Protein AF-A0A1D3PCU2-F1 (afdb_monomer_lite)

Radius of gyration: 40.23 Å; chains: 1; bounding box: 100×77×129 Å

Structure (mmCIF, N/CA/C/O backbone):
data_AF-A0A1D3PCU2-F1
#
_entry.id   AF-A0A1D3PCU2-F1
#
loop_
_atom_site.group_PDB
_atom_site.id
_atom_site.type_symbol
_atom_site.label_atom_id
_atom_site.label_alt_id
_atom_site.label_comp_id
_atom_site.label_asym_id
_atom_site.label_entity_id
_atom_site.label_seq_id
_atom_site.pdbx_PDB_ins_code
_atom_site.Cartn_x
_atom_site.Cartn_y
_atom_site.Cartn_z
_atom_site.occupancy
_atom_site.B_iso_or_equiv
_atom_site.auth_seq_id
_atom_site.auth_comp_id
_atom_site.auth_asym_id
_atom_site.auth_atom_id
_atom_site.pdbx_PDB_model_num
ATOM 1 N N . MET A 1 1 ? -38.132 15.758 75.214 1.00 26.23 1 MET A N 1
ATOM 2 C CA . MET A 1 1 ? -38.891 16.739 74.409 1.00 26.23 1 MET A CA 1
ATOM 3 C C . MET A 1 1 ? -38.743 16.338 72.958 1.00 26.23 1 MET A C 1
ATOM 5 O O . MET A 1 1 ? -37.660 16.452 72.408 1.00 26.23 1 MET A O 1
ATOM 9 N N . ILE A 1 2 ? -39.809 15.757 72.417 1.00 25.70 2 ILE A N 1
ATOM 10 C CA . ILE A 1 2 ? -39.922 15.293 71.036 1.00 25.70 2 ILE A CA 1
ATOM 11 C C . ILE A 1 2 ? -40.181 16.537 70.187 1.00 25.70 2 ILE A C 1
ATOM 13 O O . ILE A 1 2 ? -41.217 17.182 70.349 1.00 25.70 2 ILE A O 1
ATOM 17 N N . VAL A 1 3 ? -39.230 16.912 69.336 1.00 25.30 3 VAL A N 1
ATOM 18 C CA . VAL A 1 3 ? -39.473 17.916 68.298 1.00 25.30 3 VAL A CA 1
ATOM 19 C C . VAL A 1 3 ? -39.998 17.157 67.086 1.00 25.30 3 VAL A C 1
ATOM 21 O O . VAL A 1 3 ? -39.232 16.571 66.333 1.00 25.30 3 VAL A O 1
ATOM 24 N N . ASN A 1 4 ? -41.323 17.138 66.939 1.00 29.50 4 ASN A N 1
ATOM 25 C CA . ASN A 1 4 ? -41.996 16.699 65.720 1.00 29.50 4 ASN A CA 1
ATOM 26 C C . ASN A 1 4 ? -41.588 17.625 64.564 1.00 29.50 4 ASN A C 1
ATOM 28 O O . ASN A 1 4 ? -42.080 18.752 64.472 1.00 29.50 4 ASN A O 1
ATOM 32 N N . ALA A 1 5 ? -40.728 17.153 63.663 1.00 30.75 5 ALA A N 1
ATOM 33 C CA . ALA A 1 5 ? -40.508 17.796 62.374 1.00 30.75 5 ALA A CA 1
ATOM 34 C C . ALA A 1 5 ? -41.667 17.433 61.426 1.00 30.75 5 ALA A C 1
ATOM 36 O O . ALA A 1 5 ? -41.634 16.458 60.676 1.00 30.75 5 ALA A O 1
ATOM 37 N N . ASN A 1 6 ? -42.745 18.216 61.482 1.00 31.92 6 ASN A N 1
ATOM 38 C CA . ASN A 1 6 ? -43.826 18.140 60.502 1.00 31.92 6 ASN A CA 1
ATOM 39 C C . ASN A 1 6 ? -43.341 18.690 59.149 1.00 31.92 6 ASN A C 1
ATOM 41 O O . ASN A 1 6 ? -43.218 19.896 58.966 1.00 31.92 6 ASN A O 1
ATOM 45 N N . PHE A 1 7 ? -43.091 17.796 58.192 1.00 37.25 7 PHE A N 1
ATOM 46 C CA . PHE A 1 7 ? -42.806 18.126 56.794 1.00 37.25 7 PHE A CA 1
ATOM 47 C C . PHE A 1 7 ? -44.059 18.689 56.097 1.00 37.25 7 PHE A C 1
ATOM 49 O O . PHE A 1 7 ? -44.989 17.937 55.802 1.00 37.25 7 PHE A O 1
ATOM 56 N N . THR A 1 8 ? -44.085 19.988 55.796 1.00 35.09 8 THR A N 1
ATOM 57 C CA . THR A 1 8 ? -45.044 20.606 54.863 1.00 35.09 8 THR A CA 1
ATOM 58 C C . THR A 1 8 ? -44.363 20.897 53.520 1.00 35.09 8 THR A C 1
ATOM 60 O O . THR A 1 8 ? -43.165 21.162 53.442 1.00 35.09 8 THR A O 1
ATOM 63 N N . ALA A 1 9 ? -45.130 20.804 52.429 1.00 37.56 9 ALA A N 1
ATOM 64 C CA . ALA A 1 9 ? -44.643 20.678 51.050 1.00 37.56 9 ALA A CA 1
ATOM 65 C C . ALA A 1 9 ? -43.871 21.886 50.462 1.00 37.56 9 ALA A C 1
ATOM 67 O O . ALA A 1 9 ? -43.423 21.795 49.323 1.00 37.56 9 ALA A O 1
ATOM 68 N N . ASN A 1 10 ? -43.680 22.981 51.209 1.00 38.47 10 ASN A N 1
ATOM 69 C CA . ASN A 1 10 ? -43.079 24.223 50.699 1.00 38.47 10 ASN A CA 1
ATOM 70 C C . ASN A 1 10 ? -41.721 24.612 51.327 1.00 38.47 10 ASN A C 1
ATOM 72 O O . ASN A 1 10 ? -41.149 25.610 50.900 1.00 38.47 10 ASN A O 1
ATOM 76 N N . GLU A 1 11 ? -41.167 23.850 52.281 1.00 48.00 11 GLU A N 1
ATOM 77 C CA . GLU A 1 11 ? -39.914 24.232 52.983 1.00 48.00 11 GLU A CA 1
ATOM 78 C C . GLU A 1 11 ? -38.799 23.173 52.959 1.00 48.00 11 GLU A C 1
ATOM 80 O O . GLU A 1 11 ? -37.725 23.365 53.530 1.00 48.00 11 GLU A O 1
ATOM 85 N N . VAL A 1 12 ? -39.002 22.047 52.274 1.00 60.06 12 VAL A N 1
ATOM 86 C CA . VAL A 1 12 ? -37.991 20.984 52.212 1.00 60.06 12 VAL A CA 1
ATOM 87 C C . VAL A 1 12 ? -37.030 21.276 51.062 1.00 60.06 12 VAL A C 1
ATOM 89 O O . VAL A 1 12 ? -37.434 21.355 49.906 1.00 60.06 12 VAL A O 1
ATOM 92 N N . SER A 1 13 ? -35.745 21.439 51.369 1.00 72.81 13 SER A N 1
ATOM 93 C CA . SER A 1 13 ? -34.674 21.525 50.369 1.00 72.81 13 SER A CA 1
ATOM 94 C C . SER A 1 13 ? -33.719 20.340 50.513 1.00 72.81 13 SER A C 1
ATOM 96 O O . SER A 1 13 ? -33.646 19.721 51.576 1.00 72.81 13 SER A O 1
ATOM 98 N N . ILE A 1 14 ? -32.938 20.044 49.469 1.00 77.81 14 ILE A N 1
ATOM 99 C CA . ILE A 1 14 ? -31.877 19.021 49.538 1.00 77.81 14 ILE A CA 1
ATOM 100 C C . ILE A 1 14 ? -30.933 19.290 50.724 1.00 77.81 14 ILE A C 1
ATOM 102 O O . ILE A 1 14 ? -30.508 18.361 51.399 1.00 77.81 14 ILE A O 1
ATOM 106 N N . GLU A 1 15 ? -30.665 20.557 51.040 1.00 78.12 15 GLU A N 1
ATOM 107 C CA . GLU A 1 15 ? -29.823 20.948 52.173 1.00 78.12 15 GLU A CA 1
ATOM 108 C C . GLU A 1 15 ? -30.425 20.542 53.533 1.00 78.12 15 GLU A C 1
ATOM 110 O O . GLU A 1 15 ? -29.697 20.097 54.422 1.00 78.12 15 GLU A O 1
ATOM 115 N N . HIS A 1 16 ? -31.750 20.641 53.694 1.00 77.44 16 HIS A N 1
ATOM 116 C CA . HIS A 1 16 ? -32.446 20.163 54.895 1.00 77.44 16 HIS A CA 1
ATOM 117 C C . HIS A 1 16 ? -32.358 18.638 55.020 1.00 77.44 16 HIS A C 1
ATOM 119 O O . HIS A 1 16 ? -32.061 18.134 56.101 1.00 77.44 16 HIS A O 1
ATOM 125 N N . ILE A 1 17 ? -32.528 17.913 53.910 1.00 80.44 17 ILE A N 1
ATOM 126 C CA . ILE A 1 17 ? -32.382 16.450 53.870 1.00 80.44 17 ILE A CA 1
ATOM 127 C C . ILE A 1 17 ? -30.949 16.037 54.231 1.00 80.44 17 ILE A C 1
ATOM 129 O O . ILE A 1 17 ? -30.759 15.144 55.052 1.00 80.44 17 ILE A O 1
ATOM 133 N N . CYS A 1 18 ? -29.933 16.724 53.700 1.00 79.56 18 CYS A N 1
ATOM 134 C CA . CYS A 1 18 ? -28.536 16.482 54.067 1.00 79.56 18 CYS A CA 1
ATOM 135 C C . CYS A 1 18 ? -28.273 16.711 55.563 1.00 79.56 18 CYS A C 1
ATOM 137 O O . CYS A 1 18 ? -27.553 15.934 56.183 1.00 79.56 18 CYS A O 1
ATOM 139 N N . LYS A 1 19 ? -28.853 17.763 56.162 1.00 77.81 19 LYS A N 1
ATOM 140 C CA . LYS A 1 19 ? -28.713 18.046 57.602 1.00 77.81 19 LYS A CA 1
ATOM 141 C C . LYS A 1 19 ? -29.375 16.977 58.474 1.00 77.81 19 LYS A C 1
ATOM 143 O O . LYS A 1 19 ? -28.824 16.669 59.524 1.00 77.81 19 LYS A O 1
ATOM 148 N N . LEU A 1 20 ? -30.513 16.429 58.047 1.00 74.94 20 LEU A N 1
ATOM 149 C CA . LEU A 1 20 ? -31.191 15.321 58.730 1.00 74.94 20 LEU A CA 1
ATOM 150 C C . LEU A 1 20 ? -30.338 14.046 58.676 1.00 74.94 20 LEU A C 1
ATOM 152 O O . LEU A 1 20 ? -29.934 13.534 59.714 1.00 74.94 20 LEU A O 1
ATOM 156 N N . ILE A 1 21 ? -29.942 13.620 57.470 1.00 76.38 21 ILE A N 1
ATOM 157 C CA . ILE A 1 21 ? -29.107 12.422 57.260 1.00 76.38 21 ILE A CA 1
ATOM 158 C C . ILE A 1 21 ? -27.742 12.539 57.965 1.00 76.38 21 ILE A C 1
ATOM 160 O O . ILE A 1 21 ? -27.170 11.541 58.397 1.00 76.38 21 ILE A O 1
ATOM 164 N N . GLY A 1 22 ? -27.189 13.751 58.064 1.00 70.69 22 GLY A N 1
ATOM 165 C CA . GLY A 1 22 ? -25.886 13.994 58.684 1.00 70.69 22 GLY A CA 1
ATOM 166 C C . GLY A 1 22 ? -25.887 14.025 60.217 1.00 70.69 22 GLY A C 1
ATOM 167 O O . GLY A 1 22 ? -24.816 13.876 60.801 1.00 70.69 22 GLY A O 1
ATOM 168 N N . LYS A 1 23 ? -27.039 14.245 60.868 1.00 66.12 23 LYS A N 1
ATOM 169 C CA . LYS A 1 23 ? -27.149 14.394 62.333 1.00 66.12 23 LYS A CA 1
ATOM 170 C C . LYS A 1 23 ? -27.610 13.133 63.060 1.00 66.12 23 LYS A C 1
ATOM 172 O O . LYS A 1 23 ? -27.354 13.021 64.254 1.00 66.12 23 LYS A O 1
ATOM 177 N N . GLU A 1 24 ? -28.304 12.232 62.377 1.00 59.12 24 GLU A N 1
ATOM 178 C CA . GLU A 1 24 ? -28.927 11.061 62.994 1.00 59.12 24 GLU A CA 1
ATOM 179 C C . GLU A 1 24 ? -28.138 9.781 62.699 1.00 59.12 24 GLU A C 1
ATOM 181 O O . GLU A 1 24 ? -27.677 9.557 61.574 1.00 59.12 24 GLU A O 1
ATOM 186 N N . ASP A 1 25 ? -27.993 8.922 63.714 1.00 57.22 25 ASP A N 1
ATOM 187 C CA . ASP A 1 25 ? -27.594 7.535 63.490 1.00 57.22 25 ASP A CA 1
ATOM 188 C C . ASP A 1 25 ? -28.677 6.829 62.675 1.00 57.22 25 ASP A C 1
ATOM 190 O O . ASP A 1 25 ? -29.875 6.999 62.889 1.00 57.22 25 ASP A O 1
ATOM 194 N N . VAL A 1 26 ? -28.226 6.031 61.718 1.00 52.97 26 VAL A N 1
ATOM 195 C CA . VAL A 1 26 ? -29.008 5.424 60.635 1.00 52.97 26 VAL A CA 1
ATOM 196 C C . VAL A 1 26 ? -30.218 4.602 61.117 1.00 52.97 26 VAL A C 1
ATOM 198 O O . VAL A 1 26 ? -31.188 4.444 60.377 1.00 52.97 26 VAL A O 1
ATOM 201 N N . GLU A 1 27 ? -30.170 4.097 62.348 1.00 54.75 27 GLU A N 1
ATOM 202 C CA . GLU A 1 27 ? -31.235 3.319 62.996 1.00 54.75 27 GLU A CA 1
ATOM 203 C C . GLU A 1 27 ? -32.377 4.187 63.562 1.00 54.75 27 GLU A C 1
ATOM 205 O O . GLU A 1 27 ? -33.423 3.654 63.923 1.00 54.75 27 GLU A O 1
ATOM 210 N N . ASN A 1 28 ? -32.215 5.516 63.594 1.00 58.75 28 ASN A N 1
ATOM 211 C CA . ASN A 1 28 ? -33.166 6.454 64.200 1.00 58.75 28 ASN A CA 1
ATOM 212 C C . ASN A 1 28 ? -34.077 7.190 63.198 1.00 58.75 28 ASN A C 1
ATOM 214 O O . ASN A 1 28 ? -35.013 7.854 63.638 1.00 58.75 28 ASN A O 1
ATOM 218 N N . ILE A 1 29 ? -33.860 7.062 61.880 1.00 69.62 29 ILE A N 1
ATOM 219 C CA . ILE A 1 29 ? -34.752 7.674 60.875 1.00 69.62 29 ILE A CA 1
ATOM 220 C C . ILE A 1 29 ? -36.014 6.816 60.741 1.00 69.62 29 ILE A C 1
ATOM 222 O O . ILE A 1 29 ? -35.945 5.673 60.274 1.00 69.62 29 ILE A O 1
ATOM 226 N N . SER A 1 30 ? -37.177 7.364 61.098 1.00 74.12 30 SER A N 1
ATOM 227 C CA . SER A 1 30 ? -38.442 6.621 61.062 1.00 74.12 30 SER A CA 1
ATOM 228 C C . SER A 1 30 ? -38.859 6.231 59.634 1.00 74.12 30 SER A C 1
ATOM 230 O O . SER A 1 30 ? -38.574 6.929 58.659 1.00 74.12 30 SER A O 1
ATOM 232 N N . ALA A 1 31 ? -39.598 5.125 59.484 1.00 75.12 31 ALA A N 1
ATOM 233 C CA . ALA A 1 31 ? -40.067 4.652 58.174 1.00 75.12 31 ALA A CA 1
ATOM 234 C C . ALA A 1 31 ? -40.938 5.686 57.422 1.00 75.12 31 ALA A C 1
ATOM 236 O O . ALA A 1 31 ? -40.923 5.739 56.189 1.00 75.12 31 ALA A O 1
ATOM 237 N N . ASP A 1 32 ? -41.680 6.529 58.146 1.00 76.81 32 ASP A N 1
ATOM 238 C CA . ASP A 1 32 ? -42.478 7.606 57.551 1.00 76.81 32 ASP A CA 1
ATOM 239 C C . ASP A 1 32 ? -41.607 8.762 57.039 1.00 76.81 32 ASP A C 1
ATOM 241 O O . ASP A 1 32 ? -41.897 9.338 55.987 1.00 76.81 32 ASP A O 1
ATOM 245 N N . GLU A 1 33 ? -40.511 9.084 57.727 1.00 77.19 33 GLU A N 1
ATOM 246 C CA . GLU A 1 33 ? -39.532 10.076 57.266 1.00 77.19 33 GLU A CA 1
ATOM 247 C C . GLU A 1 33 ? -38.753 9.576 56.051 1.00 77.19 33 GLU A C 1
ATOM 249 O O . GLU A 1 33 ? -38.594 10.321 55.083 1.00 77.19 33 GLU A O 1
ATOM 254 N N . GLN A 1 34 ? -38.368 8.297 56.035 1.00 82.06 34 GLN A N 1
ATOM 255 C CA . GLN A 1 34 ? -37.745 7.659 54.872 1.00 82.06 34 GLN A CA 1
ATOM 256 C C . GLN A 1 34 ? -38.627 7.785 53.618 1.00 82.06 34 GLN A C 1
ATOM 258 O O . GLN A 1 34 ? -38.160 8.231 52.567 1.00 82.06 34 GLN A O 1
ATOM 263 N N . LYS A 1 35 ? -39.930 7.482 53.729 1.00 81.81 35 LYS A N 1
ATOM 264 C CA . LYS A 1 35 ? -40.894 7.640 52.623 1.00 81.81 35 LYS A CA 1
ATOM 265 C C . LYS A 1 35 ? -41.036 9.092 52.168 1.00 81.81 35 LYS A C 1
ATOM 267 O O . LYS A 1 35 ? -41.094 9.349 50.964 1.00 81.81 35 LYS A O 1
ATOM 272 N N . LYS A 1 36 ? -41.074 10.048 53.104 1.00 81.69 36 LYS A N 1
ATOM 273 C CA . LYS A 1 36 ? -41.140 11.484 52.782 1.00 81.69 36 LYS A CA 1
ATOM 274 C C . LYS A 1 36 ? -39.902 11.937 52.010 1.00 81.69 36 LYS A C 1
ATOM 276 O O . LYS A 1 36 ? -40.055 12.575 50.969 1.00 81.69 36 LYS A O 1
ATOM 281 N N . ILE A 1 37 ? -38.706 11.540 52.451 1.00 83.50 37 ILE A N 1
ATOM 282 C CA . ILE A 1 37 ? -37.436 11.835 51.769 1.00 83.50 37 ILE A CA 1
ATOM 283 C C . ILE A 1 37 ? -37.441 11.260 50.346 1.00 83.50 37 ILE A C 1
ATOM 285 O O . ILE A 1 37 ? -37.168 11.987 49.391 1.00 83.50 37 ILE A O 1
ATOM 289 N N . ILE A 1 38 ? -37.824 9.990 50.183 1.00 85.06 38 ILE A N 1
ATOM 290 C CA . ILE A 1 38 ? -37.921 9.336 48.868 1.00 85.06 38 ILE A CA 1
ATOM 291 C C . ILE A 1 38 ? -38.894 10.085 47.946 1.00 85.06 38 ILE A C 1
ATOM 293 O O . ILE A 1 38 ? -38.551 10.396 46.804 1.00 85.06 38 ILE A O 1
ATOM 297 N N . SER A 1 39 ? -40.090 10.425 48.442 1.00 84.62 39 SER A N 1
ATOM 298 C CA . SER A 1 39 ? -41.104 11.140 47.656 1.00 84.62 39 SER A CA 1
ATOM 299 C C . SER A 1 39 ? -40.622 12.519 47.200 1.00 84.62 39 SER A C 1
ATOM 301 O O . SER A 1 39 ? -40.860 12.915 46.057 1.00 84.62 39 SER A O 1
ATOM 303 N N . PHE A 1 40 ? -39.882 13.219 48.065 1.00 86.44 40 PHE A N 1
ATOM 304 C CA . PHE A 1 40 ? -39.292 14.507 47.745 1.00 86.44 40 PHE A CA 1
ATOM 305 C C . PHE A 1 40 ? -38.242 14.376 46.639 1.00 86.44 40 PHE A C 1
ATOM 307 O O . PHE A 1 40 ? -38.299 15.119 45.664 1.00 86.44 40 PHE A O 1
ATOM 314 N N . ILE A 1 41 ? -37.316 13.418 46.755 1.00 85.06 41 ILE A N 1
ATOM 315 C CA . ILE A 1 41 ? -36.234 13.216 45.778 1.00 85.06 41 ILE A CA 1
ATOM 316 C C . ILE A 1 41 ? -36.796 12.840 44.402 1.00 85.06 41 ILE A C 1
ATOM 318 O O . ILE A 1 41 ? -36.362 13.382 43.385 1.00 85.06 41 ILE A O 1
ATOM 322 N N . LEU A 1 42 ? -37.802 11.963 44.359 1.00 85.69 42 LEU A N 1
ATOM 323 C CA . LEU A 1 42 ? -38.489 11.612 43.114 1.00 85.69 42 LEU A CA 1
ATOM 324 C C . LEU A 1 42 ? -39.163 12.831 42.474 1.00 85.69 42 LEU A C 1
ATOM 326 O O . LEU A 1 42 ? -39.042 13.040 41.265 1.00 85.69 42 LEU A O 1
ATOM 330 N N . ASN A 1 43 ? -39.845 13.660 43.271 1.00 84.19 43 ASN A N 1
ATOM 331 C CA . ASN A 1 43 ? -40.462 14.880 42.759 1.00 84.19 43 ASN A CA 1
ATOM 332 C C . ASN A 1 43 ? -39.406 15.880 42.265 1.00 84.19 43 ASN A C 1
ATOM 334 O O . ASN A 1 43 ? -39.564 16.431 41.180 1.00 84.19 43 ASN A O 1
ATOM 338 N N . PHE A 1 44 ? -38.299 16.036 42.998 1.00 84.06 44 PHE A N 1
ATOM 339 C CA . PHE A 1 44 ? -37.173 16.885 42.613 1.00 84.06 44 PHE A CA 1
ATOM 340 C C . PHE A 1 44 ? -36.612 16.497 41.238 1.00 84.06 44 PHE A C 1
ATOM 342 O O . PHE A 1 44 ? -36.477 17.358 40.370 1.00 84.06 44 PHE A O 1
ATOM 349 N N . TYR A 1 45 ? -36.355 15.209 40.988 1.00 84.31 45 TYR A N 1
ATOM 350 C CA . TYR A 1 45 ? -35.870 14.755 39.678 1.00 84.31 45 TYR A CA 1
ATOM 351 C C . TYR A 1 45 ? -36.909 14.875 38.561 1.00 84.31 45 TYR A C 1
ATOM 353 O O . TYR A 1 45 ? -36.554 15.093 37.401 1.00 84.31 45 TYR A O 1
ATOM 361 N N . LYS A 1 46 ? -38.200 14.789 38.895 1.00 81.81 46 LYS A N 1
ATOM 362 C CA . LYS A 1 46 ? -39.286 15.005 37.936 1.00 81.81 46 LYS A CA 1
ATOM 363 C C . LYS A 1 46 ? -39.391 16.472 37.506 1.00 81.81 46 LYS A C 1
ATOM 365 O O . LYS A 1 46 ? -39.665 16.737 36.334 1.00 81.81 46 LYS A O 1
ATOM 370 N N . THR A 1 47 ? -39.185 17.412 38.430 1.00 78.94 47 THR A N 1
ATOM 371 C CA . THR A 1 47 ? -39.325 18.855 38.182 1.00 78.94 47 THR A CA 1
ATOM 372 C C . THR A 1 47 ? -38.047 19.500 37.647 1.00 78.94 47 THR A C 1
ATOM 374 O O . THR A 1 47 ? -38.120 20.330 36.740 1.00 78.94 47 THR A O 1
ATOM 377 N N . CYS A 1 48 ? -36.875 19.114 38.155 1.00 72.19 48 CYS A N 1
ATOM 378 C CA . CYS A 1 48 ? -35.599 19.760 37.847 1.00 72.19 48 CYS A CA 1
ATOM 379 C C . CYS A 1 48 ? -34.787 18.939 36.834 1.00 72.19 48 CYS A C 1
ATOM 381 O O . CYS A 1 48 ? -34.080 17.998 37.190 1.00 72.19 48 CYS A O 1
ATOM 383 N N . LYS A 1 49 ? -34.867 19.311 35.547 1.00 70.06 49 LYS A N 1
ATOM 384 C CA . LYS A 1 49 ? -34.130 18.626 34.464 1.00 70.06 49 LYS A CA 1
ATOM 385 C C . LYS A 1 49 ? -32.741 19.196 34.176 1.00 70.06 49 LYS A C 1
ATOM 387 O O . LYS A 1 49 ? -31.909 18.453 33.658 1.00 70.06 49 LYS A O 1
ATOM 392 N N . SER A 1 50 ? -32.505 20.471 34.491 1.00 73.94 50 SER A N 1
ATOM 393 C CA . SER A 1 50 ? -31.232 21.189 34.329 1.00 73.94 50 SER A CA 1
ATOM 394 C C . SER A 1 50 ? -30.886 21.914 35.626 1.00 73.94 50 SER A C 1
ATOM 396 O O . SER A 1 50 ? -31.696 22.714 36.088 1.00 73.94 50 SER A O 1
ATOM 398 N N . PHE A 1 51 ? -29.708 21.655 36.190 1.00 76.44 51 PHE A N 1
ATOM 399 C CA . PHE A 1 51 ? -29.334 22.166 37.508 1.00 76.44 51 PHE A CA 1
ATOM 400 C C . PHE A 1 51 ? -28.560 23.482 37.409 1.00 76.44 51 PHE A C 1
ATOM 402 O O . PHE A 1 51 ? -27.578 23.604 36.668 1.00 76.44 51 PHE A O 1
ATOM 409 N N . THR A 1 52 ? -28.988 24.455 38.206 1.00 76.44 52 THR A N 1
ATOM 410 C CA . THR A 1 52 ? -28.230 25.661 38.562 1.00 76.44 52 THR A CA 1
ATOM 411 C C . THR A 1 52 ? -26.992 25.313 39.398 1.00 76.44 52 THR A C 1
ATOM 413 O O . THR A 1 52 ? -26.862 24.193 39.894 1.00 76.44 52 THR A O 1
ATOM 416 N N . ILE A 1 53 ? -26.082 26.278 39.598 1.00 77.81 53 ILE A N 1
ATOM 417 C CA . ILE A 1 53 ? -24.863 26.094 40.412 1.00 77.81 53 ILE A CA 1
ATOM 418 C C . ILE A 1 53 ? -25.201 25.595 41.828 1.00 77.81 53 ILE A C 1
ATOM 420 O O . ILE A 1 53 ? -24.614 24.626 42.304 1.00 77.81 53 ILE A O 1
ATOM 424 N N . LYS A 1 54 ? -26.200 26.203 42.474 1.00 80.19 54 LYS A N 1
ATOM 425 C CA . LYS A 1 54 ? -26.624 25.830 43.829 1.00 80.19 54 LYS A CA 1
ATOM 426 C C . LYS A 1 54 ? -27.275 24.446 43.877 1.00 80.19 54 LYS A C 1
ATOM 428 O O . LYS A 1 54 ? -27.064 23.690 44.821 1.00 80.19 54 LYS A O 1
ATOM 433 N N . GLU A 1 55 ? -28.059 24.088 42.862 1.00 81.50 55 GLU A N 1
ATOM 434 C CA . GLU A 1 55 ? -28.677 22.761 42.782 1.00 81.50 55 GLU A CA 1
ATOM 435 C C . GLU A 1 55 ? -27.634 21.662 42.577 1.00 81.50 55 GLU A C 1
ATOM 437 O O . GLU A 1 55 ? -27.713 20.644 43.259 1.00 81.50 55 GLU A O 1
ATOM 442 N N . ILE A 1 56 ? -26.630 21.866 41.712 1.00 85.12 56 ILE A N 1
ATOM 443 C CA . ILE A 1 56 ? -25.564 20.871 41.528 1.00 85.12 56 ILE A CA 1
ATOM 444 C C . ILE A 1 56 ? -24.666 20.757 42.763 1.00 85.12 56 ILE A C 1
ATOM 446 O O . ILE A 1 56 ? -24.250 19.656 43.115 1.00 85.12 56 ILE A O 1
ATOM 450 N N . GLU A 1 57 ? -24.401 21.862 43.461 1.00 85.44 57 GLU A N 1
ATOM 451 C CA . GLU A 1 57 ? -23.663 21.846 44.724 1.00 85.44 57 GLU A CA 1
ATOM 452 C C . GLU A 1 57 ? -24.406 21.033 45.792 1.00 85.44 57 GLU A C 1
ATOM 454 O O . GLU A 1 57 ? -23.819 20.154 46.430 1.00 85.44 57 GLU A O 1
ATOM 459 N N . ASN A 1 58 ? -25.711 21.270 45.937 1.00 85.06 58 ASN A N 1
ATOM 460 C CA . ASN A 1 58 ? -26.565 20.521 46.852 1.00 85.06 58 ASN A CA 1
ATOM 461 C C . ASN A 1 58 ? -26.629 19.036 46.483 1.00 85.06 58 ASN A C 1
ATOM 463 O O . ASN A 1 58 ? -26.487 18.185 47.358 1.00 85.06 58 ASN A O 1
ATOM 467 N N . LEU A 1 59 ? -26.791 18.723 45.195 1.00 86.00 59 LEU A N 1
ATOM 468 C CA . LEU A 1 59 ? -26.826 17.357 44.675 1.00 86.00 59 LEU A CA 1
ATOM 469 C C . LEU A 1 59 ? -25.504 16.617 44.927 1.00 86.00 59 LEU A C 1
ATOM 471 O O . LEU A 1 59 ? -25.509 15.472 45.371 1.00 86.00 59 LEU A O 1
ATOM 475 N N . LYS A 1 60 ? -24.366 17.283 44.693 1.00 88.12 60 LYS A N 1
ATOM 476 C CA . LYS A 1 60 ? -23.023 16.776 45.009 1.00 88.12 60 LYS A CA 1
ATOM 477 C C . LYS A 1 60 ? -22.900 16.452 46.496 1.00 88.12 60 LYS A C 1
ATOM 479 O O . LYS A 1 60 ? -22.471 15.356 46.847 1.00 88.12 60 LYS A O 1
ATOM 484 N N . ASN A 1 61 ? -23.269 17.392 47.367 1.00 88.44 61 ASN A N 1
ATOM 485 C CA . ASN A 1 61 ? -23.172 17.211 48.816 1.00 88.44 61 ASN A CA 1
ATOM 486 C C . ASN A 1 61 ? -24.085 16.077 49.303 1.00 88.44 61 ASN A C 1
ATOM 488 O O . ASN A 1 61 ? -23.660 15.255 50.114 1.00 88.44 61 ASN A O 1
ATOM 492 N N . PHE A 1 62 ? -25.299 15.999 48.756 1.00 89.31 62 PHE A N 1
ATOM 493 C CA . PHE A 1 62 ? -26.246 14.920 49.015 1.00 89.31 62 PHE A CA 1
ATOM 494 C C . PHE A 1 62 ? -25.685 13.562 48.603 1.00 89.31 62 PHE A C 1
ATOM 496 O O . PHE A 1 62 ? -25.610 12.657 49.431 1.00 89.31 62 PHE A O 1
ATOM 503 N N . LEU A 1 63 ? -25.225 13.427 47.356 1.00 91.12 63 LEU A N 1
ATOM 504 C CA . LEU A 1 63 ? -24.696 12.164 46.850 1.00 91.12 63 LEU A CA 1
ATOM 505 C C . LEU A 1 63 ? -23.478 11.706 47.664 1.00 91.12 63 LEU A C 1
ATOM 507 O O . LEU A 1 63 ? -23.407 10.543 48.052 1.00 91.12 63 LEU A O 1
ATOM 511 N N . LYS A 1 64 ? -22.554 12.620 47.984 1.00 91.06 64 LYS A N 1
ATOM 512 C CA . LYS A 1 64 ? -21.386 12.322 48.824 1.00 91.06 64 LYS A CA 1
ATOM 513 C C . LYS A 1 64 ? -21.789 11.810 50.210 1.00 91.06 64 LYS A C 1
ATOM 515 O O . LYS A 1 64 ? -21.216 10.835 50.691 1.00 91.06 64 LYS A O 1
ATOM 520 N N . LEU A 1 65 ? -22.779 12.441 50.841 1.00 89.00 65 LEU A N 1
ATOM 521 C CA . LEU A 1 65 ? -23.278 12.037 52.155 1.00 89.00 65 LEU A CA 1
ATOM 522 C C . LEU A 1 65 ? -23.940 10.653 52.113 1.00 89.00 65 LEU A C 1
ATOM 524 O O . LEU A 1 65 ? -23.614 9.801 52.937 1.00 89.00 65 LEU A O 1
ATOM 528 N N . VAL A 1 66 ? -24.822 10.418 51.137 1.00 88.94 66 VAL A N 1
ATOM 529 C CA . VAL A 1 66 ? -25.500 9.125 50.953 1.00 88.94 66 VAL A CA 1
ATOM 530 C C . VAL A 1 66 ? -24.482 8.012 50.704 1.00 88.94 66 VAL A C 1
ATOM 532 O O . VAL A 1 66 ? -24.584 6.949 51.309 1.00 88.94 66 VAL A O 1
ATOM 535 N N . ILE A 1 67 ? -23.463 8.262 49.875 1.00 89.50 67 ILE A N 1
ATOM 536 C CA . ILE A 1 67 ? -22.386 7.298 49.615 1.00 89.50 67 ILE A CA 1
ATOM 537 C C . ILE A 1 67 ? -21.603 6.991 50.895 1.00 89.50 67 ILE A C 1
ATOM 539 O O . ILE A 1 67 ? -21.372 5.821 51.185 1.00 89.50 67 ILE A O 1
ATOM 543 N N . ASN A 1 68 ? -21.221 8.000 51.683 1.00 88.38 68 ASN A N 1
ATOM 544 C CA . ASN A 1 68 ? -20.507 7.775 52.943 1.00 88.38 68 ASN A CA 1
ATOM 545 C C . ASN A 1 68 ? -21.340 6.945 53.927 1.00 88.38 68 ASN A C 1
ATOM 547 O O . ASN A 1 68 ? -20.843 5.965 54.475 1.00 88.38 68 ASN A O 1
ATOM 551 N N . LYS A 1 69 ? -22.631 7.260 54.072 1.00 85.44 69 LYS A N 1
ATOM 552 C CA . LYS A 1 69 ? -23.540 6.494 54.935 1.00 85.44 69 LYS A CA 1
ATOM 553 C C . LYS A 1 69 ? -23.750 5.060 54.453 1.00 85.44 69 LYS A C 1
ATOM 555 O O . LYS A 1 69 ? -23.731 4.132 55.257 1.00 85.44 69 LYS A O 1
ATOM 560 N N . PHE A 1 70 ? -23.854 4.855 53.142 1.00 86.06 70 PHE A N 1
ATOM 561 C CA . PHE A 1 70 ? -23.886 3.522 52.540 1.00 86.06 70 PHE A CA 1
ATOM 562 C C . PHE A 1 70 ? -22.585 2.725 52.779 1.00 86.06 70 PHE A C 1
ATOM 564 O O . PHE A 1 70 ? -22.613 1.499 52.902 1.00 86.06 70 PHE A O 1
ATOM 571 N N . LYS A 1 71 ? -21.429 3.398 52.860 1.00 85.50 71 LYS A N 1
ATOM 572 C CA . LYS A 1 71 ? -20.141 2.760 53.186 1.00 85.50 71 LYS A CA 1
ATOM 573 C C . LYS A 1 71 ? -20.034 2.371 54.662 1.00 85.50 71 LYS A C 1
ATOM 575 O O . LYS A 1 71 ? -19.446 1.327 54.951 1.00 85.50 71 LYS A O 1
ATOM 580 N N . GLU A 1 72 ? -20.584 3.200 55.552 1.00 80.81 72 GLU A N 1
ATOM 581 C CA . GLU A 1 72 ? -20.578 3.032 57.013 1.00 80.81 72 GLU A CA 1
ATOM 582 C C . GLU A 1 72 ? -21.461 1.859 57.488 1.00 80.81 72 GLU A C 1
ATOM 584 O O . GLU A 1 72 ? -21.110 1.208 58.469 1.00 80.81 72 GLU A O 1
ATOM 589 N N . GLY A 1 73 ? -22.559 1.526 56.791 1.00 69.06 73 GLY A N 1
ATOM 590 C CA . GLY A 1 73 ? -23.469 0.450 57.214 1.00 69.06 73 GLY A CA 1
ATOM 591 C C . GLY A 1 73 ? -24.265 -0.218 56.086 1.00 69.06 73 GLY A C 1
ATOM 592 O O . GLY A 1 73 ? -24.527 0.372 55.042 1.00 69.06 73 GLY A O 1
ATOM 593 N N . LYS A 1 74 ? -24.687 -1.475 56.294 1.00 57.44 74 LYS A N 1
ATOM 594 C CA . LYS A 1 74 ? -25.586 -2.218 55.383 1.00 57.44 74 LYS A CA 1
ATOM 595 C C . LYS A 1 74 ? -27.060 -1.845 55.638 1.00 57.44 74 LYS A C 1
ATOM 597 O O . LYS A 1 74 ? -27.822 -2.691 56.090 1.00 57.44 74 LYS A O 1
ATOM 602 N N . ASN A 1 75 ? -27.461 -0.594 55.395 1.00 68.50 75 ASN A N 1
ATOM 603 C CA . ASN A 1 75 ? -28.879 -0.205 55.456 1.00 68.50 75 ASN A CA 1
ATOM 604 C C . ASN A 1 75 ? -29.478 -0.105 54.040 1.00 68.50 75 ASN A C 1
ATOM 606 O O . ASN A 1 75 ? -28.963 0.639 53.202 1.00 68.50 75 ASN A O 1
ATOM 610 N N . SER A 1 76 ? -30.582 -0.824 53.806 1.00 78.38 76 SER A N 1
ATOM 611 C CA . SER A 1 76 ? -31.353 -0.824 52.556 1.00 78.38 76 SER A CA 1
ATOM 612 C C . SER A 1 76 ? -31.869 0.563 52.163 1.00 78.38 76 SER A C 1
ATOM 614 O O . SER A 1 76 ? -31.982 0.858 50.982 1.00 78.38 76 SER A O 1
ATOM 616 N N . PHE A 1 77 ? -32.102 1.462 53.124 1.00 83.94 77 PHE A N 1
ATOM 617 C CA . PHE A 1 77 ? -32.571 2.819 52.838 1.00 83.94 77 PHE A CA 1
ATOM 618 C C . PHE A 1 77 ? -31.580 3.632 51.986 1.00 83.94 77 PHE A C 1
ATOM 620 O O . PHE A 1 77 ? -31.978 4.293 51.030 1.00 83.94 77 PHE A O 1
ATOM 627 N N . PHE A 1 78 ? -30.275 3.583 52.287 1.00 85.94 78 PHE A N 1
ATOM 628 C CA . PHE A 1 78 ? -29.281 4.309 51.481 1.00 85.94 78 PHE A CA 1
ATOM 629 C C . PHE A 1 78 ? -29.028 3.642 50.130 1.00 85.94 78 PHE A C 1
ATOM 631 O O . PHE A 1 78 ? -28.716 4.331 49.163 1.00 85.94 78 PHE A O 1
ATOM 638 N N . GLU A 1 79 ? -29.191 2.323 50.053 1.00 86.31 79 GLU A N 1
ATOM 639 C CA . GLU A 1 79 ? -29.200 1.587 48.788 1.00 86.31 79 GLU A CA 1
ATOM 640 C C . GLU A 1 79 ? -30.360 2.053 47.894 1.00 86.31 79 GLU A C 1
ATOM 642 O O . GLU A 1 79 ? -30.119 2.454 46.755 1.00 86.31 79 GLU A O 1
ATOM 647 N N . ASP A 1 80 ? -31.577 2.149 48.440 1.00 87.19 80 ASP A N 1
ATOM 648 C CA . ASP A 1 80 ? -32.753 2.678 47.739 1.00 87.19 80 ASP A CA 1
ATOM 649 C C . ASP A 1 80 ? -32.543 4.127 47.277 1.00 87.19 80 ASP A C 1
ATOM 651 O O . ASP A 1 80 ? -32.854 4.471 46.135 1.00 87.19 80 ASP A O 1
ATOM 655 N N . LEU A 1 81 ? -31.959 4.986 48.121 1.00 88.88 81 LEU A N 1
ATOM 656 C CA . LEU A 1 81 ? -31.644 6.369 47.748 1.00 88.88 81 LEU A CA 1
ATOM 657 C C . LEU A 1 81 ? -30.642 6.456 46.589 1.00 88.88 81 LEU A C 1
ATOM 659 O O . LEU A 1 81 ? -30.805 7.301 45.703 1.00 88.88 81 LEU A O 1
ATOM 663 N N . LEU A 1 82 ? -29.619 5.595 46.567 1.00 90.56 82 LEU A N 1
ATOM 664 C CA . LEU A 1 82 ? -28.672 5.521 45.452 1.00 90.56 82 LEU A CA 1
ATOM 665 C C . LEU A 1 82 ? -29.366 5.057 44.168 1.00 90.56 82 LEU A C 1
ATOM 667 O O . LEU A 1 82 ? -29.137 5.649 43.112 1.00 90.56 82 LEU A O 1
ATOM 671 N N . LEU A 1 83 ? -30.236 4.046 44.245 1.00 90.12 83 LEU A N 1
ATOM 672 C CA . LEU A 1 83 ? -30.998 3.563 43.089 1.00 90.12 83 LEU A CA 1
ATOM 673 C C . LEU A 1 83 ? -31.910 4.647 42.531 1.00 90.12 83 LEU A C 1
ATOM 675 O O . LEU A 1 83 ? -31.816 4.971 41.349 1.00 90.12 83 LEU A O 1
ATOM 679 N N . ILE A 1 84 ? -32.707 5.283 43.392 1.00 89.31 84 ILE A N 1
ATOM 680 C CA . ILE A 1 84 ? -33.584 6.392 43.010 1.00 89.31 84 ILE A CA 1
ATOM 681 C C . ILE A 1 84 ? -32.775 7.494 42.326 1.00 89.31 84 ILE A C 1
ATOM 683 O O . ILE A 1 84 ? -33.197 8.000 41.285 1.00 89.31 84 ILE A O 1
ATOM 687 N N . ASN A 1 85 ? -31.608 7.844 42.874 1.00 90.19 85 ASN A N 1
ATOM 688 C CA . ASN A 1 85 ? -30.720 8.825 42.268 1.00 90.19 85 ASN A CA 1
ATOM 689 C C . ASN A 1 85 ? -30.299 8.416 40.850 1.00 90.19 85 ASN A C 1
ATOM 691 O O . ASN A 1 85 ? -30.519 9.180 39.918 1.00 90.19 85 ASN A O 1
ATOM 695 N N . PHE A 1 86 ? -29.716 7.233 40.654 1.00 91.00 86 PHE A N 1
ATOM 696 C CA . PHE A 1 86 ? -29.177 6.851 39.342 1.00 91.00 86 PHE A CA 1
ATOM 697 C C . PHE A 1 86 ? -30.253 6.497 38.305 1.00 91.00 86 PHE A C 1
ATOM 699 O O . PHE A 1 86 ? -30.011 6.642 37.108 1.00 91.00 86 PHE A O 1
ATOM 706 N N . GLU A 1 87 ? -31.444 6.079 38.732 1.00 89.88 87 GLU A N 1
ATOM 707 C CA . GLU A 1 87 ? -32.562 5.785 37.829 1.00 89.88 87 GLU A CA 1
ATOM 708 C C . GLU A 1 87 ? -33.323 7.039 37.380 1.00 89.88 87 GLU A C 1
ATOM 710 O O . GLU A 1 87 ? -33.867 7.052 36.275 1.00 89.88 87 GLU A O 1
ATOM 715 N N . ASN A 1 88 ? -33.354 8.096 38.203 1.00 87.38 88 ASN A N 1
ATOM 716 C CA . ASN A 1 88 ? -34.198 9.272 37.954 1.00 87.38 88 ASN A CA 1
ATOM 717 C C . ASN A 1 88 ? -33.419 10.562 37.688 1.00 87.38 88 ASN A C 1
ATOM 719 O O . ASN A 1 88 ? -33.977 11.484 37.090 1.00 87.38 88 ASN A O 1
ATOM 723 N N . ALA A 1 89 ? -32.150 10.659 38.099 1.00 83.81 89 ALA A N 1
ATOM 724 C CA . ALA A 1 89 ? -31.349 11.837 37.807 1.00 83.81 89 ALA A CA 1
ATOM 725 C C . ALA A 1 89 ? -31.269 12.054 36.292 1.00 83.81 89 ALA A C 1
ATOM 727 O O . ALA A 1 89 ? -30.954 11.148 35.515 1.00 83.81 89 ALA A O 1
ATOM 728 N N . SER A 1 90 ? -31.542 13.291 35.869 1.00 80.75 90 SER A N 1
ATOM 729 C CA . SER A 1 90 ? -31.387 13.690 34.474 1.00 80.75 90 SER A CA 1
ATOM 730 C C . SER A 1 90 ? -29.963 13.369 34.019 1.00 80.75 90 SER A C 1
ATOM 732 O O . SER A 1 90 ? -29.005 13.594 34.751 1.00 80.75 90 SER A O 1
ATOM 734 N N . SER A 1 91 ? -29.821 12.831 32.810 1.00 74.25 91 SER A N 1
ATOM 735 C CA . SER A 1 91 ? -28.529 12.589 32.152 1.00 74.25 91 SER A CA 1
ATOM 736 C C . SER A 1 91 ? -28.107 13.761 31.256 1.00 74.25 91 SER A C 1
ATOM 738 O O . SER A 1 91 ? -27.067 13.706 30.602 1.00 74.25 91 SER A O 1
ATOM 740 N N . SER A 1 92 ? -28.918 14.824 31.209 1.00 70.88 92 SER A N 1
ATOM 741 C CA . SER A 1 92 ? -28.716 16.049 30.427 1.00 70.88 92 SER A CA 1
ATOM 742 C C . SER A 1 92 ? -28.880 17.291 31.310 1.00 70.88 92 SER A C 1
ATOM 744 O O . SER A 1 92 ? -29.539 18.258 30.933 1.00 70.88 92 SER A O 1
ATOM 746 N N . PHE A 1 93 ? -28.352 17.231 32.530 1.00 69.94 93 PHE A N 1
ATOM 747 C CA . PHE A 1 93 ? -28.616 18.228 33.567 1.00 69.94 93 PHE A CA 1
ATOM 748 C C . PHE A 1 93 ? -27.697 19.448 33.547 1.00 69.94 93 PHE A C 1
ATOM 750 O O . PHE A 1 93 ? -27.931 20.403 34.286 1.00 69.94 93 PHE A O 1
ATOM 757 N N . ILE A 1 94 ? -26.655 19.418 32.719 1.00 67.62 94 ILE A N 1
ATOM 758 C CA . ILE A 1 94 ? -25.680 20.500 32.606 1.00 67.62 94 ILE A CA 1
ATOM 759 C C . ILE A 1 94 ? -26.346 21.701 31.931 1.00 67.62 94 ILE A C 1
ATOM 761 O O . ILE A 1 94 ? -26.743 21.640 30.766 1.00 67.62 94 ILE A O 1
ATOM 765 N N . ASN A 1 95 ? -26.467 22.802 32.671 1.00 65.56 95 ASN A N 1
ATOM 766 C CA . ASN A 1 95 ? -27.020 24.046 32.160 1.00 65.56 95 ASN A CA 1
ATOM 767 C C . ASN A 1 95 ? -25.921 24.857 31.460 1.00 65.56 95 ASN A C 1
ATOM 769 O O . ASN A 1 95 ? -25.162 25.589 32.086 1.00 65.56 95 ASN A O 1
ATOM 773 N N . ALA A 1 96 ? -25.853 24.739 30.139 1.00 56.38 96 ALA A N 1
ATOM 774 C CA . ALA A 1 96 ? -24.852 25.412 29.316 1.00 56.38 96 ALA A CA 1
ATOM 775 C C . ALA A 1 96 ? -25.092 26.927 29.109 1.00 56.38 96 ALA A C 1
ATOM 777 O O . ALA A 1 96 ? -24.309 27.574 28.423 1.00 56.38 96 ALA A O 1
ATOM 778 N N . LYS A 1 97 ? -26.151 27.511 29.699 1.00 56.56 97 LYS A N 1
ATOM 779 C CA . LYS A 1 97 ? -26.399 28.969 29.696 1.00 56.56 97 LYS A CA 1
ATOM 780 C C . LYS A 1 97 ? -25.705 29.726 30.841 1.00 56.56 97 LYS A C 1
ATOM 782 O O . LYS A 1 97 ? -25.895 30.933 30.964 1.00 56.56 97 LYS A O 1
ATOM 787 N N . VAL A 1 98 ? -24.940 29.048 31.699 1.00 55.66 98 VAL A N 1
ATOM 788 C CA . VAL A 1 98 ? -24.208 29.681 32.810 1.00 55.66 98 VAL A CA 1
ATOM 789 C C . VAL A 1 98 ? -22.923 30.309 32.253 1.00 55.66 98 VAL A C 1
ATOM 791 O O . VAL A 1 98 ? -21.875 29.671 32.223 1.00 55.66 98 VAL A O 1
ATOM 794 N N . ASN A 1 99 ? -23.036 31.536 31.738 1.00 48.72 99 ASN A N 1
ATOM 795 C CA . ASN A 1 99 ? -21.973 32.213 30.988 1.00 48.72 99 ASN A CA 1
ATOM 796 C C . ASN A 1 99 ? -20.872 32.871 31.844 1.00 48.72 99 ASN A C 1
ATOM 798 O O . ASN A 1 99 ? -19.829 33.165 31.274 1.00 48.72 99 ASN A O 1
ATOM 802 N N . ASP A 1 100 ? -21.024 33.034 33.168 1.00 46.53 100 ASP A N 1
ATOM 803 C CA . ASP A 1 100 ? -20.134 33.960 33.906 1.00 46.53 100 ASP A CA 1
ATOM 804 C C . ASP A 1 100 ? -19.312 33.364 35.080 1.00 46.53 100 ASP A C 1
ATOM 806 O O . ASP A 1 100 ? -18.297 33.950 35.434 1.00 46.53 100 ASP A O 1
ATOM 810 N N . ASP A 1 101 ? -19.617 32.162 35.603 1.00 54.22 101 ASP A N 1
ATOM 811 C CA . ASP A 1 101 ? -18.847 31.490 36.689 1.00 54.22 101 ASP A CA 1
ATOM 812 C C . ASP A 1 101 ? -18.475 30.032 36.335 1.00 54.22 101 ASP A C 1
ATOM 814 O O . ASP A 1 101 ? -18.793 29.054 37.026 1.00 54.22 101 ASP A O 1
ATOM 818 N N . THR A 1 102 ? -17.821 29.858 35.187 1.00 61.28 102 THR A N 1
ATOM 819 C CA . THR A 1 102 ? -17.571 28.534 34.588 1.00 61.28 102 THR A CA 1
ATOM 820 C C . THR A 1 102 ? -16.695 27.606 35.440 1.00 61.28 102 THR A C 1
ATOM 822 O O . THR A 1 102 ? -16.890 26.391 35.386 1.00 61.28 102 THR A O 1
ATOM 825 N N . SER A 1 103 ? -15.776 28.117 36.267 1.00 69.31 103 SER A N 1
ATOM 826 C CA . SER A 1 103 ? -14.867 27.284 37.077 1.00 69.31 103 SER A CA 1
ATOM 827 C C . SER A 1 103 ? -15.580 26.576 38.234 1.00 69.31 103 SER A C 1
ATOM 829 O O . SER A 1 103 ? -15.501 25.353 38.340 1.00 69.31 103 SER A O 1
ATOM 831 N N . SER A 1 104 ? -16.343 27.313 39.048 1.00 76.62 104 SER A N 1
ATOM 832 C CA . SER A 1 104 ? -17.067 26.776 40.212 1.00 76.62 104 SER A CA 1
ATOM 833 C C . SER A 1 104 ? -18.133 25.754 39.806 1.00 76.62 104 SER A C 1
ATOM 835 O O . SER A 1 104 ? -18.275 24.694 40.424 1.00 76.62 104 SER A O 1
ATOM 837 N N . TYR A 1 105 ? -18.857 26.017 38.712 1.00 82.00 105 TYR A N 1
ATOM 838 C CA . TYR A 1 105 ? -19.830 25.060 38.187 1.00 82.00 105 TYR A CA 1
ATOM 839 C C . TYR A 1 105 ? -19.161 23.773 37.685 1.00 82.00 105 TYR A C 1
ATOM 841 O O . TYR A 1 105 ? -19.603 22.676 38.032 1.00 82.00 105 TYR A O 1
ATOM 849 N N . THR A 1 106 ? -18.069 23.899 36.921 1.00 80.75 106 THR A N 1
ATOM 850 C CA . THR A 1 106 ? -17.292 22.747 36.430 1.00 80.75 106 THR A CA 1
ATOM 851 C C . THR A 1 106 ? -16.743 21.920 37.583 1.00 80.75 106 THR A C 1
ATOM 853 O O . THR A 1 106 ? -16.871 20.698 37.565 1.00 80.75 106 THR A O 1
ATOM 856 N N . ASP A 1 107 ? -16.225 22.567 38.626 1.00 85.62 107 ASP A N 1
ATOM 857 C CA . ASP A 1 107 ? -15.733 21.887 39.820 1.00 85.62 107 ASP A CA 1
ATOM 858 C C . ASP A 1 107 ? -16.837 21.139 40.565 1.00 85.62 107 ASP A C 1
ATOM 860 O O . ASP A 1 107 ? -16.634 19.991 40.962 1.00 85.62 107 ASP A O 1
ATOM 864 N N . ASN A 1 108 ? -18.024 21.729 40.717 1.00 87.75 108 ASN A N 1
ATOM 865 C CA . ASN A 1 108 ? -19.146 21.055 41.367 1.00 87.75 108 ASN A CA 1
ATOM 866 C C . ASN A 1 108 ? -19.629 19.828 40.581 1.00 87.75 108 ASN A C 1
ATOM 868 O O . ASN A 1 108 ? -19.842 18.770 41.178 1.00 87.75 108 ASN A O 1
ATOM 872 N N . VAL A 1 109 ? -19.740 19.933 39.252 1.00 88.81 109 VAL A N 1
ATOM 873 C CA . VAL A 1 109 ? -20.088 18.795 38.382 1.00 88.81 109 VAL A CA 1
ATOM 874 C C . VAL A 1 109 ? -18.991 17.727 38.421 1.00 88.81 109 VAL A C 1
ATOM 876 O O . VAL A 1 109 ? -19.285 16.540 38.554 1.00 88.81 109 VAL A O 1
ATOM 879 N N . ARG A 1 110 ? -17.716 18.125 38.373 1.00 89.56 110 ARG A N 1
ATOM 880 C CA . ARG A 1 110 ? -16.577 17.204 38.485 1.00 89.56 110 ARG A CA 1
ATOM 881 C C . ARG A 1 110 ? -16.616 16.438 39.805 1.00 89.56 110 ARG A C 1
ATOM 883 O O . ARG A 1 110 ? -16.503 15.218 39.809 1.00 89.56 110 ARG A O 1
ATOM 890 N N . GLN A 1 111 ? -16.830 17.130 40.922 1.00 90.81 111 GLN A N 1
ATOM 891 C CA . GLN A 1 111 ? -16.906 16.516 42.249 1.00 90.81 111 GLN A CA 1
ATOM 892 C C . GLN A 1 111 ? -18.124 15.593 42.417 1.00 90.81 111 GLN A C 1
ATOM 894 O O . GLN A 1 111 ? -18.051 14.605 43.153 1.00 90.81 111 GLN A O 1
ATOM 899 N N . TYR A 1 112 ? -19.229 15.866 41.715 1.00 92.06 112 TYR A N 1
ATOM 900 C CA . TYR A 1 112 ? -20.361 14.942 41.638 1.00 92.06 112 TYR A CA 1
ATOM 901 C C . TYR A 1 112 ? -19.933 13.598 41.026 1.00 92.06 112 TYR A C 1
ATOM 903 O O . TYR A 1 112 ? -20.122 12.554 41.651 1.00 92.06 112 TYR A O 1
ATOM 911 N N . PHE A 1 113 ? -19.262 13.611 39.868 1.00 93.62 113 PHE A N 1
ATOM 912 C CA . PHE A 1 113 ? -18.739 12.383 39.252 1.00 93.62 113 PHE A CA 1
ATOM 913 C C . PHE A 1 113 ? -17.623 11.728 40.073 1.00 93.62 113 PHE A C 1
ATOM 915 O O . PHE A 1 113 ? -17.607 10.505 40.189 1.00 93.62 113 PHE A O 1
ATOM 922 N N . LEU A 1 114 ? -16.758 12.505 40.733 1.00 94.44 114 LEU A N 1
ATOM 923 C CA . LEU A 1 114 ? -15.754 11.956 41.652 1.00 94.44 114 LEU A CA 1
ATOM 924 C C . LEU A 1 114 ? -16.384 11.236 42.855 1.00 94.44 114 LEU A C 1
ATOM 926 O O . LEU A 1 114 ? -15.813 10.265 43.344 1.00 94.44 114 LEU A O 1
ATOM 930 N N . SER A 1 115 ? -17.572 11.652 43.301 1.00 93.75 115 SER A N 1
ATOM 931 C CA . SER A 1 115 ? -18.319 10.922 44.335 1.00 93.75 115 SER A CA 1
ATOM 932 C C . SER A 1 115 ? -18.788 9.557 43.810 1.00 93.75 115 SER A C 1
ATOM 934 O O . SER A 1 115 ? -18.648 8.549 44.498 1.00 93.75 115 SER A O 1
ATOM 936 N N . ILE A 1 116 ? -19.259 9.485 42.557 1.00 94.56 116 ILE A N 1
ATOM 937 C CA . ILE A 1 116 ? -19.602 8.212 41.890 1.00 94.56 116 ILE A CA 1
ATOM 938 C C . ILE A 1 116 ? -18.357 7.326 41.736 1.00 94.56 116 ILE A C 1
ATOM 940 O O . ILE A 1 116 ? -18.411 6.120 41.989 1.00 94.56 116 ILE A O 1
ATOM 944 N N . PHE A 1 117 ? -17.221 7.918 41.367 1.00 94.50 117 PHE A N 1
ATOM 945 C CA . PHE A 1 117 ? -15.946 7.213 41.303 1.00 94.50 117 PHE A CA 1
ATOM 946 C C . PHE A 1 117 ? -15.568 6.614 42.666 1.00 94.50 117 PHE A C 1
ATOM 948 O O . PHE A 1 117 ? -15.247 5.428 42.743 1.00 94.50 117 PHE A O 1
ATOM 955 N N . ASP A 1 118 ? -15.694 7.378 43.749 1.00 93.25 118 ASP A N 1
ATOM 956 C CA . ASP A 1 118 ? -15.423 6.916 45.114 1.00 93.25 118 ASP A CA 1
ATOM 957 C C . ASP A 1 118 ? -16.362 5.772 45.564 1.00 93.25 118 ASP A C 1
ATOM 959 O O . ASP A 1 118 ? -15.944 4.839 46.260 1.00 93.25 118 ASP A O 1
ATOM 963 N N . LEU A 1 119 ? -17.623 5.772 45.113 1.00 92.19 119 LEU A N 1
ATOM 964 C CA . LEU A 1 119 ? -18.520 4.621 45.272 1.00 92.19 119 LEU A CA 1
ATOM 965 C C . LEU A 1 119 ? -18.004 3.395 44.502 1.00 92.19 119 LEU A C 1
ATOM 967 O O . LEU A 1 119 ? -17.995 2.292 45.048 1.00 92.19 119 LEU A O 1
ATOM 971 N N . SER A 1 120 ? -17.539 3.566 43.261 1.00 92.06 120 SER A N 1
ATOM 972 C CA . SER A 1 120 ? -17.019 2.450 42.454 1.00 92.06 120 SER A CA 1
ATOM 973 C C . SER A 1 120 ? -15.782 1.793 43.065 1.00 92.06 120 SER A C 1
ATOM 975 O O . SER A 1 120 ? -15.684 0.566 43.071 1.00 92.06 120 SER A O 1
ATOM 977 N N . VAL A 1 121 ? -14.870 2.590 43.635 1.00 90.62 121 VAL A N 1
ATOM 978 C CA . VAL A 1 121 ? -13.661 2.096 44.310 1.00 90.62 121 VAL A CA 1
ATOM 979 C C . VAL A 1 121 ? -14.043 1.243 45.517 1.00 90.62 121 VAL A C 1
ATOM 981 O O . VAL A 1 121 ? -13.520 0.142 45.687 1.00 90.62 121 VAL A O 1
ATOM 984 N N . TYR A 1 122 ? -15.005 1.708 46.315 1.00 89.69 122 TYR A N 1
ATOM 985 C CA . TYR A 1 122 ? -15.516 0.949 47.453 1.00 89.69 122 TYR A CA 1
ATOM 986 C C . TYR A 1 122 ? -16.180 -0.368 47.033 1.00 89.69 122 TYR A C 1
ATOM 988 O O . TYR A 1 122 ? -15.888 -1.422 47.599 1.00 89.69 122 TYR A O 1
ATOM 996 N N . LEU A 1 123 ? -17.044 -0.331 46.014 1.00 87.62 123 LEU A N 1
ATOM 997 C CA . LEU A 1 123 ? -17.743 -1.522 45.527 1.00 87.62 123 LEU A CA 1
ATOM 998 C C . LEU A 1 123 ? -16.790 -2.552 44.905 1.00 87.62 123 LEU A C 1
ATOM 1000 O O . LEU A 1 123 ? -17.024 -3.751 45.049 1.00 87.62 123 LEU A O 1
ATOM 1004 N N . LYS A 1 124 ? -15.691 -2.111 44.282 1.00 84.38 124 LYS A N 1
ATOM 1005 C CA . LYS A 1 124 ? -14.640 -2.997 43.758 1.00 84.38 124 LYS A CA 1
ATOM 1006 C C . LYS A 1 124 ? -13.946 -3.813 44.856 1.00 84.38 124 LYS A C 1
ATOM 1008 O O . LYS A 1 124 ? -13.497 -4.921 44.586 1.00 84.38 124 LYS A O 1
ATOM 1013 N N . GLY A 1 125 ? -13.867 -3.298 46.083 1.00 78.25 125 GLY A N 1
ATOM 1014 C CA . GLY A 1 125 ? -13.239 -3.983 47.219 1.00 78.25 125 GLY A CA 1
ATOM 1015 C C . GLY A 1 125 ? -14.124 -5.007 47.941 1.00 78.25 125 GLY A C 1
ATOM 1016 O O . GLY A 1 125 ? -13.633 -5.690 48.834 1.00 78.25 125 GLY A O 1
ATOM 1017 N N . ARG A 1 126 ? -15.417 -5.126 47.598 1.00 80.25 126 ARG A N 1
ATOM 1018 C CA . ARG A 1 126 ? -16.356 -6.044 48.271 1.00 80.25 126 ARG A CA 1
ATOM 1019 C C . ARG A 1 126 ? -16.431 -7.418 47.594 1.00 80.25 126 ARG A C 1
ATOM 1021 O O . ARG A 1 126 ? -16.473 -7.507 46.366 1.00 80.25 126 ARG A O 1
ATOM 1028 N N . GLU A 1 127 ? -16.558 -8.463 48.417 1.00 65.06 127 GLU A N 1
ATOM 1029 C CA . GLU A 1 127 ? -16.825 -9.846 47.983 1.00 65.06 127 GLU A CA 1
ATOM 1030 C C . GLU A 1 127 ? -18.250 -10.015 47.425 1.00 65.06 127 GLU A C 1
ATOM 1032 O O . GLU A 1 127 ? -18.432 -10.562 46.344 1.00 65.06 127 GLU A O 1
ATOM 1037 N N . SER A 1 128 ? -19.264 -9.480 48.119 1.00 74.00 128 SER A N 1
ATOM 1038 C CA . SER A 1 128 ? -20.662 -9.463 47.659 1.00 74.00 128 SER A CA 1
ATOM 1039 C C . SER A 1 128 ? -21.027 -8.077 47.133 1.00 74.00 128 SER A C 1
ATOM 1041 O O . SER A 1 128 ? -21.274 -7.150 47.915 1.00 74.00 128 SER A O 1
ATOM 1043 N N . ARG A 1 129 ? -21.054 -7.922 45.805 1.00 76.06 129 ARG A N 1
ATOM 1044 C CA . ARG A 1 129 ? -21.315 -6.637 45.140 1.00 76.06 129 ARG A CA 1
ATOM 1045 C C . ARG A 1 129 ? -22.812 -6.462 44.823 1.00 76.06 129 ARG A C 1
ATOM 1047 O O . ARG A 1 129 ? -23.413 -7.361 44.239 1.00 76.06 129 ARG A O 1
ATOM 1054 N N . PRO A 1 130 ? -23.428 -5.309 45.142 1.00 82.81 130 PRO A N 1
ATOM 1055 C CA . PRO A 1 130 ? -24.826 -5.028 44.819 1.00 82.81 130 PRO A CA 1
ATOM 1056 C C . PRO A 1 130 ? -24.993 -4.766 43.312 1.00 82.81 130 PRO A C 1
ATOM 1058 O O . PRO A 1 130 ? -24.879 -3.637 42.830 1.00 82.81 130 PRO A O 1
ATOM 1061 N N . HIS A 1 131 ? -25.249 -5.827 42.538 1.00 84.12 131 HIS A N 1
ATOM 1062 C CA . HIS A 1 131 ? -25.326 -5.765 41.069 1.00 84.12 131 HIS A CA 1
ATOM 1063 C C . HIS A 1 131 ? -26.370 -4.776 40.535 1.00 84.12 131 HIS A C 1
ATOM 1065 O O . HIS A 1 131 ? -26.188 -4.207 39.459 1.00 84.12 131 HIS A O 1
ATOM 1071 N N . HIS A 1 132 ? -27.458 -4.560 41.271 1.00 86.50 132 HIS A N 1
ATOM 1072 C CA . HIS A 1 132 ? -28.527 -3.650 40.876 1.00 86.50 132 HIS A CA 1
ATOM 1073 C C . HIS A 1 132 ? -28.078 -2.176 40.957 1.00 86.50 132 HIS A C 1
ATOM 1075 O O . HIS A 1 132 ? -28.316 -1.435 40.004 1.00 86.50 132 HIS A O 1
ATOM 1081 N N . ILE A 1 133 ? -27.305 -1.783 41.985 1.00 88.31 133 ILE A N 1
ATOM 1082 C CA . ILE A 1 133 ? -26.656 -0.459 42.044 1.00 88.31 133 ILE A CA 1
ATOM 1083 C C . ILE A 1 133 ? -25.665 -0.302 40.888 1.00 88.31 133 ILE A C 1
ATOM 1085 O O . ILE A 1 133 ? -25.699 0.704 40.184 1.00 88.31 133 ILE A O 1
ATOM 1089 N N . ILE A 1 134 ? -24.808 -1.306 40.651 1.00 89.94 134 ILE A N 1
ATOM 1090 C CA . ILE A 1 134 ? -23.830 -1.268 39.548 1.00 89.94 134 ILE A CA 1
ATOM 1091 C C . ILE A 1 134 ? -24.546 -1.031 38.214 1.00 89.94 134 ILE A C 1
ATOM 1093 O O . ILE A 1 134 ? -24.155 -0.153 37.445 1.00 89.94 134 ILE A O 1
ATOM 1097 N N . ARG A 1 135 ? -25.632 -1.767 37.952 1.00 89.94 135 ARG A N 1
ATOM 1098 C CA . ARG A 1 135 ? -26.432 -1.618 36.733 1.00 89.94 135 ARG A CA 1
ATOM 1099 C C . ARG A 1 135 ? -27.053 -0.224 36.619 1.00 89.94 135 ARG A C 1
ATOM 1101 O O . ARG A 1 135 ? -27.022 0.348 35.529 1.00 89.94 135 ARG A O 1
ATOM 1108 N N . ALA A 1 136 ? -27.595 0.321 37.708 1.00 90.75 136 ALA A N 1
ATOM 1109 C CA . ALA A 1 136 ? -28.172 1.663 37.725 1.00 90.75 136 ALA A CA 1
ATOM 1110 C C . ALA A 1 136 ? -27.112 2.733 37.410 1.00 90.75 136 ALA A C 1
ATOM 1112 O O . ALA A 1 136 ? -27.307 3.540 36.501 1.00 90.75 136 ALA A O 1
ATOM 1113 N N . VAL A 1 137 ? -25.945 2.673 38.064 1.00 93.00 137 VAL A N 1
ATOM 1114 C CA . VAL A 1 137 ? -24.828 3.606 37.827 1.00 93.00 137 VAL A CA 1
ATOM 1115 C C . VAL A 1 137 ? -24.325 3.518 36.388 1.00 93.00 137 VAL A C 1
ATOM 1117 O O . VAL A 1 137 ? -24.183 4.536 35.714 1.00 93.00 137 VAL A O 1
ATOM 1120 N N . VAL A 1 138 ? -24.077 2.311 35.881 1.00 93.50 138 VAL A N 1
ATOM 1121 C CA . VAL A 1 138 ? -23.570 2.102 34.518 1.00 93.50 138 VAL A CA 1
ATOM 1122 C C . VAL A 1 138 ? -24.569 2.608 33.468 1.00 93.50 138 VAL A C 1
ATOM 1124 O O . VAL A 1 138 ? -24.169 3.262 32.503 1.00 93.50 138 VAL A O 1
ATOM 1127 N N . ASN A 1 139 ? -25.872 2.381 33.664 1.00 92.94 139 ASN A N 1
ATOM 1128 C CA . ASN A 1 139 ? -26.911 2.919 32.782 1.00 92.94 139 ASN A CA 1
ATOM 1129 C C . ASN A 1 139 ? -26.981 4.448 32.824 1.00 92.94 139 ASN A C 1
ATOM 1131 O O . ASN A 1 139 ? -27.108 5.075 31.768 1.00 92.94 139 ASN A O 1
ATOM 1135 N N . TYR A 1 140 ? -26.870 5.038 34.016 1.00 93.81 140 TYR A N 1
ATOM 1136 C CA . TYR A 1 140 ? -26.814 6.484 34.196 1.00 93.81 140 TYR A CA 1
ATOM 1137 C C . TYR A 1 140 ? -25.619 7.092 33.449 1.00 93.81 140 TYR A C 1
ATOM 1139 O O . TYR A 1 140 ? -25.790 7.999 32.631 1.00 93.81 140 TYR A O 1
ATOM 1147 N N . LEU A 1 141 ? -24.421 6.526 33.638 1.00 94.56 141 LEU A N 1
ATOM 1148 C CA . LEU A 1 141 ? -23.206 6.956 32.942 1.00 94.56 141 LEU A CA 1
ATOM 1149 C C . LEU A 1 141 ? -23.319 6.784 31.424 1.00 94.56 141 LEU A C 1
ATOM 1151 O O . LEU A 1 141 ? -22.903 7.674 30.687 1.00 94.56 141 LEU A O 1
ATOM 1155 N N . ARG A 1 142 ? -23.930 5.696 30.933 1.00 94.69 142 ARG A N 1
ATOM 1156 C CA . ARG A 1 142 ? -24.193 5.515 29.495 1.00 94.69 142 ARG A CA 1
ATOM 1157 C C . ARG A 1 142 ? -25.036 6.657 28.934 1.00 94.69 142 ARG A C 1
ATOM 1159 O O . ARG A 1 142 ? -24.692 7.216 27.895 1.00 94.69 142 ARG A O 1
ATOM 1166 N N . LEU A 1 143 ? -26.154 6.979 29.586 1.00 92.94 143 LEU A N 1
ATOM 1167 C CA . LEU A 1 143 ? -27.051 8.043 29.128 1.00 92.94 143 LEU A CA 1
ATOM 1168 C C . LEU A 1 143 ? -26.355 9.407 29.169 1.00 92.94 143 LEU A C 1
ATOM 1170 O O . LEU A 1 143 ? -26.478 10.187 28.224 1.00 92.94 143 LEU A O 1
ATOM 1174 N N . PHE A 1 144 ? -25.575 9.664 30.221 1.00 93.00 144 PHE A N 1
ATOM 1175 C CA . PHE A 1 144 ? -24.749 10.861 30.318 1.00 93.00 144 PHE A CA 1
ATOM 1176 C C . PHE A 1 144 ? -23.750 10.956 29.158 1.00 93.00 144 PHE A C 1
ATOM 1178 O O . PHE A 1 144 ? -23.715 11.972 28.469 1.00 93.00 144 PHE A O 1
ATOM 1185 N N . LEU A 1 145 ? -22.987 9.890 28.890 1.00 94.19 145 LEU A N 1
ATOM 1186 C CA . LEU A 1 145 ? -22.001 9.850 27.809 1.00 94.19 145 LEU A CA 1
ATOM 1187 C C . LEU A 1 145 ? -22.646 10.052 26.434 1.00 94.19 145 LEU A C 1
ATOM 1189 O O . LEU A 1 145 ? -22.122 10.818 25.632 1.00 94.19 145 LEU A O 1
ATOM 1193 N N . LEU A 1 146 ? -23.797 9.431 26.160 1.00 93.19 146 LEU A N 1
ATOM 1194 C CA . LEU A 1 146 ? -24.534 9.636 24.906 1.00 93.19 146 LEU A CA 1
ATOM 1195 C C . LEU A 1 146 ? -24.887 11.114 24.684 1.00 93.19 146 LEU A C 1
ATOM 1197 O O . LEU A 1 146 ? -24.666 11.649 23.595 1.00 93.19 146 LEU A O 1
ATOM 1201 N N . ASN A 1 147 ? -25.395 11.784 25.720 1.00 89.56 147 ASN A N 1
ATOM 1202 C CA . ASN A 1 147 ? -25.735 13.202 25.651 1.00 89.56 147 ASN A CA 1
ATOM 1203 C C . ASN A 1 147 ? -24.484 14.079 25.533 1.00 89.56 147 ASN A C 1
ATOM 1205 O O . ASN A 1 147 ? -24.428 14.944 24.660 1.00 89.56 147 ASN A O 1
ATOM 1209 N N . ALA A 1 148 ? -23.467 13.833 26.360 1.00 89.50 148 ALA A N 1
ATOM 1210 C CA . ALA A 1 148 ? -22.218 14.586 26.360 1.00 89.50 148 ALA A CA 1
ATOM 1211 C C . ALA A 1 148 ? -21.505 14.500 25.003 1.00 89.50 148 ALA A C 1
ATOM 1213 O O . ALA A 1 148 ? -21.125 15.522 24.436 1.00 89.50 148 ALA A O 1
ATOM 1214 N N . LEU A 1 149 ? -21.396 13.301 24.424 1.00 91.31 149 LEU A N 1
ATOM 1215 C CA . LEU A 1 149 ? -20.777 13.099 23.113 1.00 91.31 149 LEU A CA 1
ATOM 1216 C C . LEU A 1 149 ? -21.584 13.757 21.989 1.00 91.31 149 LEU A C 1
ATOM 1218 O O . LEU A 1 149 ? -20.991 14.308 21.063 1.00 91.31 149 LEU A O 1
ATOM 1222 N N . LYS A 1 150 ? -22.922 13.772 22.074 1.00 89.19 150 LYS A N 1
ATOM 1223 C CA . LYS A 1 150 ? -23.761 14.536 21.136 1.00 89.19 150 LYS A CA 1
ATOM 1224 C C . LYS A 1 150 ? -23.450 16.035 21.208 1.00 89.19 150 LYS A C 1
ATOM 1226 O O . LYS A 1 150 ? -23.304 16.656 20.158 1.00 89.19 150 LYS A O 1
ATOM 1231 N N . MET A 1 151 ? -23.287 16.584 22.414 1.00 86.88 151 MET A N 1
ATOM 1232 C CA . MET A 1 151 ? -22.937 17.997 22.616 1.00 86.88 151 MET A CA 1
ATOM 1233 C C . MET A 1 151 ? -21.523 18.326 22.122 1.00 86.88 151 MET A C 1
ATOM 1235 O O . MET A 1 151 ? -21.326 19.346 21.459 1.00 86.88 151 MET A O 1
ATOM 1239 N N . ILE A 1 152 ? -20.556 17.430 22.355 1.00 87.06 152 ILE A N 1
ATOM 1240 C CA . ILE A 1 152 ? -19.191 17.543 21.819 1.00 87.06 152 ILE A CA 1
ATOM 1241 C C . ILE A 1 152 ? -19.216 17.553 20.284 1.00 87.06 152 ILE A C 1
ATOM 1243 O O . ILE A 1 152 ? -18.584 18.415 19.678 1.00 87.06 152 ILE A O 1
ATOM 1247 N N . ARG A 1 153 ? -19.988 16.660 19.639 1.00 87.19 153 ARG A N 1
ATOM 1248 C CA . ARG A 1 153 ? -20.136 16.634 18.167 1.00 87.19 153 ARG A CA 1
ATOM 1249 C C . ARG A 1 153 ? -20.726 17.923 17.608 1.00 87.19 153 ARG A C 1
ATOM 1251 O O . ARG A 1 153 ? -20.301 18.360 16.547 1.00 87.19 153 ARG A O 1
ATOM 1258 N N . SER A 1 154 ? -21.674 18.539 18.312 1.00 86.00 154 SER A N 1
ATOM 1259 C CA . SER A 1 154 ? -22.233 19.843 17.934 1.00 86.00 154 SER A CA 1
ATOM 1260 C C . SER A 1 154 ? -21.354 21.035 18.339 1.00 86.00 154 SER A C 1
ATOM 1262 O O . SER A 1 154 ? -21.803 22.172 18.234 1.00 86.00 154 SER A O 1
ATOM 1264 N N . ASN A 1 155 ? -20.132 20.795 18.833 1.00 82.12 155 ASN A N 1
ATOM 1265 C CA . ASN A 1 155 ? -19.204 21.800 19.360 1.00 82.12 155 ASN A CA 1
ATOM 1266 C C . ASN A 1 155 ? -19.809 22.705 20.457 1.00 82.12 155 ASN A C 1
ATOM 1268 O O . ASN A 1 155 ? -19.401 23.848 20.651 1.00 82.12 155 ASN A O 1
ATOM 1272 N N . TYR A 1 156 ? -20.797 22.193 21.191 1.00 81.00 156 TYR A N 1
ATOM 1273 C CA . TYR A 1 156 ? -21.519 22.937 22.215 1.00 81.00 156 TYR A CA 1
ATOM 1274 C C . TYR A 1 156 ? -20.935 22.615 23.591 1.00 81.00 156 TYR A C 1
ATOM 1276 O O . TYR A 1 156 ? -21.057 21.489 24.076 1.00 81.00 156 TYR A O 1
ATOM 1284 N N . CYS A 1 157 ? -20.245 23.585 24.202 1.00 78.12 157 CYS A N 1
ATOM 1285 C CA . CYS A 1 157 ? -19.493 23.402 25.453 1.00 78.12 157 CYS A CA 1
ATOM 1286 C C . CYS A 1 157 ? -18.535 22.190 25.420 1.00 78.12 157 CYS A C 1
ATOM 1288 O O . CYS A 1 157 ? -18.299 21.551 26.443 1.00 78.12 157 CYS A O 1
ATOM 1290 N N . ALA A 1 158 ? -17.966 21.860 24.254 1.00 82.81 158 ALA A N 1
ATOM 1291 C CA . ALA A 1 158 ? -17.186 20.635 24.062 1.00 82.81 158 ALA A CA 1
ATOM 1292 C C . ALA A 1 158 ? -16.027 20.497 25.066 1.00 82.81 158 ALA A C 1
ATOM 1294 O O . ALA A 1 158 ? -15.856 19.439 25.663 1.00 82.81 158 ALA A O 1
ATOM 1295 N N . LYS A 1 159 ? -15.290 21.588 25.330 1.00 84.62 159 LYS A N 1
ATOM 1296 C CA . LYS A 1 159 ? -14.185 21.608 26.305 1.00 84.62 159 LYS A CA 1
ATOM 1297 C C . LYS A 1 159 ? -14.644 21.222 27.714 1.00 84.62 159 LYS A C 1
ATOM 1299 O O . LYS A 1 159 ? -13.966 20.439 28.369 1.00 84.62 159 LYS A O 1
ATOM 1304 N N . PHE A 1 160 ? -15.797 21.733 28.144 1.00 85.50 160 PHE A N 1
ATOM 1305 C CA . PHE A 1 160 ? -16.393 21.400 29.436 1.00 85.50 160 PHE A CA 1
ATOM 1306 C C . PHE A 1 160 ? -16.716 19.904 29.514 1.00 85.50 160 PHE A C 1
ATOM 1308 O O . PHE A 1 160 ? -16.272 19.228 30.435 1.00 85.50 160 PHE A O 1
ATOM 1315 N N . TYR A 1 161 ? -17.432 19.358 28.525 1.00 88.25 161 TYR A N 1
ATOM 1316 C CA . TYR A 1 161 ? -17.805 17.940 28.527 1.00 88.25 161 TYR A CA 1
ATOM 1317 C C . TYR A 1 161 ? -16.587 17.015 28.467 1.00 88.25 161 TYR A C 1
ATOM 1319 O O . TYR A 1 161 ? -16.547 16.029 29.200 1.00 88.25 161 TYR A O 1
ATOM 1327 N N . CYS A 1 162 ? -15.579 17.348 27.654 1.00 88.69 162 CYS A N 1
ATOM 1328 C CA . CYS A 1 162 ? -14.319 16.609 27.636 1.00 88.69 162 CYS A CA 1
ATOM 1329 C C . CYS A 1 162 ? -13.650 16.634 29.017 1.00 88.69 162 CYS A C 1
ATOM 1331 O O . CYS A 1 162 ? -13.277 15.582 29.527 1.00 88.69 162 CYS A O 1
ATOM 1333 N N . GLN A 1 163 ? -13.574 17.805 29.659 1.00 89.12 163 GLN A N 1
ATOM 1334 C CA . GLN A 1 163 ? -12.981 17.946 30.987 1.00 89.12 163 GLN A CA 1
ATOM 1335 C C . GLN A 1 163 ? -13.726 17.126 32.049 1.00 89.12 163 GLN A C 1
ATOM 1337 O O . GLN A 1 163 ? -13.086 16.442 32.840 1.00 89.12 163 GLN A O 1
ATOM 1342 N N . ILE A 1 164 ? -15.063 17.131 32.050 1.00 90.00 164 ILE A N 1
ATOM 1343 C CA . ILE A 1 164 ? -15.860 16.338 32.998 1.00 90.00 164 ILE A CA 1
ATOM 1344 C C . ILE A 1 164 ? -15.662 14.831 32.787 1.00 90.00 164 ILE A C 1
ATOM 1346 O O . ILE A 1 164 ? -15.528 14.099 33.765 1.00 90.00 164 ILE A O 1
ATOM 1350 N N . ILE A 1 165 ? -15.620 14.357 31.538 1.00 91.31 165 ILE A N 1
ATOM 1351 C CA . ILE A 1 165 ? -15.410 12.930 31.242 1.00 91.31 165 ILE A CA 1
ATOM 1352 C C . ILE A 1 165 ? -14.024 12.470 31.717 1.00 91.31 165 ILE A C 1
ATOM 1354 O O . ILE A 1 165 ? -13.923 11.420 32.358 1.00 91.31 165 ILE A O 1
ATOM 1358 N N . SER A 1 166 ? -12.983 13.261 31.441 1.00 89.12 166 SER A N 1
ATOM 1359 C CA . SER A 1 166 ? -11.599 12.938 31.796 1.00 89.12 166 SER A CA 1
ATOM 1360 C C . SER A 1 166 ? -11.319 13.125 33.292 1.00 89.12 166 SER A C 1
ATOM 1362 O O . SER A 1 166 ? -10.913 12.183 33.967 1.00 89.12 166 SER A O 1
ATOM 1364 N N . GLU A 1 167 ? -11.562 14.317 33.846 1.00 90.19 167 GLU A N 1
ATOM 1365 C CA . GLU A 1 167 ? -11.225 14.653 35.240 1.00 90.19 167 GLU A CA 1
ATOM 1366 C C . GLU A 1 167 ? -12.241 14.127 36.263 1.00 90.19 167 GLU A C 1
ATOM 1368 O O . GLU A 1 167 ? -11.919 13.999 37.442 1.00 90.19 167 GLU A O 1
ATOM 1373 N N . GLY A 1 168 ? -13.465 13.806 35.836 1.00 89.19 168 GLY A N 1
ATOM 1374 C CA . GLY A 1 168 ? -14.468 13.151 36.678 1.00 89.19 168 GLY A CA 1
ATOM 1375 C C . GLY A 1 168 ? -14.216 11.654 36.893 1.00 89.19 168 GLY A C 1
ATOM 1376 O O . GLY A 1 168 ? -15.007 11.009 37.575 1.00 89.19 168 GLY A O 1
ATOM 1377 N N . ASN A 1 169 ? -13.146 11.087 36.314 1.00 92.94 169 ASN A N 1
ATOM 1378 C CA . ASN A 1 169 ? -12.793 9.662 36.378 1.00 92.94 169 ASN A CA 1
ATOM 1379 C C . ASN A 1 169 ? -13.924 8.718 35.924 1.00 92.94 169 ASN A C 1
ATOM 1381 O O . ASN A 1 169 ? -14.078 7.611 36.448 1.00 92.94 169 ASN A O 1
ATOM 1385 N N . ILE A 1 170 ? -14.715 9.125 34.922 1.00 94.38 170 ILE A N 1
ATOM 1386 C CA . ILE A 1 170 ? -15.839 8.316 34.420 1.00 94.38 170 ILE A CA 1
ATOM 1387 C C . ILE A 1 170 ? -15.338 6.992 33.834 1.00 94.38 170 ILE A C 1
ATOM 1389 O O . ILE A 1 170 ? -15.913 5.940 34.105 1.00 94.38 170 ILE A O 1
ATOM 1393 N N . LEU A 1 171 ? -14.241 7.022 33.073 1.00 93.81 171 LEU A N 1
ATOM 1394 C CA . LEU A 1 171 ? -13.654 5.813 32.491 1.00 93.81 171 LEU A CA 1
ATOM 1395 C C . LEU A 1 171 ? -13.177 4.846 33.582 1.00 93.81 171 LEU A C 1
ATOM 1397 O O . LEU A 1 171 ? -13.490 3.660 33.518 1.00 93.81 171 LEU A O 1
ATOM 1401 N N . GLU A 1 172 ? -12.500 5.350 34.618 1.00 92.81 172 GLU A N 1
ATOM 1402 C CA . GLU A 1 172 ? -12.020 4.519 35.731 1.00 92.81 172 GLU A CA 1
ATOM 1403 C C . GLU A 1 172 ? -13.181 3.938 36.549 1.00 92.81 172 GLU A C 1
ATOM 1405 O O . GLU A 1 172 ? -13.131 2.789 36.984 1.00 92.81 172 GLU A O 1
ATOM 1410 N N . THR A 1 173 ? -14.268 4.700 36.689 1.00 93.00 173 THR A N 1
ATOM 1411 C CA . THR A 1 173 ? -15.524 4.232 37.290 1.00 93.00 173 THR A CA 1
ATOM 1412 C C . THR A 1 173 ? -16.098 3.047 36.509 1.00 93.00 173 THR A C 1
ATOM 1414 O O . THR A 1 173 ? -16.434 2.022 37.100 1.00 93.00 173 THR A O 1
ATOM 1417 N N . LEU A 1 174 ? -16.171 3.151 35.176 1.00 93.94 174 LEU A N 1
ATOM 1418 C CA . LEU A 1 174 ? -16.631 2.061 34.309 1.00 93.94 174 LEU A CA 1
ATOM 1419 C C . LEU A 1 174 ? -15.699 0.841 34.383 1.00 93.94 174 LEU A C 1
ATOM 1421 O O . LEU A 1 174 ? -16.182 -0.283 34.489 1.00 93.94 174 LEU A O 1
ATOM 1425 N N . ASN A 1 175 ? -14.380 1.051 34.393 1.00 91.19 175 ASN A N 1
ATOM 1426 C CA . ASN A 1 175 ? -13.384 -0.014 34.539 1.00 91.19 175 ASN A CA 1
ATOM 1427 C C . ASN A 1 175 ? -13.506 -0.752 35.881 1.00 91.19 175 ASN A C 1
ATOM 1429 O O . ASN A 1 175 ? -13.433 -1.975 35.926 1.00 91.19 175 ASN A O 1
ATOM 1433 N N . ASN A 1 176 ? -13.762 -0.037 36.980 1.00 90.62 176 ASN A N 1
ATOM 1434 C CA . ASN A 1 176 ? -13.989 -0.654 38.290 1.00 90.62 176 ASN A CA 1
ATOM 1435 C C . ASN A 1 176 ? -15.222 -1.569 38.316 1.00 90.62 176 ASN A C 1
ATOM 1437 O O . ASN A 1 176 ? -15.251 -2.537 39.082 1.00 90.62 176 ASN A O 1
ATOM 1441 N N . PHE A 1 177 ? -16.223 -1.273 37.484 1.00 89.94 177 PHE A N 1
ATOM 1442 C CA . PHE A 1 177 ? -17.439 -2.071 37.372 1.00 89.94 177 PHE A CA 1
ATOM 1443 C C . PHE A 1 177 ? -17.364 -3.212 36.358 1.00 89.94 177 PHE A C 1
ATOM 1445 O O . PHE A 1 177 ? -18.220 -4.094 36.434 1.00 89.94 177 PHE A O 1
ATOM 1452 N N . TYR A 1 178 ? -16.358 -3.241 35.486 1.00 86.88 178 TYR A N 1
ATOM 1453 C CA . TYR A 1 178 ? -16.170 -4.304 34.502 1.00 86.88 178 TYR A CA 1
ATOM 1454 C C . TYR A 1 178 ? -15.820 -5.653 35.164 1.00 86.88 178 TYR A C 1
ATOM 1456 O O . TYR A 1 178 ? -15.199 -5.683 36.230 1.00 86.88 178 TYR A O 1
ATOM 1464 N N . SER A 1 179 ? -16.228 -6.761 34.535 1.00 80.69 179 SER A N 1
ATOM 1465 C CA . SER A 1 179 ? -16.066 -8.153 35.003 1.00 80.69 179 SER A CA 1
ATOM 1466 C C . SER A 1 179 ? -16.906 -8.520 36.235 1.00 80.69 179 SER A C 1
ATOM 1468 O O . SER A 1 179 ? -16.591 -9.474 36.944 1.00 80.69 179 SER A O 1
ATOM 1470 N N . ASN A 1 180 ? -17.981 -7.771 36.506 1.00 73.25 180 ASN A N 1
ATOM 1471 C CA . ASN A 1 180 ? -18.849 -8.007 37.669 1.00 73.25 180 ASN A CA 1
ATOM 1472 C C . ASN A 1 180 ? -20.241 -8.515 37.316 1.00 73.25 180 ASN A C 1
ATOM 1474 O O . ASN A 1 180 ? -20.907 -9.096 38.170 1.00 73.25 180 ASN A O 1
ATOM 1478 N N . ASN A 1 181 ? -20.741 -8.200 36.122 1.00 81.38 181 ASN A N 1
ATOM 1479 C CA . ASN A 1 181 ? -22.110 -8.503 35.731 1.00 81.38 181 ASN A CA 1
ATOM 1480 C C . ASN A 1 181 ? -22.241 -8.423 34.209 1.00 81.38 181 ASN A C 1
ATOM 1482 O O . ASN A 1 181 ? -22.104 -7.339 33.653 1.00 81.38 181 ASN A O 1
ATOM 1486 N N . GLU A 1 182 ? -22.615 -9.524 33.556 1.00 80.50 182 GLU A N 1
ATOM 1487 C CA . GLU A 1 182 ? -22.674 -9.608 32.087 1.00 80.50 182 GLU A CA 1
ATOM 1488 C C . GLU A 1 182 ? -23.530 -8.506 31.431 1.00 80.50 182 GLU A C 1
ATOM 1490 O O . GLU A 1 182 ? -23.187 -7.987 30.366 1.00 80.50 182 GLU A O 1
ATOM 1495 N N . ILE A 1 183 ? -24.639 -8.105 32.068 1.00 83.88 183 ILE A N 1
ATOM 1496 C CA . ILE A 1 183 ? -25.526 -7.050 31.553 1.00 83.88 183 ILE A CA 1
ATOM 1497 C C . ILE A 1 183 ? -24.846 -5.682 31.665 1.00 83.88 183 ILE A C 1
ATOM 1499 O O . ILE A 1 183 ? -24.913 -4.881 30.732 1.00 83.88 183 ILE A O 1
ATOM 1503 N N . ALA A 1 184 ? -24.202 -5.402 32.801 1.00 85.25 184 ALA A N 1
ATOM 1504 C CA . ALA A 1 184 ? -23.452 -4.165 32.990 1.00 85.25 184 ALA A CA 1
ATOM 1505 C C . ALA A 1 184 ? -22.222 -4.117 32.072 1.00 85.25 184 ALA A C 1
ATOM 1507 O O . ALA A 1 184 ? -21.967 -3.082 31.463 1.00 85.25 184 ALA A O 1
ATOM 1508 N N . ASP A 1 185 ? -21.522 -5.238 31.896 1.00 87.44 185 ASP A N 1
ATOM 1509 C CA . ASP A 1 185 ? -20.331 -5.355 31.054 1.00 87.44 185 ASP A CA 1
ATOM 1510 C C . ASP A 1 185 ? -20.650 -5.038 29.588 1.00 87.44 185 ASP A C 1
ATOM 1512 O O . ASP A 1 185 ? -19.924 -4.279 28.947 1.00 87.44 185 ASP A O 1
ATOM 1516 N N . MET A 1 186 ? -21.792 -5.506 29.071 1.00 87.44 186 MET A N 1
ATOM 1517 C CA . MET A 1 186 ? -22.279 -5.130 27.735 1.00 87.44 186 MET A CA 1
ATOM 1518 C C . MET A 1 186 ? -22.465 -3.617 27.577 1.00 87.44 186 MET A C 1
ATOM 1520 O O . MET A 1 186 ? -22.110 -3.042 26.544 1.00 87.44 186 MET A O 1
ATOM 1524 N N . VAL A 1 187 ? -23.004 -2.953 28.602 1.00 90.00 187 VAL A N 1
ATOM 1525 C CA . VAL A 1 187 ? -23.173 -1.496 28.592 1.00 90.00 187 VAL A CA 1
ATOM 1526 C C . VAL A 1 187 ? -21.825 -0.784 28.706 1.00 90.00 187 VAL A C 1
ATOM 1528 O O . VAL A 1 187 ? -21.601 0.193 27.995 1.00 90.00 187 VAL A O 1
ATOM 1531 N N . ILE A 1 188 ? -20.913 -1.283 29.541 1.00 92.31 188 ILE A N 1
ATOM 1532 C CA . ILE A 1 188 ? -19.558 -0.743 29.695 1.00 92.31 188 ILE A CA 1
ATOM 1533 C C . ILE A 1 188 ? -18.796 -0.823 28.366 1.00 92.31 188 ILE A C 1
ATOM 1535 O O . ILE A 1 188 ? -18.240 0.184 27.928 1.00 92.31 188 ILE A O 1
ATOM 1539 N N . ILE A 1 189 ? -18.829 -1.971 27.680 1.00 90.94 189 ILE A N 1
ATOM 1540 C CA . ILE A 1 189 ? -18.224 -2.145 26.350 1.00 90.94 189 ILE A CA 1
ATOM 1541 C C . ILE A 1 189 ? -18.809 -1.122 25.370 1.00 90.94 189 ILE A C 1
ATOM 1543 O O . ILE A 1 189 ? -18.063 -0.447 24.663 1.00 90.94 189 ILE A O 1
ATOM 1547 N N . TYR A 1 190 ? -20.131 -0.938 25.360 1.00 92.38 190 TYR A N 1
ATOM 1548 C CA . TYR A 1 190 ? -20.765 0.073 24.514 1.00 92.38 190 TYR A CA 1
ATOM 1549 C C . TYR A 1 190 ? -20.301 1.503 24.847 1.00 92.38 190 TYR A C 1
ATOM 1551 O O . TYR A 1 190 ? -20.019 2.282 23.936 1.00 92.38 190 TYR A O 1
ATOM 1559 N N . CYS A 1 191 ? -20.146 1.851 26.128 1.00 93.88 191 CYS A N 1
ATOM 1560 C CA . CYS A 1 191 ? -19.588 3.141 26.541 1.00 93.88 191 CYS A CA 1
ATOM 1561 C C . CYS A 1 191 ? -18.157 3.343 26.019 1.00 93.88 191 CYS A C 1
ATOM 1563 O O . CYS A 1 191 ? -17.851 4.407 25.482 1.00 93.88 191 CYS A O 1
ATOM 1565 N N . PHE A 1 192 ? -17.291 2.329 26.110 1.00 93.75 192 PHE A N 1
ATOM 1566 C CA . PHE A 1 192 ? -15.934 2.407 25.559 1.00 93.75 192 PHE A CA 1
ATOM 1567 C C . PHE A 1 192 ? -15.921 2.494 24.027 1.00 93.75 192 PHE A C 1
ATOM 1569 O O . PHE A 1 192 ? -15.095 3.216 23.465 1.00 93.75 192 PHE A O 1
ATOM 1576 N N . LEU A 1 193 ? -16.854 1.838 23.334 1.00 93.50 193 LEU A N 1
ATOM 1577 C CA . LEU A 1 193 ? -17.016 1.993 21.886 1.00 93.50 193 LEU A CA 1
ATOM 1578 C C . LEU A 1 193 ? -17.383 3.432 21.508 1.00 93.50 193 LEU A C 1
ATOM 1580 O O . LEU A 1 193 ? -16.799 3.994 20.583 1.00 93.50 193 LEU A O 1
ATOM 1584 N N . LEU A 1 194 ? -18.316 4.046 22.241 1.00 92.69 194 LEU A N 1
ATOM 1585 C CA . LEU A 1 194 ? -18.685 5.445 22.035 1.00 92.69 194 LEU A CA 1
ATOM 1586 C C . LEU A 1 194 ? -17.495 6.383 22.267 1.00 92.69 194 LEU A C 1
ATOM 1588 O O . LEU A 1 194 ? -17.231 7.246 21.432 1.00 92.69 194 LEU A O 1
ATOM 1592 N N . LEU A 1 195 ? -16.768 6.190 23.371 1.00 93.12 195 LEU A N 1
ATOM 1593 C CA . LEU A 1 195 ? -15.613 7.010 23.740 1.00 93.12 195 LEU A CA 1
ATOM 1594 C C . LEU A 1 195 ? -14.478 6.895 22.718 1.00 93.12 195 LEU A C 1
ATOM 1596 O O . LEU A 1 195 ? -13.981 7.912 22.252 1.00 93.12 195 LEU A O 1
ATOM 1600 N N . THR A 1 196 ? -14.121 5.680 22.293 1.00 90.62 196 THR A N 1
ATOM 1601 C CA . THR A 1 196 ? -13.071 5.464 21.276 1.00 90.62 196 THR A CA 1
ATOM 1602 C C . THR A 1 196 ? -13.467 5.934 19.874 1.00 90.62 196 THR A C 1
ATOM 1604 O O . THR A 1 196 ? -12.612 6.133 19.010 1.00 90.62 196 THR A O 1
ATOM 1607 N N . GLY A 1 197 ? -14.751 6.218 19.635 1.00 87.94 197 GLY A N 1
ATOM 1608 C CA . GLY A 1 197 ? -15.190 6.957 18.452 1.00 87.94 197 GLY A CA 1
ATOM 1609 C C . GLY A 1 197 ? -14.590 8.369 18.356 1.00 87.94 197 GLY A C 1
ATOM 1610 O O . GLY A 1 197 ? -14.456 8.892 17.249 1.00 87.94 197 GLY A O 1
ATOM 1611 N N . HIS A 1 198 ? -14.158 8.950 19.478 1.00 88.69 198 HIS A N 1
ATOM 1612 C CA . HIS A 1 198 ? -13.691 10.329 19.628 1.00 88.69 198 HIS A CA 1
ATOM 1613 C C . HIS A 1 198 ? -12.215 10.384 20.048 1.00 88.69 198 HIS A C 1
ATOM 1615 O O . HIS A 1 198 ? -11.851 9.915 21.124 1.00 88.69 198 HIS A O 1
ATOM 1621 N N . LYS A 1 199 ? -11.359 10.988 19.211 1.00 87.44 199 LYS A N 1
ATOM 1622 C CA . LYS A 1 199 ? -9.894 11.021 19.410 1.00 87.44 199 LYS A CA 1
ATOM 1623 C C . LYS A 1 199 ? -9.465 11.710 20.711 1.00 87.44 199 LYS A C 1
ATOM 1625 O O . LYS A 1 199 ? -8.372 11.467 21.212 1.00 87.44 199 LYS A O 1
ATOM 1630 N N . GLU A 1 200 ? -10.306 12.596 21.240 1.00 88.06 200 GLU A N 1
ATOM 1631 C CA . GLU A 1 200 ? -10.056 13.373 22.451 1.00 88.06 200 GLU A CA 1
ATOM 1632 C C . GLU A 1 200 ? -9.852 12.473 23.681 1.00 88.06 200 GLU A C 1
ATOM 1634 O O . GLU A 1 200 ? -9.107 12.849 24.583 1.00 88.06 200 GLU A O 1
ATOM 1639 N N . PHE A 1 201 ? -10.452 11.275 23.690 1.00 91.12 201 PHE A N 1
ATOM 1640 C CA . PHE A 1 201 ? -10.437 10.359 24.836 1.00 91.12 201 PHE A CA 1
ATOM 1641 C C . PHE A 1 201 ? -9.416 9.224 24.727 1.00 91.12 201 PHE A C 1
ATOM 1643 O O . PHE A 1 201 ? -9.263 8.463 25.682 1.00 91.12 201 PHE A O 1
ATOM 1650 N N . ASP A 1 202 ? -8.685 9.102 23.614 1.00 87.38 202 ASP A N 1
ATOM 1651 C CA . ASP A 1 202 ? -7.740 7.997 23.391 1.00 87.38 202 ASP A CA 1
ATOM 1652 C C . ASP A 1 202 ? -6.729 7.869 24.548 1.00 87.38 202 ASP A C 1
ATOM 1654 O O . ASP A 1 202 ? -6.492 6.777 25.069 1.00 87.38 202 ASP A O 1
ATOM 1658 N N . LYS A 1 203 ? -6.177 8.999 25.019 1.00 86.56 203 LYS A N 1
ATOM 1659 C CA . LYS A 1 203 ? -5.222 9.032 26.143 1.00 86.56 203 LYS A CA 1
ATOM 1660 C C . LYS A 1 203 ? -5.835 8.541 27.452 1.00 86.56 203 LYS A C 1
ATOM 1662 O O . LYS A 1 203 ? -5.147 7.875 28.225 1.00 86.56 203 LYS A O 1
ATOM 1667 N N . ASP A 1 204 ? -7.093 8.875 27.708 1.00 87.19 204 ASP A N 1
ATOM 1668 C CA . ASP A 1 204 ? -7.770 8.511 28.950 1.00 87.19 204 ASP A CA 1
ATOM 1669 C C . ASP A 1 204 ? -8.143 7.028 28.946 1.00 87.19 204 ASP A C 1
ATOM 1671 O O . ASP A 1 204 ? -7.913 6.339 29.938 1.00 87.19 204 ASP A O 1
ATOM 1675 N N . VAL A 1 205 ? -8.600 6.499 27.803 1.00 87.75 205 VAL A N 1
ATOM 1676 C CA . VAL A 1 205 ? -8.854 5.059 27.626 1.00 87.75 205 VAL A CA 1
ATOM 1677 C C . VAL A 1 205 ? -7.574 4.249 27.832 1.00 87.75 205 VAL A C 1
ATOM 1679 O O . VAL A 1 205 ? -7.590 3.240 28.537 1.00 87.75 205 VAL A O 1
ATOM 1682 N N . ILE A 1 206 ? -6.447 4.716 27.287 1.00 83.50 206 ILE A N 1
ATOM 1683 C CA . ILE A 1 206 ? -5.138 4.078 27.479 1.00 83.50 206 ILE A CA 1
ATOM 1684 C C . ILE A 1 206 ? -4.721 4.091 28.960 1.00 83.50 206 ILE A C 1
ATOM 1686 O O . ILE A 1 206 ? -4.265 3.074 29.487 1.00 83.50 206 ILE A O 1
ATOM 1690 N N . LYS A 1 207 ? -4.897 5.220 29.658 1.00 83.88 207 LYS A N 1
ATOM 1691 C CA . LYS A 1 207 ? -4.563 5.346 31.089 1.00 83.88 207 LYS A CA 1
ATOM 1692 C C . LYS A 1 207 ? -5.442 4.478 31.992 1.00 83.88 207 LYS A C 1
ATOM 1694 O O . LYS A 1 207 ? -4.950 4.007 33.013 1.00 83.88 207 LYS A O 1
ATOM 1699 N N . CYS A 1 208 ? -6.690 4.234 31.597 1.00 83.56 208 CYS A N 1
ATOM 1700 C CA . CYS A 1 208 ? -7.705 3.518 32.372 1.00 83.56 208 CYS A CA 1
ATOM 1701 C C . CYS A 1 208 ? -7.437 2.001 32.540 1.00 83.56 208 CYS A C 1
ATOM 1703 O O . CYS A 1 208 ? -8.174 1.299 33.222 1.00 83.56 208 CYS A O 1
ATOM 1705 N N . ARG A 1 209 ? -6.370 1.451 31.937 1.00 80.75 209 ARG A N 1
ATOM 1706 C CA . ARG A 1 209 ? -5.921 0.040 32.061 1.00 80.75 209 ARG A CA 1
ATOM 1707 C C . ARG A 1 209 ? -6.915 -1.049 31.617 1.00 80.75 209 ARG A C 1
ATOM 1709 O O . ARG A 1 209 ? -6.495 -2.200 31.524 1.00 80.75 209 ARG A O 1
ATOM 1716 N N . ILE A 1 210 ? -8.152 -0.704 31.250 1.00 83.94 210 ILE A N 1
ATOM 1717 C CA . ILE A 1 210 ? -9.179 -1.616 30.709 1.00 83.94 210 ILE A CA 1
ATOM 1718 C C . ILE A 1 210 ? -8.689 -2.406 29.484 1.00 83.94 210 ILE A C 1
ATOM 1720 O O . ILE A 1 210 ? -9.119 -3.528 29.235 1.00 83.94 210 ILE A O 1
ATOM 1724 N N . LEU A 1 211 ? -7.732 -1.850 28.732 1.00 82.69 211 LEU A N 1
ATOM 1725 C CA . LEU A 1 211 ? -7.175 -2.495 27.545 1.00 82.69 211 LEU A CA 1
ATOM 1726 C C . LEU A 1 211 ? -6.558 -3.862 27.850 1.00 82.69 211 LEU A C 1
ATOM 1728 O O . LEU A 1 211 ? -6.691 -4.757 27.025 1.00 82.69 211 LEU A O 1
ATOM 1732 N N . LYS A 1 212 ? -5.968 -4.056 29.038 1.00 79.44 212 LYS A N 1
ATOM 1733 C CA . LYS A 1 212 ? -5.421 -5.361 29.445 1.00 79.44 212 LYS A CA 1
ATOM 1734 C C . LYS A 1 212 ? -6.506 -6.433 29.495 1.00 79.44 212 LYS A C 1
ATOM 1736 O O . LYS A 1 212 ? -6.310 -7.526 28.966 1.00 79.44 212 LYS A O 1
ATOM 1741 N N . GLU A 1 213 ? -7.660 -6.085 30.059 1.00 80.62 213 GLU A N 1
ATOM 1742 C CA . GLU A 1 213 ? -8.831 -6.960 30.126 1.00 80.62 213 GLU A CA 1
ATOM 1743 C C . GLU A 1 213 ? -9.386 -7.247 28.727 1.00 80.62 213 GLU A C 1
ATOM 1745 O O . GLU A 1 213 ? -9.692 -8.388 28.398 1.00 80.62 213 GLU A O 1
ATOM 1750 N N . PHE A 1 214 ? -9.436 -6.237 27.854 1.00 84.75 214 PHE A N 1
ATOM 1751 C CA . PHE A 1 214 ? -9.899 -6.399 26.472 1.00 84.75 214 PHE A CA 1
ATOM 1752 C C . PHE A 1 214 ? -8.963 -7.260 25.613 1.00 84.75 214 PHE A C 1
ATOM 1754 O O . PHE A 1 214 ? -9.438 -8.008 24.756 1.00 84.75 214 PHE A O 1
ATOM 1761 N N . THR A 1 215 ? -7.651 -7.204 25.859 1.00 80.19 215 THR A N 1
ATOM 1762 C CA . THR A 1 215 ? -6.646 -8.017 25.153 1.00 80.19 215 THR A CA 1
ATOM 1763 C C . THR A 1 215 ? -6.469 -9.424 25.726 1.00 80.19 215 THR A C 1
ATOM 1765 O O . THR A 1 215 ? -6.014 -10.311 25.011 1.00 80.19 215 THR A O 1
ATOM 1768 N N . SER A 1 216 ? -6.838 -9.672 26.985 1.00 78.88 216 SER A N 1
ATOM 1769 C CA . SER A 1 216 ? -6.661 -10.980 27.640 1.00 78.88 216 SER A CA 1
ATOM 1770 C C . SER A 1 216 ? -7.313 -12.153 26.868 1.00 78.88 216 SER A C 1
ATOM 1772 O O . SER A 1 216 ? -6.649 -13.176 26.646 1.00 78.88 216 SER A O 1
ATOM 1774 N N . PRO A 1 217 ? -8.542 -12.014 26.325 1.00 77.88 217 PRO A N 1
ATOM 1775 C CA . PRO A 1 217 ? -9.145 -13.033 25.468 1.00 77.88 217 PRO A CA 1
ATOM 1776 C C . PRO A 1 217 ? -8.454 -13.216 24.115 1.00 77.88 217 PRO A C 1
ATOM 1778 O O . PRO A 1 217 ? -8.711 -14.217 23.461 1.00 77.88 217 PRO A O 1
ATOM 1781 N N . LEU A 1 218 ? -7.592 -12.296 23.663 1.00 75.62 218 LEU A N 1
ATOM 1782 C CA . LEU A 1 218 ? -6.749 -12.509 22.477 1.00 75.62 218 LEU A CA 1
ATOM 1783 C C . LEU A 1 218 ? -5.519 -13.352 22.816 1.00 75.62 218 LEU A C 1
ATOM 1785 O O . LEU A 1 218 ? -5.125 -14.189 22.010 1.00 75.62 218 LEU A O 1
ATOM 1789 N N . ILE A 1 219 ? -4.962 -13.169 24.011 1.00 71.44 219 ILE A N 1
ATOM 1790 C CA . ILE A 1 219 ? -3.732 -13.825 24.475 1.00 71.44 219 ILE A CA 1
ATOM 1791 C C . ILE A 1 219 ? -3.988 -15.260 24.962 1.00 71.44 219 ILE A C 1
ATOM 1793 O O . ILE A 1 219 ? -3.119 -16.112 24.834 1.00 71.44 219 ILE A O 1
ATOM 1797 N N . SER A 1 220 ? -5.170 -15.555 25.499 1.00 67.06 220 SER A N 1
ATOM 1798 C CA . SER A 1 220 ? -5.540 -16.913 25.923 1.00 67.06 220 SER A CA 1
ATOM 1799 C C . SER A 1 220 ? -6.172 -17.724 24.781 1.00 67.06 220 SER A C 1
ATOM 1801 O O . SER A 1 220 ? -6.800 -17.159 23.884 1.00 67.06 220 SER A O 1
ATOM 1803 N N . SER A 1 221 ? -6.066 -19.057 24.827 1.00 55.41 221 SER A N 1
ATOM 1804 C CA . SER A 1 221 ? -6.733 -19.991 23.895 1.00 55.41 221 SER A CA 1
ATOM 1805 C C . SER A 1 221 ? -8.252 -20.112 24.114 1.00 55.41 221 SER A C 1
ATOM 1807 O O . SER A 1 221 ? -8.917 -20.934 23.484 1.00 55.41 221 SER A O 1
ATOM 1809 N N . ASN A 1 222 ? -8.819 -19.296 25.007 1.00 55.88 222 ASN A N 1
ATOM 1810 C CA . ASN A 1 222 ? -10.227 -19.348 25.376 1.00 55.88 222 ASN A CA 1
ATOM 1811 C C . ASN A 1 222 ? -11.158 -18.945 24.222 1.00 55.88 222 ASN A C 1
ATOM 1813 O O . ASN A 1 222 ? -10.818 -18.147 23.345 1.00 55.88 222 ASN A O 1
ATOM 1817 N N . VAL A 1 223 ? -12.371 -19.505 24.260 1.00 57.00 223 VAL A N 1
ATOM 1818 C CA . VAL A 1 223 ? -13.435 -19.258 23.282 1.00 57.00 223 VAL A CA 1
ATOM 1819 C C . VAL A 1 223 ? -13.851 -17.790 23.327 1.00 57.00 223 VAL A C 1
ATOM 1821 O O . VAL A 1 223 ? -14.231 -17.268 24.374 1.00 57.00 223 VAL A O 1
ATOM 1824 N N . ILE A 1 224 ? -13.808 -17.136 22.167 1.00 61.34 224 ILE A N 1
ATOM 1825 C CA . ILE A 1 224 ? -14.318 -15.780 21.989 1.00 61.34 224 ILE A CA 1
ATOM 1826 C C . ILE A 1 224 ? -15.831 -15.775 22.261 1.00 61.34 224 ILE A C 1
ATOM 1828 O O . ILE A 1 224 ? -16.588 -16.521 21.638 1.00 61.34 224 ILE A O 1
ATOM 1832 N N . THR A 1 225 ? -16.276 -14.938 23.197 1.00 59.59 225 THR A N 1
ATOM 1833 C CA . THR A 1 225 ? -17.683 -14.831 23.599 1.00 59.59 225 THR A CA 1
ATOM 1834 C C . THR A 1 225 ? -18.524 -14.030 22.598 1.00 59.59 225 THR A C 1
ATOM 1836 O O . THR A 1 225 ? -18.025 -13.300 21.736 1.00 59.59 225 THR A O 1
ATOM 1839 N N . LYS A 1 226 ? -19.851 -14.146 22.718 1.00 59.41 226 LYS A N 1
ATOM 1840 C CA . LYS A 1 226 ? -20.815 -13.354 21.941 1.00 59.41 226 LYS A CA 1
ATOM 1841 C C . LYS A 1 226 ? -20.568 -11.853 22.183 1.00 59.41 226 LYS A C 1
ATOM 1843 O O . LYS A 1 226 ? -20.423 -11.436 23.325 1.00 59.41 226 LYS A O 1
ATOM 1848 N N . ASN A 1 227 ? -20.555 -11.048 21.115 1.00 69.44 227 ASN A N 1
ATOM 1849 C CA . ASN A 1 227 ? -20.292 -9.592 21.102 1.00 69.44 227 ASN A CA 1
ATOM 1850 C C . ASN A 1 227 ? -18.834 -9.131 21.239 1.00 69.44 227 ASN A C 1
ATOM 1852 O O . ASN A 1 227 ? -18.574 -7.926 21.270 1.00 69.44 227 ASN A O 1
ATOM 1856 N N . TYR A 1 228 ? -17.869 -10.050 21.208 1.00 82.75 228 TYR A N 1
ATOM 1857 C CA . TYR A 1 228 ? -16.450 -9.690 21.232 1.00 82.75 228 TYR A CA 1
ATOM 1858 C C . TYR A 1 228 ? -16.009 -8.795 20.060 1.00 82.75 228 TYR A C 1
ATOM 1860 O O . TYR A 1 228 ? -15.053 -8.031 20.181 1.00 82.75 228 TYR A O 1
ATOM 1868 N N . TYR A 1 229 ? -16.747 -8.804 18.944 1.00 86.25 229 TYR A N 1
ATOM 1869 C CA . TYR A 1 229 ? -16.517 -7.894 17.820 1.00 86.25 229 TYR A CA 1
ATOM 1870 C C . TYR A 1 229 ? -16.531 -6.404 18.217 1.00 86.25 229 TYR A C 1
ATOM 1872 O O . TYR A 1 229 ? -15.821 -5.618 17.588 1.00 86.25 229 TYR A O 1
ATOM 1880 N N . LEU A 1 230 ? -17.280 -6.012 19.262 1.00 89.19 230 LEU A N 1
ATOM 1881 C CA . LEU A 1 230 ? -17.292 -4.639 19.785 1.00 89.19 230 LEU A CA 1
ATOM 1882 C C . LEU A 1 230 ? -15.969 -4.299 20.476 1.00 89.19 230 LEU A C 1
ATOM 1884 O O . LEU A 1 230 ? -15.430 -3.215 20.267 1.00 89.19 230 LEU A O 1
ATOM 1888 N N . ILE A 1 231 ? -15.422 -5.242 21.250 1.00 88.94 231 ILE A N 1
ATOM 1889 C CA . ILE A 1 231 ? -14.105 -5.103 21.882 1.00 88.94 231 ILE A CA 1
ATOM 1890 C C . ILE A 1 231 ? -13.031 -4.974 20.803 1.00 88.94 231 ILE A C 1
ATOM 1892 O O . ILE A 1 231 ? -12.223 -4.051 20.851 1.00 88.94 231 ILE A O 1
ATOM 1896 N N . LEU A 1 232 ? -13.068 -5.826 19.776 1.00 89.75 232 LEU A N 1
ATOM 1897 C CA . LEU A 1 232 ? -12.150 -5.714 18.641 1.00 89.75 232 LEU A CA 1
ATOM 1898 C C . LEU A 1 232 ? -12.257 -4.348 17.950 1.00 89.75 232 LEU A C 1
ATOM 1900 O O . LEU A 1 232 ? -11.233 -3.757 17.621 1.00 89.75 232 LEU A O 1
ATOM 1904 N N . GLN A 1 233 ? -13.468 -3.805 17.785 1.00 91.50 233 GLN A N 1
ATOM 1905 C CA . GLN A 1 233 ? -13.662 -2.479 17.193 1.00 91.50 233 GLN A CA 1
ATOM 1906 C C . GLN A 1 233 ? -13.072 -1.352 18.058 1.00 91.50 233 GLN A C 1
ATOM 1908 O O . GLN A 1 233 ? -12.473 -0.425 17.517 1.00 91.50 233 GLN A O 1
ATOM 1913 N N . ILE A 1 234 ? -13.200 -1.437 19.387 1.00 89.81 234 ILE A N 1
ATOM 1914 C CA . ILE A 1 234 ? -12.563 -0.506 20.337 1.00 89.81 234 ILE A CA 1
ATOM 1915 C C . ILE A 1 234 ? -11.043 -0.525 20.153 1.00 89.81 234 ILE A C 1
ATOM 1917 O O . ILE A 1 234 ? -10.422 0.532 20.038 1.00 89.81 234 ILE A O 1
ATOM 1921 N N . LEU A 1 235 ? -10.452 -1.723 20.085 1.00 88.50 235 LEU A N 1
ATOM 1922 C CA . LEU A 1 235 ? -9.015 -1.888 19.865 1.00 88.50 235 LEU A CA 1
ATOM 1923 C C . LEU A 1 235 ? -8.600 -1.292 18.514 1.00 88.50 235 LEU A C 1
ATOM 1925 O O . LEU A 1 235 ? -7.687 -0.474 18.474 1.00 88.50 235 LEU A O 1
ATOM 1929 N N . ILE A 1 236 ? -9.312 -1.616 17.431 1.00 88.88 236 ILE A N 1
ATOM 1930 C CA . ILE A 1 236 ? -9.051 -1.075 16.088 1.00 88.88 236 ILE A CA 1
ATOM 1931 C C . ILE A 1 236 ? -9.063 0.460 16.090 1.00 88.88 236 ILE A C 1
ATOM 1933 O O . ILE A 1 236 ? -8.118 1.061 15.588 1.00 88.88 236 ILE A O 1
ATOM 1937 N N . ASN A 1 237 ? -10.082 1.096 16.682 1.00 89.25 237 ASN A N 1
ATOM 1938 C CA . ASN A 1 237 ? -10.210 2.560 16.711 1.00 89.25 237 ASN A CA 1
ATOM 1939 C C . ASN A 1 237 ? -9.005 3.244 17.376 1.00 89.25 237 ASN A C 1
ATOM 1941 O O . ASN A 1 237 ? -8.533 4.281 16.905 1.00 89.25 237 ASN A O 1
ATOM 1945 N N . LEU A 1 238 ? -8.511 2.670 18.477 1.00 86.00 238 LEU A N 1
ATOM 1946 C CA . LEU A 1 238 ? -7.346 3.192 19.189 1.00 86.00 238 LEU A CA 1
ATOM 1947 C C . LEU A 1 238 ? -6.066 2.985 18.384 1.00 86.00 238 LEU A C 1
ATOM 1949 O O . LEU A 1 238 ? -5.237 3.890 18.292 1.00 86.00 238 LEU A O 1
ATOM 1953 N N . ILE A 1 239 ? -5.911 1.801 17.799 1.00 81.44 239 ILE A N 1
ATOM 1954 C CA . ILE A 1 239 ? -4.722 1.407 17.050 1.00 81.44 239 ILE A CA 1
ATOM 1955 C C . ILE A 1 239 ? -4.568 2.232 15.780 1.00 81.44 239 ILE A C 1
ATOM 1957 O O . ILE A 1 239 ? -3.491 2.775 15.535 1.00 81.44 239 ILE A O 1
ATOM 1961 N N . SER A 1 240 ? -5.634 2.360 14.991 1.00 83.81 240 SER A N 1
ATOM 1962 C CA . SER A 1 240 ? -5.587 3.036 13.695 1.00 83.81 240 SER A CA 1
ATOM 1963 C C . SER A 1 240 ? -5.166 4.504 13.824 1.00 83.81 240 SER A C 1
ATOM 1965 O O . SER A 1 240 ? -4.604 5.071 12.893 1.00 83.81 240 SER A O 1
ATOM 1967 N N . ARG A 1 241 ? -5.412 5.128 14.985 1.00 81.25 241 ARG A N 1
ATOM 1968 C CA . ARG A 1 241 ? -5.040 6.521 15.284 1.00 81.25 241 ARG A CA 1
ATOM 1969 C C . ARG A 1 241 ? -3.714 6.654 16.037 1.00 81.25 241 ARG A C 1
ATOM 1971 O O . ARG A 1 241 ? -3.021 7.652 15.864 1.00 81.25 241 ARG A O 1
ATOM 1978 N N . ASN A 1 242 ? -3.347 5.664 16.855 1.00 73.00 242 ASN A N 1
ATOM 1979 C CA . ASN A 1 242 ? -2.192 5.724 17.761 1.00 73.00 242 ASN A CA 1
ATOM 1980 C C . ASN A 1 242 ? -1.087 4.704 17.429 1.00 73.00 242 ASN A C 1
ATOM 1982 O O . ASN A 1 242 ? -0.251 4.425 18.289 1.00 73.00 242 ASN A O 1
ATOM 1986 N N . GLY A 1 243 ? -1.055 4.156 16.208 1.00 62.78 243 GLY A N 1
ATOM 1987 C CA . GLY A 1 243 ? -0.241 2.993 15.814 1.00 62.78 243 GLY A CA 1
ATOM 1988 C C . GLY A 1 243 ? 1.242 3.020 16.223 1.00 62.78 243 GLY A C 1
ATOM 1989 O O . GLY A 1 243 ? 1.805 1.979 16.555 1.00 62.78 243 GLY A O 1
ATOM 1990 N N . LYS A 1 244 ? 1.869 4.201 16.331 1.00 59.56 244 LYS A N 1
ATOM 1991 C CA . LYS A 1 244 ? 3.264 4.345 16.804 1.00 59.56 244 LYS A CA 1
ATOM 1992 C C . LYS A 1 244 ? 3.469 3.970 18.286 1.00 59.56 244 LYS A C 1
ATOM 1994 O O . LYS A 1 244 ? 4.569 3.589 18.669 1.00 59.56 244 LYS A O 1
ATOM 1999 N N . ASN A 1 245 ? 2.423 4.018 19.115 1.00 56.53 245 ASN A N 1
ATOM 2000 C CA . ASN A 1 245 ? 2.497 3.876 20.576 1.00 56.53 245 ASN A CA 1
ATOM 2001 C C . ASN A 1 245 ? 1.927 2.555 21.125 1.00 56.53 245 ASN A C 1
ATOM 2003 O O . ASN A 1 245 ? 1.736 2.444 22.327 1.00 56.53 245 ASN A O 1
ATOM 2007 N N . MET A 1 246 ? 1.723 1.526 20.297 1.00 59.88 246 MET A N 1
ATOM 2008 C CA . MET A 1 246 ? 1.085 0.233 20.643 1.00 59.88 246 MET A CA 1
ATOM 2009 C C . MET A 1 246 ? 1.609 -0.525 21.881 1.00 59.88 246 MET A C 1
ATOM 2011 O O . MET A 1 246 ? 0.940 -1.444 22.346 1.00 59.88 246 MET A O 1
ATOM 2015 N N . LYS A 1 247 ? 2.750 -0.132 22.470 1.00 61.12 247 LYS A N 1
ATOM 2016 C CA . LYS A 1 247 ? 3.247 -0.677 23.750 1.00 61.12 247 LYS A CA 1
ATOM 2017 C C . LYS A 1 247 ? 2.190 -0.638 24.865 1.00 61.12 247 LYS A C 1
ATOM 2019 O O . LYS A 1 247 ? 2.253 -1.439 25.784 1.00 61.12 247 LYS A O 1
ATOM 2024 N N . PHE A 1 248 ? 1.208 0.268 24.793 1.00 59.88 248 PHE A N 1
ATOM 2025 C CA . PHE A 1 248 ? 0.126 0.331 25.782 1.00 59.88 248 PHE A CA 1
ATOM 2026 C C . PHE A 1 248 ? -0.859 -0.848 25.727 1.00 59.88 248 PHE A C 1
ATOM 2028 O O . PHE A 1 248 ? -1.510 -1.128 26.731 1.00 59.88 248 PHE A O 1
ATOM 2035 N N . LEU A 1 249 ? -0.990 -1.527 24.582 1.00 60.22 249 LEU A N 1
ATOM 2036 C CA . LEU A 1 249 ? -1.826 -2.727 24.455 1.00 60.22 249 LEU A CA 1
ATOM 2037 C C . LEU A 1 249 ? -1.127 -3.966 25.004 1.00 60.22 249 LEU A C 1
ATOM 2039 O O . LEU A 1 249 ? -1.787 -4.934 25.368 1.00 60.22 249 LEU A O 1
ATOM 2043 N N . ILE A 1 250 ? 0.205 -3.946 25.037 1.00 55.44 250 ILE A N 1
ATOM 2044 C CA . ILE A 1 250 ? 1.006 -5.153 25.125 1.00 55.44 250 ILE A CA 1
ATOM 2045 C C . ILE A 1 250 ? 1.982 -5.027 26.297 1.00 55.44 250 ILE A C 1
ATOM 2047 O O . ILE A 1 250 ? 3.056 -4.446 26.193 1.00 55.44 250 ILE A O 1
ATOM 2051 N N . ASN A 1 251 ? 1.586 -5.595 27.437 1.00 50.97 251 ASN A N 1
ATOM 2052 C CA . ASN A 1 251 ? 2.513 -5.933 28.522 1.00 50.97 251 ASN A CA 1
ATOM 2053 C C . ASN A 1 251 ? 3.169 -7.322 28.314 1.00 50.97 251 ASN A C 1
ATOM 2055 O O . ASN A 1 251 ? 4.055 -7.670 29.090 1.00 50.97 251 ASN A O 1
ATOM 2059 N N . ASN A 1 252 ? 2.722 -8.090 27.307 1.00 54.56 252 ASN A N 1
ATOM 2060 C CA . ASN A 1 252 ? 3.117 -9.476 27.003 1.00 54.56 252 ASN A CA 1
ATOM 2061 C C . ASN A 1 252 ? 3.946 -9.560 25.702 1.00 54.56 252 ASN A C 1
ATOM 2063 O O . ASN A 1 252 ? 4.264 -8.540 25.112 1.00 54.56 252 ASN A O 1
ATOM 2067 N N . ASP A 1 253 ? 4.322 -10.755 25.251 1.00 63.41 253 ASP A N 1
ATOM 2068 C CA . ASP A 1 253 ? 5.050 -10.944 23.989 1.00 63.41 253 ASP A CA 1
ATOM 2069 C C . ASP A 1 253 ? 4.147 -10.643 22.766 1.00 63.41 253 ASP A C 1
ATOM 2071 O O . ASP A 1 253 ? 3.088 -11.254 22.589 1.00 63.41 253 ASP A O 1
ATOM 2075 N N . GLU A 1 254 ? 4.537 -9.670 21.932 1.00 69.69 254 GLU A N 1
ATOM 2076 C CA . GLU A 1 254 ? 3.775 -9.226 20.750 1.00 69.69 254 GLU A CA 1
ATOM 2077 C C . GLU A 1 254 ? 3.605 -10.358 19.719 1.00 69.69 254 GLU A C 1
ATOM 2079 O O . GLU A 1 254 ? 2.571 -10.442 19.051 1.00 69.69 254 GLU A O 1
ATOM 2084 N N . VAL A 1 255 ? 4.582 -11.267 19.636 1.00 72.12 255 VAL A N 1
ATOM 2085 C CA . VAL A 1 255 ? 4.572 -12.429 18.734 1.00 72.12 255 VAL A CA 1
ATOM 2086 C C . VAL A 1 255 ? 3.465 -13.412 19.114 1.00 72.12 255 VAL A C 1
ATOM 2088 O O . VAL A 1 255 ? 2.718 -13.880 18.253 1.00 72.12 255 VAL A O 1
ATOM 2091 N N . VAL A 1 256 ? 3.301 -13.675 20.414 1.00 75.06 256 VAL A N 1
ATOM 2092 C CA . VAL A 1 256 ? 2.247 -14.559 20.938 1.00 75.06 256 VAL A CA 1
ATOM 2093 C C . VAL A 1 256 ? 0.865 -14.013 20.589 1.00 75.06 256 VAL A C 1
ATOM 2095 O O . VAL A 1 256 ? -0.007 -14.757 20.141 1.00 75.06 256 VAL A O 1
ATOM 2098 N N . LEU A 1 257 ? 0.667 -12.700 20.745 1.00 78.00 257 LEU A N 1
ATOM 2099 C CA . LEU A 1 257 ? -0.597 -12.051 20.406 1.00 78.00 257 LEU A CA 1
ATOM 2100 C C . LEU A 1 257 ? -0.947 -12.238 18.922 1.00 78.00 257 LEU A C 1
ATOM 2102 O O . LEU A 1 257 ? -2.080 -12.602 18.607 1.00 78.00 257 LEU A O 1
ATOM 2106 N N . LEU A 1 258 ? 0.011 -12.008 18.019 1.00 79.69 258 LEU A N 1
ATOM 2107 C CA . LEU A 1 258 ? -0.203 -12.143 16.576 1.00 79.69 258 LEU A CA 1
ATOM 2108 C C . LEU A 1 258 ? -0.547 -13.576 16.187 1.00 79.69 258 LEU A C 1
ATOM 2110 O O . LEU A 1 258 ? -1.527 -13.793 15.475 1.00 79.69 258 LEU A O 1
ATOM 2114 N N . ASN A 1 259 ? 0.192 -14.550 16.712 1.00 79.25 259 ASN A N 1
ATOM 2115 C CA . ASN A 1 259 ? -0.067 -15.961 16.444 1.00 79.25 259 ASN A CA 1
ATOM 2116 C C . ASN A 1 259 ? -1.451 -16.397 16.897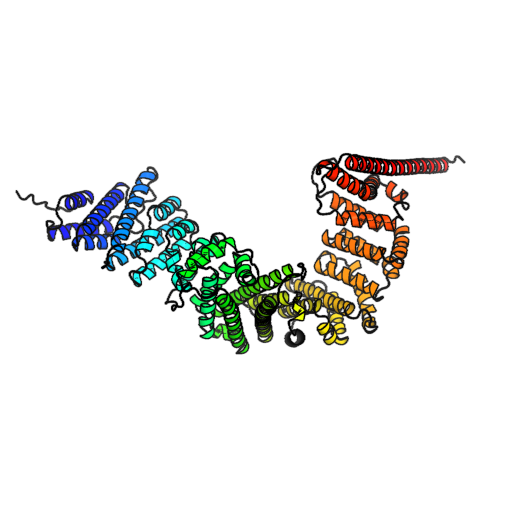 1.00 79.25 259 ASN A C 1
ATOM 2118 O O . ASN A 1 259 ? -2.170 -17.037 16.132 1.00 79.25 259 ASN A O 1
ATOM 2122 N N . ASN A 1 260 ? -1.863 -15.985 18.093 1.00 82.81 260 ASN A N 1
ATOM 2123 C CA . ASN A 1 260 ? -3.182 -16.324 18.608 1.00 82.81 260 ASN A CA 1
ATOM 2124 C C . ASN A 1 260 ? -4.304 -15.656 17.802 1.00 82.81 260 ASN A C 1
ATOM 2126 O O . ASN A 1 260 ? -5.371 -16.248 17.627 1.00 82.81 260 ASN A O 1
ATOM 2130 N N . ILE A 1 261 ? -4.089 -14.435 17.295 1.00 87.25 261 ILE A N 1
ATOM 2131 C CA . ILE A 1 261 ? -5.039 -13.780 16.385 1.00 87.25 261 ILE A CA 1
ATOM 2132 C C . ILE A 1 261 ? -5.164 -14.586 15.086 1.00 87.25 261 ILE A C 1
ATOM 2134 O O . ILE A 1 261 ? -6.287 -14.888 14.678 1.00 87.25 261 ILE A O 1
ATOM 2138 N N . VAL A 1 262 ? -4.047 -14.984 14.468 1.00 88.94 262 VAL A N 1
ATOM 2139 C CA . VAL A 1 262 ? -4.049 -15.794 13.236 1.00 88.94 262 VAL A CA 1
ATOM 2140 C C . VAL A 1 262 ? -4.716 -17.152 13.470 1.00 88.94 262 VAL A C 1
ATOM 2142 O O . VAL A 1 262 ? -5.568 -17.560 12.682 1.00 88.94 262 VAL A O 1
ATOM 2145 N N . GLU A 1 263 ? -4.422 -17.827 14.580 1.00 88.44 263 GLU A N 1
ATOM 2146 C CA . GLU A 1 263 ? -5.063 -19.094 14.946 1.00 88.44 263 GLU A CA 1
ATOM 2147 C C . GLU A 1 263 ? -6.586 -18.941 15.113 1.00 88.44 263 GLU A C 1
ATOM 2149 O O . GLU A 1 263 ? -7.370 -19.777 14.654 1.00 88.44 263 GLU A O 1
ATOM 2154 N N . LYS A 1 264 ? -7.045 -17.843 15.722 1.00 88.19 264 LYS A N 1
ATOM 2155 C CA . LYS A 1 264 ? -8.480 -17.547 15.868 1.00 88.19 264 LYS A CA 1
ATOM 2156 C C . LYS A 1 264 ? -9.150 -17.275 14.530 1.00 88.19 264 LYS A C 1
ATOM 2158 O O . LYS A 1 264 ? -10.247 -17.786 14.301 1.00 88.19 264 LYS A O 1
ATOM 2163 N N . ILE A 1 265 ? -8.491 -16.536 13.636 1.00 91.25 265 ILE A N 1
ATOM 2164 C CA . ILE A 1 265 ? -8.970 -16.337 12.262 1.00 91.25 265 ILE A CA 1
ATOM 2165 C C . ILE A 1 265 ? -9.103 -17.696 11.569 1.00 91.25 265 ILE A C 1
ATOM 2167 O O . ILE A 1 265 ? -10.174 -18.006 11.048 1.00 91.25 265 ILE A O 1
ATOM 2171 N N . TYR A 1 266 ? -8.077 -18.548 11.645 1.00 91.44 266 TYR A N 1
ATOM 2172 C CA . TYR A 1 266 ? -8.116 -19.900 11.087 1.00 91.44 266 TYR A CA 1
ATOM 2173 C C . TYR A 1 266 ? -9.295 -20.721 11.627 1.00 91.44 266 TYR A C 1
ATOM 2175 O O . TYR A 1 266 ? -10.053 -21.300 10.849 1.00 91.44 266 TYR A O 1
ATOM 2183 N N . ASN A 1 267 ? -9.521 -20.720 12.941 1.00 89.19 267 ASN A N 1
ATOM 2184 C CA . ASN A 1 267 ? -10.625 -21.454 13.560 1.00 89.19 267 ASN A CA 1
ATOM 2185 C C . ASN A 1 267 ? -12.015 -20.988 13.084 1.00 89.19 267 ASN A C 1
ATOM 2187 O O . ASN A 1 267 ? -12.927 -21.813 12.975 1.00 89.19 267 ASN A O 1
ATOM 2191 N N . HIS A 1 268 ? -12.189 -19.697 12.783 1.00 89.44 268 HIS A N 1
ATOM 2192 C CA . HIS A 1 268 ? -13.414 -19.164 12.173 1.00 89.44 268 HIS A CA 1
ATOM 2193 C C . HIS A 1 268 ? -13.558 -19.598 10.707 1.00 89.44 268 HIS A C 1
ATOM 2195 O O . HIS A 1 268 ? -14.604 -20.128 10.318 1.00 89.44 268 HIS A O 1
ATOM 2201 N N . VAL A 1 269 ? -12.492 -19.442 9.917 1.00 88.50 269 VAL A N 1
ATOM 2202 C CA . VAL A 1 269 ? -12.461 -19.784 8.485 1.00 88.50 269 VAL A CA 1
ATOM 2203 C C . VAL A 1 269 ? -12.707 -21.279 8.271 1.00 88.50 269 VAL A C 1
ATOM 2205 O O . VAL A 1 269 ? -13.534 -21.647 7.440 1.00 88.50 269 VAL A O 1
ATOM 2208 N N . LYS A 1 270 ? -12.088 -22.145 9.083 1.00 89.00 270 LYS A N 1
ATOM 2209 C CA . LYS A 1 270 ? -12.285 -23.604 9.060 1.00 89.00 270 LYS A CA 1
ATOM 2210 C C . LYS A 1 270 ? -13.748 -24.006 9.270 1.00 89.00 270 LYS A C 1
ATOM 2212 O O . LYS A 1 270 ? -14.207 -24.990 8.698 1.00 89.00 270 LYS A O 1
ATOM 2217 N N . LYS A 1 271 ? -14.489 -23.256 10.092 1.00 87.19 271 LYS A N 1
ATOM 2218 C CA . LYS A 1 271 ? -15.928 -23.467 10.336 1.00 87.19 271 LYS A CA 1
ATOM 2219 C C . LYS A 1 271 ? -16.817 -22.790 9.283 1.00 87.19 271 LYS A C 1
ATOM 2221 O O . LYS A 1 271 ? -18.033 -22.947 9.329 1.00 87.19 271 LYS A O 1
ATOM 2226 N N . GLY A 1 272 ? -16.237 -22.022 8.358 1.00 83.69 272 GLY A N 1
ATOM 2227 C CA . GLY A 1 272 ? -16.956 -21.253 7.345 1.00 83.69 272 GLY A CA 1
ATOM 2228 C C . GLY A 1 272 ? -17.776 -20.087 7.908 1.00 83.69 272 GLY A C 1
ATOM 2229 O O . GLY A 1 272 ? -18.794 -19.744 7.296 1.00 83.69 272 GLY A O 1
ATOM 2230 N N . ILE A 1 273 ? -17.366 -19.529 9.059 1.00 86.69 273 ILE A N 1
ATOM 2231 C CA . ILE A 1 273 ? -18.038 -18.438 9.786 1.00 86.69 273 ILE A CA 1
ATOM 2232 C C . ILE A 1 273 ? -17.308 -17.114 9.513 1.00 86.69 273 ILE A C 1
ATOM 2234 O O . ILE A 1 273 ? -16.221 -16.889 10.041 1.00 86.69 273 ILE A O 1
ATOM 2238 N N . PHE A 1 274 ? -17.936 -16.220 8.743 1.00 88.50 274 PHE A N 1
ATOM 2239 C CA . PHE A 1 274 ? -17.403 -14.900 8.367 1.00 88.50 274 PHE A CA 1
ATOM 2240 C C . PHE A 1 274 ? -18.215 -13.768 9.010 1.00 88.50 274 PHE A C 1
ATOM 2242 O O . PHE A 1 274 ? -18.806 -12.935 8.332 1.00 88.50 274 PHE A O 1
ATOM 2249 N N . ASP A 1 275 ? -18.318 -13.782 10.336 1.00 89.12 275 ASP A N 1
ATOM 2250 C CA . ASP A 1 275 ? -19.048 -12.778 11.110 1.00 89.12 275 ASP A CA 1
ATOM 2251 C C . ASP A 1 275 ? -18.197 -11.520 11.388 1.00 89.12 275 ASP A C 1
ATOM 2253 O O . ASP A 1 275 ? -17.005 -11.458 11.073 1.00 89.12 275 ASP A O 1
ATOM 2257 N N . PHE A 1 276 ? -18.792 -10.508 12.034 1.00 89.19 276 PHE A N 1
ATOM 2258 C CA . PHE A 1 276 ? -18.075 -9.291 12.443 1.00 89.19 276 PHE A CA 1
ATOM 2259 C C . PHE A 1 276 ? -16.848 -9.580 13.314 1.00 89.19 276 PHE A C 1
ATOM 2261 O O . PHE A 1 276 ? -15.877 -8.829 13.269 1.00 89.19 276 PHE A O 1
ATOM 2268 N N . THR A 1 277 ? -16.872 -10.662 14.097 1.00 89.62 277 THR A N 1
ATOM 2269 C CA . THR A 1 277 ? -15.727 -11.094 14.904 1.00 89.62 277 THR A CA 1
ATOM 2270 C C . THR A 1 277 ? -14.556 -11.485 14.008 1.00 89.62 277 THR A C 1
ATOM 2272 O O . THR A 1 277 ? -13.465 -10.948 14.178 1.00 89.62 277 THR A O 1
ATOM 2275 N N . CYS A 1 278 ? -14.784 -12.359 13.022 1.00 90.38 278 CYS A N 1
ATOM 2276 C CA . CYS A 1 278 ? -13.760 -12.789 12.069 1.00 90.38 278 CYS A CA 1
ATOM 2277 C C . CYS A 1 278 ? -13.182 -11.607 11.272 1.00 90.38 278 CYS A C 1
ATOM 2279 O O . CYS A 1 278 ? -11.963 -11.431 11.212 1.00 90.38 278 CYS A O 1
ATOM 2281 N N . VAL A 1 279 ? -14.050 -10.743 10.733 1.00 92.25 279 VAL A N 1
ATOM 2282 C CA . VAL A 1 279 ? -13.633 -9.553 9.972 1.00 92.25 279 VAL A CA 1
ATOM 2283 C C . VAL A 1 279 ? -12.823 -8.590 10.847 1.00 92.25 279 VAL A C 1
ATOM 2285 O O . VAL A 1 279 ? -11.779 -8.100 10.418 1.00 92.25 279 VAL A O 1
ATOM 2288 N N . ASN A 1 280 ? -13.254 -8.332 12.086 1.00 92.25 280 ASN A N 1
ATOM 2289 C CA . ASN A 1 280 ? -12.537 -7.426 12.982 1.00 92.25 280 ASN A CA 1
ATOM 2290 C C . ASN A 1 280 ? -11.221 -8.025 13.503 1.00 92.25 280 ASN A C 1
ATOM 2292 O O . ASN A 1 280 ? -10.271 -7.273 13.697 1.00 92.25 280 ASN A O 1
ATOM 2296 N N . LEU A 1 281 ? -11.112 -9.347 13.678 1.00 92.06 281 LEU A N 1
ATOM 2297 C CA . LEU A 1 281 ? -9.826 -9.992 13.981 1.00 92.06 281 LEU A CA 1
ATOM 2298 C C . LEU A 1 281 ? -8.822 -9.752 12.852 1.00 92.06 281 LEU A C 1
ATOM 2300 O O . LEU A 1 281 ? -7.680 -9.376 13.109 1.00 92.06 281 LEU A O 1
ATOM 2304 N N . LEU A 1 282 ? -9.263 -9.913 11.604 1.00 92.88 282 LEU A N 1
ATOM 2305 C CA . LEU A 1 282 ? -8.412 -9.700 10.440 1.00 92.88 282 LEU A CA 1
ATOM 2306 C C . LEU A 1 282 ? -8.049 -8.217 10.246 1.00 92.88 282 LEU A C 1
ATOM 2308 O O . LEU A 1 282 ? -6.896 -7.910 9.955 1.00 92.88 282 LEU A O 1
ATOM 2312 N N . LYS A 1 283 ? -8.985 -7.283 10.481 1.00 91.50 283 LYS A N 1
ATOM 2313 C CA . LYS A 1 283 ? -8.698 -5.833 10.509 1.00 91.50 283 LYS A CA 1
ATOM 2314 C C . LYS A 1 283 ? -7.675 -5.476 11.581 1.00 91.50 283 LYS A C 1
ATOM 2316 O O . LYS A 1 283 ? -6.737 -4.734 11.313 1.00 91.50 283 LYS A O 1
ATOM 2321 N N . LEU A 1 284 ? -7.857 -6.000 12.793 1.00 88.81 284 LEU A N 1
ATOM 2322 C CA . LEU A 1 284 ? -6.931 -5.792 13.902 1.00 88.81 284 LEU A CA 1
ATOM 2323 C C . LEU A 1 284 ? -5.527 -6.280 13.529 1.00 88.81 284 LEU A C 1
ATOM 2325 O O . LEU A 1 284 ? -4.557 -5.550 13.715 1.00 88.81 284 LEU A O 1
ATOM 2329 N N . PHE A 1 285 ? -5.435 -7.479 12.952 1.00 87.00 285 PHE A N 1
ATOM 2330 C CA . PHE A 1 285 ? -4.183 -8.040 12.453 1.00 87.00 285 PHE A CA 1
ATOM 2331 C C . PHE A 1 285 ? -3.537 -7.161 11.372 1.00 87.00 285 PHE A C 1
ATOM 2333 O O . PHE A 1 285 ? -2.348 -6.863 11.460 1.00 87.00 285 PHE A O 1
ATOM 2340 N N . ALA A 1 286 ? -4.323 -6.671 10.409 1.00 87.38 286 ALA A N 1
ATOM 2341 C CA . ALA A 1 286 ? -3.842 -5.772 9.362 1.00 87.38 286 ALA A CA 1
ATOM 2342 C C . ALA A 1 286 ? -3.216 -4.492 9.941 1.00 87.38 286 ALA A C 1
ATOM 2344 O O . ALA A 1 286 ? -2.090 -4.149 9.589 1.00 87.38 286 ALA A O 1
ATOM 2345 N N . TYR A 1 287 ? -3.894 -3.830 10.885 1.00 81.44 287 TYR A N 1
ATOM 2346 C CA . TYR A 1 287 ? -3.366 -2.625 11.530 1.00 81.44 287 TYR A CA 1
ATOM 2347 C C . TYR A 1 287 ? -2.130 -2.891 12.402 1.00 81.44 287 TYR A C 1
ATOM 2349 O O . TYR A 1 287 ? -1.249 -2.034 12.499 1.00 81.44 287 TYR A O 1
ATOM 2357 N N . LEU A 1 288 ? -2.054 -4.062 13.045 1.00 78.75 288 LEU A N 1
ATOM 2358 C CA . LEU A 1 288 ? -0.875 -4.472 13.815 1.00 78.75 288 LEU A CA 1
ATOM 2359 C C . LEU A 1 288 ? 0.355 -4.636 12.910 1.00 78.75 288 LEU A C 1
ATOM 2361 O O . LEU A 1 288 ? 1.445 -4.215 13.294 1.00 78.75 288 LEU A O 1
ATOM 2365 N N . ILE A 1 289 ? 0.168 -5.189 11.709 1.00 74.56 289 ILE A N 1
ATOM 2366 C CA . ILE A 1 289 ? 1.227 -5.352 10.706 1.00 74.56 289 ILE A CA 1
ATOM 2367 C C . ILE A 1 289 ? 1.619 -4.012 10.070 1.00 74.56 289 ILE A C 1
ATOM 2369 O O . ILE A 1 289 ? 2.803 -3.708 9.948 1.00 74.56 289 ILE A O 1
ATOM 2373 N N . GLU A 1 290 ? 0.643 -3.192 9.669 1.00 71.38 290 GLU A N 1
ATOM 2374 C CA . GLU A 1 290 ? 0.886 -1.933 8.951 1.00 71.38 290 GLU A CA 1
ATOM 2375 C C . GLU A 1 290 ? 1.694 -0.928 9.786 1.00 71.38 290 GLU A C 1
ATOM 2377 O O . GLU A 1 290 ? 2.551 -0.217 9.262 1.00 71.38 290 GLU A O 1
ATOM 2382 N N . GLY A 1 291 ? 1.465 -0.895 11.102 1.00 57.75 291 GLY A N 1
ATOM 2383 C CA . GLY A 1 291 ? 2.155 0.021 12.005 1.00 57.75 291 GLY A CA 1
ATOM 2384 C C . GLY A 1 291 ? 3.644 -0.277 12.218 1.00 57.75 291 GLY A C 1
ATOM 2385 O O . GLY A 1 291 ? 4.333 0.583 12.773 1.00 57.75 291 GLY A O 1
ATOM 2386 N N . ARG A 1 292 ? 4.147 -1.470 11.847 1.00 58.38 292 ARG A N 1
ATOM 2387 C CA . ARG A 1 292 ? 5.517 -1.918 12.160 1.00 58.38 292 ARG A CA 1
ATOM 2388 C C . ARG A 1 292 ? 6.049 -2.971 11.171 1.00 58.38 292 ARG A C 1
ATOM 2390 O O . ARG A 1 292 ? 5.849 -4.165 11.384 1.00 58.38 292 ARG A O 1
ATOM 2397 N N . SER A 1 293 ? 6.854 -2.549 10.190 1.00 50.12 293 SER A N 1
ATOM 2398 C CA . SER A 1 293 ? 7.685 -3.463 9.375 1.00 50.12 293 SER A CA 1
ATOM 2399 C C . SER A 1 293 ? 8.535 -4.389 10.254 1.00 50.12 293 SER A C 1
ATOM 2401 O O . SER A 1 293 ? 8.554 -5.599 10.053 1.00 50.12 293 SER A O 1
ATOM 2403 N N . ASN A 1 294 ? 9.088 -3.835 11.341 1.00 52.44 294 ASN A N 1
ATOM 2404 C CA . ASN A 1 294 ? 10.001 -4.538 12.237 1.00 52.44 294 ASN A CA 1
ATOM 2405 C C . ASN A 1 294 ? 9.374 -5.718 12.999 1.00 52.44 294 ASN A C 1
ATOM 2407 O O . ASN A 1 294 ? 10.120 -6.528 13.534 1.00 52.44 294 ASN A O 1
ATOM 2411 N N . ILE A 1 295 ? 8.039 -5.819 13.113 1.00 55.59 295 ILE A N 1
ATOM 2412 C CA . ILE A 1 295 ? 7.396 -6.957 13.796 1.00 55.59 295 ILE A CA 1
ATOM 2413 C C . ILE A 1 295 ? 7.391 -8.187 12.902 1.00 55.59 295 ILE A C 1
ATOM 2415 O O . ILE A 1 295 ? 7.784 -9.257 13.361 1.00 55.59 295 ILE A O 1
ATOM 2419 N N . ILE A 1 296 ? 6.953 -8.053 11.647 1.00 53.94 296 ILE A N 1
ATOM 2420 C CA . ILE A 1 296 ? 7.094 -9.157 10.700 1.00 53.94 296 ILE A CA 1
ATOM 2421 C C . ILE A 1 296 ? 8.583 -9.430 10.506 1.00 53.94 296 ILE A C 1
ATOM 2423 O O . ILE A 1 296 ? 8.965 -10.589 10.559 1.00 53.94 296 ILE A O 1
ATOM 2427 N N . ASP A 1 297 ? 9.440 -8.403 10.447 1.00 55.75 297 ASP A N 1
ATOM 2428 C CA . ASP A 1 297 ? 10.884 -8.632 10.462 1.00 55.75 297 ASP A CA 1
ATOM 2429 C C . ASP A 1 297 ? 11.304 -9.411 11.705 1.00 55.75 297 ASP A C 1
ATOM 2431 O O . ASP A 1 297 ? 12.071 -10.340 11.567 1.00 55.75 297 ASP A O 1
ATOM 2435 N N . SER A 1 298 ? 10.799 -9.130 12.908 1.00 56.28 298 SER A N 1
ATOM 2436 C CA . SER A 1 298 ? 11.134 -9.893 14.121 1.00 56.28 298 SER A CA 1
ATOM 2437 C C . SER A 1 298 ? 10.606 -11.330 14.094 1.00 56.28 298 SER A C 1
ATOM 2439 O O . SER A 1 298 ? 11.352 -12.239 14.443 1.00 56.28 298 SER A O 1
ATOM 2441 N N . LEU A 1 299 ? 9.387 -11.565 13.590 1.00 57.53 299 LEU A N 1
ATOM 2442 C CA . LEU A 1 299 ? 8.867 -12.907 13.313 1.00 57.53 299 LEU A CA 1
ATOM 2443 C C . LEU A 1 299 ? 9.784 -13.636 12.318 1.00 57.53 299 LEU A C 1
ATOM 2445 O O . LEU A 1 299 ? 10.105 -14.794 12.532 1.00 57.53 299 LEU A O 1
ATOM 2449 N N . LEU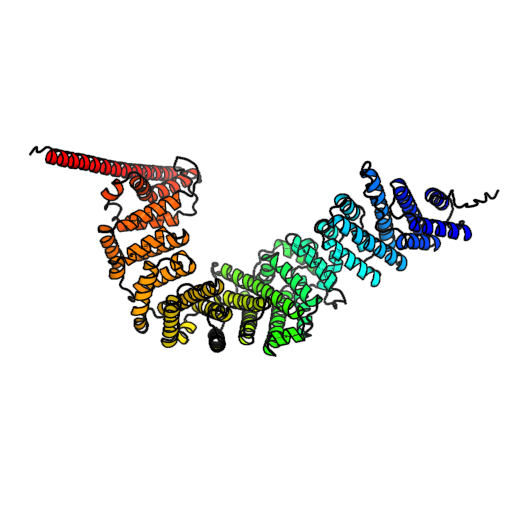 A 1 300 ? 10.267 -12.955 11.277 1.00 52.69 300 LEU A N 1
ATOM 2450 C CA . LEU A 1 300 ? 11.091 -13.521 10.203 1.00 52.69 300 LEU A CA 1
ATOM 2451 C C . LEU A 1 300 ? 12.612 -13.547 10.496 1.00 52.69 300 LEU A C 1
ATOM 2453 O O . LEU A 1 300 ? 13.343 -14.303 9.864 1.00 52.69 300 LEU A O 1
ATOM 2457 N N . THR A 1 301 ? 13.117 -12.751 11.445 1.00 47.12 301 THR A N 1
ATOM 2458 C CA . THR A 1 301 ? 14.550 -12.597 11.799 1.00 47.12 301 THR A CA 1
ATOM 2459 C C . THR A 1 301 ? 14.909 -13.189 13.161 1.00 47.12 301 THR A C 1
ATOM 2461 O O . THR A 1 301 ? 16.100 -13.341 13.442 1.00 47.12 301 THR A O 1
ATOM 2464 N N . ALA A 1 302 ? 13.928 -13.611 13.973 1.00 45.41 302 ALA A N 1
ATOM 2465 C CA . ALA A 1 302 ? 14.150 -14.352 15.224 1.00 45.41 302 ALA A CA 1
ATOM 2466 C C . ALA A 1 302 ? 14.950 -15.658 15.035 1.00 45.41 302 ALA A C 1
ATOM 2468 O O . ALA A 1 302 ? 15.385 -16.263 16.010 1.00 45.41 302 ALA A O 1
ATOM 2469 N N . SER A 1 303 ? 15.186 -16.092 13.794 1.00 41.91 303 SER A N 1
ATOM 2470 C CA . SER A 1 303 ? 16.031 -17.239 13.469 1.00 41.91 303 SER A CA 1
ATOM 2471 C C . SER A 1 303 ? 17.466 -16.895 13.037 1.00 41.91 303 SER A C 1
ATOM 2473 O O . SER A 1 303 ? 18.139 -17.798 12.549 1.00 41.91 303 SER A O 1
ATOM 2475 N N . GLY A 1 304 ? 17.941 -15.641 13.137 1.00 38.78 304 GLY A N 1
ATOM 2476 C CA . GLY A 1 304 ? 19.237 -15.268 12.538 1.00 38.78 304 GLY A CA 1
ATOM 2477 C C . GLY A 1 304 ? 20.089 -14.169 13.183 1.00 38.78 304 GLY A C 1
ATOM 2478 O O . GLY A 1 304 ? 21.069 -13.785 12.557 1.00 38.78 304 GLY A O 1
ATOM 2479 N N . ASN A 1 305 ? 19.779 -13.641 14.373 1.00 34.16 305 ASN A N 1
ATOM 2480 C CA . ASN A 1 305 ? 20.599 -12.584 14.991 1.00 34.16 305 ASN A CA 1
ATOM 2481 C C . ASN A 1 305 ? 20.964 -12.895 16.455 1.00 34.16 305 ASN A C 1
ATOM 2483 O O . ASN A 1 305 ? 20.164 -12.658 17.354 1.00 34.16 305 ASN A O 1
ATOM 2487 N N . GLU A 1 306 ? 22.216 -13.289 16.714 1.00 38.09 306 GLU A N 1
ATOM 2488 C CA . GLU A 1 306 ? 22.807 -13.352 18.069 1.00 38.09 306 GLU A CA 1
ATOM 2489 C C . GLU A 1 306 ? 23.063 -11.965 18.710 1.00 38.09 306 GLU A C 1
ATOM 2491 O O . GLU A 1 306 ? 23.473 -11.857 19.870 1.00 38.09 306 GLU A O 1
ATOM 2496 N N . HIS A 1 307 ? 22.784 -10.856 18.017 1.00 31.22 307 HIS A N 1
ATOM 2497 C CA . HIS A 1 307 ? 23.008 -9.511 18.567 1.00 31.22 307 HIS A CA 1
ATOM 2498 C C . HIS A 1 307 ? 21.943 -9.023 19.574 1.00 31.22 307 HIS A C 1
ATOM 2500 O O . HIS A 1 307 ? 22.042 -7.902 20.074 1.00 31.22 307 HIS A O 1
ATOM 2506 N N . LEU A 1 308 ? 20.964 -9.854 19.951 1.00 33.09 308 LEU A N 1
ATOM 2507 C CA . LEU A 1 308 ? 19.987 -9.559 21.018 1.00 33.09 308 LEU A CA 1
ATOM 2508 C C . LEU A 1 308 ? 20.453 -9.953 22.439 1.00 33.09 308 LEU A C 1
ATOM 2510 O O . LEU A 1 308 ? 19.700 -9.847 23.414 1.00 33.09 308 LEU A O 1
ATOM 2514 N N . THR A 1 309 ? 21.739 -10.274 22.595 1.00 34.97 309 THR A N 1
ATOM 2515 C CA . THR A 1 309 ? 22.366 -10.822 23.812 1.00 34.97 309 THR A CA 1
ATOM 2516 C C . THR A 1 309 ? 22.329 -9.945 25.073 1.00 34.97 309 THR A C 1
ATOM 2518 O O . THR A 1 309 ? 22.690 -10.427 26.141 1.00 34.97 309 THR A O 1
ATOM 2521 N N . ARG A 1 310 ? 21.831 -8.698 25.049 1.00 33.78 310 ARG A N 1
ATOM 2522 C CA . ARG A 1 310 ? 21.630 -7.906 26.291 1.00 33.78 310 ARG A CA 1
ATOM 2523 C C . ARG A 1 310 ? 20.197 -7.854 26.815 1.00 33.78 310 ARG A C 1
ATOM 2525 O O . ARG A 1 310 ? 20.014 -7.586 28.003 1.00 33.78 310 ARG A O 1
ATOM 2532 N N . TYR A 1 311 ? 19.193 -8.108 25.976 1.00 36.44 311 TYR A N 1
ATOM 2533 C CA . TYR A 1 311 ? 17.795 -8.162 26.422 1.00 36.44 311 TYR A CA 1
ATOM 2534 C C . TYR A 1 311 ? 17.381 -9.587 26.804 1.00 36.44 311 TYR A C 1
ATOM 2536 O O . TYR A 1 311 ? 16.650 -9.766 27.779 1.00 36.44 311 TYR A O 1
ATOM 2544 N N . GLU A 1 312 ? 17.913 -10.592 26.107 1.00 40.94 312 GLU A N 1
ATOM 2545 C CA . GLU A 1 312 ? 17.584 -12.001 26.339 1.00 40.94 312 GLU A CA 1
ATOM 2546 C C . GLU A 1 312 ? 18.235 -12.561 27.606 1.00 40.94 312 GLU A C 1
ATOM 2548 O O . GLU A 1 312 ? 17.554 -13.248 28.356 1.00 40.94 312 GLU A O 1
ATOM 2553 N N . GLN A 1 313 ? 19.459 -12.154 27.965 1.00 37.44 313 GLN A N 1
ATOM 2554 C CA . GLN A 1 313 ? 20.088 -12.579 29.229 1.00 37.44 313 GLN A CA 1
ATOM 2555 C C . GLN A 1 313 ? 19.318 -12.091 30.473 1.00 37.44 313 GLN A C 1
ATOM 2557 O O . GLN A 1 313 ? 19.208 -12.809 31.464 1.00 37.44 313 GLN A O 1
ATOM 2562 N N . LYS A 1 314 ? 18.689 -10.904 30.411 1.00 37.97 314 LYS A N 1
ATOM 2563 C CA . LYS A 1 314 ? 17.785 -10.416 31.474 1.00 37.97 314 LYS A CA 1
ATOM 2564 C C . LYS A 1 314 ? 16.411 -11.094 31.465 1.00 37.97 314 LYS A C 1
ATOM 2566 O O . LYS A 1 314 ? 15.703 -11.032 32.472 1.00 37.97 314 LYS A O 1
ATOM 2571 N N . GLN A 1 315 ? 16.011 -11.707 30.350 1.00 39.88 315 GLN A N 1
ATOM 2572 C CA . GLN A 1 315 ? 14.794 -12.511 30.276 1.00 39.88 315 GLN A CA 1
ATOM 2573 C C . GLN A 1 315 ? 15.037 -13.976 30.641 1.00 39.88 315 GLN A C 1
ATOM 2575 O O . GLN A 1 315 ? 14.161 -14.560 31.259 1.00 39.88 315 GLN A O 1
ATOM 2580 N N . GLU A 1 316 ? 16.197 -14.567 30.361 1.00 37.75 316 GLU A N 1
ATOM 2581 C CA . GLU A 1 316 ? 16.525 -15.948 30.744 1.00 37.75 316 GLU A CA 1
ATOM 2582 C C . GLU A 1 316 ? 16.551 -16.147 32.265 1.00 37.75 316 GLU A C 1
ATOM 2584 O O . GLU A 1 316 ? 16.059 -17.160 32.768 1.00 37.75 316 GLU A O 1
ATOM 2589 N N . GLU A 1 317 ? 17.007 -15.145 33.022 1.00 39.88 317 GLU A N 1
ATOM 2590 C CA . GLU A 1 317 ? 16.886 -15.146 34.486 1.00 39.88 317 GLU A CA 1
ATOM 2591 C C . GLU A 1 317 ? 15.422 -15.077 34.965 1.00 39.88 317 GLU A C 1
ATOM 2593 O O . GLU A 1 317 ? 15.103 -15.595 36.035 1.00 39.88 317 GLU A O 1
ATOM 2598 N N . ARG A 1 318 ? 14.502 -14.517 34.161 1.00 38.28 318 ARG A N 1
ATOM 2599 C CA . ARG A 1 318 ? 13.049 -14.495 34.435 1.00 38.28 318 ARG A CA 1
ATOM 2600 C C . ARG A 1 318 ? 12.319 -15.747 33.918 1.00 38.28 318 ARG A C 1
ATOM 2602 O O . ARG A 1 318 ? 11.376 -16.205 34.559 1.00 38.28 318 ARG A O 1
ATOM 2609 N N . LYS A 1 319 ? 12.788 -16.350 32.820 1.00 40.16 319 LYS A N 1
ATOM 2610 C CA . LYS A 1 319 ? 12.234 -17.556 32.172 1.00 40.16 319 LYS A CA 1
ATOM 2611 C C . LYS A 1 319 ? 12.416 -18.825 33.003 1.00 40.16 319 LYS A C 1
ATOM 2613 O O . LYS A 1 319 ? 11.620 -19.749 32.886 1.00 40.16 319 LYS A O 1
ATOM 2618 N N . LYS A 1 320 ? 13.378 -18.861 33.933 1.00 41.44 320 LYS A N 1
ATOM 2619 C CA . LYS A 1 320 ? 13.494 -19.965 34.907 1.00 41.44 320 LYS A CA 1
ATOM 2620 C C . LYS A 1 320 ? 12.306 -20.073 35.880 1.00 41.44 320 LYS A C 1
ATOM 2622 O O . LYS A 1 320 ? 12.232 -21.059 36.607 1.00 41.44 320 LYS A O 1
ATOM 2627 N N . GLN A 1 321 ? 11.372 -19.114 35.893 1.00 36.31 321 GLN A N 1
ATOM 2628 C CA . GLN A 1 321 ? 10.202 -19.130 36.783 1.00 36.31 321 GLN A CA 1
ATOM 2629 C C . GLN A 1 321 ? 8.841 -19.283 36.077 1.00 36.31 321 GLN A C 1
ATOM 2631 O O . GLN A 1 321 ? 7.839 -19.458 36.768 1.00 36.31 321 GLN A O 1
ATOM 2636 N N . GLN A 1 322 ? 8.758 -19.280 34.740 1.00 35.72 322 GLN A N 1
ATOM 2637 C CA . GLN A 1 322 ? 7.489 -19.469 34.017 1.00 35.72 322 GLN A CA 1
ATOM 2638 C C . GLN A 1 322 ? 7.686 -20.385 32.802 1.00 35.72 322 GLN A C 1
ATOM 2640 O O . GLN A 1 322 ? 8.581 -20.171 31.994 1.00 35.72 322 GLN A O 1
ATOM 2645 N N . LYS A 1 323 ? 6.859 -21.435 32.690 1.00 37.50 323 LYS A N 1
ATOM 2646 C CA . LYS A 1 323 ? 6.805 -22.345 31.532 1.00 37.50 323 LYS A CA 1
ATOM 2647 C C . LYS A 1 323 ? 6.321 -21.575 30.292 1.00 37.50 323 LYS A C 1
ATOM 2649 O O . LYS A 1 323 ? 5.130 -21.590 29.998 1.00 37.50 323 LYS A O 1
ATOM 2654 N N . GLU A 1 324 ? 7.217 -20.895 29.588 1.00 41.00 324 GLU A N 1
ATOM 2655 C CA . GLU A 1 324 ? 6.942 -20.292 28.278 1.00 41.00 324 GLU A CA 1
ATOM 2656 C C . GLU A 1 324 ? 7.315 -21.272 27.152 1.00 41.00 324 GLU A C 1
ATOM 2658 O O . GLU A 1 324 ? 8.338 -21.956 27.225 1.00 41.00 324 GLU A O 1
ATOM 2663 N N . GLN A 1 325 ? 6.461 -21.368 26.125 1.00 44.19 325 GLN A N 1
ATOM 2664 C CA . GLN A 1 325 ? 6.750 -22.120 24.898 1.00 44.19 325 GLN A CA 1
ATOM 2665 C C . GLN A 1 325 ? 7.960 -21.504 24.172 1.00 44.19 325 GLN A C 1
ATOM 2667 O O . GLN A 1 325 ? 8.097 -20.278 24.165 1.00 44.19 325 GLN A O 1
ATOM 2672 N N . PRO A 1 326 ? 8.832 -22.313 23.545 1.00 50.75 326 PRO A N 1
ATOM 2673 C CA . PRO A 1 326 ? 9.973 -21.787 22.812 1.00 50.75 326 PRO A CA 1
ATOM 2674 C C . PRO A 1 326 ? 9.511 -20.905 21.643 1.00 50.75 326 PRO A C 1
ATOM 2676 O O . PRO A 1 326 ? 8.624 -21.278 20.878 1.00 50.75 326 PRO A O 1
ATOM 2679 N N . THR A 1 327 ? 10.155 -19.750 21.462 1.00 52.06 327 THR A N 1
ATOM 2680 C CA . THR A 1 327 ? 9.866 -18.747 20.417 1.00 52.06 327 THR A CA 1
ATOM 2681 C C . THR A 1 327 ? 9.855 -19.331 18.992 1.00 52.06 327 THR A C 1
ATOM 2683 O O . THR A 1 327 ? 9.182 -18.809 18.105 1.00 52.06 327 THR A O 1
ATOM 2686 N N . GLN A 1 328 ? 10.555 -20.452 18.773 1.00 52.91 328 GLN A N 1
ATOM 2687 C CA . GLN A 1 328 ? 10.533 -21.212 17.519 1.00 52.91 328 GLN A CA 1
ATOM 2688 C C . GLN A 1 328 ? 9.178 -21.877 17.223 1.00 52.91 328 GLN A C 1
ATOM 2690 O O . GLN A 1 328 ? 8.746 -21.839 16.075 1.00 52.91 328 GLN A O 1
ATOM 2695 N N . ASP A 1 329 ? 8.469 -22.429 18.211 1.00 60.91 329 ASP A N 1
ATOM 2696 C CA . ASP A 1 329 ? 7.168 -23.091 17.984 1.00 60.91 329 ASP A CA 1
ATOM 2697 C C . ASP A 1 329 ? 6.095 -22.081 17.552 1.00 60.91 329 ASP A C 1
ATOM 2699 O O . ASP A 1 329 ? 5.225 -22.365 16.725 1.00 60.91 329 ASP A O 1
ATOM 2703 N N . LEU A 1 330 ? 6.206 -20.858 18.069 1.00 62.91 330 LEU A N 1
ATOM 2704 C CA . LEU A 1 330 ? 5.365 -19.723 17.711 1.00 62.91 330 LEU A CA 1
ATOM 2705 C C . LEU A 1 330 ? 5.571 -19.317 16.243 1.00 62.91 330 LEU A C 1
ATOM 2707 O O . LEU A 1 330 ? 4.597 -19.112 15.520 1.00 62.91 330 LEU A O 1
ATOM 2711 N N . TYR A 1 331 ? 6.815 -19.262 15.771 1.00 64.56 331 TYR A N 1
ATOM 2712 C CA . TYR A 1 331 ? 7.115 -19.001 14.360 1.00 64.56 331 TYR A CA 1
ATOM 2713 C C . TYR A 1 331 ? 6.493 -20.050 13.427 1.00 64.56 331 TYR A C 1
ATOM 2715 O O . TYR A 1 331 ? 5.872 -19.713 12.419 1.00 64.56 331 TYR A O 1
ATOM 2723 N N . ILE A 1 332 ? 6.617 -21.331 13.785 1.00 65.25 332 ILE A N 1
ATOM 2724 C CA . ILE A 1 332 ? 6.064 -22.444 13.001 1.00 65.25 332 ILE A CA 1
ATOM 2725 C C . ILE A 1 332 ? 4.543 -22.323 12.911 1.00 65.25 332 ILE A C 1
ATOM 2727 O O . ILE A 1 332 ? 3.970 -22.378 11.821 1.00 65.25 332 ILE A O 1
ATOM 2731 N N . SER A 1 333 ? 3.899 -22.086 14.054 1.00 73.81 333 SER A N 1
ATOM 2732 C CA . SER A 1 333 ? 2.450 -21.926 14.149 1.00 73.81 333 SER A CA 1
ATOM 2733 C C . SER A 1 333 ? 1.931 -20.766 13.288 1.00 73.81 333 SER A C 1
ATOM 2735 O O . SER A 1 333 ? 0.894 -20.906 12.638 1.00 73.81 333 SER A O 1
ATOM 2737 N N . PHE A 1 334 ? 2.669 -19.650 13.202 1.00 80.88 334 PHE A N 1
ATOM 2738 C CA . PHE A 1 334 ? 2.308 -18.509 12.353 1.00 80.88 334 PHE A CA 1
ATOM 2739 C C . PHE A 1 334 ? 2.139 -18.904 10.882 1.00 80.88 334 PHE A C 1
ATOM 2741 O O . PHE A 1 334 ? 1.075 -18.699 10.286 1.00 80.88 334 PHE A O 1
ATOM 2748 N N . PHE A 1 335 ? 3.193 -19.477 10.295 1.00 78.00 335 PHE A N 1
ATOM 2749 C CA . PHE A 1 335 ? 3.220 -19.855 8.885 1.00 78.00 335 PHE A CA 1
ATOM 2750 C C . PHE A 1 335 ? 2.221 -20.962 8.588 1.00 78.00 335 PHE A C 1
ATOM 2752 O O . PHE A 1 335 ? 1.507 -20.894 7.590 1.00 78.00 335 PHE A O 1
ATOM 2759 N N . GLU A 1 336 ? 2.127 -21.963 9.460 1.00 82.88 336 GLU A N 1
ATOM 2760 C CA . GLU A 1 336 ? 1.162 -23.041 9.292 1.00 82.88 336 GLU A CA 1
ATOM 2761 C C . GLU A 1 336 ? -0.282 -22.545 9.333 1.00 82.88 336 GLU A C 1
ATOM 2763 O O . GLU A 1 336 ? -1.074 -22.920 8.472 1.00 82.88 336 GLU A O 1
ATOM 2768 N N . ASN A 1 337 ? -0.649 -21.712 10.309 1.00 86.56 337 ASN A N 1
ATOM 2769 C CA . ASN A 1 337 ? -2.016 -21.206 10.415 1.00 86.56 337 ASN A CA 1
ATOM 2770 C C . ASN A 1 337 ? -2.350 -20.256 9.263 1.00 86.56 337 ASN A C 1
ATOM 2772 O O . ASN A 1 337 ? -3.453 -20.327 8.723 1.00 86.56 337 ASN A O 1
ATOM 2776 N N . THR A 1 338 ? -1.395 -19.425 8.835 1.00 88.25 338 THR A N 1
ATOM 2777 C CA . THR A 1 338 ? -1.565 -18.558 7.660 1.00 88.25 338 THR A CA 1
ATOM 2778 C C . THR A 1 338 ? -1.785 -19.391 6.395 1.00 88.25 338 THR A C 1
ATOM 2780 O O . THR A 1 338 ? -2.741 -19.140 5.664 1.00 88.25 338 THR A O 1
ATOM 2783 N N . ASN A 1 339 ? -0.977 -20.433 6.174 1.00 86.75 339 ASN A N 1
ATOM 2784 C CA . ASN A 1 339 ? -1.161 -21.361 5.056 1.00 86.75 339 ASN A CA 1
ATOM 2785 C C . ASN A 1 339 ? -2.516 -22.069 5.112 1.00 86.75 339 ASN A C 1
ATOM 2787 O O . ASN A 1 339 ? -3.246 -22.075 4.128 1.00 86.75 339 ASN A O 1
ATOM 2791 N N . LYS A 1 340 ? -2.920 -22.573 6.282 1.00 89.88 340 LYS A N 1
ATOM 2792 C CA . LYS A 1 340 ? -4.229 -23.221 6.451 1.00 89.88 340 LYS A CA 1
ATOM 2793 C C . LYS A 1 340 ? -5.395 -22.263 6.158 1.00 89.88 340 LYS A C 1
ATOM 2795 O O . LYS A 1 340 ? -6.403 -22.694 5.603 1.00 89.88 340 LYS A O 1
ATOM 2800 N N . ILE A 1 341 ? -5.280 -20.971 6.499 1.00 92.12 341 ILE A N 1
ATOM 2801 C CA . ILE A 1 341 ? -6.271 -19.948 6.110 1.00 92.12 341 ILE A CA 1
ATOM 2802 C C . ILE A 1 341 ? -6.336 -19.827 4.587 1.00 92.12 341 ILE A C 1
ATOM 2804 O O . ILE A 1 341 ? -7.432 -19.872 4.027 1.00 92.12 341 ILE A O 1
ATOM 2808 N N . VAL A 1 342 ? -5.180 -19.692 3.931 1.00 91.38 342 VAL A N 1
ATOM 2809 C CA . VAL A 1 342 ? -5.070 -19.587 2.469 1.00 91.38 342 VAL A CA 1
ATOM 2810 C C . VAL A 1 342 ? -5.710 -20.803 1.792 1.00 91.38 342 VAL A C 1
ATOM 2812 O O . VAL A 1 342 ? -6.587 -20.622 0.949 1.00 91.38 342 VAL A O 1
ATOM 2815 N N . ASP A 1 343 ? -5.379 -22.016 2.233 1.00 87.75 343 ASP A N 1
ATOM 2816 C CA . ASP A 1 343 ? -5.908 -23.270 1.685 1.00 87.75 343 ASP A CA 1
ATOM 2817 C C . ASP A 1 343 ? -7.431 -23.382 1.845 1.00 87.75 343 ASP A C 1
ATOM 2819 O O . ASP A 1 343 ? -8.147 -23.755 0.910 1.00 87.75 343 ASP A O 1
ATOM 2823 N N . CYS A 1 344 ? -7.965 -23.043 3.026 1.00 89.00 344 CYS A N 1
ATOM 2824 C CA . CYS A 1 344 ? -9.409 -23.065 3.263 1.00 89.00 344 CYS A CA 1
ATOM 2825 C C . CYS A 1 344 ? -10.150 -22.073 2.357 1.00 89.00 344 CYS A C 1
ATOM 2827 O O . CYS A 1 344 ? -11.194 -22.410 1.797 1.00 89.00 344 CYS A O 1
ATOM 2829 N N . VAL A 1 345 ? -9.620 -20.857 2.201 1.00 89.12 345 VAL A N 1
ATOM 2830 C CA . VAL A 1 345 ? -10.219 -19.834 1.333 1.00 89.12 345 VAL A CA 1
ATOM 2831 C C . VAL A 1 345 ? -10.122 -20.243 -0.136 1.00 89.12 345 VAL A C 1
ATOM 2833 O O . VAL A 1 345 ? -11.091 -20.090 -0.879 1.00 89.12 345 VAL A O 1
ATOM 2836 N N . GLU A 1 346 ? -9.004 -20.836 -0.549 1.00 86.94 346 GLU A N 1
ATOM 2837 C CA . GLU A 1 346 ? -8.822 -21.365 -1.899 1.00 86.94 346 GLU A CA 1
ATOM 2838 C C . GLU A 1 346 ? -9.857 -22.452 -2.223 1.00 86.94 346 GLU A C 1
ATOM 2840 O O . GLU A 1 346 ? -10.461 -22.432 -3.297 1.00 86.94 346 GLU A O 1
ATOM 2845 N N . CYS A 1 347 ? -10.116 -23.370 -1.286 1.00 85.44 347 CYS A N 1
ATOM 2846 C CA . CYS A 1 347 ? -11.147 -24.396 -1.447 1.00 85.44 347 CYS A CA 1
ATOM 2847 C C . CYS A 1 347 ? -12.544 -23.785 -1.639 1.00 85.44 347 CYS A C 1
ATOM 2849 O O . CYS A 1 347 ? -13.310 -24.267 -2.473 1.00 85.44 347 CYS A O 1
ATOM 2851 N N . LEU A 1 348 ? -12.870 -22.707 -0.914 1.00 84.69 348 LEU A N 1
ATOM 2852 C CA . LEU A 1 348 ? -14.149 -22.004 -1.065 1.00 84.69 348 LEU A CA 1
ATOM 2853 C C . LEU A 1 348 ? -14.279 -21.333 -2.438 1.00 84.69 348 LEU A C 1
ATOM 2855 O O . LEU A 1 348 ? -15.343 -21.391 -3.045 1.00 84.69 348 LEU A O 1
ATOM 2859 N N . ILE A 1 349 ? -13.201 -20.733 -2.942 1.00 81.75 349 ILE A N 1
ATOM 2860 C CA . ILE A 1 349 ? -13.176 -20.076 -4.259 1.00 81.75 349 ILE A CA 1
ATOM 2861 C C . ILE A 1 349 ? -13.309 -21.090 -5.401 1.00 81.75 349 ILE A C 1
ATOM 2863 O O . ILE A 1 349 ? -13.898 -20.776 -6.432 1.00 81.75 349 ILE A O 1
ATOM 2867 N N . LYS A 1 350 ? -12.781 -22.308 -5.232 1.00 81.00 350 LYS A N 1
ATOM 2868 C CA . LYS A 1 350 ? -12.899 -23.379 -6.235 1.00 81.00 350 LYS A CA 1
ATOM 2869 C C . LYS A 1 350 ? -14.290 -24.007 -6.304 1.00 81.00 350 LYS A C 1
ATOM 2871 O O . LYS A 1 350 ? -14.630 -24.593 -7.326 1.00 81.00 350 LYS A O 1
ATOM 2876 N N . ALA A 1 351 ? -15.066 -23.928 -5.225 1.00 75.81 351 ALA A N 1
ATOM 2877 C CA . ALA A 1 351 ? -16.341 -24.629 -5.120 1.00 75.81 351 ALA A CA 1
ATOM 2878 C C . ALA A 1 351 ? -17.440 -24.038 -6.023 1.00 75.81 351 ALA A C 1
ATOM 2880 O O . ALA A 1 351 ? -18.247 -24.797 -6.555 1.00 75.81 351 ALA A O 1
ATOM 2881 N N . ASP A 1 352 ? -17.478 -22.712 -6.206 1.00 74.56 352 ASP A N 1
ATOM 2882 C CA . ASP A 1 352 ? -18.442 -22.019 -7.075 1.00 74.56 352 ASP A CA 1
ATOM 2883 C C . ASP A 1 352 ? -17.931 -20.612 -7.465 1.00 74.56 352 ASP A C 1
ATOM 2885 O O . ASP A 1 352 ? -16.955 -20.108 -6.908 1.00 74.56 352 ASP A O 1
ATOM 2889 N N . LYS A 1 353 ? -18.604 -19.939 -8.407 1.00 77.50 353 LYS A N 1
ATOM 2890 C CA . LYS A 1 353 ? -18.346 -18.538 -8.780 1.00 77.50 353 LYS A CA 1
ATOM 2891 C C . LYS A 1 353 ? -18.404 -17.637 -7.551 1.00 77.50 353 LYS A C 1
ATOM 2893 O O . LYS A 1 353 ? -19.361 -17.700 -6.777 1.00 77.50 353 LYS A O 1
ATOM 2898 N N . ILE A 1 354 ? -17.470 -16.689 -7.428 1.00 79.31 354 ILE A N 1
ATOM 2899 C CA . ILE A 1 354 ? -17.361 -15.862 -6.217 1.00 79.31 354 ILE A CA 1
ATOM 2900 C C . ILE A 1 354 ? -18.634 -15.069 -5.923 1.00 79.31 354 ILE A C 1
ATOM 2902 O O . ILE A 1 354 ? -18.989 -14.865 -4.768 1.00 79.31 354 ILE A O 1
ATOM 2906 N N . CYS A 1 355 ? -19.365 -14.638 -6.955 1.00 75.81 355 CYS A N 1
ATOM 2907 C CA . CYS A 1 355 ? -20.626 -13.932 -6.750 1.00 75.81 355 CYS A CA 1
ATOM 2908 C C . CYS A 1 355 ? -21.703 -14.809 -6.103 1.00 75.81 355 CYS A C 1
ATOM 2910 O O . CYS A 1 355 ? -22.529 -14.264 -5.377 1.00 75.81 355 CYS A O 1
ATOM 2912 N N . ASN A 1 356 ? -21.700 -16.120 -6.348 1.00 81.06 356 ASN A N 1
ATOM 2913 C CA . ASN A 1 356 ? -22.606 -17.058 -5.689 1.00 81.06 356 ASN A CA 1
ATOM 2914 C C . ASN A 1 356 ? -22.148 -17.305 -4.252 1.00 81.06 356 ASN A C 1
ATOM 2916 O O . ASN A 1 356 ? -22.931 -17.119 -3.331 1.00 81.06 356 ASN A O 1
ATOM 2920 N N . VAL A 1 357 ? -20.851 -17.548 -4.042 1.00 79.62 357 VAL A N 1
ATOM 2921 C CA . VAL A 1 357 ? -20.294 -17.730 -2.692 1.00 79.62 357 VAL A CA 1
ATOM 2922 C C . VAL A 1 357 ? -20.545 -16.501 -1.808 1.00 79.62 357 VAL A C 1
ATOM 2924 O O . VAL A 1 357 ? -20.935 -16.643 -0.654 1.00 79.62 357 VAL A O 1
ATOM 2927 N N . ILE A 1 358 ? -20.385 -15.282 -2.342 1.00 81.44 358 ILE A N 1
ATOM 2928 C CA . ILE A 1 358 ? -20.702 -14.037 -1.622 1.00 81.44 358 ILE A CA 1
ATOM 2929 C C . ILE A 1 358 ? -22.208 -13.920 -1.352 1.00 81.44 358 ILE A C 1
ATOM 2931 O O . ILE A 1 358 ? -22.584 -13.455 -0.282 1.00 81.44 358 ILE A O 1
ATOM 2935 N N . LYS A 1 359 ? -23.083 -14.338 -2.277 1.00 81.44 359 LYS A N 1
ATOM 2936 C CA . LYS A 1 359 ? -24.534 -14.359 -2.018 1.00 81.44 359 LYS A CA 1
ATOM 2937 C C . LYS A 1 359 ? -24.886 -15.323 -0.883 1.00 81.44 359 LYS A C 1
ATOM 2939 O O . LYS A 1 359 ? -25.690 -14.965 -0.030 1.00 81.44 359 LYS A O 1
ATOM 2944 N N . ASP A 1 360 ? -24.250 -16.489 -0.844 1.00 82.00 360 ASP A N 1
ATOM 2945 C CA . ASP A 1 360 ? -24.525 -17.530 0.149 1.00 82.00 360 ASP A CA 1
ATOM 2946 C C . ASP A 1 360 ? -23.931 -17.204 1.527 1.00 82.00 360 ASP A C 1
ATOM 2948 O O . ASP A 1 360 ? -24.520 -17.520 2.562 1.00 82.00 360 ASP A O 1
ATOM 2952 N N . LYS A 1 361 ? -22.750 -16.574 1.560 1.00 81.25 361 LYS A N 1
ATOM 2953 C CA . LYS A 1 361 ? -22.018 -16.232 2.792 1.00 81.25 361 LYS A CA 1
ATOM 2954 C C . LYS A 1 361 ? -22.271 -14.807 3.298 1.00 81.25 361 LYS A C 1
ATOM 2956 O O . LYS A 1 361 ? -21.946 -14.518 4.448 1.00 81.25 361 LYS A O 1
ATOM 2961 N N . GLY A 1 362 ? -22.860 -13.941 2.477 1.00 83.75 362 GLY A N 1
ATOM 2962 C CA . GLY A 1 362 ? -23.134 -12.535 2.777 1.00 83.75 362 GLY A CA 1
ATOM 2963 C C . GLY A 1 362 ? -21.958 -11.588 2.504 1.00 83.75 362 GLY A C 1
ATOM 2964 O O . GLY A 1 362 ? -20.821 -12.006 2.275 1.00 83.75 362 GLY A O 1
ATOM 2965 N N . ASP A 1 363 ? -22.227 -10.280 2.569 1.00 85.19 363 ASP A N 1
ATOM 2966 C CA . ASP A 1 363 ? -21.249 -9.224 2.250 1.00 85.19 363 ASP A CA 1
ATOM 2967 C C . ASP A 1 363 ? -20.034 -9.201 3.196 1.00 85.19 363 ASP A C 1
ATOM 2969 O O . ASP A 1 363 ? -18.942 -8.806 2.797 1.00 85.19 363 ASP A O 1
ATOM 2973 N N . LEU A 1 364 ? -20.164 -9.721 4.421 1.00 89.00 364 LEU A N 1
ATOM 2974 C CA . LEU A 1 364 ? -19.033 -9.841 5.351 1.00 89.00 364 LEU A CA 1
ATOM 2975 C C . LEU A 1 364 ? -17.932 -10.780 4.836 1.00 89.00 364 LEU A C 1
ATOM 2977 O O . LEU A 1 364 ? -16.761 -10.589 5.160 1.00 89.00 364 LEU A O 1
ATOM 2981 N N . PHE A 1 365 ? -18.276 -11.773 4.009 1.00 90.75 365 PHE A N 1
ATOM 2982 C CA . PHE A 1 365 ? -17.275 -12.611 3.352 1.00 90.75 365 PHE A CA 1
ATOM 2983 C C . PHE A 1 365 ? -16.495 -11.831 2.288 1.00 90.75 365 PHE A C 1
ATOM 2985 O O . PHE A 1 365 ? -15.284 -12.003 2.156 1.00 90.75 365 PHE A O 1
ATOM 2992 N N . TYR A 1 366 ? -17.168 -10.937 1.562 1.00 89.75 366 TYR A N 1
ATOM 2993 C CA . TYR A 1 366 ? -16.510 -10.040 0.618 1.00 89.75 366 TYR A CA 1
ATOM 2994 C C . TYR A 1 366 ? -15.522 -9.105 1.336 1.00 89.75 366 TYR A C 1
ATOM 2996 O O . TYR A 1 366 ? -14.358 -9.028 0.936 1.00 89.75 366 TYR A O 1
ATOM 3004 N N . ASP A 1 367 ? -15.947 -8.483 2.440 1.00 90.00 367 ASP A N 1
ATOM 3005 C CA . ASP A 1 367 ? -15.078 -7.648 3.278 1.00 90.00 367 ASP A CA 1
ATOM 3006 C C . ASP A 1 367 ? -13.873 -8.437 3.802 1.00 90.00 367 ASP A C 1
ATOM 3008 O O . ASP A 1 367 ? -12.738 -7.960 3.752 1.00 90.00 367 ASP A O 1
ATOM 3012 N N . PHE A 1 368 ? -14.107 -9.668 4.267 1.00 94.00 368 PHE A N 1
ATOM 3013 C CA . PHE A 1 368 ? -13.052 -10.568 4.720 1.00 94.00 368 PHE A CA 1
ATOM 3014 C C . PHE A 1 368 ? -12.004 -10.817 3.626 1.00 94.00 368 PHE A C 1
ATOM 3016 O O . PHE A 1 368 ? -10.813 -10.668 3.891 1.00 94.00 368 PHE A O 1
ATOM 3023 N N . LEU A 1 369 ? -12.420 -11.143 2.396 1.00 93.25 369 LEU A N 1
ATOM 3024 C CA . LEU A 1 369 ? -11.497 -11.403 1.284 1.00 93.25 369 LEU A CA 1
ATOM 3025 C C . LEU A 1 369 ? -10.666 -10.176 0.909 1.00 93.25 369 LEU A C 1
ATOM 3027 O O . LEU A 1 369 ? -9.457 -10.298 0.714 1.00 93.25 369 LEU A O 1
ATOM 3031 N N . CYS A 1 370 ? -11.288 -8.996 0.838 1.00 92.12 370 CYS A N 1
ATOM 3032 C CA . CYS A 1 370 ? -10.581 -7.750 0.544 1.00 92.12 370 CYS A CA 1
ATOM 3033 C C . CYS A 1 370 ? -9.457 -7.501 1.555 1.00 92.12 370 CYS A C 1
ATOM 3035 O O . CYS A 1 370 ? -8.321 -7.220 1.178 1.00 92.12 370 CYS A O 1
ATOM 3037 N N . ILE A 1 371 ? -9.758 -7.652 2.846 1.00 93.31 371 ILE A N 1
ATOM 3038 C CA . ILE A 1 371 ? -8.778 -7.430 3.911 1.00 93.31 371 ILE A CA 1
ATOM 3039 C C . ILE A 1 371 ? -7.723 -8.541 3.901 1.00 93.31 371 ILE A C 1
ATOM 3041 O O . ILE A 1 371 ? -6.543 -8.251 4.088 1.00 93.31 371 ILE A O 1
ATOM 3045 N N . LEU A 1 372 ? -8.112 -9.789 3.621 1.00 95.00 372 LEU A N 1
ATOM 3046 C CA . LEU A 1 372 ? -7.190 -10.922 3.556 1.00 95.00 372 LEU A CA 1
ATOM 3047 C C . LEU A 1 372 ? -6.143 -10.707 2.468 1.00 95.00 372 LEU A C 1
ATOM 3049 O O . LEU A 1 372 ? -4.957 -10.810 2.755 1.00 95.00 372 LEU A O 1
ATOM 3053 N N . PHE A 1 373 ? -6.549 -10.355 1.246 1.00 93.94 373 PHE A N 1
ATOM 3054 C CA . PHE A 1 373 ? -5.591 -10.112 0.168 1.00 93.94 373 PHE A CA 1
ATOM 3055 C C . PHE A 1 373 ? -4.655 -8.931 0.470 1.00 93.94 373 PHE A C 1
ATOM 3057 O O . PHE A 1 373 ? -3.464 -9.020 0.175 1.00 93.94 373 PHE A O 1
ATOM 3064 N N . CYS A 1 374 ? -5.138 -7.870 1.129 1.00 90.94 374 CYS A N 1
ATOM 3065 C CA . CYS A 1 374 ? -4.278 -6.781 1.609 1.00 90.94 374 CYS A CA 1
ATOM 3066 C C . CYS A 1 374 ? -3.245 -7.263 2.642 1.00 90.94 374 CYS A C 1
ATOM 3068 O O . CYS A 1 374 ? -2.068 -6.913 2.550 1.00 90.94 374 CYS A O 1
ATOM 3070 N N . VAL A 1 375 ? -3.667 -8.086 3.606 1.00 90.38 375 VAL A N 1
ATOM 3071 C CA . VAL A 1 375 ? -2.783 -8.681 4.620 1.00 90.38 375 VAL A CA 1
ATOM 3072 C C . VAL A 1 375 ? -1.737 -9.587 3.971 1.00 90.38 375 VAL A C 1
ATOM 3074 O O . VAL A 1 375 ? -0.551 -9.453 4.266 1.00 90.38 375 VAL A O 1
ATOM 3077 N N . LEU A 1 376 ? -2.150 -10.468 3.055 1.00 91.00 376 LEU A N 1
ATOM 3078 C CA . LEU A 1 376 ? -1.247 -11.372 2.339 1.00 91.00 376 LEU A CA 1
ATOM 3079 C C . LEU A 1 376 ? -0.227 -10.599 1.500 1.00 91.00 376 LEU A C 1
ATOM 3081 O O . LEU A 1 376 ? 0.947 -10.958 1.507 1.00 91.00 376 LEU A O 1
ATOM 3085 N N . LYS A 1 377 ? -0.644 -9.504 0.848 1.00 87.88 377 LYS A N 1
ATOM 3086 C CA . LYS A 1 377 ? 0.265 -8.616 0.106 1.00 87.88 377 LYS A CA 1
ATOM 3087 C C . LYS A 1 377 ? 1.333 -8.054 1.027 1.00 87.88 377 LYS A C 1
ATOM 3089 O O . LYS A 1 377 ? 2.503 -8.042 0.671 1.00 87.88 377 LYS A O 1
ATOM 3094 N N . ARG A 1 378 ? 0.951 -7.659 2.241 1.00 83.38 378 ARG A N 1
ATOM 3095 C CA . ARG A 1 378 ? 1.897 -7.088 3.197 1.00 83.38 378 ARG A CA 1
ATOM 3096 C C . ARG A 1 378 ? 2.856 -8.101 3.794 1.00 83.38 378 ARG A C 1
ATOM 3098 O O . ARG A 1 378 ? 4.037 -7.799 3.912 1.00 83.38 378 ARG A O 1
ATOM 3105 N N . ILE A 1 379 ? 2.378 -9.301 4.106 1.00 83.38 379 ILE A N 1
ATOM 3106 C CA . ILE A 1 379 ? 3.250 -10.411 4.505 1.00 83.38 379 ILE A CA 1
ATOM 3107 C C . ILE A 1 379 ? 4.254 -10.707 3.384 1.00 83.38 379 ILE A C 1
ATOM 3109 O O . ILE A 1 379 ? 5.450 -10.815 3.647 1.00 83.38 379 ILE A O 1
ATOM 3113 N N . LEU A 1 380 ? 3.783 -10.768 2.136 1.00 81.00 380 LEU A N 1
ATOM 3114 C CA . LEU A 1 380 ? 4.625 -11.008 0.972 1.00 81.00 380 LEU A CA 1
ATOM 3115 C C . LEU A 1 380 ? 5.681 -9.905 0.785 1.00 81.00 380 LEU A C 1
ATOM 3117 O O . LEU A 1 380 ? 6.858 -10.228 0.668 1.00 81.00 380 LEU A O 1
ATOM 3121 N N . ASP A 1 381 ? 5.294 -8.627 0.817 1.00 77.88 381 ASP A N 1
ATOM 3122 C CA . ASP A 1 381 ? 6.217 -7.487 0.685 1.00 77.88 381 ASP A CA 1
ATOM 3123 C C . ASP A 1 381 ? 7.371 -7.562 1.704 1.00 77.88 381 ASP A C 1
ATOM 3125 O O . ASP A 1 381 ? 8.525 -7.258 1.385 1.00 77.88 381 ASP A O 1
ATOM 3129 N N . VAL A 1 382 ? 7.081 -7.990 2.938 1.00 74.50 382 VAL A N 1
ATOM 3130 C CA . VAL A 1 382 ? 8.103 -8.127 3.983 1.00 74.50 382 VAL A CA 1
ATOM 3131 C C . VAL A 1 382 ? 9.005 -9.339 3.735 1.00 74.50 382 VAL A C 1
ATOM 3133 O O . VAL A 1 382 ? 10.226 -9.197 3.782 1.00 74.50 382 VAL A O 1
ATOM 3136 N N . ILE A 1 383 ? 8.442 -10.506 3.394 1.00 74.12 383 ILE A N 1
ATOM 3137 C CA . ILE A 1 383 ? 9.237 -11.702 3.052 1.00 74.12 383 ILE A CA 1
ATOM 3138 C C . ILE A 1 383 ? 10.190 -11.396 1.885 1.00 74.12 383 ILE A C 1
ATOM 3140 O O . ILE A 1 383 ? 11.377 -11.730 1.938 1.00 74.12 383 ILE A O 1
ATOM 3144 N N . LEU A 1 384 ? 9.689 -10.712 0.850 1.00 70.12 384 LEU A N 1
ATOM 3145 C CA . LEU A 1 384 ? 10.465 -10.339 -0.331 1.00 70.12 384 LEU A CA 1
ATOM 3146 C C . LEU A 1 384 ? 11.565 -9.313 -0.004 1.00 70.12 384 LEU A C 1
ATOM 3148 O O . LEU A 1 384 ? 12.688 -9.454 -0.487 1.00 70.12 384 LEU A O 1
ATOM 3152 N N . SER A 1 385 ? 11.288 -8.304 0.832 1.00 66.56 385 SER A N 1
ATOM 3153 C CA . SER A 1 385 ? 12.266 -7.251 1.155 1.00 66.56 385 SER A CA 1
ATOM 3154 C C . SER A 1 385 ? 13.426 -7.743 2.034 1.00 66.56 385 SER A C 1
ATOM 3156 O O . SER A 1 385 ? 14.586 -7.393 1.787 1.00 66.56 385 SER A O 1
ATOM 3158 N N . LEU A 1 386 ? 13.159 -8.623 3.004 1.00 61.91 386 LEU A N 1
ATOM 3159 C CA . LEU A 1 386 ? 14.183 -9.179 3.895 1.00 61.91 386 LEU A CA 1
ATOM 3160 C C . LEU A 1 386 ? 15.237 -9.999 3.160 1.00 61.91 386 LEU A C 1
ATOM 3162 O O . LEU A 1 386 ? 16.420 -9.940 3.503 1.00 61.91 386 LEU A O 1
ATOM 3166 N N . ARG A 1 387 ? 14.838 -10.765 2.147 1.00 58.28 387 ARG A N 1
ATOM 3167 C CA . ARG A 1 387 ? 15.776 -11.597 1.395 1.00 58.28 387 ARG A CA 1
ATOM 3168 C C . ARG A 1 387 ? 16.623 -10.773 0.403 1.00 58.28 387 ARG A C 1
ATOM 3170 O O . ARG A 1 387 ? 17.791 -11.109 0.229 1.00 58.28 387 ARG A O 1
ATOM 3177 N N . VAL A 1 388 ? 16.128 -9.650 -0.142 1.00 51.97 388 VAL A N 1
ATOM 3178 C CA . VAL A 1 388 ? 16.937 -8.709 -0.962 1.00 51.97 388 VAL A CA 1
ATOM 3179 C C . VAL A 1 388 ? 18.098 -8.114 -0.152 1.00 51.97 388 VAL A C 1
ATOM 3181 O O . VAL A 1 388 ? 19.213 -8.002 -0.657 1.00 51.97 388 VAL A O 1
ATOM 3184 N N . SER A 1 389 ? 17.879 -7.818 1.136 1.00 46.50 389 SER A N 1
ATOM 3185 C CA . SER A 1 389 ? 18.921 -7.288 2.034 1.00 46.50 389 SER A CA 1
ATOM 3186 C C . SER A 1 389 ? 20.074 -8.271 2.318 1.00 46.50 389 SER A C 1
ATOM 3188 O O . SER A 1 389 ? 21.161 -7.857 2.726 1.00 46.50 389 SER A O 1
ATOM 3190 N N . LYS A 1 390 ? 19.863 -9.576 2.086 1.00 46.91 390 LYS A N 1
ATOM 3191 C CA . LYS A 1 390 ? 20.841 -10.644 2.357 1.00 46.91 390 LYS A CA 1
ATOM 3192 C C . LYS A 1 390 ? 21.804 -10.909 1.191 1.00 46.91 390 LYS A C 1
ATOM 3194 O O . LYS A 1 390 ? 22.861 -11.481 1.426 1.00 46.91 390 LYS A O 1
ATOM 3199 N N . ILE A 1 391 ? 21.495 -10.452 -0.026 1.00 41.88 391 ILE A N 1
ATOM 3200 C CA . ILE A 1 391 ? 22.285 -10.716 -1.250 1.00 41.88 391 ILE A CA 1
ATOM 3201 C C . ILE A 1 391 ? 23.641 -9.962 -1.254 1.00 41.88 391 ILE A C 1
ATOM 3203 O O . ILE A 1 391 ? 24.516 -10.254 -2.061 1.00 41.88 391 ILE A O 1
ATOM 3207 N N . GLY A 1 392 ? 23.865 -9.036 -0.311 1.00 32.66 392 GLY A N 1
ATOM 3208 C CA . GLY A 1 392 ? 25.118 -8.280 -0.162 1.00 32.66 392 GLY A CA 1
ATOM 3209 C C . GLY A 1 392 ? 26.093 -8.767 0.922 1.00 32.66 392 GLY A C 1
ATOM 3210 O O . GLY A 1 392 ? 27.079 -8.076 1.168 1.00 32.66 392 GLY A O 1
ATOM 3211 N N . LYS A 1 393 ? 25.841 -9.893 1.612 1.00 31.53 393 LYS A N 1
ATOM 3212 C CA . LYS A 1 393 ? 26.729 -10.394 2.683 1.00 31.53 393 LYS A CA 1
ATOM 3213 C C . LYS A 1 393 ? 27.445 -11.676 2.248 1.00 31.53 393 LYS A C 1
ATOM 3215 O O . LYS A 1 393 ? 26.796 -12.651 1.888 1.00 31.53 393 LYS A O 1
ATOM 3220 N N . SER A 1 394 ? 28.779 -11.652 2.275 1.00 31.89 394 SER A N 1
ATOM 3221 C CA . SER A 1 394 ? 29.655 -12.776 1.925 1.00 31.89 394 SER A CA 1
ATOM 3222 C C . SER A 1 394 ? 29.395 -14.012 2.793 1.00 31.89 394 SER A C 1
ATOM 3224 O O . SER A 1 394 ? 29.210 -13.896 4.000 1.00 31.89 394 SER A O 1
ATOM 3226 N N . GLU A 1 395 ? 29.439 -15.194 2.171 1.00 36.50 395 GLU A N 1
ATOM 3227 C CA . GLU A 1 395 ? 29.163 -16.522 2.752 1.00 36.50 395 GLU A CA 1
ATOM 3228 C C . GLU A 1 395 ? 30.183 -17.035 3.791 1.00 36.50 395 GLU A C 1
ATOM 3230 O O . GLU A 1 395 ? 30.150 -18.207 4.169 1.00 36.50 395 GLU A O 1
ATOM 3235 N N . SER A 1 396 ? 31.097 -16.202 4.279 1.00 37.41 396 SER A N 1
ATOM 3236 C CA . SER A 1 396 ? 32.029 -16.609 5.330 1.00 37.41 396 SER A CA 1
ATOM 3237 C C . SER A 1 396 ? 31.400 -16.379 6.705 1.00 37.41 396 SER A C 1
ATOM 3239 O O . SER A 1 396 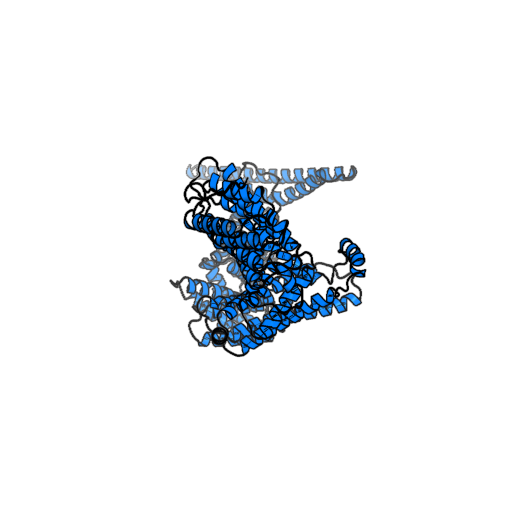? 31.333 -15.234 7.146 1.00 37.41 396 SER A O 1
ATOM 3241 N N . ASP A 1 397 ? 30.946 -17.477 7.322 1.00 34.84 397 ASP A N 1
ATOM 3242 C CA . ASP A 1 397 ? 30.844 -17.729 8.779 1.00 34.84 397 ASP A CA 1
ATOM 3243 C C . ASP A 1 397 ? 29.457 -18.167 9.271 1.00 34.84 397 ASP A C 1
ATOM 3245 O O . ASP A 1 397 ? 28.875 -17.501 10.116 1.00 34.84 397 ASP A O 1
ATOM 3249 N N . ILE A 1 398 ? 28.922 -19.299 8.791 1.00 36.00 398 ILE A N 1
ATOM 3250 C CA . ILE A 1 398 ? 27.727 -19.936 9.383 1.00 36.00 398 ILE A CA 1
ATOM 3251 C C . ILE A 1 398 ? 27.868 -21.478 9.292 1.00 36.00 398 ILE A C 1
ATOM 3253 O O . ILE A 1 398 ? 27.951 -22.047 8.198 1.00 36.00 398 ILE A O 1
ATOM 3257 N N . TYR A 1 399 ? 27.967 -22.156 10.446 1.00 37.97 399 TYR A N 1
ATOM 3258 C CA . TYR A 1 399 ? 28.274 -23.592 10.613 1.00 37.97 399 TYR A CA 1
ATOM 3259 C C . TYR A 1 399 ? 27.060 -24.503 10.307 1.00 37.97 399 TYR A C 1
ATOM 3261 O O . TYR A 1 399 ? 25.903 -24.110 10.378 1.00 37.97 399 TYR A O 1
ATOM 3269 N N . SER A 1 400 ? 27.325 -25.783 10.012 1.00 40.31 400 SER A N 1
ATOM 3270 C CA . SER A 1 400 ? 26.388 -26.819 9.507 1.00 40.31 400 SER A CA 1
ATOM 3271 C C . SER A 1 400 ? 24.980 -26.956 10.135 1.00 40.31 400 SER A C 1
ATOM 3273 O O . SER A 1 400 ? 24.059 -27.320 9.410 1.00 40.31 400 SER A O 1
ATOM 3275 N N . ILE A 1 401 ? 24.761 -26.634 11.417 1.00 36.41 401 ILE A N 1
ATOM 3276 C CA . ILE 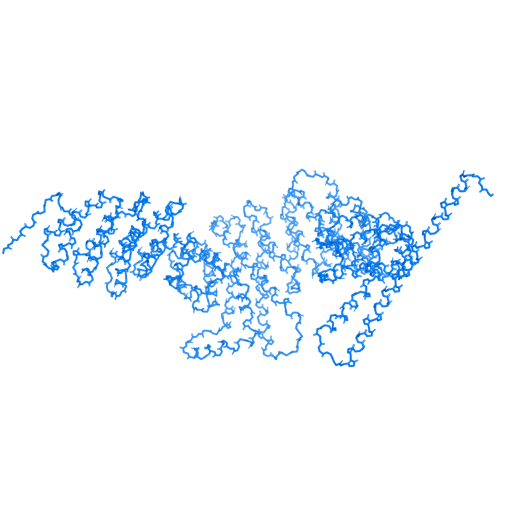A 1 401 ? 23.427 -26.699 12.066 1.00 36.41 401 ILE A CA 1
ATOM 3277 C C . ILE A 1 401 ? 22.531 -25.518 11.642 1.00 36.41 401 ILE A C 1
ATOM 3279 O O . ILE A 1 401 ? 21.302 -25.614 11.623 1.00 36.41 401 ILE A O 1
ATOM 3283 N N . GLU A 1 402 ? 23.139 -24.395 11.266 1.00 37.78 402 GLU A N 1
ATOM 3284 C CA . GLU A 1 402 ? 22.436 -23.207 10.784 1.00 37.78 402 GLU A CA 1
ATOM 3285 C C . GLU A 1 402 ? 21.944 -23.386 9.342 1.00 37.78 402 GLU A C 1
ATOM 3287 O O . GLU A 1 402 ? 20.947 -22.769 8.981 1.00 37.78 402 GLU A O 1
ATOM 3292 N N . ARG A 1 403 ? 22.555 -24.275 8.536 1.00 40.00 403 ARG A N 1
ATOM 3293 C CA . ARG A 1 403 ? 22.054 -24.605 7.186 1.00 40.00 403 ARG A CA 1
ATOM 3294 C C . ARG A 1 403 ? 20.717 -25.339 7.226 1.00 40.00 403 ARG A C 1
ATOM 3296 O O . ARG A 1 403 ? 19.791 -24.883 6.573 1.00 40.00 403 ARG A O 1
ATOM 3303 N N . GLU A 1 404 ? 20.568 -26.387 8.037 1.00 36.19 404 GLU A N 1
ATOM 3304 C CA . GLU A 1 404 ? 19.305 -27.147 8.111 1.00 36.19 404 GLU A CA 1
ATOM 3305 C C . GLU A 1 404 ? 18.141 -26.299 8.655 1.00 36.19 404 GLU A C 1
ATOM 3307 O O . GLU A 1 404 ? 17.031 -26.332 8.125 1.00 36.19 404 GLU A O 1
ATOM 3312 N N . LYS A 1 405 ? 18.377 -25.483 9.696 1.00 42.03 405 LYS A N 1
ATOM 3313 C CA . LYS A 1 405 ? 17.343 -24.580 10.242 1.00 42.03 405 LYS A CA 1
ATOM 3314 C C . LYS A 1 405 ? 16.971 -23.460 9.267 1.00 42.03 405 LYS A C 1
ATOM 3316 O O . LYS A 1 405 ? 15.809 -23.055 9.226 1.00 42.03 405 LYS A O 1
ATOM 3321 N N . LYS A 1 406 ? 17.941 -22.968 8.492 1.00 49.69 406 LYS A N 1
ATOM 3322 C CA . LYS A 1 406 ? 17.730 -21.974 7.436 1.00 49.69 406 LYS A CA 1
ATOM 3323 C C . LYS A 1 406 ? 16.956 -22.578 6.259 1.00 49.69 406 LYS A C 1
ATOM 3325 O O . LYS A 1 406 ? 15.968 -21.981 5.853 1.00 49.69 406 LYS A O 1
ATOM 3330 N N . GLU A 1 407 ? 17.286 -23.797 5.835 1.00 50.88 407 GLU A N 1
ATOM 3331 C CA . GLU A 1 407 ? 16.565 -24.541 4.790 1.00 50.88 407 GLU A CA 1
ATOM 3332 C C . GLU A 1 407 ? 15.102 -24.828 5.169 1.00 50.88 407 GLU A C 1
ATOM 3334 O O . GLU A 1 407 ? 14.204 -24.606 4.362 1.00 50.88 407 GLU A O 1
ATOM 3339 N N . ILE A 1 408 ? 14.817 -25.265 6.403 1.00 51.97 408 ILE A N 1
ATOM 3340 C CA . ILE A 1 408 ? 13.436 -25.554 6.845 1.00 51.97 408 ILE A CA 1
ATOM 3341 C C . ILE A 1 408 ? 12.573 -24.281 6.882 1.00 51.97 408 ILE A C 1
ATOM 3343 O O . ILE A 1 408 ? 11.383 -24.318 6.556 1.00 51.97 408 ILE A O 1
ATOM 3347 N N . ASN A 1 409 ? 13.146 -23.144 7.283 1.00 57.03 409 ASN A N 1
ATOM 3348 C CA . ASN A 1 409 ? 12.429 -21.868 7.297 1.00 57.03 409 ASN A CA 1
ATOM 3349 C C . ASN A 1 409 ? 12.255 -21.301 5.880 1.00 57.03 409 ASN A C 1
ATOM 3351 O O . ASN A 1 409 ? 11.173 -20.813 5.553 1.00 57.03 409 ASN A O 1
ATOM 3355 N N . GLU A 1 410 ? 13.259 -21.452 5.014 1.00 62.53 410 GLU A N 1
ATOM 3356 C CA . GLU A 1 410 ? 13.169 -21.084 3.599 1.00 62.53 410 GLU A CA 1
ATOM 3357 C C . GLU A 1 410 ? 12.078 -21.889 2.873 1.00 62.53 410 GLU A C 1
ATOM 3359 O O . GLU A 1 410 ? 11.260 -21.291 2.172 1.00 62.53 410 GLU A O 1
ATOM 3364 N N . GLN A 1 411 ? 11.964 -23.197 3.143 1.00 68.06 411 GLN A N 1
ATOM 3365 C CA . GLN A 1 411 ? 10.899 -24.059 2.611 1.00 68.06 411 GLN A CA 1
ATOM 3366 C C . GLN A 1 411 ? 9.492 -23.623 3.050 1.00 68.06 411 GLN A C 1
ATOM 3368 O O . GLN A 1 411 ? 8.534 -23.724 2.281 1.00 68.06 411 GLN A O 1
ATOM 3373 N N . ARG A 1 412 ? 9.332 -23.137 4.287 1.00 70.81 412 ARG A N 1
ATOM 3374 C CA . ARG A 1 412 ? 8.032 -22.673 4.811 1.00 70.81 412 ARG A CA 1
ATOM 3375 C C . ARG A 1 412 ? 7.609 -21.336 4.218 1.00 70.81 412 ARG A C 1
ATOM 3377 O O . ARG A 1 412 ? 6.437 -21.169 3.876 1.00 70.81 412 ARG A O 1
ATOM 3384 N N . GLU A 1 413 ? 8.552 -20.406 4.081 1.00 72.62 413 GLU A N 1
ATOM 3385 C CA . GLU A 1 413 ? 8.336 -19.140 3.376 1.00 72.62 413 GLU A CA 1
ATOM 3386 C C . GLU A 1 413 ? 7.936 -19.400 1.920 1.00 72.62 413 GLU A C 1
ATOM 3388 O O . GLU A 1 413 ? 6.939 -18.857 1.446 1.00 72.62 413 GLU A O 1
ATOM 3393 N N . GLU A 1 414 ? 8.646 -20.294 1.232 1.00 73.81 414 GLU A N 1
ATOM 3394 C CA . GLU A 1 414 ? 8.343 -20.698 -0.144 1.00 73.81 414 GLU A CA 1
ATOM 3395 C C . GLU A 1 414 ? 6.969 -21.350 -0.281 1.00 73.81 414 GLU A C 1
ATOM 3397 O O . GLU A 1 414 ? 6.223 -21.035 -1.213 1.00 73.81 414 GLU A O 1
ATOM 3402 N N . LEU A 1 415 ? 6.595 -22.217 0.663 1.00 78.62 415 LEU A N 1
ATOM 3403 C CA . LEU A 1 415 ? 5.269 -22.827 0.690 1.00 78.62 415 LEU A CA 1
ATOM 3404 C C . LEU A 1 415 ? 4.173 -21.767 0.854 1.00 78.62 415 LEU A C 1
ATOM 3406 O O . LEU A 1 415 ? 3.156 -21.847 0.162 1.00 78.62 415 LEU A O 1
ATOM 3410 N N . LEU A 1 416 ? 4.387 -20.744 1.688 1.00 83.25 416 LEU A N 1
ATOM 3411 C CA . LEU A 1 416 ? 3.444 -19.633 1.832 1.00 83.25 416 LEU A CA 1
ATOM 3412 C C . LEU A 1 416 ? 3.349 -18.775 0.571 1.00 83.25 416 LEU A C 1
ATOM 3414 O O . LEU A 1 416 ? 2.239 -18.520 0.103 1.00 83.25 416 LEU A O 1
ATOM 3418 N N . ILE A 1 417 ? 4.480 -18.388 -0.027 1.00 79.81 417 ILE A N 1
ATOM 3419 C CA . ILE A 1 417 ? 4.498 -17.644 -1.297 1.00 79.81 417 ILE A CA 1
ATOM 3420 C C . ILE A 1 417 ? 3.725 -18.423 -2.369 1.00 79.81 417 ILE A C 1
ATOM 3422 O O . ILE A 1 417 ? 2.859 -17.868 -3.051 1.00 79.81 417 ILE A O 1
ATOM 3426 N N . ARG A 1 418 ? 3.985 -19.730 -2.487 1.00 79.12 418 ARG A N 1
ATOM 3427 C CA . ARG A 1 418 ? 3.310 -20.608 -3.447 1.00 79.12 418 ARG A CA 1
ATOM 3428 C C . ARG A 1 418 ? 1.810 -20.716 -3.179 1.00 79.12 418 ARG A C 1
ATOM 3430 O O . ARG A 1 418 ? 1.034 -20.704 -4.134 1.00 79.12 418 ARG A O 1
ATOM 3437 N N . SER A 1 419 ? 1.398 -20.814 -1.919 1.00 84.69 419 SER A N 1
ATOM 3438 C CA . SER A 1 419 ? -0.016 -20.917 -1.537 1.00 84.69 419 SER A CA 1
ATOM 3439 C C . SER A 1 419 ? -0.762 -19.612 -1.829 1.00 84.69 419 SER A C 1
ATOM 3441 O O . SER A 1 419 ? -1.816 -19.638 -2.461 1.00 84.69 419 SER A O 1
ATOM 3443 N N . ILE A 1 420 ? -0.178 -18.457 -1.484 1.00 87.62 420 ILE A N 1
ATOM 3444 C CA . ILE A 1 420 ? -0.729 -17.128 -1.810 1.00 87.62 420 ILE A CA 1
ATOM 3445 C C . ILE A 1 420 ? -0.879 -16.955 -3.325 1.00 87.62 420 ILE A C 1
ATOM 3447 O O . ILE A 1 420 ? -1.913 -16.478 -3.803 1.00 87.62 420 ILE A O 1
ATOM 3451 N N . LEU A 1 421 ? 0.136 -17.355 -4.094 1.00 81.81 421 LEU A N 1
ATOM 3452 C CA . LEU A 1 421 ? 0.084 -17.289 -5.549 1.00 81.81 421 LEU A CA 1
ATOM 3453 C C . LEU A 1 421 ? -1.004 -18.211 -6.119 1.00 81.81 421 LEU A C 1
ATOM 3455 O O . LEU A 1 421 ? -1.801 -17.770 -6.944 1.00 81.81 421 LEU A O 1
ATOM 3459 N N . ASN A 1 422 ? -1.078 -19.468 -5.669 1.00 80.94 422 ASN A N 1
ATOM 3460 C CA . ASN A 1 422 ? -2.100 -20.422 -6.108 1.00 80.94 422 ASN A CA 1
ATOM 3461 C C . ASN A 1 422 ? -3.513 -19.919 -5.811 1.00 80.94 422 ASN A C 1
ATOM 3463 O O . ASN A 1 422 ? -4.364 -19.964 -6.699 1.00 80.94 422 ASN A O 1
ATOM 3467 N N . LEU A 1 423 ? -3.749 -19.404 -4.603 1.00 87.81 423 LEU A N 1
ATOM 3468 C CA . LEU A 1 423 ? -5.007 -18.774 -4.217 1.00 87.81 423 LEU A CA 1
ATOM 3469 C C . LEU A 1 423 ? -5.367 -17.636 -5.181 1.00 87.81 423 LEU A C 1
ATOM 3471 O O . LEU A 1 423 ? -6.475 -17.611 -5.717 1.00 87.81 423 LEU A O 1
ATOM 3475 N N . SER A 1 424 ? -4.421 -16.726 -5.429 1.00 87.88 424 SER A N 1
ATOM 3476 C CA . SER A 1 424 ? -4.641 -15.540 -6.267 1.00 87.88 424 SER A CA 1
ATOM 3477 C C . SER A 1 424 ? -4.935 -15.929 -7.719 1.00 87.88 424 SER A C 1
ATOM 3479 O O . SER A 1 424 ? -5.884 -15.436 -8.321 1.00 87.88 424 SER A O 1
ATOM 3481 N N . LEU A 1 425 ? -4.180 -16.873 -8.280 1.00 79.62 425 LEU A N 1
ATOM 3482 C CA . LEU A 1 425 ? -4.403 -17.379 -9.635 1.00 79.62 425 LEU A CA 1
ATOM 3483 C C . LEU A 1 425 ? -5.720 -18.135 -9.757 1.00 79.62 425 LEU A C 1
ATOM 3485 O O . LEU A 1 425 ? -6.465 -17.910 -10.704 1.00 79.62 425 LEU A O 1
ATOM 3489 N N . ASN A 1 426 ? -6.034 -19.017 -8.807 1.00 79.81 426 ASN A N 1
ATOM 3490 C CA . ASN A 1 426 ? -7.283 -19.769 -8.840 1.00 79.81 426 ASN A CA 1
ATOM 3491 C C . ASN A 1 426 ? -8.488 -18.840 -8.707 1.00 79.81 426 ASN A C 1
ATOM 3493 O O . ASN A 1 426 ? -9.480 -19.051 -9.404 1.00 79.81 426 ASN A O 1
ATOM 3497 N N . PHE A 1 427 ? -8.374 -17.768 -7.918 1.00 85.56 427 PHE A N 1
ATOM 3498 C CA . PHE A 1 427 ? -9.365 -16.700 -7.896 1.00 85.56 427 PHE A CA 1
ATOM 3499 C C . PHE A 1 427 ? -9.565 -16.071 -9.276 1.00 85.56 427 PHE A C 1
ATOM 3501 O O . PHE A 1 427 ? -10.701 -16.009 -9.744 1.00 85.56 427 PHE A O 1
ATOM 3508 N N . LEU A 1 428 ? -8.489 -15.655 -9.949 1.00 80.75 428 LEU A N 1
ATOM 3509 C CA . LEU A 1 428 ? -8.568 -15.042 -11.280 1.00 80.75 428 LEU A CA 1
ATOM 3510 C C . LEU A 1 428 ? -9.135 -16.003 -12.340 1.00 80.75 428 LEU A C 1
ATOM 3512 O O . LEU A 1 428 ? -9.938 -15.591 -13.173 1.00 80.75 428 LEU A O 1
ATOM 3516 N N . VAL A 1 429 ? -8.773 -17.286 -12.269 1.00 74.44 429 VAL A N 1
ATOM 3517 C CA . VAL A 1 429 ? -9.253 -18.349 -13.169 1.00 74.44 429 VAL A CA 1
ATOM 3518 C C . VAL A 1 429 ? -10.753 -18.587 -12.997 1.00 74.44 429 VAL A C 1
ATOM 3520 O O . VAL A 1 429 ? -11.510 -18.607 -13.964 1.00 74.44 429 VAL A O 1
ATOM 3523 N N . HIS A 1 430 ? -11.214 -18.747 -11.756 1.00 76.00 430 HIS A N 1
ATOM 3524 C CA . HIS A 1 430 ? -12.614 -19.091 -11.482 1.00 76.00 430 HIS A CA 1
ATOM 3525 C C . HIS A 1 430 ? -13.544 -17.879 -11.641 1.00 76.00 430 HIS A C 1
ATOM 3527 O O . HIS A 1 430 ? -14.758 -18.036 -11.784 1.00 76.00 430 HIS A O 1
ATOM 3533 N N . ASN A 1 431 ? -12.975 -16.670 -11.672 1.00 75.75 431 ASN A N 1
ATOM 3534 C CA . ASN A 1 431 ? -13.697 -15.409 -11.790 1.00 75.75 431 ASN A CA 1
ATOM 3535 C C . ASN A 1 431 ? -13.264 -14.608 -13.028 1.00 75.75 431 ASN A C 1
ATOM 3537 O O . ASN A 1 431 ? -13.189 -13.388 -12.992 1.00 75.75 431 ASN A O 1
ATOM 3541 N N . SER A 1 432 ? -13.056 -15.281 -14.165 1.00 70.50 432 SER A N 1
ATOM 3542 C CA . SER A 1 432 ? -12.676 -14.677 -15.457 1.00 70.50 432 SER A CA 1
ATOM 3543 C C . SER A 1 432 ? -13.776 -13.824 -16.131 1.00 70.50 432 SER A C 1
ATOM 3545 O O . SER A 1 432 ? -13.864 -13.735 -17.354 1.00 70.50 432 SER A O 1
ATOM 3547 N N . TYR A 1 433 ? -14.652 -13.191 -15.349 1.00 73.44 433 TYR A N 1
ATOM 3548 C CA . TYR A 1 433 ? -15.718 -12.296 -15.799 1.00 73.44 433 TYR A CA 1
ATOM 3549 C C . TYR A 1 433 ? -15.652 -10.969 -15.044 1.00 73.44 433 TYR A C 1
ATOM 3551 O O . TYR A 1 433 ? -15.276 -10.928 -13.879 1.00 73.44 433 TYR A O 1
ATOM 3559 N N . VAL A 1 434 ? -16.049 -9.867 -15.679 1.00 75.44 434 VAL A N 1
ATOM 3560 C CA . VAL A 1 434 ? -16.020 -8.543 -15.043 1.00 75.44 434 VAL A CA 1
ATOM 3561 C C . VAL A 1 434 ? -16.917 -8.524 -13.800 1.00 75.44 434 VAL A C 1
ATOM 3563 O O . VAL A 1 434 ? -18.140 -8.623 -13.893 1.00 75.44 434 VAL A O 1
ATOM 3566 N N . LEU A 1 435 ? -16.298 -8.379 -12.623 1.00 81.06 435 LEU A N 1
ATOM 3567 C CA . LEU A 1 435 ? -17.026 -8.186 -11.370 1.00 81.06 435 LEU A CA 1
ATOM 3568 C C . LEU A 1 435 ? -17.644 -6.776 -11.308 1.00 81.06 435 LEU A C 1
ATOM 3570 O O . LEU A 1 435 ? -16.969 -5.806 -11.670 1.00 81.06 435 LEU A O 1
ATOM 3574 N N . PRO A 1 436 ? -18.898 -6.644 -10.835 1.00 76.69 436 PRO A N 1
ATOM 3575 C CA . PRO A 1 436 ? -19.601 -5.366 -10.788 1.00 76.69 436 PRO A CA 1
ATOM 3576 C C . PRO A 1 436 ? -19.161 -4.492 -9.604 1.00 76.69 436 PRO A C 1
ATOM 3578 O O . PRO A 1 436 ? -18.891 -4.994 -8.511 1.00 76.69 436 PRO A O 1
ATOM 3581 N N . GLY A 1 437 ? -19.181 -3.170 -9.807 1.00 81.56 437 GLY A N 1
ATOM 3582 C CA . GLY A 1 437 ? -19.008 -2.167 -8.751 1.00 81.56 437 GLY A CA 1
ATOM 3583 C C . GLY A 1 437 ? -17.711 -2.333 -7.957 1.00 81.56 437 GLY A C 1
ATOM 3584 O O . GLY A 1 437 ? -16.640 -2.548 -8.525 1.00 81.56 437 GLY A O 1
ATOM 3585 N N . GLU A 1 438 ? -17.818 -2.259 -6.631 1.00 80.75 438 GLU A N 1
ATOM 3586 C CA . GLU A 1 438 ? -16.679 -2.370 -5.713 1.00 80.75 438 GLU A CA 1
ATOM 3587 C C . GLU A 1 438 ? -15.995 -3.741 -5.783 1.00 80.75 438 GLU A C 1
ATOM 3589 O O . GLU A 1 438 ? -14.787 -3.826 -5.576 1.00 80.75 438 GLU A O 1
ATOM 3594 N N . LYS A 1 439 ? -16.716 -4.801 -6.191 1.00 83.94 439 LYS A N 1
ATOM 3595 C CA . LYS A 1 439 ? -16.188 -6.177 -6.225 1.00 83.94 439 LYS A CA 1
ATOM 3596 C C . LYS A 1 439 ? -15.017 -6.360 -7.190 1.00 83.94 439 LYS A C 1
ATOM 3598 O O . LYS A 1 439 ? -14.238 -7.298 -7.026 1.00 83.94 439 LYS A O 1
ATOM 3603 N N . LYS A 1 440 ? -14.837 -5.435 -8.143 1.00 85.88 440 LYS A N 1
ATOM 3604 C CA . LYS A 1 440 ? -13.633 -5.328 -8.984 1.00 85.88 440 LYS A CA 1
ATOM 3605 C C . LYS A 1 440 ? -12.341 -5.253 -8.157 1.00 85.88 440 LYS A C 1
ATOM 3607 O O . LYS A 1 440 ? -11.303 -5.707 -8.637 1.00 85.88 440 LYS A O 1
ATOM 3612 N N . MET A 1 441 ? -12.395 -4.735 -6.928 1.00 86.25 441 MET A N 1
ATOM 3613 C CA . MET A 1 441 ? -11.238 -4.626 -6.036 1.00 86.25 441 MET A CA 1
ATOM 3614 C C . MET A 1 441 ? -10.555 -5.977 -5.788 1.00 86.25 441 MET A C 1
ATOM 3616 O O . MET A 1 441 ? -9.330 -6.038 -5.761 1.00 86.25 441 MET A O 1
ATOM 3620 N N . LEU A 1 442 ? -11.314 -7.075 -5.702 1.00 88.62 442 LEU A N 1
ATOM 3621 C CA . LEU A 1 442 ? -10.736 -8.408 -5.506 1.00 88.62 442 LEU A CA 1
ATOM 3622 C C . LEU A 1 442 ? -9.851 -8.843 -6.680 1.00 88.62 442 LEU A C 1
ATOM 3624 O O . LEU A 1 442 ? -8.785 -9.412 -6.457 1.00 88.62 442 LEU A O 1
ATOM 3628 N N . HIS A 1 443 ? -10.248 -8.535 -7.921 1.00 87.31 443 HIS A N 1
ATOM 3629 C CA . HIS A 1 443 ? -9.397 -8.796 -9.084 1.00 87.31 443 HIS A CA 1
ATOM 3630 C C . HIS A 1 443 ? -8.111 -7.988 -9.028 1.00 87.31 443 HIS A C 1
ATOM 3632 O O . HIS A 1 443 ? -7.044 -8.544 -9.259 1.00 87.31 443 HIS A O 1
ATOM 3638 N N . LEU A 1 444 ? -8.205 -6.698 -8.702 1.00 87.75 444 LEU A N 1
ATOM 3639 C CA . LEU A 1 444 ? -7.035 -5.825 -8.626 1.00 87.75 444 LEU A CA 1
ATOM 3640 C C . LEU A 1 444 ? -6.052 -6.304 -7.551 1.00 87.75 444 LEU A C 1
ATOM 3642 O O . LEU A 1 444 ? -4.867 -6.419 -7.832 1.00 87.75 444 LEU A O 1
ATOM 3646 N N . LEU A 1 445 ? -6.546 -6.679 -6.368 1.00 89.94 445 LEU A N 1
ATOM 3647 C CA . LEU A 1 445 ? -5.715 -7.202 -5.283 1.00 89.94 445 LEU A CA 1
ATOM 3648 C C . LEU A 1 445 ? -5.032 -8.531 -5.641 1.00 89.94 445 LEU A C 1
ATOM 3650 O O . LEU A 1 445 ? -3.850 -8.708 -5.351 1.00 89.94 445 LEU A O 1
ATOM 3654 N N . CYS A 1 446 ? -5.742 -9.454 -6.299 1.00 88.50 446 CYS A N 1
ATOM 3655 C CA . CYS A 1 446 ? -5.145 -10.713 -6.756 1.00 88.50 446 CYS A CA 1
ATOM 3656 C C . CYS A 1 446 ? -4.092 -10.481 -7.847 1.00 88.50 446 CYS A C 1
ATOM 3658 O O . CYS A 1 446 ? -3.039 -11.112 -7.827 1.00 88.50 446 CYS A O 1
ATOM 3660 N N . MET A 1 447 ? -4.361 -9.571 -8.787 1.00 85.81 447 MET A N 1
ATOM 3661 C CA . MET A 1 447 ? -3.417 -9.211 -9.849 1.00 85.81 447 MET A CA 1
ATOM 3662 C C . MET A 1 447 ? -2.151 -8.577 -9.259 1.00 85.81 447 MET A C 1
ATOM 3664 O O . MET A 1 447 ? -1.051 -8.998 -9.603 1.00 85.81 447 MET A O 1
ATOM 3668 N N . ASP A 1 448 ? -2.295 -7.649 -8.309 1.00 85.06 448 ASP A N 1
ATOM 3669 C CA . ASP A 1 448 ? -1.181 -7.034 -7.579 1.00 85.06 448 ASP A CA 1
ATOM 3670 C C . ASP A 1 448 ? -0.307 -8.070 -6.862 1.00 85.06 448 ASP A C 1
ATOM 3672 O O . ASP A 1 448 ? 0.918 -7.974 -6.901 1.00 85.06 448 ASP A O 1
ATOM 3676 N N . LEU A 1 449 ? -0.924 -9.063 -6.210 1.00 86.50 449 LEU A N 1
ATOM 3677 C CA . LEU A 1 449 ? -0.210 -10.162 -5.556 1.00 86.50 449 LEU A CA 1
ATOM 3678 C C . LEU A 1 449 ? 0.603 -10.977 -6.561 1.00 86.50 449 LEU A C 1
ATOM 3680 O O . LEU A 1 449 ? 1.788 -11.222 -6.340 1.00 86.50 449 LEU A O 1
ATOM 3684 N N . VAL A 1 450 ? -0.011 -11.368 -7.682 1.00 82.38 450 VAL A N 1
ATOM 3685 C CA . VAL A 1 450 ? 0.682 -12.122 -8.734 1.00 82.38 450 VAL A CA 1
ATOM 3686 C C . VAL A 1 450 ? 1.834 -11.303 -9.313 1.00 82.38 450 VAL A C 1
ATOM 3688 O O . VAL A 1 450 ? 2.932 -11.839 -9.457 1.00 82.38 450 VAL A O 1
ATOM 3691 N N . ILE A 1 451 ? 1.622 -10.015 -9.600 1.00 78.75 451 ILE A N 1
ATOM 3692 C CA . ILE A 1 451 ? 2.660 -9.113 -10.116 1.00 78.75 451 ILE A CA 1
ATOM 3693 C C . ILE A 1 451 ? 3.806 -8.987 -9.111 1.00 78.75 451 ILE A C 1
ATOM 3695 O O . ILE A 1 451 ? 4.950 -9.191 -9.501 1.00 78.75 451 ILE A O 1
ATOM 3699 N N . GLY A 1 452 ? 3.516 -8.732 -7.830 1.00 76.38 452 GLY A N 1
ATOM 3700 C CA . GLY A 1 452 ? 4.534 -8.557 -6.789 1.00 76.38 452 GLY A CA 1
ATOM 3701 C C . GLY A 1 452 ? 5.436 -9.780 -6.616 1.00 76.38 452 GLY A C 1
ATOM 3702 O O . GLY A 1 452 ? 6.658 -9.643 -6.544 1.00 76.38 452 GLY A O 1
ATOM 3703 N N . VAL A 1 453 ? 4.855 -10.987 -6.639 1.00 74.81 453 VAL A N 1
ATOM 3704 C CA . VAL A 1 453 ? 5.632 -12.238 -6.659 1.00 74.81 453 VAL A CA 1
ATOM 3705 C C . VAL A 1 453 ? 6.458 -12.342 -7.947 1.00 74.81 453 VAL A C 1
ATOM 3707 O O . VAL A 1 453 ? 7.647 -12.654 -7.901 1.00 74.81 453 VAL A O 1
ATOM 3710 N N . SER A 1 454 ? 5.844 -12.063 -9.097 1.00 70.19 454 SER A N 1
ATOM 3711 C CA . SER A 1 454 ? 6.450 -12.262 -10.421 1.00 70.19 454 SER A CA 1
ATOM 3712 C C . SER A 1 454 ? 7.576 -11.276 -10.743 1.00 70.19 454 SER A C 1
ATOM 3714 O O . SER A 1 454 ? 8.490 -11.620 -11.484 1.00 70.19 454 SER A O 1
ATOM 3716 N N . SER A 1 455 ? 7.542 -10.067 -10.178 1.00 63.53 455 SER A N 1
ATOM 3717 C CA . SER A 1 455 ? 8.571 -9.032 -10.350 1.00 63.53 455 SER A CA 1
ATOM 3718 C C . SER A 1 455 ? 9.808 -9.227 -9.465 1.00 63.53 455 SER A C 1
ATOM 3720 O O . SER A 1 455 ? 10.685 -8.368 -9.433 1.00 63.53 455 SER A O 1
ATOM 3722 N N . SER A 1 456 ? 9.866 -10.310 -8.689 1.00 61.81 456 SER A N 1
ATOM 3723 C CA . SER A 1 456 ? 10.946 -10.572 -7.739 1.00 61.81 456 SER A CA 1
ATOM 3724 C C . SER A 1 456 ? 11.935 -11.621 -8.271 1.00 61.81 456 SER A C 1
ATOM 3726 O O . SER A 1 456 ? 11.565 -12.493 -9.056 1.00 61.81 456 SER A O 1
ATOM 3728 N N . TYR A 1 457 ? 13.197 -11.580 -7.814 1.00 51.44 457 TYR A N 1
ATOM 3729 C CA . TYR A 1 457 ? 14.236 -12.572 -8.166 1.00 51.44 457 TYR A CA 1
ATOM 3730 C C . TYR A 1 457 ? 13.813 -14.022 -7.842 1.00 51.44 457 TYR A C 1
ATOM 3732 O O . TYR A 1 457 ? 14.320 -14.971 -8.427 1.00 51.44 457 TYR A O 1
ATOM 3740 N N . TYR A 1 458 ? 12.807 -14.203 -6.979 1.00 52.78 458 TYR A N 1
ATOM 3741 C CA . TYR A 1 458 ? 12.215 -15.498 -6.621 1.00 52.78 458 TYR A CA 1
ATOM 3742 C C . TYR A 1 458 ? 11.410 -16.152 -7.756 1.00 52.78 458 TYR A C 1
ATOM 3744 O O . TYR A 1 458 ? 10.814 -17.210 -7.555 1.00 52.78 458 TYR A O 1
ATOM 3752 N N . SER A 1 459 ? 11.445 -15.567 -8.958 1.00 50.38 459 SER A N 1
ATOM 3753 C CA . SER A 1 459 ? 10.903 -16.142 -10.187 1.00 50.38 459 SER A CA 1
ATOM 3754 C C . SER A 1 459 ? 11.508 -17.497 -10.604 1.00 50.38 459 SER A C 1
ATOM 3756 O O . SER A 1 459 ? 11.011 -18.137 -11.524 1.00 50.38 459 SER A O 1
ATOM 3758 N N . GLU A 1 460 ? 12.569 -17.964 -9.940 1.00 49.38 460 GLU A N 1
ATOM 3759 C CA . GLU A 1 460 ? 13.145 -19.302 -10.151 1.00 49.38 460 GLU A CA 1
ATOM 3760 C C . GLU A 1 460 ? 12.514 -20.381 -9.244 1.00 49.38 460 GLU A C 1
ATOM 3762 O O . GLU A 1 460 ? 12.480 -21.553 -9.611 1.00 49.38 460 GLU A O 1
ATOM 3767 N N . LEU A 1 461 ? 11.968 -20.005 -8.078 1.00 50.84 461 LEU A N 1
ATOM 3768 C CA . LEU A 1 461 ? 11.446 -20.935 -7.054 1.00 50.84 461 LEU A CA 1
ATOM 3769 C C . LEU A 1 461 ? 10.041 -21.460 -7.352 1.00 50.84 461 LEU A C 1
ATOM 3771 O O . LEU A 1 461 ? 9.614 -22.514 -6.877 1.00 50.84 461 LEU A O 1
ATOM 3775 N N . LEU A 1 462 ? 9.286 -20.703 -8.131 1.00 53.22 462 LEU A N 1
ATOM 3776 C CA . LEU A 1 462 ? 7.937 -21.058 -8.520 1.00 53.22 462 LEU A CA 1
ATOM 3777 C C . LEU A 1 462 ? 8.027 -21.768 -9.865 1.00 53.22 462 LEU A C 1
ATOM 3779 O O . LEU A 1 462 ? 8.668 -21.299 -10.798 1.00 53.22 462 LEU A O 1
ATOM 3783 N N . ASN A 1 463 ? 7.352 -22.904 -9.994 1.00 56.72 463 ASN A N 1
ATOM 3784 C CA . ASN A 1 463 ? 7.248 -23.650 -11.246 1.00 56.72 463 ASN A CA 1
ATOM 3785 C C . ASN A 1 463 ? 6.330 -22.881 -12.236 1.00 56.72 463 ASN A C 1
ATOM 3787 O O . ASN A 1 463 ? 5.221 -23.316 -12.564 1.00 56.72 463 ASN A O 1
ATOM 3791 N N . HIS A 1 464 ? 6.758 -21.673 -12.633 1.00 55.50 464 HIS A N 1
ATOM 3792 C CA . HIS A 1 464 ? 5.999 -20.620 -13.320 1.00 55.50 464 HIS A CA 1
ATOM 3793 C C . HIS A 1 464 ? 5.445 -21.047 -14.670 1.00 55.50 464 HIS A C 1
ATOM 3795 O O . HIS A 1 464 ? 4.481 -20.446 -15.140 1.00 55.50 464 HIS A O 1
ATOM 3801 N N . LYS A 1 465 ? 5.991 -22.115 -15.259 1.00 58.00 465 LYS A N 1
ATOM 3802 C CA . LYS A 1 465 ? 5.450 -22.747 -16.462 1.00 58.00 465 LYS A CA 1
ATOM 3803 C C . LYS A 1 465 ? 3.958 -23.041 -16.307 1.00 58.00 465 LYS A C 1
ATOM 3805 O O . LYS A 1 465 ? 3.163 -22.623 -17.136 1.00 58.00 465 LYS A O 1
ATOM 3810 N N . ASN A 1 466 ? 3.548 -23.648 -15.193 1.00 60.00 466 ASN A N 1
ATOM 3811 C CA . ASN A 1 466 ? 2.136 -23.965 -14.953 1.00 60.00 466 ASN A CA 1
ATOM 3812 C C . ASN A 1 466 ? 1.278 -22.721 -14.681 1.00 60.00 466 ASN A C 1
ATOM 3814 O O . ASN A 1 466 ? 0.080 -22.730 -14.952 1.00 60.00 466 ASN A O 1
ATOM 3818 N N . VAL A 1 467 ? 1.877 -21.663 -14.131 1.00 61.22 467 VAL A N 1
ATOM 3819 C CA . VAL A 1 467 ? 1.187 -20.408 -13.813 1.00 61.22 467 VAL A CA 1
ATOM 3820 C C . VAL A 1 467 ? 0.913 -19.610 -15.083 1.00 61.22 467 VAL A C 1
ATOM 3822 O O . VAL A 1 467 ? -0.235 -19.240 -15.315 1.00 61.22 467 VAL A O 1
ATOM 3825 N N . LEU A 1 468 ? 1.926 -19.403 -15.932 1.00 63.69 468 LEU A N 1
ATOM 3826 C CA . LEU A 1 468 ? 1.765 -18.649 -17.174 1.00 63.69 468 LEU A CA 1
ATOM 3827 C C . LEU A 1 468 ? 0.801 -19.365 -18.124 1.00 63.69 468 LEU A C 1
ATOM 3829 O O . LEU A 1 468 ? -0.065 -18.717 -18.696 1.00 63.69 468 LEU A O 1
ATOM 3833 N N . VAL A 1 469 ? 0.872 -20.700 -18.214 1.00 66.69 469 VAL A N 1
ATOM 3834 C CA . VAL A 1 469 ? -0.096 -21.512 -18.979 1.00 66.69 469 VAL A CA 1
ATOM 3835 C C . VAL A 1 469 ? -1.522 -21.243 -18.537 1.00 66.69 469 VAL A C 1
ATOM 3837 O O . VAL A 1 469 ? -2.396 -21.032 -19.371 1.00 66.69 469 VAL A O 1
ATOM 3840 N N . ARG A 1 470 ? -1.771 -21.253 -17.223 1.00 65.81 470 ARG A N 1
ATOM 3841 C CA . ARG A 1 470 ? -3.109 -21.004 -16.678 1.00 65.81 470 ARG A CA 1
ATOM 3842 C C . ARG A 1 470 ? -3.573 -19.585 -16.980 1.00 65.81 470 ARG A C 1
ATOM 3844 O O . ARG A 1 470 ? -4.722 -19.404 -17.358 1.00 65.81 470 ARG A O 1
ATOM 3851 N N . VAL A 1 471 ? -2.686 -18.601 -16.845 1.00 69.50 471 VAL A N 1
ATOM 3852 C CA . VAL A 1 471 ? -2.986 -17.195 -17.146 1.00 69.50 471 VAL A CA 1
ATOM 3853 C C . VAL A 1 471 ? -3.313 -17.001 -18.631 1.00 69.50 471 VAL A C 1
ATOM 3855 O O . VAL A 1 471 ? -4.331 -16.391 -18.944 1.00 69.50 471 VAL A O 1
ATOM 3858 N N . ILE A 1 472 ? -2.506 -17.561 -19.539 1.00 70.75 472 ILE A N 1
ATOM 3859 C CA . ILE A 1 472 ? -2.727 -17.494 -20.993 1.00 70.75 472 ILE A CA 1
ATOM 3860 C C . ILE A 1 472 ? -4.039 -18.197 -21.371 1.00 70.75 472 ILE A C 1
ATOM 3862 O O . ILE A 1 472 ? -4.868 -17.611 -22.061 1.00 70.75 472 ILE A O 1
ATOM 3866 N N . ALA A 1 473 ? -4.281 -19.408 -20.858 1.00 69.69 473 ALA A N 1
ATOM 3867 C CA . ALA A 1 473 ? -5.501 -20.159 -21.154 1.00 69.69 473 ALA A CA 1
ATOM 3868 C C . ALA A 1 473 ? -6.780 -19.430 -20.699 1.00 69.69 473 ALA A C 1
ATOM 3870 O O . ALA A 1 473 ? -7.817 -19.521 -21.352 1.00 69.69 473 ALA A O 1
ATOM 3871 N N . GLU A 1 474 ? -6.735 -18.705 -19.578 1.00 66.62 474 GLU A N 1
ATOM 3872 C CA . GLU A 1 474 ? -7.875 -17.905 -19.117 1.00 66.62 474 GLU A CA 1
ATOM 3873 C C . GLU A 1 474 ? -8.032 -16.595 -19.883 1.00 66.62 474 GLU A C 1
ATOM 3875 O O . GLU A 1 474 ? -9.158 -16.187 -20.163 1.00 66.62 474 GLU A O 1
ATOM 3880 N N . MET A 1 475 ? -6.928 -15.958 -20.270 1.00 70.38 475 MET A N 1
ATOM 3881 C CA . MET A 1 475 ? -6.954 -14.793 -21.152 1.00 70.38 475 MET A CA 1
ATOM 3882 C C . MET A 1 475 ? -7.678 -15.116 -22.468 1.00 70.38 475 MET A C 1
ATOM 3884 O O . MET A 1 475 ? -8.532 -14.336 -22.897 1.00 70.38 475 MET A O 1
ATOM 3888 N N . ASP A 1 476 ? -7.416 -16.283 -23.061 1.00 69.00 476 ASP A N 1
ATOM 3889 C CA . ASP A 1 476 ? -8.103 -16.731 -24.278 1.00 69.00 476 ASP A CA 1
ATOM 3890 C C . ASP A 1 476 ? -9.624 -16.872 -24.060 1.00 69.00 476 ASP A C 1
ATOM 3892 O O . ASP A 1 476 ? -10.417 -16.397 -24.873 1.00 69.00 476 ASP A O 1
ATOM 3896 N N . LYS A 1 477 ? -10.063 -17.385 -22.902 1.00 67.56 477 LYS A N 1
ATOM 3897 C CA . LYS A 1 477 ? -11.497 -17.462 -22.537 1.00 67.56 477 LYS A CA 1
ATOM 3898 C C . LYS A 1 477 ? -12.152 -16.101 -22.286 1.00 67.56 477 LYS A C 1
ATOM 3900 O O . LYS A 1 477 ? -13.382 -15.989 -22.330 1.00 67.56 477 LYS A O 1
ATOM 3905 N N . VAL A 1 478 ? -11.377 -15.086 -21.910 1.00 64.38 478 VAL A N 1
ATOM 3906 C CA . VAL A 1 478 ? -11.863 -13.708 -21.723 1.00 64.38 478 VAL A CA 1
ATOM 3907 C C . VAL A 1 478 ? -12.038 -13.025 -23.079 1.00 64.38 478 VAL A C 1
ATOM 3909 O O . VAL A 1 478 ? -13.025 -12.319 -23.282 1.00 64.38 478 VAL A O 1
ATOM 3912 N N . LYS A 1 479 ? -11.129 -13.295 -24.022 1.00 62.97 479 LYS A N 1
ATOM 3913 C CA . LYS A 1 479 ? -11.159 -12.792 -25.402 1.00 62.97 479 LYS A CA 1
ATOM 3914 C C . LYS A 1 479 ? -12.411 -13.236 -26.168 1.00 62.97 479 LYS A C 1
ATOM 3916 O O . LYS A 1 479 ? -12.998 -12.442 -26.896 1.00 62.97 479 LYS A O 1
ATOM 3921 N N . GLU A 1 480 ? -12.872 -14.467 -25.950 1.00 56.00 480 GLU A N 1
ATOM 3922 C CA . GLU A 1 480 ? -14.074 -15.021 -26.596 1.00 56.00 480 GLU A CA 1
ATOM 3923 C C . GLU A 1 480 ? -15.398 -14.343 -26.177 1.00 56.00 480 GLU A C 1
ATOM 3925 O O . GLU A 1 480 ? -16.423 -14.553 -26.824 1.00 56.00 480 GLU A O 1
ATOM 3930 N N . ARG A 1 481 ? -15.413 -13.519 -25.114 1.00 56.28 481 ARG A N 1
ATOM 3931 C CA . ARG A 1 481 ? -16.645 -12.958 -24.516 1.00 56.28 481 ARG A CA 1
ATOM 3932 C C . ARG A 1 481 ? -16.966 -11.496 -24.881 1.00 56.28 481 ARG A C 1
ATOM 3934 O O . ARG A 1 481 ? -18.016 -11.013 -24.462 1.00 56.28 481 ARG A O 1
ATOM 3941 N N . GLY A 1 482 ? -16.137 -10.826 -25.689 1.00 53.84 482 GLY A N 1
ATOM 3942 C CA . GLY A 1 482 ? -16.421 -9.501 -26.278 1.00 53.84 482 GLY A CA 1
ATOM 3943 C C . GLY A 1 482 ? -15.730 -8.287 -25.621 1.00 53.84 482 GLY A C 1
ATOM 3944 O O . GLY A 1 482 ? -15.431 -8.304 -24.428 1.00 53.84 482 GLY A O 1
ATOM 3945 N N . ASP A 1 483 ? -15.479 -7.261 -26.456 1.00 55.84 483 ASP A N 1
ATOM 3946 C CA . ASP A 1 483 ? -14.747 -5.984 -26.268 1.00 55.84 483 ASP A CA 1
ATOM 3947 C C . ASP A 1 483 ? -13.457 -6.033 -25.432 1.00 55.84 483 ASP A C 1
ATOM 3949 O O . ASP A 1 483 ? -13.405 -5.632 -24.266 1.00 55.84 483 ASP A O 1
ATOM 3953 N N . GLU A 1 484 ? -12.366 -6.441 -26.094 1.00 58.34 484 GLU A N 1
ATOM 3954 C CA . GLU A 1 484 ? -10.997 -6.486 -25.553 1.00 58.34 484 GLU A CA 1
ATOM 3955 C C . GLU A 1 484 ? -10.561 -5.163 -24.875 1.00 58.34 484 GLU A C 1
ATOM 3957 O O . GLU A 1 484 ? -9.809 -5.196 -23.902 1.00 58.34 484 GLU A O 1
ATOM 3962 N N . TYR A 1 485 ? -11.050 -4.008 -25.349 1.00 53.94 485 TYR A N 1
ATOM 3963 C CA . TYR A 1 485 ? -10.613 -2.675 -24.902 1.00 53.94 485 TYR A CA 1
ATOM 3964 C C . TYR A 1 485 ? -11.364 -2.135 -23.673 1.00 53.94 485 TYR A C 1
ATOM 3966 O O . TYR A 1 485 ? -10.773 -1.432 -22.856 1.00 53.94 485 TYR A O 1
ATOM 3974 N N . ASN A 1 486 ? -12.639 -2.502 -23.498 1.00 55.84 486 ASN A N 1
ATOM 3975 C CA . ASN A 1 486 ? -13.447 -2.107 -22.332 1.00 55.84 486 ASN A CA 1
ATOM 3976 C C . ASN A 1 486 ? -13.327 -3.100 -21.167 1.00 55.84 486 ASN A C 1
ATOM 3978 O O . ASN A 1 486 ? -13.778 -2.844 -20.044 1.00 55.84 486 ASN A O 1
ATOM 3982 N N . ASN A 1 487 ? -12.692 -4.243 -21.413 1.00 70.12 487 ASN A N 1
ATOM 3983 C CA . ASN A 1 487 ? -12.509 -5.277 -20.420 1.00 70.12 487 ASN A CA 1
ATOM 3984 C C . ASN A 1 487 ? -11.197 -5.086 -19.643 1.00 70.12 487 ASN A C 1
ATOM 3986 O O . ASN A 1 487 ? -10.134 -5.555 -20.046 1.00 70.12 487 ASN A O 1
ATOM 3990 N N . TYR A 1 488 ? -11.273 -4.453 -18.467 1.00 76.31 488 TYR A N 1
ATOM 3991 C CA . TYR A 1 488 ? -10.092 -4.256 -17.612 1.00 76.31 488 TYR A CA 1
ATOM 3992 C C . TYR A 1 488 ? -9.370 -5.563 -17.248 1.00 76.31 488 TYR A C 1
ATOM 3994 O O . TYR A 1 488 ? -8.178 -5.520 -16.956 1.00 76.31 488 TYR A O 1
ATOM 4002 N N . LEU A 1 489 ? -10.066 -6.710 -17.231 1.00 77.50 489 LEU A N 1
ATOM 4003 C CA . LEU A 1 489 ? -9.429 -7.996 -16.945 1.00 77.50 489 LEU A CA 1
ATOM 4004 C C . LEU A 1 489 ? -8.440 -8.367 -18.040 1.00 77.50 489 LEU A C 1
ATOM 4006 O O . LEU A 1 489 ? -7.346 -8.820 -17.729 1.00 77.50 489 LEU A O 1
ATOM 4010 N N . TYR A 1 490 ? -8.796 -8.126 -19.301 1.00 79.38 490 TYR A N 1
ATOM 4011 C CA . TYR A 1 490 ? -7.933 -8.417 -20.440 1.00 79.38 490 TYR A CA 1
ATOM 4012 C C . TYR A 1 490 ? -6.626 -7.616 -20.367 1.00 79.38 490 TYR A C 1
ATOM 4014 O O . TYR A 1 490 ? -5.541 -8.190 -20.454 1.00 79.38 490 TYR A O 1
ATOM 4022 N N . VAL A 1 491 ? -6.720 -6.312 -20.080 1.00 82.00 491 VAL A N 1
ATOM 4023 C CA . VAL A 1 491 ? -5.551 -5.442 -19.855 1.00 82.00 491 VAL A CA 1
ATOM 4024 C C . VAL A 1 491 ? -4.681 -5.962 -18.706 1.00 82.00 491 VAL A C 1
ATOM 4026 O O . VAL A 1 491 ? -3.464 -6.065 -18.845 1.00 82.00 491 VAL A O 1
ATOM 4029 N N . LYS A 1 492 ? -5.302 -6.337 -17.580 1.00 83.44 492 LYS A N 1
ATOM 4030 C CA . LYS A 1 492 ? -4.594 -6.835 -16.392 1.00 83.44 492 LYS A CA 1
ATOM 4031 C C . LYS A 1 492 ? -3.946 -8.208 -16.594 1.00 83.44 492 LYS A C 1
ATOM 4033 O O . LYS A 1 492 ? -2.870 -8.450 -16.056 1.00 83.44 492 LYS A O 1
ATOM 4038 N N . PHE A 1 493 ? -4.529 -9.086 -17.406 1.00 81.50 493 PHE A N 1
ATOM 4039 C CA . PHE A 1 493 ? -3.880 -10.348 -17.766 1.00 81.50 493 PHE A CA 1
ATOM 4040 C C . PHE A 1 493 ? -2.610 -10.122 -18.596 1.00 81.50 493 PHE A C 1
ATOM 4042 O O . PHE A 1 493 ? -1.590 -10.747 -18.313 1.00 81.50 493 PHE A O 1
ATOM 4049 N N . PHE A 1 494 ? -2.624 -9.185 -19.551 1.00 82.88 494 PHE A N 1
ATOM 4050 C CA . PHE A 1 494 ? -1.412 -8.819 -20.293 1.00 82.88 494 PHE A CA 1
ATOM 4051 C C . PHE A 1 494 ? -0.352 -8.144 -19.419 1.00 82.88 494 PHE A C 1
ATOM 4053 O O . PHE A 1 494 ? 0.837 -8.387 -19.621 1.00 82.88 494 PHE A O 1
ATOM 4060 N N . GLU A 1 495 ? -0.765 -7.364 -18.419 1.00 85.38 495 GLU A N 1
ATOM 4061 C CA . GLU A 1 495 ? 0.145 -6.831 -17.403 1.00 85.38 495 GLU A CA 1
ATOM 4062 C C . GLU A 1 495 ? 0.860 -7.956 -16.637 1.00 85.38 495 GLU A C 1
ATOM 4064 O O . GLU A 1 495 ? 2.087 -7.939 -16.535 1.00 85.38 495 GLU A O 1
ATOM 4069 N N . ILE A 1 496 ? 0.123 -8.970 -16.157 1.00 80.12 496 ILE A N 1
ATOM 4070 C CA . ILE A 1 496 ? 0.721 -10.147 -15.504 1.00 80.12 496 ILE A CA 1
ATOM 4071 C C . ILE A 1 496 ? 1.704 -10.847 -16.438 1.00 80.12 496 ILE A C 1
ATOM 4073 O O . ILE A 1 496 ? 2.829 -11.125 -16.025 1.00 80.12 496 ILE A O 1
ATOM 4077 N N . ILE A 1 497 ? 1.295 -11.137 -17.680 1.00 80.81 497 ILE A N 1
ATOM 4078 C CA . ILE A 1 497 ? 2.151 -11.826 -18.656 1.00 80.81 497 ILE A CA 1
ATOM 4079 C C . ILE A 1 497 ? 3.444 -11.037 -18.848 1.00 80.81 497 ILE A C 1
ATOM 4081 O O . ILE A 1 497 ? 4.522 -11.623 -18.785 1.00 80.81 497 ILE A O 1
ATOM 4085 N N . PHE A 1 498 ? 3.353 -9.717 -19.021 1.00 83.50 498 PHE A N 1
ATOM 4086 C CA . PHE A 1 498 ? 4.517 -8.852 -19.152 1.00 83.50 498 PHE A CA 1
ATOM 4087 C C . PHE A 1 498 ? 5.455 -8.971 -17.940 1.00 83.50 498 PHE A C 1
ATOM 4089 O O . PHE A 1 498 ? 6.615 -9.333 -18.125 1.00 83.50 498 PHE A O 1
ATOM 4096 N N . TYR A 1 499 ? 4.970 -8.753 -16.711 1.00 78.38 499 TYR A N 1
ATOM 4097 C CA . TYR A 1 499 ? 5.816 -8.800 -15.508 1.00 78.38 499 TYR A CA 1
ATOM 4098 C C . TYR A 1 499 ? 6.395 -10.189 -15.220 1.00 78.38 499 TYR A C 1
ATOM 4100 O O . TYR A 1 499 ? 7.562 -10.295 -14.851 1.00 78.38 499 TYR A O 1
ATOM 4108 N N . MET A 1 500 ? 5.625 -11.256 -15.449 1.00 74.06 500 MET A N 1
ATOM 4109 C CA . MET A 1 500 ? 6.124 -12.632 -15.360 1.00 74.06 500 MET A CA 1
ATOM 4110 C C . MET A 1 500 ? 7.240 -12.922 -16.366 1.00 74.06 500 MET A C 1
ATOM 4112 O O . MET A 1 500 ? 8.142 -13.708 -16.084 1.00 74.06 500 MET A O 1
ATOM 4116 N N . SER A 1 501 ? 7.183 -12.295 -17.539 1.00 76.19 501 SER A N 1
ATOM 4117 C CA . SER A 1 501 ? 8.121 -12.556 -18.630 1.00 76.19 501 SER A CA 1
ATOM 4118 C C . SER A 1 501 ? 9.473 -11.865 -18.441 1.00 76.19 501 SER A C 1
ATOM 4120 O O . SER A 1 501 ? 10.477 -12.333 -18.971 1.00 76.19 501 SER A O 1
ATOM 4122 N N . VAL A 1 502 ? 9.539 -10.772 -17.671 1.00 73.19 502 VAL A N 1
ATOM 4123 C CA . VAL A 1 502 ? 10.783 -10.001 -17.469 1.00 73.19 502 VAL A CA 1
ATOM 4124 C C . VAL A 1 502 ? 11.893 -10.847 -16.830 1.00 73.19 502 VAL A C 1
ATOM 4126 O O . VAL A 1 502 ? 13.065 -10.662 -17.169 1.00 73.19 502 VAL A O 1
ATOM 4129 N N . HIS A 1 503 ? 11.529 -11.776 -15.942 1.00 66.25 503 HIS A N 1
ATOM 4130 C CA . HIS A 1 503 ? 12.473 -12.566 -15.145 1.00 66.25 503 HIS A CA 1
ATOM 4131 C C . HIS A 1 503 ? 12.462 -14.069 -15.462 1.00 66.25 503 HIS A C 1
ATOM 4133 O O . HIS A 1 503 ? 13.250 -14.807 -14.883 1.00 66.25 503 HIS A O 1
ATOM 4139 N N . ASN A 1 504 ? 11.625 -14.538 -16.398 1.00 67.50 504 ASN A N 1
ATOM 4140 C CA . ASN A 1 504 ? 11.466 -15.970 -16.664 1.00 67.50 504 ASN A CA 1
ATOM 4141 C C . ASN A 1 504 ? 11.753 -16.355 -18.123 1.00 67.50 504 ASN A C 1
ATOM 4143 O O . ASN A 1 504 ? 10.852 -16.581 -18.934 1.00 67.50 504 ASN A O 1
ATOM 4147 N N . GLU A 1 505 ? 13.041 -16.444 -18.453 1.00 71.12 505 GLU A N 1
ATOM 4148 C CA . GLU A 1 505 ? 13.522 -16.739 -19.806 1.00 71.12 505 GLU A CA 1
ATOM 4149 C C . GLU A 1 505 ? 13.044 -18.097 -20.343 1.00 71.12 505 GLU A C 1
ATOM 4151 O O . GLU A 1 505 ? 12.618 -18.184 -21.497 1.00 71.12 505 GLU A O 1
ATOM 4156 N N . GLN A 1 506 ? 13.088 -19.153 -19.523 1.00 67.81 506 GLN A N 1
ATOM 4157 C CA . GLN A 1 506 ? 12.740 -20.510 -19.956 1.00 67.81 506 GLN A CA 1
ATOM 4158 C C . GLN A 1 506 ? 11.274 -20.605 -20.385 1.00 67.81 506 GLN A C 1
ATOM 4160 O O . GLN A 1 506 ? 10.967 -21.171 -21.432 1.00 67.81 506 GLN A O 1
ATOM 4165 N N . VAL A 1 507 ? 10.372 -20.013 -19.604 1.00 65.50 507 VAL A N 1
ATOM 4166 C CA . VAL A 1 507 ? 8.946 -19.989 -19.929 1.00 65.50 507 VAL A CA 1
ATOM 4167 C C . VAL A 1 507 ? 8.704 -19.132 -21.174 1.00 65.50 507 VAL A C 1
ATOM 4169 O O . VAL A 1 507 ? 8.002 -19.562 -22.085 1.00 65.50 507 VAL A O 1
ATOM 4172 N N . CYS A 1 508 ? 9.333 -17.961 -21.282 1.00 74.31 508 CYS A N 1
ATOM 4173 C CA . CYS A 1 508 ? 9.185 -17.122 -22.471 1.00 74.31 508 CYS A CA 1
ATOM 4174 C C . CYS A 1 508 ? 9.609 -17.846 -23.757 1.00 74.31 508 CYS A C 1
ATOM 4176 O O . CYS A 1 508 ? 8.906 -17.751 -24.758 1.00 74.31 508 CYS A O 1
ATOM 4178 N N . LYS A 1 509 ? 10.710 -18.609 -23.731 1.00 74.31 509 LYS A N 1
ATOM 4179 C CA . LYS A 1 509 ? 11.174 -19.402 -24.884 1.00 74.31 509 LYS A CA 1
ATOM 4180 C C . LYS A 1 509 ? 10.163 -20.461 -25.337 1.00 74.31 509 LYS A C 1
ATOM 4182 O O . LYS A 1 509 ? 10.106 -20.766 -26.523 1.00 74.31 509 LYS A O 1
ATOM 4187 N N . GLU A 1 510 ? 9.361 -21.004 -24.424 1.00 71.00 510 GLU A N 1
ATOM 4188 C CA . GLU A 1 510 ? 8.333 -21.998 -24.753 1.00 71.00 510 GLU A CA 1
ATOM 4189 C C . GLU A 1 510 ? 7.037 -21.373 -25.300 1.00 71.00 510 GLU A C 1
ATOM 4191 O O . GLU A 1 510 ? 6.443 -21.928 -26.224 1.00 71.00 510 GLU A O 1
ATOM 4196 N N . TYR A 1 511 ? 6.587 -20.236 -24.750 1.00 72.81 511 TYR A N 1
ATOM 4197 C CA . TYR A 1 511 ? 5.272 -19.652 -25.082 1.00 72.81 511 TYR A CA 1
ATOM 4198 C C . TYR A 1 511 ? 5.320 -18.523 -26.105 1.00 72.81 511 TYR A C 1
ATOM 4200 O O . TYR A 1 511 ? 4.373 -18.357 -26.873 1.00 72.81 511 TYR A O 1
ATOM 4208 N N . PHE A 1 512 ? 6.403 -17.749 -26.159 1.00 81.94 512 PHE A N 1
ATOM 4209 C CA . PHE A 1 512 ? 6.561 -16.688 -27.152 1.00 81.94 512 PHE A CA 1
ATOM 4210 C C . PHE A 1 512 ? 7.068 -17.278 -28.461 1.00 81.94 512 PHE A C 1
ATOM 4212 O O . PHE A 1 512 ? 8.148 -16.955 -28.943 1.00 81.94 512 PHE A O 1
ATOM 4219 N N . ASN A 1 513 ? 6.280 -18.178 -29.041 1.00 82.25 513 ASN A N 1
ATOM 4220 C CA . ASN A 1 513 ? 6.551 -18.681 -30.373 1.00 82.25 513 ASN A CA 1
ATOM 4221 C C . ASN A 1 513 ? 6.282 -17.588 -31.424 1.00 82.25 513 ASN A C 1
ATOM 4223 O O . ASN A 1 513 ? 5.644 -16.562 -31.165 1.00 82.25 513 ASN A O 1
ATOM 4227 N N . LYS A 1 514 ? 6.764 -17.821 -32.646 1.00 84.06 514 LYS A N 1
ATOM 4228 C CA . LYS A 1 514 ? 6.606 -16.881 -33.760 1.00 84.06 514 LYS A CA 1
ATOM 4229 C C . LYS A 1 514 ? 5.144 -16.490 -34.013 1.00 84.06 514 LYS A C 1
ATOM 4231 O O . LYS A 1 514 ? 4.872 -15.332 -34.312 1.00 84.06 514 LYS A O 1
ATOM 4236 N N . GLU A 1 515 ? 4.211 -17.432 -33.901 1.00 84.12 515 GLU A N 1
ATOM 4237 C CA . GLU A 1 515 ? 2.791 -17.185 -34.163 1.00 84.12 515 GLU A CA 1
ATOM 4238 C C . GLU A 1 515 ? 2.177 -16.226 -33.137 1.00 84.12 515 GLU A C 1
ATOM 4240 O O . GLU A 1 515 ? 1.527 -15.254 -33.517 1.00 84.12 515 GLU A O 1
ATOM 4245 N N . PHE A 1 516 ? 2.450 -16.436 -31.849 1.00 84.69 516 PHE A N 1
ATOM 4246 C CA . PHE A 1 516 ? 2.023 -15.542 -30.778 1.00 84.69 516 PHE A CA 1
ATOM 4247 C C . PHE A 1 516 ? 2.590 -14.130 -30.967 1.00 84.69 516 PHE A C 1
ATOM 4249 O O . PHE A 1 516 ? 1.854 -13.148 -30.882 1.00 84.69 516 PHE A O 1
ATOM 4256 N N . ILE A 1 517 ? 3.878 -14.014 -31.302 1.00 88.69 517 ILE A N 1
ATOM 4257 C CA . ILE A 1 517 ? 4.514 -12.712 -31.535 1.00 88.69 517 ILE A CA 1
ATOM 4258 C C . ILE A 1 517 ? 3.896 -11.983 -32.733 1.00 88.69 517 ILE A C 1
ATOM 4260 O O . ILE A 1 517 ? 3.616 -10.791 -32.625 1.00 88.69 517 ILE A O 1
ATOM 4264 N N . LEU A 1 518 ? 3.584 -12.685 -33.828 1.00 87.88 518 LEU A N 1
ATOM 4265 C CA . LEU A 1 518 ? 2.863 -12.102 -34.966 1.00 87.88 518 LEU A CA 1
ATOM 4266 C C . LEU A 1 518 ? 1.450 -11.628 -34.582 1.00 87.88 518 LEU A C 1
ATOM 4268 O O . LEU A 1 518 ? 0.955 -10.637 -35.121 1.00 87.88 518 LEU A O 1
ATOM 4272 N N . GLN A 1 519 ? 0.774 -12.304 -33.649 1.00 85.50 519 GLN A N 1
ATOM 4273 C CA . GLN A 1 519 ? -0.517 -11.836 -33.136 1.00 85.50 519 GLN A CA 1
ATOM 4274 C C . GLN A 1 519 ? -0.366 -10.550 -32.313 1.00 85.50 519 GLN A C 1
ATOM 4276 O O . GLN A 1 519 ? -1.126 -9.605 -32.528 1.00 85.50 519 GLN A O 1
ATOM 4281 N N . VAL A 1 520 ? 0.622 -10.489 -31.414 1.00 86.94 520 VAL A N 1
ATOM 4282 C CA . VAL A 1 520 ? 0.925 -9.293 -30.606 1.00 86.94 520 VAL A CA 1
ATOM 4283 C C . VAL A 1 520 ? 1.309 -8.110 -31.504 1.00 86.94 520 VAL A C 1
ATOM 4285 O O . VAL A 1 520 ? 0.795 -7.007 -31.329 1.00 86.94 520 VAL A O 1
ATOM 4288 N N . GLU A 1 521 ? 2.135 -8.350 -32.521 1.00 89.81 521 GLU A N 1
ATOM 4289 C CA . GLU A 1 521 ? 2.494 -7.377 -33.558 1.00 89.81 521 GLU A CA 1
ATOM 4290 C C . GLU A 1 521 ? 1.248 -6.807 -34.258 1.00 89.81 521 GLU A C 1
ATOM 4292 O O . GLU A 1 521 ? 1.044 -5.591 -34.302 1.00 89.81 521 GLU A O 1
ATOM 4297 N N . ASN A 1 522 ? 0.363 -7.682 -34.746 1.00 87.44 522 ASN A N 1
ATOM 4298 C CA . ASN A 1 522 ? -0.882 -7.275 -35.398 1.00 87.44 522 ASN A CA 1
ATOM 4299 C C . ASN A 1 522 ? -1.783 -6.439 -34.481 1.00 87.44 522 ASN A C 1
ATOM 4301 O O . ASN A 1 522 ? -2.439 -5.504 -34.948 1.00 87.44 522 ASN A O 1
ATOM 4305 N N . LYS A 1 523 ? -1.808 -6.738 -33.178 1.00 86.00 523 LYS A N 1
ATOM 4306 C CA . LYS A 1 523 ? -2.568 -5.958 -32.193 1.00 86.00 523 LYS A CA 1
ATOM 4307 C C . LYS A 1 523 ? -2.004 -4.551 -32.009 1.00 86.00 523 LYS A C 1
ATOM 4309 O O . LYS A 1 523 ? -2.789 -3.609 -31.925 1.00 86.00 523 LYS A O 1
ATOM 4314 N N . ILE A 1 524 ? -0.682 -4.377 -32.038 1.00 86.50 524 ILE A N 1
ATOM 4315 C CA . ILE A 1 524 ? -0.064 -3.041 -32.020 1.00 86.50 524 ILE A CA 1
ATOM 4316 C C . ILE A 1 524 ? -0.476 -2.250 -33.264 1.00 86.50 524 ILE A C 1
ATOM 4318 O O . ILE A 1 524 ? -0.946 -1.123 -33.126 1.00 86.50 524 ILE A O 1
ATOM 4322 N N . TYR A 1 525 ? -0.414 -2.849 -34.460 1.00 86.38 525 TYR A N 1
ATOM 4323 C CA . TYR A 1 525 ? -0.874 -2.190 -35.690 1.00 86.38 525 TYR A CA 1
ATOM 4324 C C . TYR A 1 525 ? -2.350 -1.773 -35.643 1.00 86.38 525 TYR A C 1
ATOM 4326 O O . TYR A 1 525 ? -2.718 -0.751 -36.221 1.00 86.38 525 TYR A O 1
ATOM 4334 N N . GLN A 1 526 ? -3.208 -2.565 -34.994 1.00 84.44 526 GLN A N 1
ATOM 4335 C CA . GLN A 1 526 ? -4.621 -2.230 -34.811 1.00 84.44 526 GLN A CA 1
ATOM 4336 C C . GLN A 1 526 ? -4.794 -1.035 -33.871 1.00 84.44 526 GLN A C 1
ATOM 4338 O O . GLN A 1 526 ? -5.445 -0.066 -34.257 1.00 84.44 526 GLN A O 1
ATOM 4343 N N . LEU A 1 527 ? -4.164 -1.064 -32.690 1.00 82.62 527 LEU A N 1
ATOM 4344 C CA . LEU A 1 527 ? -4.188 0.048 -31.728 1.00 82.62 527 LEU A CA 1
ATOM 4345 C C . LEU A 1 527 ? -3.700 1.351 -32.367 1.00 82.62 527 LEU A C 1
ATOM 4347 O O . LEU A 1 527 ? -4.294 2.407 -32.200 1.00 82.62 527 LEU A O 1
ATOM 4351 N N . ASP A 1 528 ? -2.656 1.248 -33.178 1.00 79.75 528 ASP A N 1
ATOM 4352 C CA . ASP A 1 528 ? -2.044 2.364 -33.879 1.00 79.75 528 ASP A CA 1
ATOM 4353 C C . ASP A 1 528 ? -2.919 2.985 -34.984 1.00 79.75 528 ASP A C 1
ATOM 4355 O O . ASP A 1 528 ? -2.677 4.132 -35.374 1.00 79.75 528 ASP A O 1
ATOM 4359 N N . LYS A 1 529 ? -3.912 2.245 -35.498 1.00 80.06 529 LYS A N 1
ATOM 4360 C CA . LYS A 1 529 ? -4.902 2.727 -36.479 1.00 80.06 529 LYS A CA 1
ATOM 4361 C C . LYS A 1 529 ? -6.124 3.366 -35.820 1.00 80.06 529 LYS A C 1
ATOM 4363 O O . LYS A 1 529 ? -6.760 4.215 -36.445 1.00 80.06 529 LYS A O 1
ATOM 4368 N N . ILE A 1 530 ? -6.457 2.970 -34.593 1.00 71.56 530 ILE A N 1
ATOM 4369 C CA . ILE A 1 530 ? -7.599 3.499 -33.841 1.00 71.56 530 ILE A CA 1
ATOM 4370 C C . ILE A 1 530 ? -7.212 4.887 -33.313 1.00 71.56 530 ILE A C 1
ATOM 4372 O O . ILE A 1 530 ? -6.602 5.036 -32.258 1.00 71.56 530 ILE A O 1
ATOM 4376 N N . ARG A 1 531 ? -7.514 5.937 -34.085 1.00 58.47 531 ARG A N 1
ATOM 4377 C CA . ARG A 1 531 ? -7.290 7.325 -33.659 1.00 58.47 531 ARG A CA 1
ATOM 4378 C C . ARG A 1 531 ? -8.480 7.828 -32.840 1.00 58.47 531 ARG A C 1
ATOM 4380 O O . ARG A 1 531 ? -9.595 7.846 -33.342 1.00 58.47 531 ARG A O 1
ATOM 4387 N N . ASN A 1 532 ? -8.185 8.315 -31.632 1.00 62.25 532 ASN A N 1
ATOM 4388 C CA . ASN A 1 532 ? -9.062 9.091 -30.747 1.00 62.25 532 ASN A CA 1
ATOM 4389 C C . ASN A 1 532 ? -10.400 8.421 -30.377 1.00 62.25 532 ASN A C 1
ATOM 4391 O O . ASN A 1 532 ? -11.446 8.822 -30.876 1.00 62.25 532 ASN A O 1
ATOM 4395 N N . SER A 1 533 ? -10.384 7.488 -29.415 1.00 59.88 533 SER A N 1
ATOM 4396 C CA . SER A 1 533 ? -11.598 7.224 -28.623 1.00 59.88 533 SER A CA 1
ATOM 4397 C C . SER A 1 533 ? -11.926 8.456 -27.767 1.00 59.88 533 SER A C 1
ATOM 4399 O O . SER A 1 533 ? -11.027 9.033 -27.139 1.00 59.88 533 SER A O 1
ATOM 4401 N N . GLU A 1 534 ? -13.192 8.884 -27.765 1.00 58.38 534 GLU A N 1
ATOM 4402 C CA . GLU A 1 534 ? -13.707 9.932 -26.871 1.00 58.38 534 GLU A CA 1
ATOM 4403 C C . GLU A 1 534 ? -13.810 9.443 -25.415 1.00 58.38 534 GLU A C 1
ATOM 4405 O O . GLU A 1 534 ? -13.753 10.262 -24.496 1.00 58.38 534 GLU A O 1
ATOM 4410 N N . ASP A 1 535 ? -13.882 8.125 -25.188 1.00 71.12 535 ASP A N 1
ATOM 4411 C CA . ASP A 1 535 ? -13.915 7.545 -23.846 1.00 71.12 535 ASP A CA 1
ATOM 4412 C C . ASP A 1 535 ? -12.503 7.499 -23.240 1.00 71.12 535 ASP A C 1
ATOM 4414 O O . ASP A 1 535 ? -11.584 6.831 -23.728 1.00 71.12 535 ASP A O 1
ATOM 4418 N N . LEU A 1 536 ? -12.331 8.218 -22.128 1.00 69.19 536 LEU A N 1
ATOM 4419 C CA . LEU A 1 536 ? -11.088 8.247 -21.360 1.00 69.19 536 LEU A CA 1
ATOM 4420 C C . LEU A 1 536 ? -10.663 6.849 -20.887 1.00 69.19 536 LEU A C 1
ATOM 4422 O O . LEU A 1 536 ? -9.475 6.539 -20.926 1.00 69.19 536 LEU A O 1
ATOM 4426 N N . LYS A 1 537 ? -11.608 5.992 -20.480 1.00 69.12 537 LYS A N 1
ATOM 4427 C CA . LYS A 1 537 ? -11.305 4.648 -19.961 1.00 69.12 537 LYS A CA 1
ATOM 4428 C C . LYS A 1 537 ? -10.826 3.709 -21.058 1.00 69.12 537 LYS A C 1
ATOM 4430 O O . LYS A 1 537 ? -9.898 2.934 -20.839 1.00 69.12 537 LYS A O 1
ATOM 4435 N N . GLU A 1 538 ? -11.440 3.794 -22.233 1.00 72.88 538 GLU A N 1
ATOM 4436 C CA . GLU A 1 538 ? -11.026 3.019 -23.400 1.00 72.88 538 GLU A CA 1
ATOM 4437 C C . GLU A 1 538 ? -9.620 3.442 -23.847 1.00 72.88 538 GLU A C 1
ATOM 4439 O O . GLU A 1 538 ? -8.751 2.601 -24.081 1.00 72.88 538 GLU A O 1
ATOM 4444 N N . ARG A 1 539 ? -9.354 4.754 -23.861 1.00 75.88 539 ARG A N 1
ATOM 4445 C CA . ARG A 1 539 ? -8.032 5.305 -24.177 1.00 75.88 539 ARG A CA 1
ATOM 4446 C C . ARG A 1 539 ? -6.957 4.846 -23.189 1.00 75.88 539 ARG A C 1
ATOM 4448 O O . ARG A 1 539 ? -5.870 4.458 -23.612 1.00 75.88 539 ARG A O 1
ATOM 4455 N N . GLU A 1 540 ? -7.243 4.868 -21.888 1.00 76.50 540 GLU A N 1
ATOM 4456 C CA . GLU A 1 540 ? -6.333 4.352 -20.857 1.00 76.50 540 GLU A CA 1
ATOM 4457 C C . GLU A 1 540 ? -6.039 2.857 -21.058 1.00 76.50 540 GLU A C 1
ATOM 4459 O O . GLU A 1 540 ? -4.874 2.459 -21.052 1.00 76.50 540 GLU A O 1
ATOM 4464 N N . GLY A 1 541 ? -7.068 2.041 -21.316 1.00 78.25 541 GLY A N 1
ATOM 4465 C CA . GLY A 1 541 ? -6.915 0.610 -21.591 1.00 78.25 541 GLY A CA 1
ATOM 4466 C C . GLY A 1 541 ? -6.061 0.323 -22.831 1.00 78.25 541 GLY A C 1
ATOM 4467 O O . GLY A 1 541 ? -5.144 -0.499 -22.774 1.00 78.25 541 GLY A O 1
ATOM 4468 N N . MET A 1 542 ? -6.305 1.040 -23.933 1.00 80.12 542 MET A N 1
ATOM 4469 C CA . MET A 1 542 ? -5.519 0.942 -25.170 1.00 80.12 542 MET A CA 1
ATOM 4470 C C . MET A 1 542 ? -4.051 1.327 -24.955 1.00 80.12 542 MET A C 1
ATOM 4472 O O . MET A 1 542 ? -3.153 0.618 -25.415 1.00 80.12 542 MET A O 1
ATOM 4476 N N . ASN A 1 543 ? -3.800 2.409 -24.214 1.00 83.12 543 ASN A N 1
ATOM 4477 C CA . ASN A 1 543 ? -2.450 2.858 -23.884 1.00 83.12 543 ASN A CA 1
ATOM 4478 C C . ASN A 1 543 ? -1.699 1.806 -23.055 1.00 83.12 543 ASN A C 1
ATOM 4480 O O . ASN A 1 543 ? -0.556 1.478 -23.373 1.00 83.12 543 ASN A O 1
ATOM 4484 N N . SER A 1 544 ? -2.342 1.232 -22.034 1.00 85.50 544 SER A N 1
ATOM 4485 C CA . SER A 1 544 ? -1.761 0.151 -21.231 1.00 85.50 544 SER A CA 1
ATOM 4486 C C . SER A 1 544 ? -1.452 -1.091 -22.071 1.00 85.50 544 SER A C 1
ATOM 4488 O O . SER A 1 544 ? -0.342 -1.616 -22.000 1.00 85.50 544 SER A O 1
ATOM 4490 N N . LEU A 1 545 ? -2.383 -1.539 -22.920 1.00 87.00 545 LEU A N 1
ATOM 4491 C CA . LEU A 1 545 ? -2.157 -2.690 -23.802 1.00 87.00 545 LEU A CA 1
ATOM 4492 C C . LEU A 1 545 ? -0.988 -2.465 -24.762 1.00 87.00 545 LEU A C 1
ATOM 4494 O O . LEU A 1 545 ? -0.156 -3.358 -24.916 1.00 87.00 545 LEU A O 1
ATOM 4498 N N . LYS A 1 546 ? -0.876 -1.270 -25.359 1.00 88.38 546 LYS A N 1
ATOM 4499 C CA . LYS A 1 546 ? 0.249 -0.922 -26.238 1.00 88.38 546 LYS A CA 1
ATOM 4500 C C . LYS A 1 546 ? 1.593 -1.098 -25.525 1.00 88.38 546 LYS A C 1
ATOM 4502 O O . LYS A 1 546 ? 2.517 -1.661 -26.108 1.00 88.38 546 LYS A O 1
ATOM 4507 N N . ILE A 1 547 ? 1.685 -0.680 -24.260 1.00 89.62 547 ILE A N 1
ATOM 4508 C CA . ILE A 1 547 ? 2.890 -0.843 -23.435 1.00 89.62 547 ILE A CA 1
ATOM 4509 C C . ILE A 1 547 ? 3.224 -2.322 -23.239 1.00 89.62 547 ILE A C 1
ATOM 4511 O O . ILE A 1 547 ? 4.358 -2.727 -23.495 1.00 89.62 547 ILE A O 1
ATOM 4515 N N . TYR A 1 548 ? 2.254 -3.134 -22.812 1.00 89.31 548 TYR A N 1
ATOM 4516 C CA . TYR A 1 548 ? 2.501 -4.547 -22.517 1.00 89.31 548 TYR A CA 1
ATOM 4517 C C . TYR A 1 548 ? 2.821 -5.356 -23.779 1.00 89.31 548 TYR A C 1
ATOM 4519 O O . TYR A 1 548 ? 3.761 -6.149 -23.769 1.00 89.31 548 TYR A O 1
ATOM 4527 N N . TYR A 1 549 ? 2.117 -5.113 -24.889 1.00 89.94 549 TYR A N 1
ATOM 4528 C CA . TYR A 1 549 ? 2.416 -5.737 -26.181 1.00 89.94 549 TYR A CA 1
ATOM 4529 C C . TYR A 1 549 ? 3.822 -5.398 -26.665 1.00 89.94 549 TYR A C 1
ATOM 4531 O O . TYR A 1 549 ? 4.583 -6.287 -27.049 1.00 89.94 549 TYR A O 1
ATOM 4539 N N . PHE A 1 550 ? 4.197 -4.122 -26.592 1.00 91.25 550 PHE A N 1
ATOM 4540 C CA . PHE A 1 550 ? 5.534 -3.691 -26.969 1.00 91.25 550 PHE A CA 1
ATOM 4541 C C . PHE A 1 550 ? 6.609 -4.308 -26.059 1.00 91.25 550 PHE A C 1
ATOM 4543 O O . PHE A 1 550 ? 7.648 -4.766 -26.537 1.00 91.25 550 PHE A O 1
ATOM 4550 N N . GLY A 1 551 ? 6.327 -4.412 -24.758 1.00 90.12 551 GLY A N 1
ATOM 4551 C CA . GLY A 1 551 ? 7.195 -5.065 -23.780 1.00 90.12 551 GLY A CA 1
ATOM 4552 C C . GLY A 1 551 ? 7.421 -6.548 -24.057 1.00 90.12 551 GLY A C 1
ATOM 4553 O O . GLY A 1 551 ? 8.556 -7.014 -23.992 1.00 90.12 551 GLY A O 1
ATOM 4554 N N . ILE A 1 552 ? 6.369 -7.277 -24.434 1.00 89.00 552 ILE A N 1
ATOM 4555 C CA . ILE A 1 552 ? 6.446 -8.692 -24.824 1.00 89.00 552 ILE A CA 1
ATOM 4556 C C . ILE A 1 552 ? 7.352 -8.877 -26.050 1.00 89.00 552 ILE A C 1
ATOM 4558 O O . ILE A 1 552 ? 8.229 -9.742 -26.034 1.00 89.00 552 ILE A O 1
ATOM 4562 N N . ILE A 1 553 ? 7.203 -8.039 -27.085 1.00 89.94 553 ILE A N 1
ATOM 4563 C CA . ILE A 1 553 ? 8.064 -8.104 -28.279 1.00 89.94 553 ILE A CA 1
ATOM 4564 C C . ILE A 1 553 ? 9.522 -7.797 -27.918 1.00 89.94 553 ILE A C 1
ATOM 4566 O O . ILE A 1 553 ? 10.433 -8.494 -28.369 1.00 89.94 553 ILE A O 1
ATOM 4570 N N . TYR A 1 554 ? 9.760 -6.791 -27.072 1.00 90.62 554 TYR A N 1
ATOM 4571 C CA . TYR A 1 554 ? 11.102 -6.486 -26.577 1.00 90.62 554 TYR A CA 1
ATOM 4572 C C . TYR A 1 554 ? 11.736 -7.682 -25.849 1.00 90.62 554 TYR A C 1
ATOM 4574 O O . TYR A 1 554 ? 12.879 -8.038 -26.148 1.00 90.62 554 TYR A O 1
ATOM 4582 N N . ILE A 1 555 ? 11.000 -8.332 -24.940 1.00 87.88 555 ILE A N 1
ATOM 4583 C CA . ILE A 1 555 ? 11.474 -9.523 -24.220 1.00 87.88 555 ILE A CA 1
ATOM 4584 C C . ILE A 1 555 ? 11.792 -10.646 -25.212 1.00 87.88 555 ILE A C 1
ATOM 4586 O O . ILE A 1 555 ? 12.867 -11.235 -25.135 1.00 87.88 555 ILE A O 1
ATOM 4590 N N . TYR A 1 556 ? 10.926 -10.899 -26.195 1.00 87.69 556 TYR A N 1
ATOM 4591 C CA . TYR A 1 556 ? 11.179 -11.913 -27.218 1.00 87.69 556 TYR A CA 1
ATOM 4592 C C . TYR A 1 556 ? 12.482 -11.661 -27.995 1.00 87.69 556 TYR A C 1
ATOM 4594 O O . TYR A 1 556 ? 13.289 -12.579 -28.152 1.00 87.69 556 TYR A O 1
ATOM 4602 N N . ILE A 1 557 ? 12.743 -10.421 -28.426 1.00 86.75 557 ILE A N 1
ATOM 4603 C CA . ILE A 1 557 ? 14.003 -10.066 -29.105 1.00 86.75 557 ILE A CA 1
ATOM 4604 C C . ILE A 1 557 ? 15.200 -10.273 -28.168 1.00 86.75 557 ILE A C 1
ATOM 4606 O O . ILE A 1 557 ? 16.220 -10.826 -28.585 1.00 86.75 557 ILE A O 1
ATOM 4610 N N . LYS A 1 558 ? 15.069 -9.863 -26.899 1.00 86.75 558 LYS A N 1
ATOM 4611 C CA . LYS A 1 558 ? 16.113 -10.003 -25.875 1.00 86.75 558 LYS A CA 1
ATOM 4612 C C . LYS A 1 558 ? 16.489 -11.456 -25.595 1.00 86.75 558 LYS A C 1
ATOM 4614 O O . LYS A 1 558 ? 17.642 -11.717 -25.281 1.00 86.75 558 LYS A O 1
ATOM 4619 N N . LEU A 1 559 ? 15.553 -12.394 -25.695 1.00 81.38 559 LEU A N 1
ATOM 4620 C CA . LEU A 1 559 ? 15.823 -13.810 -25.427 1.00 81.38 559 LEU A CA 1
ATOM 4621 C C . LEU A 1 559 ? 16.367 -14.570 -26.642 1.00 81.38 559 LEU A C 1
ATOM 4623 O O . LEU A 1 559 ? 16.983 -15.621 -26.485 1.00 81.38 559 LEU A O 1
ATOM 4627 N N . ASN A 1 560 ? 16.172 -14.035 -27.848 1.00 77.19 560 ASN A N 1
ATOM 4628 C CA . ASN A 1 560 ? 16.558 -14.674 -29.107 1.00 77.19 560 ASN A CA 1
ATOM 4629 C C . ASN A 1 560 ? 17.715 -13.932 -29.802 1.00 77.19 560 ASN A C 1
ATOM 4631 O O . ASN A 1 560 ? 17.784 -13.874 -31.030 1.00 77.19 560 ASN A O 1
ATOM 4635 N N . LEU A 1 561 ? 18.645 -13.351 -29.030 1.00 70.44 561 LEU A N 1
ATOM 4636 C CA . LEU A 1 561 ? 19.750 -12.525 -29.545 1.00 70.44 561 LEU A CA 1
ATOM 4637 C C . LEU A 1 561 ? 20.600 -13.224 -30.617 1.00 70.44 561 LEU A C 1
ATOM 4639 O O . LEU A 1 561 ? 21.061 -12.557 -31.539 1.00 70.44 561 LEU A O 1
ATOM 4643 N N . GLU A 1 562 ? 20.766 -14.540 -30.546 1.00 66.31 562 GLU A N 1
ATOM 4644 C CA . GLU A 1 562 ? 21.672 -15.295 -31.424 1.00 66.31 562 GLU A CA 1
ATOM 4645 C C . GLU A 1 562 ? 20.953 -16.064 -32.546 1.00 66.31 562 GLU A C 1
ATOM 4647 O O . GLU A 1 562 ? 21.596 -16.609 -33.442 1.00 66.31 562 GLU A O 1
ATOM 4652 N N . ILE A 1 563 ? 19.616 -16.088 -32.543 1.00 69.81 563 ILE A N 1
ATOM 4653 C CA . ILE A 1 563 ? 18.817 -16.899 -33.470 1.00 69.81 563 ILE A CA 1
ATOM 4654 C C . ILE A 1 563 ? 18.347 -16.027 -34.641 1.00 69.81 563 ILE A C 1
ATOM 4656 O O . ILE A 1 563 ? 17.764 -14.966 -34.433 1.00 69.81 563 ILE A O 1
ATOM 4660 N N . LYS A 1 564 ? 18.538 -16.488 -35.887 1.00 69.38 564 LYS A N 1
ATOM 4661 C CA . LYS A 1 564 ? 18.029 -15.811 -37.106 1.00 69.38 564 LYS A CA 1
ATOM 4662 C C . LYS A 1 564 ? 16.498 -15.766 -37.195 1.00 69.38 564 LYS A C 1
ATOM 4664 O O . LYS A 1 564 ? 15.934 -15.048 -38.012 1.00 69.38 564 LYS A O 1
ATOM 4669 N N . GLU A 1 565 ? 15.804 -16.524 -36.353 1.00 67.81 565 GLU A N 1
ATOM 4670 C CA . GLU A 1 565 ? 14.343 -16.593 -36.334 1.00 67.81 565 GLU A CA 1
ATOM 4671 C C . GLU A 1 565 ? 13.676 -15.258 -36.009 1.00 67.81 565 GLU A C 1
ATOM 4673 O O . GLU A 1 565 ? 12.516 -15.099 -36.349 1.00 67.81 565 GLU A O 1
ATOM 4678 N N . LYS A 1 566 ? 14.379 -14.275 -35.438 1.00 72.94 566 LYS A N 1
ATOM 4679 C CA . LYS A 1 566 ? 13.838 -12.929 -35.176 1.00 72.94 566 LYS A CA 1
ATOM 4680 C C . LYS A 1 566 ? 13.757 -12.019 -36.409 1.00 72.94 566 LYS A C 1
ATOM 4682 O O . LYS A 1 566 ? 13.149 -10.956 -36.322 1.00 72.94 566 LYS A O 1
ATOM 4687 N N . ASP A 1 567 ? 14.335 -12.404 -37.549 1.00 81.19 567 ASP A N 1
ATOM 4688 C CA . ASP A 1 567 ? 14.443 -11.531 -38.730 1.00 81.19 567 ASP A CA 1
ATOM 4689 C C . ASP A 1 567 ? 13.073 -11.159 -39.334 1.00 81.19 567 ASP A C 1
ATOM 4691 O O . ASP A 1 567 ? 12.946 -10.131 -40.002 1.00 81.19 567 ASP A O 1
ATOM 4695 N N . PHE A 1 568 ? 12.009 -11.927 -39.050 1.00 85.62 568 PHE A N 1
ATOM 4696 C CA . PHE A 1 568 ? 10.648 -11.546 -39.456 1.00 85.62 568 PHE A CA 1
ATOM 4697 C C . PHE A 1 568 ? 10.158 -10.256 -38.781 1.00 85.62 568 PHE A C 1
ATOM 4699 O O . PHE A 1 568 ? 9.236 -9.640 -39.301 1.00 85.62 568 PHE A O 1
ATOM 4706 N N . LEU A 1 569 ? 10.772 -9.832 -37.667 1.00 87.69 569 LEU A N 1
ATOM 4707 C CA . LEU A 1 569 ? 10.436 -8.591 -36.962 1.00 87.69 569 LEU A CA 1
ATOM 4708 C C . LEU A 1 569 ? 11.086 -7.352 -37.582 1.00 87.69 569 LEU A C 1
ATOM 4710 O O . LEU A 1 569 ? 10.749 -6.239 -37.189 1.00 87.69 569 LEU A O 1
ATOM 4714 N N . VAL A 1 570 ? 11.999 -7.494 -38.549 1.00 88.69 570 VAL A N 1
ATOM 4715 C CA . VAL A 1 570 ? 12.664 -6.346 -39.192 1.00 88.69 570 VAL A CA 1
ATOM 4716 C C . VAL A 1 570 ? 11.656 -5.312 -39.729 1.00 88.69 570 VAL A C 1
ATOM 4718 O O . VAL A 1 570 ? 11.840 -4.122 -39.452 1.00 88.69 570 VAL A O 1
ATOM 4721 N N . PRO A 1 571 ? 10.572 -5.681 -40.445 1.00 89.69 571 PRO A N 1
ATOM 4722 C CA . PRO A 1 571 ? 9.563 -4.718 -40.891 1.00 89.69 571 PRO A CA 1
ATOM 4723 C C . PRO A 1 571 ? 8.882 -3.988 -39.726 1.00 89.69 571 PRO A C 1
ATOM 4725 O O . PRO A 1 571 ? 8.738 -2.765 -39.771 1.00 89.69 571 PRO A O 1
ATOM 4728 N N . PHE A 1 572 ? 8.532 -4.716 -38.664 1.00 90.31 572 PHE A N 1
ATOM 4729 C CA . PHE A 1 572 ? 7.917 -4.158 -37.463 1.00 90.31 572 PHE A CA 1
ATOM 4730 C C . PHE A 1 572 ? 8.845 -3.177 -36.738 1.00 90.31 572 PHE A C 1
ATOM 4732 O O . PHE A 1 572 ? 8.446 -2.053 -36.438 1.00 90.31 572 PHE A O 1
ATOM 4739 N N . VAL A 1 573 ? 10.106 -3.556 -36.518 1.00 90.31 573 VAL A N 1
ATOM 4740 C CA . VAL A 1 573 ? 11.119 -2.710 -35.869 1.00 90.31 573 VAL A CA 1
ATOM 4741 C C . VAL A 1 573 ? 11.305 -1.404 -36.647 1.00 90.31 573 VAL A C 1
ATOM 4743 O O . VAL A 1 573 ? 11.279 -0.325 -36.053 1.00 90.31 573 VAL A O 1
ATOM 4746 N N . ASN A 1 574 ? 11.428 -1.481 -37.979 1.00 89.44 574 ASN A N 1
ATOM 4747 C CA . ASN A 1 574 ? 11.508 -0.294 -38.836 1.00 89.44 574 ASN A CA 1
ATOM 4748 C C . ASN A 1 574 ? 10.263 0.596 -38.683 1.00 89.44 574 ASN A C 1
ATOM 4750 O O . ASN A 1 574 ? 10.396 1.812 -38.552 1.00 89.44 574 ASN A O 1
ATOM 4754 N N . TYR A 1 575 ? 9.066 0.001 -38.698 1.00 91.12 575 TYR A N 1
ATOM 4755 C CA . TYR A 1 575 ? 7.806 0.726 -38.543 1.00 91.12 575 TYR A CA 1
ATOM 4756 C C . TYR A 1 575 ? 7.731 1.471 -37.208 1.00 91.12 575 TYR A C 1
ATOM 4758 O O . TYR A 1 575 ? 7.509 2.681 -37.208 1.00 91.12 575 TYR A O 1
ATOM 4766 N N . VAL A 1 576 ? 7.947 0.777 -36.085 1.00 89.81 576 VAL A N 1
ATOM 4767 C CA . VAL A 1 576 ? 7.783 1.360 -34.746 1.00 89.81 576 VAL A CA 1
ATOM 4768 C C . VAL A 1 576 ? 8.796 2.469 -34.502 1.00 89.81 576 VAL A C 1
ATOM 4770 O O . VAL A 1 576 ? 8.417 3.542 -34.043 1.00 89.81 576 VAL A O 1
ATOM 4773 N N . ILE A 1 577 ? 10.071 2.258 -34.849 1.00 89.88 577 ILE A N 1
ATOM 4774 C CA . ILE A 1 577 ? 11.108 3.280 -34.647 1.00 89.88 577 ILE A CA 1
ATOM 4775 C C . ILE A 1 577 ? 10.769 4.551 -35.429 1.00 89.88 577 ILE A C 1
ATOM 4777 O O . ILE A 1 577 ? 10.843 5.647 -34.877 1.00 89.88 577 ILE A O 1
ATOM 4781 N N . LEU A 1 578 ? 10.376 4.424 -36.699 1.00 89.00 578 LEU A N 1
ATOM 4782 C CA . LEU A 1 578 ? 10.021 5.585 -37.515 1.00 89.00 578 LEU A CA 1
ATOM 4783 C C . LEU A 1 578 ? 8.748 6.264 -37.008 1.00 89.00 578 LEU A C 1
ATOM 4785 O O . LEU A 1 578 ? 8.717 7.487 -36.888 1.00 89.00 578 LEU A O 1
ATOM 4789 N N . LYS A 1 579 ? 7.709 5.492 -36.683 1.00 88.81 579 LYS A N 1
ATOM 4790 C CA . LYS A 1 579 ? 6.437 6.037 -36.213 1.00 88.81 579 LYS A CA 1
ATOM 4791 C C . LYS A 1 579 ? 6.586 6.779 -34.885 1.00 88.81 579 LYS A C 1
ATOM 4793 O O . LYS A 1 579 ? 6.192 7.937 -34.791 1.00 88.81 579 LYS A O 1
ATOM 4798 N N . GLU A 1 580 ? 7.162 6.142 -33.869 1.00 89.12 580 GLU A N 1
ATOM 4799 C CA . GLU A 1 580 ? 7.229 6.716 -32.519 1.00 89.12 580 GLU A CA 1
ATOM 4800 C C . GLU A 1 580 ? 8.097 7.979 -32.480 1.00 89.12 580 GLU A C 1
ATOM 4802 O O . GLU A 1 580 ? 7.746 8.962 -31.826 1.00 89.12 580 GLU A O 1
ATOM 4807 N N . LEU A 1 581 ? 9.194 8.001 -33.244 1.00 87.56 581 LEU A N 1
ATOM 4808 C CA . LEU A 1 581 ? 10.065 9.173 -33.333 1.00 87.56 581 LEU A CA 1
ATOM 4809 C C . LEU A 1 581 ? 9.446 10.319 -34.141 1.00 87.56 581 LEU A C 1
ATOM 4811 O O . LEU A 1 581 ? 9.717 11.479 -33.837 1.00 87.56 581 LEU A O 1
ATOM 4815 N N . THR A 1 582 ? 8.605 10.029 -35.138 1.00 85.50 582 THR A N 1
ATOM 4816 C CA . THR A 1 582 ? 7.931 11.073 -35.929 1.00 85.50 582 THR A CA 1
ATOM 4817 C C . THR A 1 582 ? 6.703 11.641 -35.218 1.00 85.50 582 THR A C 1
ATOM 4819 O O . THR A 1 582 ? 6.554 12.862 -35.167 1.00 85.50 582 THR A O 1
ATOM 4822 N N . GLU A 1 583 ? 5.853 10.795 -34.624 1.00 83.75 583 GLU A N 1
ATOM 4823 C CA . GLU A 1 583 ? 4.623 11.222 -33.940 1.00 83.75 583 GLU A CA 1
ATOM 4824 C C . GLU A 1 583 ? 4.879 11.793 -32.535 1.00 83.75 583 GLU A C 1
ATOM 4826 O O . GLU A 1 583 ? 4.186 12.732 -32.141 1.00 83.75 583 GLU A O 1
ATOM 4831 N N . LYS A 1 584 ? 5.880 11.281 -31.794 1.00 84.88 584 LYS A N 1
ATOM 4832 C CA . LYS A 1 584 ? 6.407 11.769 -30.490 1.00 84.88 584 LYS A CA 1
ATOM 4833 C C . LYS A 1 584 ? 5.439 11.757 -29.302 1.00 84.88 584 LYS A C 1
ATOM 4835 O O . LYS A 1 584 ? 5.879 11.702 -28.156 1.00 84.88 584 LYS A O 1
ATOM 4840 N N . SER A 1 585 ? 4.137 11.825 -29.558 1.00 78.31 585 SER A N 1
ATOM 4841 C CA . SER A 1 585 ? 3.077 12.039 -28.574 1.00 78.31 585 SER A CA 1
ATOM 4842 C C . SER A 1 585 ? 3.078 10.979 -27.477 1.00 78.31 585 SER A C 1
ATOM 4844 O O . SER A 1 585 ? 3.101 11.325 -26.299 1.00 78.31 585 SER A O 1
ATOM 4846 N N . PHE A 1 586 ? 3.130 9.700 -27.845 1.00 81.06 586 PHE A N 1
ATOM 4847 C CA . PHE A 1 586 ? 3.051 8.606 -26.883 1.00 81.06 586 PHE A CA 1
ATOM 4848 C C . PHE A 1 586 ? 4.325 8.470 -26.031 1.00 81.06 586 PHE A C 1
ATOM 4850 O O . PHE A 1 586 ? 4.231 8.304 -24.815 1.00 81.06 586 PHE A O 1
ATOM 4857 N N . LEU A 1 587 ? 5.512 8.646 -26.634 1.00 84.69 587 LEU A N 1
ATOM 4858 C CA . LEU A 1 587 ? 6.797 8.678 -25.915 1.00 84.69 587 LEU A CA 1
ATOM 4859 C C . LEU A 1 587 ? 6.837 9.778 -24.844 1.00 84.69 587 LEU A C 1
ATOM 4861 O O . LEU A 1 587 ? 7.365 9.564 -23.756 1.00 84.69 587 LEU A O 1
ATOM 4865 N N . LEU A 1 588 ? 6.278 10.955 -25.137 1.00 82.75 588 LEU A N 1
ATOM 4866 C CA . LEU A 1 588 ? 6.245 12.075 -24.192 1.00 82.75 588 LEU A CA 1
ATOM 4867 C C . LEU A 1 588 ? 5.134 11.941 -23.140 1.00 82.75 588 LEU A C 1
ATOM 4869 O O . LEU A 1 588 ? 5.260 12.503 -22.056 1.00 82.75 588 LEU A O 1
ATOM 4873 N N . GLN A 1 589 ? 4.062 11.202 -23.438 1.00 83.00 589 GLN A N 1
ATOM 4874 C CA . GLN A 1 589 ? 2.954 10.964 -22.508 1.00 83.00 589 GLN A CA 1
ATOM 4875 C C . GLN A 1 589 ? 3.250 9.865 -21.481 1.00 83.00 589 GLN A C 1
ATOM 4877 O O . GLN A 1 589 ? 2.712 9.919 -20.376 1.00 83.00 589 GLN A O 1
ATOM 4882 N N . ASN A 1 590 ? 4.065 8.861 -21.825 1.00 84.12 590 ASN A N 1
ATOM 4883 C CA . ASN A 1 590 ? 4.310 7.713 -20.956 1.00 84.12 590 ASN A CA 1
ATOM 4884 C C . ASN A 1 590 ? 5.807 7.422 -20.771 1.00 84.12 590 ASN A C 1
ATOM 4886 O O . ASN A 1 590 ? 6.473 6.860 -21.641 1.00 84.12 590 ASN A O 1
ATOM 4890 N N . GLU A 1 591 ? 6.321 7.755 -19.587 1.00 85.31 591 GLU A N 1
ATOM 4891 C CA . GLU A 1 591 ? 7.735 7.583 -19.244 1.00 85.31 591 GLU A CA 1
ATOM 4892 C C . GLU A 1 591 ? 8.185 6.113 -19.268 1.00 85.31 591 GLU A C 1
ATOM 4894 O O . GLU A 1 591 ? 9.263 5.810 -19.780 1.00 85.31 591 GLU A O 1
ATOM 4899 N N . LEU A 1 592 ? 7.362 5.184 -18.765 1.00 85.19 592 LEU A N 1
ATOM 4900 C CA . LEU A 1 592 ? 7.693 3.755 -18.751 1.00 85.19 592 LEU A CA 1
ATOM 4901 C C . LEU A 1 592 ? 7.833 3.208 -20.178 1.00 85.19 592 LEU A C 1
ATOM 4903 O O . LEU A 1 592 ? 8.797 2.500 -20.475 1.00 85.19 592 LEU A O 1
ATOM 4907 N N . TYR A 1 593 ? 6.915 3.583 -21.072 1.00 89.06 593 TYR A N 1
ATOM 4908 C CA . TYR A 1 593 ? 7.007 3.232 -22.486 1.00 89.06 593 TYR A CA 1
ATOM 4909 C C . TYR A 1 593 ? 8.266 3.803 -23.131 1.00 89.06 593 TYR A C 1
ATOM 4911 O O . TYR A 1 593 ? 8.937 3.100 -23.882 1.00 89.06 593 TYR A O 1
ATOM 4919 N N . TYR A 1 594 ? 8.626 5.050 -22.821 1.00 90.62 594 TYR A N 1
ATOM 4920 C CA . TYR A 1 594 ? 9.827 5.659 -23.380 1.00 90.62 594 TYR A CA 1
ATOM 4921 C C . TYR A 1 594 ? 11.095 4.924 -22.912 1.00 90.62 594 TYR A C 1
ATOM 4923 O O . TYR A 1 594 ? 11.942 4.559 -23.727 1.00 90.62 594 TYR A O 1
ATOM 4931 N N . LEU A 1 595 ? 11.214 4.605 -21.622 1.00 89.50 595 LEU A N 1
ATOM 4932 C CA . LEU A 1 595 ? 12.348 3.821 -21.120 1.00 89.50 595 LEU A CA 1
ATOM 4933 C C . LEU A 1 595 ? 12.439 2.444 -21.797 1.00 89.50 595 LEU A C 1
ATOM 4935 O O . LEU A 1 595 ? 13.526 2.025 -22.203 1.00 89.50 595 LEU A O 1
ATOM 4939 N N . LEU A 1 596 ? 11.302 1.769 -21.981 1.00 89.81 596 LEU A N 1
ATOM 4940 C CA . LEU A 1 596 ? 11.218 0.504 -22.709 1.00 89.81 596 LEU A CA 1
ATOM 4941 C C . LEU A 1 596 ? 11.613 0.664 -24.188 1.00 89.81 596 LEU A C 1
ATOM 4943 O O . LEU A 1 596 ? 12.369 -0.150 -24.716 1.00 89.81 596 LEU A O 1
ATOM 4947 N N . PHE A 1 597 ? 11.174 1.740 -24.844 1.00 93.38 597 PHE A N 1
ATOM 4948 C CA . PHE A 1 597 ? 11.531 2.073 -26.224 1.00 93.38 597 PHE A CA 1
ATOM 4949 C C . PHE A 1 597 ? 13.034 2.300 -26.392 1.00 93.38 597 PHE A C 1
ATOM 4951 O O . PHE A 1 597 ? 13.616 1.808 -27.353 1.00 93.38 597 PHE A O 1
ATOM 4958 N N . LEU A 1 598 ? 13.696 2.976 -25.450 1.00 92.50 598 LEU A N 1
ATOM 4959 C CA . LEU A 1 598 ? 15.149 3.167 -25.492 1.00 92.50 598 LEU A CA 1
ATOM 4960 C C . LEU A 1 598 ? 15.906 1.837 -25.385 1.00 92.50 598 LEU A C 1
ATOM 4962 O O . LEU A 1 598 ? 16.889 1.623 -26.099 1.00 92.50 598 LEU A O 1
ATOM 4966 N N . GLN A 1 599 ? 15.436 0.920 -24.535 1.00 91.31 599 GLN A N 1
ATOM 4967 C CA . GLN A 1 599 ? 16.009 -0.425 -24.437 1.00 91.31 599 GLN A CA 1
ATOM 4968 C C . GLN A 1 599 ? 15.777 -1.238 -25.716 1.00 91.31 599 GLN A C 1
ATOM 4970 O O . GLN A 1 599 ? 16.709 -1.872 -26.219 1.00 91.31 599 GLN A O 1
ATOM 4975 N N . PHE A 1 600 ? 14.567 -1.173 -26.275 1.00 92.81 600 PHE A N 1
ATOM 4976 C CA . PHE A 1 600 ? 14.216 -1.792 -27.551 1.00 92.81 600 PHE A CA 1
ATOM 4977 C C . PHE A 1 600 ? 15.052 -1.243 -28.714 1.00 92.81 600 PHE A C 1
ATOM 4979 O O . PHE A 1 600 ? 15.551 -2.004 -29.543 1.00 92.81 600 PHE A O 1
ATOM 4986 N N . LEU A 1 601 ? 15.262 0.070 -28.765 1.00 92.50 601 LEU A N 1
ATOM 4987 C CA . LEU A 1 601 ? 16.089 0.716 -29.777 1.00 92.50 601 LEU A CA 1
ATOM 4988 C C . LEU A 1 601 ? 17.535 0.221 -29.684 1.00 92.50 601 LEU A C 1
ATOM 4990 O O . LEU A 1 601 ? 18.115 -0.196 -30.685 1.00 92.50 601 LEU A O 1
ATOM 4994 N N . ASN A 1 602 ? 18.093 0.197 -28.468 1.00 90.75 602 ASN A N 1
ATOM 4995 C CA . ASN A 1 602 ? 19.438 -0.310 -28.236 1.00 90.75 602 ASN A CA 1
ATOM 4996 C C . ASN A 1 602 ? 19.579 -1.756 -28.715 1.00 90.75 602 ASN A C 1
ATOM 4998 O O . ASN A 1 602 ? 20.458 -2.060 -29.516 1.00 90.75 602 ASN A O 1
ATOM 5002 N N . ILE A 1 603 ? 18.693 -2.647 -28.257 1.00 88.62 603 ILE A N 1
ATOM 5003 C CA . ILE A 1 603 ? 18.786 -4.072 -28.577 1.00 88.62 603 ILE A CA 1
ATOM 5004 C C . ILE A 1 603 ? 18.576 -4.338 -30.070 1.00 88.62 603 ILE A C 1
ATOM 5006 O O . ILE A 1 603 ? 19.219 -5.229 -30.619 1.00 88.62 603 ILE A O 1
ATOM 5010 N N . SER A 1 604 ? 17.757 -3.526 -30.745 1.00 89.25 604 SER A N 1
ATOM 5011 C CA . SER A 1 604 ? 17.549 -3.602 -32.194 1.00 89.25 604 SER A CA 1
ATOM 5012 C C . SER A 1 604 ? 18.839 -3.338 -32.972 1.00 89.25 604 SER A C 1
ATOM 5014 O O . SER A 1 604 ? 19.121 -4.057 -33.931 1.00 89.25 604 SER A O 1
ATOM 5016 N N . PHE A 1 605 ? 19.662 -2.379 -32.528 1.00 88.94 605 PHE A N 1
ATOM 5017 C CA . PHE A 1 605 ? 20.994 -2.151 -33.101 1.00 88.94 605 PHE A CA 1
ATOM 5018 C C . PHE A 1 605 ? 21.957 -3.291 -32.787 1.00 88.94 605 PHE A C 1
ATOM 5020 O O . PHE A 1 605 ? 22.657 -3.765 -33.675 1.00 88.94 605 PHE A O 1
ATOM 5027 N N . LEU A 1 606 ? 21.975 -3.764 -31.536 1.00 83.50 606 LEU A N 1
ATOM 5028 C CA . LEU A 1 606 ? 22.833 -4.880 -31.121 1.00 83.50 606 LEU A CA 1
ATOM 5029 C C . LEU A 1 606 ? 22.542 -6.166 -31.905 1.00 83.50 606 LEU A C 1
ATOM 5031 O O . LEU A 1 606 ? 23.449 -6.951 -32.163 1.00 83.50 606 LEU A O 1
ATOM 5035 N N . CYS A 1 607 ? 21.280 -6.362 -32.283 1.00 81.88 607 CYS A N 1
ATOM 5036 C CA . CYS A 1 607 ? 20.791 -7.522 -33.016 1.00 81.88 607 CYS A CA 1
ATOM 5037 C C . CYS A 1 607 ? 20.845 -7.387 -34.537 1.00 81.88 607 CYS A C 1
ATOM 5039 O O . CYS A 1 607 ? 20.398 -8.314 -35.208 1.00 81.88 607 CYS A O 1
ATOM 5041 N N . ASN A 1 608 ? 21.306 -6.255 -35.078 1.00 83.94 608 ASN A N 1
ATOM 5042 C CA . ASN A 1 608 ? 21.211 -5.921 -36.504 1.00 83.94 608 ASN A CA 1
ATOM 5043 C C . ASN A 1 608 ? 19.773 -5.961 -37.076 1.00 83.94 608 ASN A C 1
ATOM 5045 O O . ASN A 1 608 ? 19.596 -6.092 -38.284 1.00 83.94 608 ASN A O 1
ATOM 5049 N N . LEU A 1 609 ? 18.740 -5.814 -36.234 1.00 85.56 609 LEU A N 1
ATOM 5050 C CA . LEU A 1 609 ? 17.340 -5.705 -36.678 1.00 85.56 609 LEU A CA 1
ATOM 5051 C C . LEU A 1 609 ? 17.036 -4.333 -37.291 1.00 85.56 609 LEU A C 1
ATOM 5053 O O . LEU A 1 609 ? 16.089 -4.177 -38.062 1.00 85.56 609 LEU A O 1
ATOM 5057 N N . TYR A 1 610 ? 17.845 -3.335 -36.942 1.00 87.94 610 TYR A N 1
ATOM 5058 C CA . TYR A 1 610 ? 17.789 -1.998 -37.504 1.00 87.94 610 TYR A CA 1
ATOM 5059 C C . TYR A 1 610 ? 19.206 -1.468 -37.715 1.00 87.94 610 TYR A C 1
ATOM 5061 O O . TYR A 1 610 ? 20.070 -1.624 -36.854 1.00 87.94 610 TYR A O 1
ATOM 5069 N N . ASP A 1 611 ? 19.457 -0.857 -38.870 1.00 87.81 611 ASP A N 1
ATOM 5070 C CA . ASP A 1 611 ? 20.786 -0.357 -39.223 1.00 87.81 611 ASP A CA 1
ATOM 5071 C C . ASP A 1 611 ? 21.079 0.965 -38.492 1.00 87.81 611 ASP A C 1
ATOM 5073 O O . ASP A 1 611 ? 20.414 1.983 -38.711 1.00 87.81 611 ASP A O 1
ATOM 5077 N N . PHE A 1 612 ? 22.108 0.955 -37.639 1.00 88.62 612 PHE A N 1
ATOM 5078 C CA . PHE A 1 612 ? 22.568 2.135 -36.905 1.00 88.62 612 PHE A CA 1
ATOM 5079 C C . PHE A 1 612 ? 23.016 3.264 -37.839 1.00 88.62 612 PHE A C 1
ATOM 5081 O O . PHE A 1 612 ? 22.746 4.439 -37.582 1.00 88.62 612 PHE A O 1
ATOM 5088 N N . LYS A 1 613 ? 23.658 2.930 -38.964 1.00 86.88 613 LYS A N 1
ATOM 5089 C CA . LYS A 1 613 ? 24.084 3.927 -39.947 1.00 86.88 613 LYS A CA 1
ATOM 5090 C C . LYS A 1 613 ? 22.871 4.597 -40.577 1.00 86.88 613 LYS A C 1
ATOM 5092 O O . LYS A 1 613 ? 22.824 5.823 -40.618 1.00 86.88 613 LYS A O 1
ATOM 5097 N N . LYS A 1 614 ? 21.865 3.819 -40.984 1.00 86.50 614 LYS A N 1
ATOM 5098 C CA . LYS A 1 614 ? 20.580 4.343 -41.475 1.00 86.50 614 LYS A CA 1
ATOM 5099 C C . LYS A 1 614 ? 19.891 5.228 -40.431 1.00 86.50 614 LYS A C 1
ATOM 5101 O O . LYS A 1 614 ? 19.410 6.300 -40.779 1.00 86.50 614 LYS A O 1
ATOM 5106 N N . PHE A 1 615 ? 19.884 4.828 -39.158 1.00 89.19 615 PHE A N 1
ATOM 5107 C CA . PHE A 1 615 ? 19.293 5.613 -38.068 1.00 89.19 615 PHE A CA 1
ATOM 5108 C C . PHE A 1 615 ? 19.940 6.992 -37.891 1.00 89.19 615 PHE A C 1
ATOM 5110 O O . PHE A 1 615 ? 19.235 7.990 -37.753 1.00 89.19 615 PHE A O 1
ATOM 5117 N N . VAL A 1 616 ? 21.274 7.040 -37.909 1.00 85.88 616 VAL A N 1
ATOM 5118 C CA . VAL A 1 616 ? 22.051 8.272 -37.724 1.00 85.88 616 VAL A CA 1
ATOM 5119 C C . VAL A 1 616 ? 22.067 9.145 -38.985 1.00 85.88 616 VAL A C 1
ATOM 5121 O O . VAL A 1 616 ? 22.164 10.368 -38.891 1.00 85.88 616 VAL A O 1
ATOM 5124 N N . GLN A 1 617 ? 22.009 8.545 -40.176 1.00 77.25 617 GLN A N 1
ATOM 5125 C CA . GLN A 1 617 ? 22.005 9.280 -41.446 1.00 77.25 617 GLN A CA 1
ATOM 5126 C C . GLN A 1 617 ? 20.635 9.865 -41.800 1.00 77.25 617 GLN A C 1
ATOM 5128 O O . GLN A 1 617 ? 20.588 10.898 -42.465 1.00 77.25 617 GLN A O 1
ATOM 5133 N N . ASN A 1 618 ? 19.552 9.235 -41.348 1.00 76.31 618 ASN A N 1
ATOM 5134 C CA . ASN A 1 618 ? 18.191 9.740 -41.507 1.00 76.31 618 ASN A CA 1
ATOM 5135 C C . ASN A 1 618 ? 17.817 10.728 -40.387 1.00 76.31 618 ASN A C 1
ATOM 5137 O O . ASN A 1 618 ? 18.519 10.867 -39.384 1.00 76.31 618 ASN A O 1
ATOM 5141 N N . ASP A 1 619 ? 16.645 11.355 -40.512 1.00 81.62 619 ASP A N 1
ATOM 5142 C CA . ASP A 1 619 ? 16.101 12.269 -39.498 1.00 81.62 619 ASP A CA 1
ATOM 5143 C C . ASP A 1 619 ? 15.748 11.582 -38.164 1.00 81.62 619 ASP A C 1
ATOM 5145 O O . ASP A 1 619 ? 15.501 12.260 -37.172 1.00 81.62 619 ASP A O 1
ATOM 5149 N N . SER A 1 620 ? 15.791 10.246 -38.082 1.00 86.69 620 SER A N 1
ATOM 5150 C CA . SER A 1 620 ? 15.432 9.491 -36.874 1.00 86.69 620 SER A CA 1
ATOM 5151 C C . SER A 1 620 ? 16.295 9.840 -35.657 1.00 86.69 620 SER A C 1
ATOM 5153 O O . SER A 1 620 ? 15.762 10.020 -34.564 1.00 86.69 620 SER A O 1
ATOM 5155 N N . PHE A 1 621 ? 17.616 9.976 -35.816 1.00 88.31 621 PHE A N 1
ATOM 5156 C CA . PHE A 1 621 ? 18.477 10.408 -34.709 1.00 88.31 621 PHE A CA 1
ATOM 5157 C C . PHE A 1 621 ? 18.163 11.846 -34.274 1.00 88.31 621 PHE A C 1
ATOM 5159 O O . PHE A 1 621 ? 18.090 12.141 -33.083 1.00 88.31 621 PHE A O 1
ATOM 5166 N N . VAL A 1 622 ? 17.906 12.733 -35.238 1.00 86.69 622 VAL A N 1
ATOM 5167 C CA . VAL A 1 622 ? 17.497 14.120 -34.979 1.00 86.69 622 VAL A CA 1
ATOM 5168 C C . VAL A 1 622 ? 16.169 14.159 -34.222 1.00 86.69 622 VAL A C 1
ATOM 5170 O O . VAL A 1 622 ? 16.021 14.932 -33.276 1.00 86.69 622 VAL A O 1
ATOM 5173 N N . ASP A 1 623 ? 15.213 13.314 -34.597 1.00 88.50 623 ASP A N 1
ATOM 5174 C CA . ASP A 1 623 ? 13.930 13.201 -33.919 1.00 88.50 623 ASP A CA 1
ATOM 5175 C C . ASP A 1 623 ? 14.063 12.637 -32.505 1.00 88.50 623 ASP A C 1
ATOM 5177 O O . ASP A 1 623 ? 13.485 13.225 -31.595 1.00 88.50 623 ASP A O 1
ATOM 5181 N N . LEU A 1 624 ? 14.891 11.608 -32.274 1.00 89.88 624 LEU A N 1
ATOM 5182 C CA . LEU A 1 624 ? 15.199 11.128 -30.919 1.00 89.88 624 LEU A CA 1
ATOM 5183 C C . LEU A 1 624 ? 15.753 12.261 -30.047 1.00 89.88 624 LEU A C 1
ATOM 5185 O O . LEU A 1 624 ? 15.309 12.456 -28.917 1.00 89.88 624 LEU A O 1
ATOM 5189 N N . MET A 1 625 ? 16.683 13.049 -30.587 1.00 89.00 625 MET A N 1
ATOM 5190 C CA . MET A 1 625 ? 17.249 14.196 -29.884 1.00 89.00 625 MET A CA 1
ATOM 5191 C C . MET A 1 625 ? 16.182 15.273 -29.597 1.00 89.00 625 MET A C 1
ATOM 5193 O O . MET A 1 625 ? 16.114 15.798 -28.486 1.00 89.00 625 MET A O 1
ATOM 5197 N N . LYS A 1 626 ? 15.271 15.559 -30.535 1.00 86.50 626 LYS A N 1
ATOM 5198 C CA . LYS A 1 626 ? 14.134 16.470 -30.292 1.00 86.50 626 LYS A CA 1
ATOM 5199 C C . LYS A 1 626 ? 13.189 15.949 -29.202 1.00 86.50 626 LYS A C 1
ATOM 5201 O O . LYS A 1 626 ? 12.739 16.744 -28.383 1.00 86.50 626 LYS A O 1
ATOM 5206 N N . VAL A 1 627 ? 12.898 14.646 -29.171 1.00 85.06 627 VAL A N 1
ATOM 5207 C CA . VAL A 1 627 ? 12.065 14.032 -28.119 1.00 85.06 627 VAL A CA 1
ATOM 5208 C C . VAL A 1 627 ? 12.783 14.087 -26.765 1.00 85.06 627 VAL A C 1
ATOM 5210 O O . VAL A 1 627 ? 12.164 14.433 -25.765 1.00 85.06 627 VAL A O 1
ATOM 5213 N N . CYS A 1 628 ? 14.095 13.828 -26.727 1.00 85.62 628 CYS A N 1
ATOM 5214 C CA . CYS A 1 628 ? 14.940 13.979 -25.534 1.00 85.62 628 CYS A CA 1
ATOM 5215 C C . CYS A 1 628 ? 14.863 15.394 -24.940 1.00 85.62 628 CYS A C 1
ATOM 5217 O O . CYS A 1 628 ? 14.742 15.567 -23.729 1.00 85.62 628 CYS A O 1
ATOM 5219 N N . ARG A 1 629 ? 14.872 16.429 -25.789 1.00 85.31 629 ARG A N 1
ATOM 5220 C CA . ARG A 1 629 ? 14.772 17.826 -25.340 1.00 85.31 629 ARG A CA 1
ATOM 5221 C C . ARG A 1 629 ? 13.531 18.069 -24.466 1.00 85.31 629 ARG A C 1
ATOM 5223 O O . ARG A 1 629 ? 13.642 18.720 -23.426 1.00 85.31 629 ARG A O 1
ATOM 5230 N N . GLY A 1 630 ? 12.386 17.506 -24.862 1.00 81.81 630 GLY A N 1
ATOM 5231 C CA . GLY A 1 630 ? 11.089 17.658 -24.191 1.00 81.81 630 GLY A CA 1
ATOM 5232 C C . GLY A 1 630 ? 10.770 16.640 -23.088 1.00 81.81 630 GLY A C 1
ATOM 5233 O O . GLY A 1 630 ? 9.652 16.659 -22.584 1.00 81.81 630 GLY A O 1
ATOM 5234 N N . SER A 1 631 ? 11.692 15.740 -22.723 1.00 85.38 631 SER A N 1
ATOM 5235 C CA . SER A 1 631 ? 11.422 14.657 -21.763 1.00 85.38 631 SER A CA 1
ATOM 5236 C C . SER A 1 631 ? 11.804 14.987 -20.312 1.00 85.38 631 SER A C 1
ATOM 5238 O O . SER A 1 631 ? 12.492 15.974 -20.035 1.00 85.38 631 SER A O 1
ATOM 5240 N N . THR A 1 632 ? 11.402 14.112 -19.380 1.00 85.25 632 THR A N 1
ATOM 5241 C CA . THR A 1 632 ? 11.777 14.169 -17.955 1.00 85.25 632 THR A CA 1
ATOM 5242 C C . THR A 1 632 ? 13.287 13.998 -17.750 1.00 85.25 632 THR A C 1
ATOM 5244 O O . THR A 1 632 ? 13.995 13.466 -18.613 1.00 85.25 632 THR A O 1
ATOM 5247 N N . LEU A 1 633 ? 13.784 14.418 -16.581 1.00 81.94 633 LEU A N 1
ATOM 5248 C CA . LEU A 1 633 ? 15.196 14.298 -16.200 1.00 81.94 633 LEU A CA 1
ATOM 5249 C C . LEU A 1 633 ? 15.688 12.844 -16.260 1.00 81.94 633 LEU A C 1
ATOM 5251 O O . LEU A 1 633 ? 16.703 12.558 -16.882 1.00 81.94 633 LEU A O 1
ATOM 5255 N N . ARG A 1 634 ? 14.914 11.910 -15.697 1.00 82.25 634 ARG A N 1
ATOM 5256 C CA . ARG A 1 634 ? 15.238 10.476 -15.660 1.00 82.25 634 ARG A CA 1
ATOM 5257 C C . ARG A 1 634 ? 15.379 9.859 -17.055 1.00 82.25 634 ARG A C 1
ATOM 5259 O O . ARG A 1 634 ? 16.268 9.034 -17.291 1.00 82.25 634 ARG A O 1
ATOM 5266 N N . VAL A 1 635 ? 14.529 10.262 -18.000 1.00 85.44 635 VAL A N 1
ATOM 5267 C CA . VAL A 1 635 ? 14.644 9.835 -19.400 1.00 85.44 635 VAL A CA 1
ATOM 5268 C C . VAL A 1 635 ? 15.896 10.427 -20.044 1.00 85.44 635 VAL A C 1
ATOM 5270 O O . VAL A 1 635 ? 16.628 9.696 -20.710 1.00 85.44 635 VAL A O 1
ATOM 5273 N N . LYS A 1 636 ? 16.202 11.709 -19.798 1.00 88.50 636 LYS A N 1
ATOM 5274 C CA . LYS A 1 636 ? 17.438 12.342 -20.288 1.00 88.50 636 LYS A CA 1
ATOM 5275 C C . LYS A 1 636 ? 18.683 11.608 -19.772 1.00 88.50 636 LYS A C 1
ATOM 5277 O O . LYS A 1 636 ? 19.544 11.262 -20.580 1.00 88.50 636 LYS A O 1
ATOM 5282 N N . THR A 1 637 ? 18.731 11.249 -18.485 1.00 87.38 637 THR A N 1
ATOM 5283 C CA . THR A 1 637 ? 19.797 10.416 -17.893 1.00 87.38 637 THR A CA 1
ATOM 5284 C C . THR A 1 637 ? 19.913 9.058 -18.600 1.00 87.38 637 THR A C 1
ATOM 5286 O O . THR A 1 637 ? 21.011 8.577 -18.886 1.00 87.38 637 THR A O 1
ATOM 5289 N N . SER A 1 638 ? 18.785 8.424 -18.932 1.00 86.88 638 SER A N 1
ATOM 5290 C CA . SER A 1 638 ? 18.769 7.132 -19.637 1.00 86.88 638 SER A CA 1
ATOM 5291 C C . SER A 1 638 ? 19.300 7.242 -21.072 1.00 86.88 638 SER A C 1
ATOM 5293 O O . SER A 1 638 ? 19.998 6.344 -21.545 1.00 86.88 638 SER A O 1
ATOM 5295 N N . ILE A 1 639 ? 19.028 8.359 -21.752 1.00 90.19 639 ILE A N 1
ATOM 5296 C CA . ILE A 1 639 ? 19.554 8.649 -23.091 1.00 90.19 639 ILE A CA 1
ATOM 5297 C C . ILE A 1 639 ? 21.059 8.931 -23.042 1.00 90.19 639 ILE A C 1
ATOM 5299 O O . ILE A 1 639 ? 21.775 8.441 -23.911 1.00 90.19 639 ILE A O 1
ATOM 5303 N N . LEU A 1 640 ? 21.566 9.641 -22.026 1.00 90.31 640 LEU A N 1
ATOM 5304 C CA . LEU A 1 640 ? 23.015 9.819 -21.840 1.00 90.31 640 LEU A CA 1
ATOM 5305 C C . LEU A 1 640 ? 23.732 8.475 -21.685 1.00 90.31 640 LEU A C 1
ATOM 5307 O O . LEU A 1 640 ? 24.703 8.210 -22.392 1.00 90.31 640 LEU A O 1
ATOM 5311 N N . ASN A 1 641 ? 23.208 7.605 -20.819 1.00 89.44 641 ASN A N 1
ATOM 5312 C CA . ASN A 1 641 ? 23.734 6.253 -20.635 1.00 89.44 641 ASN A CA 1
ATOM 5313 C C . ASN A 1 641 ? 23.748 5.461 -21.950 1.00 89.44 641 ASN A C 1
ATOM 5315 O O . ASN A 1 641 ? 24.708 4.752 -22.252 1.00 89.44 641 ASN A O 1
ATOM 5319 N N . LEU A 1 642 ? 22.686 5.581 -22.750 1.00 90.12 642 LEU A N 1
ATOM 5320 C CA . LEU A 1 642 ? 22.591 4.924 -24.048 1.00 90.12 642 LEU A CA 1
ATOM 5321 C C . LEU A 1 642 ? 23.618 5.472 -25.052 1.00 90.12 642 LEU A C 1
ATOM 5323 O O . LEU A 1 642 ? 24.299 4.693 -25.716 1.00 90.12 642 LEU A O 1
ATOM 5327 N N . LEU A 1 643 ? 23.760 6.798 -25.135 1.00 91.00 643 LEU A N 1
ATOM 5328 C CA . LEU A 1 643 ? 24.738 7.460 -25.999 1.00 91.00 643 LEU A CA 1
ATOM 5329 C C . LEU A 1 643 ? 26.170 7.061 -25.639 1.00 91.00 643 LEU A C 1
ATOM 5331 O O . LEU A 1 643 ? 26.950 6.762 -26.539 1.00 91.00 643 LEU A O 1
ATOM 5335 N N . LEU A 1 644 ? 26.509 7.001 -24.349 1.00 90.00 644 LEU A N 1
ATOM 5336 C CA . LEU A 1 644 ? 27.821 6.537 -23.895 1.00 90.00 644 LEU A CA 1
ATOM 5337 C C . LEU A 1 644 ? 28.108 5.107 -24.349 1.00 90.00 644 LEU A C 1
ATOM 5339 O O . LEU A 1 644 ? 29.128 4.870 -24.993 1.00 90.00 644 LEU A O 1
ATOM 5343 N N . ARG A 1 645 ? 27.165 4.182 -24.134 1.00 88.38 645 ARG A N 1
ATOM 5344 C CA . ARG A 1 645 ? 27.288 2.790 -24.605 1.00 88.38 645 ARG A CA 1
ATOM 5345 C C . ARG A 1 645 ? 27.481 2.692 -26.118 1.00 88.38 645 ARG A C 1
ATOM 5347 O O . ARG A 1 645 ? 28.170 1.797 -26.604 1.00 88.38 645 ARG A O 1
ATOM 5354 N N . TRP A 1 646 ? 26.863 3.586 -26.891 1.00 91.62 646 TRP A N 1
ATOM 5355 C CA . TRP A 1 646 ? 27.091 3.650 -28.336 1.00 91.62 646 TRP A CA 1
ATOM 5356 C C . TRP A 1 646 ? 28.474 4.203 -28.675 1.00 91.62 646 TRP A C 1
ATOM 5358 O O . TRP A 1 646 ? 29.122 3.692 -29.581 1.00 91.62 646 TRP A O 1
ATOM 5368 N N . LEU A 1 647 ? 28.953 5.210 -27.948 1.00 89.62 647 LEU A N 1
ATOM 5369 C CA . LEU A 1 647 ? 30.265 5.820 -28.167 1.00 89.62 647 LEU A CA 1
ATOM 5370 C C . LEU A 1 647 ? 31.441 4.915 -27.773 1.00 89.62 647 LEU A C 1
ATOM 5372 O O . LEU A 1 647 ? 32.512 5.049 -28.366 1.00 89.62 647 LEU A O 1
ATOM 5376 N N . GLU A 1 648 ? 31.242 3.980 -26.841 1.00 87.38 648 GLU A N 1
ATOM 5377 C CA . GLU A 1 648 ? 32.209 2.925 -26.493 1.00 87.38 648 GLU A CA 1
ATOM 5378 C C . GLU A 1 648 ? 32.481 1.968 -27.668 1.00 87.38 648 GLU A C 1
ATOM 5380 O O . GLU A 1 648 ? 33.569 1.401 -27.786 1.00 87.38 648 GLU A O 1
ATOM 5385 N N . ARG A 1 649 ? 31.515 1.803 -28.582 1.00 87.94 649 ARG A N 1
ATOM 5386 C CA . ARG A 1 649 ? 31.670 0.976 -29.785 1.00 87.94 649 ARG A CA 1
ATOM 5387 C C . ARG A 1 649 ? 32.258 1.797 -30.920 1.00 87.94 649 ARG A C 1
ATOM 5389 O O . ARG A 1 649 ? 31.630 2.734 -31.408 1.00 87.94 649 ARG A O 1
ATOM 5396 N N . LYS A 1 650 ? 33.436 1.396 -31.403 1.00 86.44 650 LYS A N 1
ATOM 5397 C CA . LYS A 1 650 ? 34.190 2.139 -32.425 1.00 86.44 650 LYS A CA 1
ATOM 5398 C C . LYS A 1 650 ? 33.360 2.474 -33.673 1.00 86.44 650 LYS A C 1
ATOM 5400 O O . LYS A 1 650 ? 33.289 3.641 -34.048 1.00 86.44 650 LYS A O 1
ATOM 5405 N N . ASP A 1 651 ? 32.662 1.494 -34.247 1.00 86.00 651 ASP A N 1
ATOM 5406 C CA . ASP A 1 651 ? 31.878 1.682 -35.479 1.00 86.00 651 ASP A CA 1
ATOM 5407 C C . ASP A 1 651 ? 30.717 2.682 -35.303 1.00 86.00 651 ASP A C 1
ATOM 5409 O O . ASP A 1 651 ? 30.419 3.494 -36.187 1.00 86.00 651 ASP A O 1
ATOM 5413 N N . PHE A 1 652 ? 30.069 2.664 -34.135 1.00 90.38 652 PHE A N 1
ATOM 5414 C CA . PHE A 1 652 ? 28.981 3.586 -33.801 1.00 90.38 652 PHE A CA 1
ATOM 5415 C C . PHE A 1 652 ? 29.531 4.983 -33.501 1.00 90.38 652 PHE A C 1
ATOM 5417 O O . PHE A 1 652 ? 28.996 5.978 -33.995 1.00 90.38 652 PHE A O 1
ATOM 5424 N N . SER A 1 653 ? 30.641 5.056 -32.763 1.00 89.75 653 SER A N 1
ATOM 5425 C CA . SER A 1 653 ? 31.365 6.291 -32.458 1.00 89.75 653 SER A CA 1
ATOM 5426 C C . SER A 1 653 ? 31.788 7.032 -33.725 1.00 89.75 653 SER A C 1
ATOM 5428 O O . SER A 1 653 ? 31.521 8.226 -33.862 1.00 89.75 653 SER A O 1
ATOM 5430 N N . ASP A 1 654 ? 32.367 6.330 -34.701 1.00 88.62 654 ASP A N 1
ATOM 5431 C CA . ASP A 1 654 ? 32.789 6.924 -35.971 1.00 88.62 654 ASP A CA 1
ATOM 5432 C C . ASP A 1 654 ? 31.593 7.453 -36.781 1.00 88.62 654 ASP A C 1
ATOM 5434 O O . ASP A 1 654 ? 31.647 8.555 -37.343 1.00 88.62 654 ASP A O 1
ATOM 5438 N N . THR A 1 655 ? 30.477 6.719 -36.769 1.00 89.00 655 THR A N 1
ATOM 5439 C CA . THR A 1 655 ? 29.224 7.121 -37.426 1.00 89.00 655 THR A CA 1
ATOM 5440 C C . THR A 1 655 ? 28.615 8.370 -36.774 1.00 89.00 655 THR A C 1
ATOM 5442 O O . THR A 1 655 ? 28.252 9.322 -37.473 1.00 89.00 655 THR A O 1
ATOM 5445 N N . LEU A 1 656 ? 28.567 8.426 -35.439 1.00 88.19 656 LEU A N 1
ATOM 5446 C CA . LEU A 1 656 ? 28.093 9.594 -34.690 1.00 88.19 656 LEU A CA 1
ATOM 5447 C C . LEU A 1 656 ? 29.010 10.805 -34.896 1.00 88.19 656 LEU A C 1
ATOM 5449 O O . LEU A 1 656 ? 28.527 11.901 -35.174 1.00 88.19 656 LEU A O 1
ATOM 5453 N N . LYS A 1 657 ? 30.335 10.622 -34.858 1.00 88.75 657 LYS A N 1
ATOM 5454 C CA . LYS A 1 657 ? 31.302 11.692 -35.154 1.00 88.75 657 LYS A CA 1
ATOM 5455 C C . LYS A 1 657 ? 31.118 12.249 -36.560 1.00 88.75 657 LYS A C 1
ATOM 5457 O O . LYS A 1 657 ? 31.272 13.455 -36.750 1.00 88.75 657 LYS A O 1
ATOM 5462 N N . TRP A 1 658 ? 30.805 11.405 -37.544 1.00 87.19 658 TRP A N 1
ATOM 5463 C CA . TRP A 1 658 ? 30.487 11.852 -38.900 1.00 87.19 658 TRP A CA 1
ATOM 5464 C C . TRP A 1 658 ? 29.195 12.675 -38.940 1.00 87.19 658 TRP A C 1
ATOM 5466 O O . TRP A 1 658 ? 29.191 13.750 -39.539 1.00 87.19 658 TRP A O 1
ATOM 5476 N N . HIS A 1 659 ? 28.133 12.231 -38.263 1.00 87.12 659 HIS A N 1
ATOM 5477 C CA . HIS A 1 659 ? 26.871 12.973 -38.187 1.00 87.12 659 HIS A CA 1
ATOM 5478 C C . HIS A 1 659 ? 27.053 14.342 -37.535 1.00 87.12 659 HIS A C 1
ATOM 5480 O O . HIS A 1 659 ? 26.629 15.356 -38.087 1.00 87.12 659 HIS A O 1
ATOM 5486 N N . VAL A 1 660 ? 27.781 14.389 -36.418 1.00 87.31 660 VAL A N 1
ATOM 5487 C CA . VAL A 1 660 ? 28.064 15.626 -35.686 1.00 87.31 660 VAL A CA 1
ATOM 5488 C C . VAL A 1 660 ? 28.826 16.642 -36.536 1.00 87.31 660 VAL A C 1
ATOM 5490 O O . VAL A 1 660 ? 28.696 17.842 -36.308 1.00 87.31 660 VAL A O 1
ATOM 5493 N N . ARG A 1 661 ? 29.592 16.231 -37.558 1.00 84.62 661 ARG A N 1
ATOM 5494 C CA . ARG A 1 661 ? 30.198 17.190 -38.507 1.00 84.62 661 ARG A CA 1
ATOM 5495 C C . ARG A 1 661 ? 29.145 17.987 -39.271 1.00 84.62 661 ARG A C 1
ATOM 5497 O O . ARG A 1 661 ? 29.399 19.150 -39.558 1.00 84.62 661 ARG A O 1
ATOM 5504 N N . LYS A 1 662 ? 28.004 17.369 -39.583 1.00 83.88 662 LYS A N 1
ATOM 5505 C CA . LYS A 1 662 ? 26.921 17.952 -40.383 1.00 83.88 662 LYS A CA 1
ATOM 5506 C C . LYS A 1 662 ? 25.816 18.586 -39.539 1.00 83.88 662 LYS A C 1
ATOM 5508 O O . LYS A 1 662 ? 25.248 19.582 -39.964 1.00 83.88 662 LYS A O 1
ATOM 5513 N N . ASN A 1 663 ? 25.511 18.028 -38.368 1.00 84.94 663 ASN A N 1
ATOM 5514 C CA . ASN A 1 663 ? 24.419 18.488 -37.512 1.00 84.94 663 ASN A CA 1
ATOM 5515 C C . ASN A 1 663 ? 24.879 18.608 -36.049 1.00 84.94 663 ASN A C 1
ATOM 5517 O O . ASN A 1 663 ? 25.354 17.642 -35.455 1.00 84.94 663 ASN A O 1
ATOM 5521 N N . LYS A 1 664 ? 24.741 19.807 -35.470 1.00 87.94 664 LYS A N 1
ATOM 5522 C CA . LYS A 1 664 ? 25.215 20.146 -34.115 1.00 87.94 664 LYS A CA 1
ATOM 5523 C C . LYS A 1 664 ? 24.154 20.028 -33.021 1.00 87.94 664 LYS A C 1
ATOM 5525 O O . LYS A 1 664 ? 24.471 20.284 -31.864 1.00 87.94 664 LYS A O 1
ATOM 5530 N N . LEU A 1 665 ? 22.935 19.595 -33.354 1.00 87.25 665 LEU A N 1
ATOM 5531 C CA . LEU A 1 665 ? 21.794 19.549 -32.431 1.00 87.25 665 LEU A CA 1
ATOM 5532 C C . LEU A 1 665 ? 22.093 18.802 -31.122 1.00 87.25 665 LEU A C 1
ATOM 5534 O O . LEU A 1 665 ? 21.618 19.209 -30.063 1.00 87.25 665 LEU A O 1
ATOM 5538 N N . ILE A 1 666 ? 22.899 17.734 -31.177 1.00 88.62 666 ILE A N 1
ATOM 5539 C CA . ILE A 1 666 ? 23.291 16.990 -29.974 1.00 88.62 666 ILE A CA 1
ATOM 5540 C C . ILE A 1 666 ? 24.008 17.883 -28.956 1.00 88.62 666 ILE A C 1
ATOM 5542 O O . ILE A 1 666 ? 23.710 17.800 -27.771 1.00 88.62 666 ILE A O 1
ATOM 5546 N N . PHE A 1 667 ? 24.895 18.777 -29.404 1.00 89.44 667 PHE A N 1
ATOM 5547 C CA . PHE A 1 667 ? 25.607 19.680 -28.506 1.00 89.44 667 PHE A CA 1
ATOM 5548 C C . PHE A 1 667 ? 24.653 20.682 -27.871 1.00 89.44 667 PHE A C 1
ATOM 5550 O O . PHE A 1 667 ? 24.709 20.870 -26.663 1.00 89.44 667 PHE A O 1
ATOM 5557 N N . THR A 1 668 ? 23.729 21.254 -28.648 1.00 88.06 668 THR A N 1
ATOM 5558 C CA . THR A 1 668 ? 22.703 22.170 -28.128 1.00 88.06 668 THR A CA 1
ATOM 5559 C C . THR A 1 668 ? 21.893 21.525 -27.003 1.00 88.06 668 THR A C 1
ATOM 5561 O O . THR A 1 668 ? 21.732 22.121 -25.945 1.00 88.06 668 THR A O 1
ATOM 5564 N N . ILE A 1 669 ? 21.447 20.279 -27.185 1.00 87.50 669 ILE A N 1
ATOM 5565 C CA . ILE A 1 669 ? 20.657 19.569 -26.168 1.00 87.50 669 ILE A CA 1
ATOM 5566 C C . ILE A 1 669 ? 21.497 19.212 -24.940 1.00 87.50 669 ILE A C 1
ATOM 5568 O O . ILE A 1 669 ? 21.006 19.327 -23.821 1.00 87.50 669 ILE A O 1
ATOM 5572 N N . LEU A 1 670 ? 22.755 18.803 -25.121 1.00 90.06 670 LEU A N 1
ATOM 5573 C CA . LEU A 1 670 ? 23.648 18.529 -23.993 1.00 90.06 670 LEU A CA 1
ATOM 5574 C C . LEU A 1 670 ? 23.960 19.800 -23.191 1.00 90.06 670 LEU A C 1
ATOM 5576 O O . LEU A 1 670 ? 24.016 19.729 -21.968 1.00 90.06 670 LEU A O 1
ATOM 5580 N N . PHE A 1 671 ? 24.106 20.958 -23.846 1.00 89.06 671 PHE A N 1
ATOM 5581 C CA . PHE A 1 671 ? 24.266 22.247 -23.165 1.00 89.06 671 PHE A CA 1
ATOM 5582 C C . PHE A 1 671 ? 23.013 22.646 -22.382 1.00 89.06 671 PHE A C 1
ATOM 5584 O O . PHE A 1 671 ? 23.117 23.048 -21.225 1.00 89.06 671 PHE A O 1
ATOM 5591 N N . GLU A 1 672 ? 21.827 22.498 -22.976 1.00 86.88 672 GLU A N 1
ATOM 5592 C CA . GLU A 1 672 ? 20.557 22.729 -22.277 1.00 86.88 672 GLU A CA 1
ATOM 5593 C C . GLU A 1 672 ? 20.405 21.802 -21.068 1.00 86.88 672 GLU A C 1
ATOM 5595 O O . GLU A 1 672 ? 19.990 22.236 -19.995 1.00 86.88 672 GLU A O 1
ATOM 5600 N N . TYR A 1 673 ? 20.775 20.529 -21.214 1.00 86.69 673 TYR A N 1
ATOM 5601 C CA . TYR A 1 673 ? 20.698 19.573 -20.119 1.00 86.69 673 TYR A CA 1
ATOM 5602 C C . TYR A 1 673 ? 21.715 19.884 -19.014 1.00 86.69 673 TYR A C 1
ATOM 5604 O O . TYR A 1 673 ? 21.359 19.879 -17.837 1.00 86.69 673 TYR A O 1
ATOM 5612 N N . TRP A 1 674 ? 22.945 20.249 -19.379 1.00 86.94 674 TRP A N 1
ATOM 5613 C CA . TRP A 1 674 ? 23.940 20.723 -18.422 1.00 86.94 674 TRP A CA 1
ATOM 5614 C C . TRP A 1 674 ? 23.413 21.907 -17.605 1.00 86.94 674 TRP A C 1
ATOM 5616 O O . TRP A 1 674 ? 23.522 21.880 -16.384 1.00 86.94 674 TRP A O 1
ATOM 5626 N N . ARG A 1 675 ? 22.764 22.896 -18.246 1.00 83.00 675 ARG A N 1
ATOM 5627 C CA . ARG A 1 675 ? 22.122 24.013 -17.528 1.00 83.00 675 ARG A CA 1
ATOM 5628 C C . ARG A 1 675 ? 21.073 23.526 -16.537 1.00 83.00 675 ARG A C 1
ATOM 5630 O O . ARG A 1 675 ? 21.080 23.993 -15.414 1.00 83.00 675 ARG A O 1
ATOM 5637 N N . VAL A 1 676 ? 20.199 22.590 -16.909 1.00 79.44 676 VAL A N 1
ATOM 5638 C CA . VAL A 1 676 ? 19.168 22.061 -15.991 1.00 79.44 676 VAL A CA 1
ATOM 5639 C C . VAL A 1 676 ? 19.792 21.378 -14.772 1.00 79.44 676 VAL A C 1
ATOM 5641 O O . VAL A 1 676 ? 19.346 21.604 -13.655 1.00 79.44 676 VAL A O 1
ATOM 5644 N N . VAL A 1 677 ? 20.848 20.589 -14.974 1.00 76.50 677 VAL A N 1
ATOM 5645 C CA . VAL A 1 677 ? 21.576 19.899 -13.893 1.00 76.50 677 VAL A CA 1
ATOM 5646 C C . VAL A 1 677 ? 22.449 20.866 -13.071 1.00 76.50 677 VAL A C 1
ATOM 5648 O O . VAL A 1 677 ? 22.918 20.536 -11.981 1.00 76.50 677 VAL A O 1
ATOM 5651 N N . GLN A 1 678 ? 22.692 22.069 -13.589 1.00 72.81 678 GLN A N 1
ATOM 5652 C CA . GLN A 1 678 ? 23.410 23.146 -12.913 1.00 72.81 678 GLN A CA 1
ATOM 5653 C C . GLN A 1 678 ? 22.467 24.131 -12.191 1.00 72.81 678 GLN A C 1
ATOM 5655 O O . GLN A 1 678 ? 22.849 24.660 -11.160 1.00 72.81 678 GLN A O 1
ATOM 5660 N N . ALA A 1 679 ? 21.252 24.364 -12.702 1.00 55.72 679 ALA A N 1
ATOM 5661 C CA . ALA A 1 679 ? 20.330 25.431 -12.290 1.00 55.72 679 ALA A CA 1
ATOM 5662 C C . ALA A 1 679 ? 19.269 25.026 -11.249 1.00 55.72 679 ALA A C 1
ATOM 5664 O O . ALA A 1 679 ? 18.440 25.852 -10.887 1.00 55.72 679 ALA A O 1
ATOM 5665 N N . THR A 1 680 ? 19.281 23.799 -10.721 1.00 49.12 680 THR A N 1
ATOM 5666 C CA . THR A 1 680 ? 18.467 23.430 -9.539 1.00 49.12 680 THR A CA 1
ATOM 5667 C C . THR A 1 680 ? 18.913 24.115 -8.235 1.00 49.12 680 THR A C 1
ATOM 5669 O O . THR A 1 680 ? 18.395 23.807 -7.167 1.00 49.12 680 THR A O 1
ATOM 5672 N N . GLU A 1 681 ? 19.825 25.081 -8.324 1.00 43.22 681 GLU A N 1
ATOM 5673 C CA . GLU A 1 681 ? 20.137 26.074 -7.300 1.00 43.22 681 GLU A CA 1
ATOM 5674 C C . GLU A 1 681 ? 19.415 27.386 -7.659 1.00 43.22 681 GLU A C 1
ATOM 5676 O O . GLU A 1 681 ? 19.941 28.229 -8.387 1.00 43.22 681 GLU A O 1
ATOM 5681 N N . GLU A 1 682 ? 18.176 27.572 -7.193 1.00 36.81 682 GLU A N 1
ATOM 5682 C CA . GLU A 1 682 ? 17.550 28.894 -7.272 1.00 36.81 682 GLU A CA 1
ATOM 5683 C C . GLU A 1 682 ? 18.206 29.835 -6.257 1.00 36.81 682 GLU A C 1
ATOM 5685 O O . GLU A 1 682 ? 18.018 29.710 -5.047 1.00 36.81 682 GLU A O 1
ATOM 5690 N N . GLY A 1 683 ? 18.912 30.833 -6.790 1.00 37.31 683 GLY A N 1
ATOM 5691 C CA . GLY A 1 683 ? 19.065 32.128 -6.141 1.00 37.31 683 GLY A CA 1
ATOM 5692 C C . GLY A 1 683 ? 20.459 32.438 -5.623 1.00 37.31 683 GLY A C 1
ATOM 5693 O O . GLY A 1 683 ? 20.643 32.582 -4.422 1.00 37.31 683 GLY A O 1
ATOM 5694 N N . THR A 1 684 ? 21.434 32.624 -6.509 1.00 30.16 684 THR A N 1
ATOM 5695 C CA . THR A 1 684 ? 22.441 33.693 -6.380 1.00 30.16 684 THR A CA 1
ATOM 5696 C C . THR A 1 684 ? 23.260 33.775 -7.661 1.00 30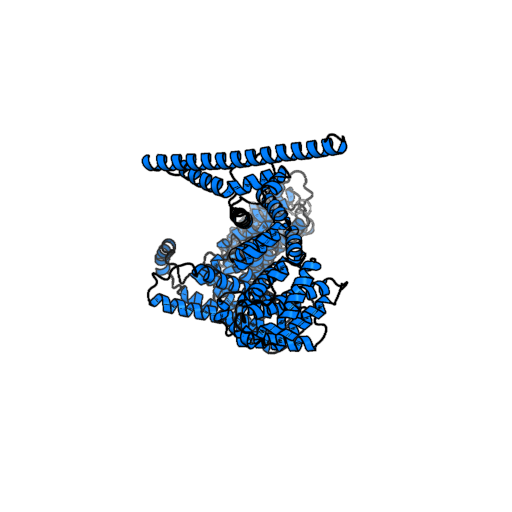.16 684 THR A C 1
ATOM 5698 O O . THR A 1 684 ? 23.703 32.764 -8.201 1.00 30.16 684 THR A O 1
ATOM 5701 N N . ASP A 1 685 ? 23.470 34.995 -8.150 1.00 35.69 685 ASP A N 1
ATOM 5702 C CA . ASP A 1 685 ? 24.463 35.304 -9.174 1.00 35.69 685 ASP A CA 1
ATOM 5703 C C . ASP A 1 685 ? 25.870 35.052 -8.606 1.00 35.69 685 ASP A C 1
ATOM 5705 O O . ASP A 1 685 ? 26.527 35.977 -8.144 1.00 35.69 685 ASP A O 1
ATOM 5709 N N . LEU A 1 686 ? 26.298 33.789 -8.557 1.00 33.00 686 LEU A N 1
ATOM 5710 C CA . LEU A 1 686 ? 27.684 33.306 -8.587 1.00 33.00 686 LEU A CA 1
ATOM 5711 C C . LEU A 1 686 ? 27.650 31.765 -8.505 1.00 33.00 686 LEU A C 1
ATOM 5713 O O . LEU A 1 686 ? 26.934 31.230 -7.664 1.00 33.00 686 LEU A O 1
ATOM 5717 N N . PRO A 1 687 ? 28.436 31.024 -9.310 1.00 33.88 687 PRO A N 1
ATOM 5718 C CA . PRO A 1 687 ? 28.516 29.571 -9.184 1.00 33.88 687 PRO A CA 1
ATOM 5719 C C . PRO A 1 687 ? 29.193 29.217 -7.851 1.00 33.88 687 PRO A C 1
ATOM 5721 O O . PRO A 1 687 ? 30.409 29.367 -7.715 1.00 33.88 687 PRO A O 1
ATOM 5724 N N . SER A 1 688 ? 28.409 28.792 -6.857 1.00 35.66 688 SER A N 1
ATOM 5725 C CA . SER A 1 688 ? 28.939 28.318 -5.577 1.00 35.66 688 SER A CA 1
ATOM 5726 C C . SER A 1 688 ? 29.611 26.945 -5.748 1.00 35.66 688 SER A C 1
ATOM 5728 O O . SER A 1 688 ? 29.205 26.135 -6.581 1.00 35.66 688 SER A O 1
ATOM 5730 N N . LEU A 1 689 ? 30.705 26.720 -5.016 1.00 40.94 689 LEU A N 1
ATOM 5731 C CA . LEU A 1 689 ? 31.537 25.509 -5.069 1.00 40.94 689 LEU A CA 1
ATOM 5732 C C . LEU A 1 689 ? 30.945 24.313 -4.300 1.00 40.94 689 LEU A C 1
ATOM 5734 O O . LEU A 1 689 ? 31.525 23.231 -4.354 1.00 40.94 689 LEU A O 1
ATOM 5738 N N . ASP A 1 690 ? 29.790 24.481 -3.657 1.00 42.16 690 ASP A N 1
ATOM 5739 C CA . ASP A 1 690 ? 29.133 23.455 -2.845 1.00 42.16 690 ASP A CA 1
ATOM 5740 C C . ASP A 1 690 ? 27.906 22.889 -3.574 1.00 42.16 690 ASP A C 1
ATOM 5742 O O . ASP A 1 690 ? 26.768 23.007 -3.122 1.00 42.16 690 ASP A O 1
ATOM 5746 N N . ALA A 1 691 ? 28.127 22.278 -4.741 1.00 42.00 691 ALA A N 1
ATOM 5747 C CA . ALA A 1 691 ? 27.064 21.545 -5.423 1.00 42.00 691 ALA A CA 1
ATOM 5748 C C . ALA A 1 691 ? 26.710 20.270 -4.623 1.00 42.00 691 ALA A C 1
ATOM 5750 O O . ALA A 1 691 ? 27.622 19.524 -4.251 1.00 42.00 691 ALA A O 1
ATOM 5751 N N . PRO A 1 692 ? 25.423 19.944 -4.399 1.00 43.91 692 PRO A N 1
ATOM 5752 C CA . PRO A 1 692 ? 25.051 18.653 -3.832 1.00 43.91 692 PRO A CA 1
ATOM 5753 C C . PRO A 1 692 ? 25.469 17.500 -4.762 1.00 43.91 692 PRO A C 1
ATOM 5755 O O . PRO A 1 692 ? 25.378 17.595 -5.987 1.00 43.91 692 PRO A O 1
ATOM 5758 N N . GLU A 1 693 ? 25.897 16.379 -4.170 1.00 56.66 693 GLU A N 1
ATOM 5759 C CA . GLU A 1 693 ? 26.390 15.166 -4.851 1.00 56.66 693 GLU A CA 1
ATOM 5760 C C . GLU A 1 693 ? 25.371 14.503 -5.809 1.00 56.66 693 GLU A C 1
ATOM 5762 O O . GLU A 1 693 ? 25.739 13.612 -6.576 1.00 56.66 693 GLU A O 1
ATOM 5767 N N . GLU A 1 694 ? 24.104 14.936 -5.801 1.00 58.41 694 GLU A N 1
ATOM 5768 C CA . GLU A 1 694 ? 22.967 14.241 -6.426 1.00 58.41 694 GLU A CA 1
ATOM 5769 C C . GLU A 1 694 ? 23.055 14.069 -7.953 1.00 58.41 694 GLU A C 1
ATOM 5771 O O . GLU A 1 694 ? 22.479 13.110 -8.463 1.00 58.41 694 GLU A O 1
ATOM 5776 N N . TYR A 1 695 ? 23.795 14.916 -8.686 1.00 69.62 695 TYR A N 1
ATOM 5777 C CA . TYR A 1 695 ? 23.864 14.848 -10.161 1.00 69.62 695 TYR A CA 1
ATOM 5778 C C . TYR A 1 695 ? 25.279 14.822 -10.761 1.00 69.62 695 TYR A C 1
ATOM 5780 O O . TYR A 1 695 ? 25.487 15.125 -11.944 1.00 69.62 695 TYR A O 1
ATOM 5788 N N . ASN A 1 696 ? 26.290 14.461 -9.966 1.00 74.56 696 ASN A N 1
ATOM 5789 C CA . ASN A 1 696 ? 27.666 14.353 -10.466 1.00 74.56 696 ASN A CA 1
ATOM 5790 C C . ASN A 1 696 ? 27.817 13.279 -11.554 1.00 74.56 696 ASN A C 1
ATOM 5792 O O . ASN A 1 696 ? 28.619 13.448 -12.476 1.00 74.56 696 ASN A O 1
ATOM 5796 N N . ASN A 1 697 ? 27.004 12.222 -11.499 1.00 80.25 697 ASN A N 1
ATOM 5797 C CA . ASN A 1 697 ? 26.984 11.174 -12.517 1.00 80.25 697 ASN A CA 1
ATOM 5798 C C . ASN A 1 697 ? 26.518 11.715 -13.875 1.00 80.25 697 ASN A C 1
ATOM 5800 O O . ASN A 1 697 ? 27.166 11.472 -14.890 1.00 80.25 697 ASN A O 1
ATOM 5804 N N . GLU A 1 698 ? 25.436 12.493 -13.917 1.00 83.75 698 GLU A N 1
ATOM 5805 C CA . GLU A 1 698 ? 24.926 13.130 -15.132 1.00 83.75 698 GLU A CA 1
ATOM 5806 C C . GLU A 1 698 ? 25.948 14.091 -15.738 1.00 83.75 698 GLU A C 1
ATOM 5808 O O . GLU A 1 698 ? 26.202 14.039 -16.944 1.00 83.75 698 GLU A O 1
ATOM 5813 N N . ARG A 1 699 ? 26.578 14.933 -14.907 1.00 85.19 699 ARG A N 1
ATOM 5814 C CA . ARG A 1 699 ? 27.628 15.861 -15.358 1.00 85.19 699 ARG A CA 1
ATOM 5815 C C . ARG A 1 699 ? 28.830 15.106 -15.931 1.00 85.19 699 ARG A C 1
ATOM 5817 O O . ARG A 1 699 ? 29.310 15.457 -17.008 1.00 85.19 699 ARG A O 1
ATOM 5824 N N . TYR A 1 700 ? 29.258 14.026 -15.276 1.00 86.44 700 TYR A N 1
ATOM 5825 C CA . TYR A 1 700 ? 30.328 13.164 -15.777 1.00 86.44 700 TYR A CA 1
ATOM 5826 C C . TYR A 1 700 ? 29.971 12.514 -17.120 1.00 86.44 700 TYR A C 1
ATOM 5828 O O . TYR A 1 700 ? 30.776 12.529 -18.052 1.00 86.44 700 TYR A O 1
ATOM 5836 N N . MET A 1 701 ? 28.741 12.016 -17.269 1.00 88.00 701 MET A N 1
ATOM 5837 C CA . MET A 1 701 ? 28.289 11.432 -18.530 1.00 88.00 701 MET A CA 1
ATOM 5838 C C . MET A 1 701 ? 28.285 12.450 -19.676 1.00 88.00 701 MET A C 1
ATOM 5840 O O . MET A 1 701 ? 28.738 12.138 -20.779 1.00 88.00 701 MET A O 1
ATOM 5844 N N . ILE A 1 702 ? 27.808 13.675 -19.428 1.00 90.44 702 ILE A N 1
ATOM 5845 C CA . ILE A 1 702 ? 27.840 14.759 -20.421 1.00 90.44 702 ILE A CA 1
ATOM 5846 C C . ILE A 1 702 ? 29.291 15.086 -20.800 1.00 90.44 702 ILE A C 1
ATOM 5848 O O . ILE A 1 702 ? 29.602 15.180 -21.991 1.00 90.44 702 ILE A O 1
ATOM 5852 N N . TYR A 1 703 ? 30.179 15.212 -19.810 1.00 90.75 703 TYR A N 1
ATOM 5853 C CA . TYR A 1 703 ? 31.606 15.463 -20.016 1.00 90.75 703 TYR A CA 1
ATOM 5854 C C . TYR A 1 703 ? 32.254 14.419 -20.938 1.00 90.75 703 TYR A C 1
ATOM 5856 O O . TYR A 1 703 ? 32.859 14.784 -21.951 1.00 90.75 703 TYR A O 1
ATOM 5864 N N . GLU A 1 704 ? 32.073 13.128 -20.652 1.00 90.38 704 GLU A N 1
ATOM 5865 C CA . GLU A 1 704 ? 32.654 12.044 -21.452 1.00 90.38 704 GLU A CA 1
ATOM 5866 C C . GLU A 1 704 ? 32.092 12.005 -22.884 1.00 90.38 704 GLU A C 1
ATOM 5868 O O . GLU A 1 704 ? 32.848 11.863 -23.850 1.00 90.38 704 GLU A O 1
ATOM 5873 N N . ILE A 1 705 ? 30.784 12.236 -23.067 1.00 91.75 705 ILE A N 1
ATOM 5874 C CA . ILE A 1 705 ? 30.184 12.341 -24.409 1.00 91.75 705 ILE A CA 1
ATOM 5875 C C . ILE A 1 705 ? 30.845 13.470 -25.211 1.00 91.75 705 ILE A C 1
ATOM 5877 O O . ILE A 1 705 ? 31.232 13.266 -26.369 1.00 91.75 705 ILE A O 1
ATOM 5881 N N . PHE A 1 706 ? 31.006 14.657 -24.613 1.00 90.31 706 PHE A N 1
ATOM 5882 C CA . PHE A 1 706 ? 31.678 15.775 -25.274 1.00 90.31 706 PHE A CA 1
ATOM 5883 C C . PHE A 1 706 ? 33.128 15.437 -25.609 1.00 90.31 706 PHE A C 1
ATOM 5885 O O . PHE A 1 706 ? 33.544 15.648 -26.752 1.00 90.31 706 PHE A O 1
ATOM 5892 N N . LYS A 1 707 ? 33.882 14.876 -24.661 1.00 90.19 707 LYS A N 1
ATOM 5893 C CA . LYS A 1 707 ? 35.284 14.478 -24.836 1.00 90.19 707 LYS A CA 1
ATOM 5894 C C . LYS A 1 707 ? 35.450 13.530 -26.024 1.00 90.19 707 LYS A C 1
ATOM 5896 O O . LYS A 1 707 ? 36.287 13.778 -26.895 1.00 90.19 707 LYS A O 1
ATOM 5901 N N . ILE A 1 708 ? 34.598 12.511 -26.149 1.00 89.31 708 ILE A N 1
ATOM 5902 C CA . ILE A 1 708 ? 34.657 11.555 -27.264 1.00 89.31 708 ILE A CA 1
ATOM 5903 C C . ILE A 1 708 ? 34.287 12.225 -28.596 1.00 89.31 708 ILE A C 1
ATOM 5905 O O . ILE A 1 708 ? 35.030 12.094 -29.577 1.00 89.31 708 ILE A O 1
ATOM 5909 N N . LEU A 1 709 ? 33.167 12.956 -28.660 1.00 88.81 709 LEU A N 1
ATOM 5910 C CA . LEU A 1 709 ? 32.650 13.544 -29.907 1.00 88.81 709 LEU A CA 1
ATOM 5911 C C . LEU A 1 709 ? 33.520 14.682 -30.459 1.00 88.81 709 LEU A C 1
ATOM 5913 O O . LEU A 1 709 ? 33.591 14.880 -31.676 1.00 88.81 709 LEU A O 1
ATOM 5917 N N . THR A 1 710 ? 34.197 15.418 -29.579 1.00 85.81 710 THR A N 1
ATOM 5918 C CA . THR A 1 710 ? 35.083 16.539 -29.932 1.00 85.81 710 THR A CA 1
ATOM 5919 C C . THR A 1 710 ? 36.547 16.122 -30.090 1.00 85.81 710 THR A C 1
ATOM 5921 O O . THR A 1 710 ? 37.388 16.974 -30.373 1.00 85.81 710 THR A O 1
ATOM 5924 N N . ASN A 1 711 ? 36.863 14.826 -29.959 1.00 84.75 711 ASN A N 1
ATOM 5925 C CA . ASN A 1 711 ? 38.232 14.305 -29.906 1.00 84.75 711 ASN A CA 1
ATOM 5926 C C . ASN A 1 711 ? 39.076 15.049 -28.850 1.00 84.75 711 ASN A C 1
ATOM 5928 O O . ASN A 1 711 ? 39.988 15.798 -29.199 1.00 84.75 711 ASN A O 1
ATOM 5932 N N . ASN A 1 712 ? 38.761 14.852 -27.571 1.00 84.31 712 ASN A N 1
ATOM 5933 C CA . ASN A 1 712 ? 39.394 15.520 -26.431 1.00 84.31 712 ASN A CA 1
ATOM 5934 C C . ASN A 1 712 ? 39.343 17.053 -26.542 1.00 84.31 712 ASN A C 1
ATOM 5936 O O . ASN A 1 712 ? 40.362 17.724 -26.394 1.00 84.31 712 ASN A O 1
ATOM 5940 N N . PHE A 1 713 ? 38.162 17.599 -26.853 1.00 82.94 713 PHE A N 1
ATOM 5941 C CA . PHE A 1 713 ? 37.897 19.044 -26.925 1.00 82.94 713 PHE A CA 1
ATOM 5942 C C . PHE A 1 713 ? 38.722 19.802 -27.974 1.00 82.94 713 PHE A C 1
ATOM 5944 O O . PHE A 1 713 ? 38.881 21.017 -27.898 1.00 82.94 713 PHE A O 1
ATOM 5951 N N . THR A 1 714 ? 39.236 19.104 -28.990 1.00 78.62 714 THR A N 1
ATOM 5952 C CA . THR A 1 714 ? 40.047 19.723 -30.053 1.00 78.62 714 THR A CA 1
ATOM 5953 C C . THR A 1 714 ? 39.230 20.173 -31.263 1.00 78.62 714 THR A C 1
ATOM 5955 O O . THR A 1 714 ? 39.704 20.989 -32.052 1.00 78.62 714 THR A O 1
ATOM 5958 N N . LYS A 1 715 ? 38.009 19.654 -31.444 1.00 81.75 715 LYS A N 1
ATOM 5959 C CA . LYS A 1 715 ? 37.149 19.940 -32.603 1.00 81.75 715 LYS A CA 1
ATOM 5960 C C . LYS A 1 715 ? 35.933 20.788 -32.248 1.00 81.75 715 LYS A C 1
ATOM 5962 O O . LYS A 1 715 ? 35.397 20.691 -31.151 1.00 81.75 715 LYS A O 1
ATOM 5967 N N . TYR A 1 716 ? 35.458 21.533 -33.252 1.00 81.19 716 TYR A N 1
ATOM 5968 C CA . TYR A 1 716 ? 34.253 22.379 -33.214 1.00 81.19 716 TYR A CA 1
ATOM 5969 C C . TYR A 1 716 ? 34.336 23.589 -32.279 1.00 81.19 716 TYR A C 1
ATOM 5971 O O . TYR A 1 716 ? 33.312 24.166 -31.945 1.00 81.19 716 TYR A O 1
ATOM 5979 N N . LEU A 1 717 ? 35.553 24.007 -31.928 1.00 76.56 717 LEU A N 1
ATOM 5980 C CA . LEU A 1 717 ? 35.804 25.174 -31.084 1.00 76.56 717 LEU A CA 1
ATOM 5981 C C . LEU A 1 717 ? 35.125 26.437 -31.626 1.00 76.56 717 LEU A C 1
ATOM 5983 O O . LEU A 1 717 ? 34.460 27.118 -30.864 1.00 76.56 717 LEU A O 1
ATOM 5987 N N . ASN A 1 718 ? 35.174 26.670 -32.941 1.00 75.88 718 ASN A N 1
ATOM 5988 C CA . ASN A 1 718 ? 34.496 27.816 -33.558 1.00 75.88 718 ASN A CA 1
ATOM 5989 C C . ASN A 1 718 ? 32.989 27.825 -33.274 1.00 75.88 718 ASN A C 1
ATOM 5991 O O . ASN A 1 718 ? 32.474 28.847 -32.856 1.00 75.88 718 ASN A O 1
ATOM 5995 N N . TYR A 1 719 ? 32.320 26.673 -33.384 1.00 79.19 719 TYR A N 1
ATOM 5996 C CA . TYR A 1 719 ? 30.893 26.548 -33.063 1.00 79.19 719 TYR A CA 1
ATOM 5997 C C . TYR A 1 719 ? 30.596 26.850 -31.586 1.00 79.19 719 TYR A C 1
ATOM 5999 O O . TYR A 1 719 ? 29.567 27.426 -31.260 1.00 79.19 719 TYR A O 1
ATOM 6007 N N . PHE A 1 720 ? 31.495 26.474 -30.673 1.00 80.94 720 PHE A N 1
ATOM 6008 C CA . PHE A 1 720 ? 31.329 26.779 -29.249 1.00 80.94 720 PHE A CA 1
ATOM 6009 C C . PHE A 1 720 ? 31.637 28.243 -28.909 1.00 80.94 720 PHE A C 1
ATOM 6011 O O . PHE A 1 720 ? 31.152 28.729 -27.894 1.00 80.94 720 PHE A O 1
ATOM 6018 N N . CYS A 1 721 ? 32.412 28.934 -29.748 1.00 74.19 721 CYS A N 1
ATOM 6019 C CA . CYS A 1 721 ? 32.743 30.352 -29.612 1.00 74.19 721 CYS A CA 1
ATOM 6020 C C . CYS A 1 721 ? 31.728 31.293 -30.289 1.00 74.19 721 CYS A C 1
ATOM 6022 O O . CYS A 1 721 ? 31.836 32.495 -30.099 1.00 74.19 721 CYS A O 1
ATOM 6024 N N . GLU A 1 722 ? 30.758 30.778 -31.054 1.00 70.94 722 GLU A N 1
ATOM 6025 C CA . GLU A 1 722 ? 29.738 31.590 -31.751 1.00 70.94 722 GLU A CA 1
ATOM 6026 C C . GLU A 1 722 ? 28.752 32.292 -30.796 1.00 70.94 722 GLU A C 1
ATOM 6028 O O . GLU A 1 722 ? 28.095 33.256 -31.180 1.00 70.94 722 GLU A O 1
ATOM 6033 N N . ASN A 1 723 ? 28.597 31.799 -29.563 1.00 74.69 723 ASN A N 1
ATOM 6034 C CA . ASN A 1 723 ? 27.657 32.342 -28.584 1.00 74.69 723 ASN A CA 1
ATOM 6035 C C . ASN A 1 723 ? 28.284 32.325 -27.185 1.00 74.69 723 ASN A C 1
ATOM 6037 O O . ASN A 1 723 ? 28.625 31.254 -26.678 1.00 74.69 723 ASN A O 1
ATOM 6041 N N . ASP A 1 724 ? 28.371 33.495 -26.549 1.00 73.19 724 ASP A N 1
ATOM 6042 C CA . ASP A 1 724 ? 28.971 33.674 -25.219 1.00 73.19 724 ASP A CA 1
ATOM 6043 C C . ASP A 1 724 ? 28.342 32.772 -24.150 1.00 73.19 724 ASP A C 1
ATOM 6045 O O . ASP A 1 724 ? 29.036 32.229 -23.287 1.00 73.19 724 ASP A O 1
ATOM 6049 N N . GLU A 1 725 ? 27.030 32.534 -24.214 1.00 74.81 725 GLU A N 1
ATOM 6050 C CA . GLU A 1 725 ? 26.377 31.638 -23.267 1.00 74.81 725 GLU A CA 1
ATOM 6051 C C . GLU A 1 725 ? 26.770 30.171 -23.486 1.00 74.81 725 GLU A C 1
ATOM 6053 O O . GLU A 1 725 ? 26.895 29.414 -22.522 1.00 74.81 725 GLU A O 1
ATOM 6058 N N . ILE A 1 726 ? 26.948 29.741 -24.739 1.00 79.50 726 ILE A N 1
ATOM 6059 C CA . ILE A 1 726 ? 27.393 28.379 -25.073 1.00 79.50 726 ILE A CA 1
ATOM 6060 C C . ILE A 1 726 ? 28.850 28.198 -24.653 1.00 79.50 726 ILE A C 1
ATOM 6062 O O . ILE A 1 726 ? 29.196 27.176 -24.055 1.00 79.50 726 ILE A O 1
ATOM 6066 N N . LEU A 1 727 ? 29.682 29.206 -24.910 1.00 80.50 727 LEU A N 1
ATOM 6067 C CA . LEU A 1 727 ? 31.088 29.231 -24.534 1.00 80.50 727 LEU A CA 1
ATOM 6068 C C . LEU A 1 727 ? 31.267 29.101 -23.017 1.00 80.50 727 LEU A C 1
ATOM 6070 O O . LEU A 1 727 ? 32.091 28.307 -22.563 1.00 80.50 727 LEU A O 1
ATOM 6074 N N . ASN A 1 728 ? 30.462 29.820 -22.232 1.00 78.06 728 ASN A N 1
ATOM 6075 C CA . ASN A 1 728 ? 30.504 29.754 -20.771 1.00 78.06 728 ASN A CA 1
ATOM 6076 C C . ASN A 1 728 ? 30.171 28.351 -20.242 1.00 78.06 728 ASN A C 1
ATOM 6078 O O . ASN A 1 728 ? 30.893 27.822 -19.396 1.00 78.06 728 ASN A O 1
ATOM 6082 N N . ILE A 1 729 ? 29.137 27.699 -20.781 1.00 81.00 729 ILE A N 1
ATOM 6083 C CA . ILE A 1 729 ? 28.800 26.317 -20.399 1.00 81.00 729 ILE A CA 1
ATOM 6084 C C . ILE A 1 729 ? 29.900 25.354 -20.840 1.00 81.00 729 ILE A C 1
ATOM 6086 O O . ILE A 1 729 ? 30.309 24.477 -20.083 1.00 81.00 729 ILE A O 1
ATOM 6090 N N . PHE A 1 730 ? 30.400 25.507 -22.065 1.00 84.06 730 PHE A N 1
ATOM 6091 C CA . PHE A 1 730 ? 31.459 24.664 -22.606 1.00 84.06 730 PHE A CA 1
ATOM 6092 C C . PHE A 1 730 ? 32.740 24.755 -21.768 1.00 84.06 730 PHE A C 1
ATOM 6094 O O . PHE A 1 730 ? 33.366 23.732 -21.483 1.00 84.06 730 PHE A O 1
ATOM 6101 N N . LYS A 1 731 ? 33.078 25.957 -21.288 1.00 81.69 731 LYS A N 1
ATOM 6102 C CA . LYS A 1 731 ? 34.158 26.192 -20.326 1.00 81.69 731 LYS A CA 1
ATOM 6103 C C . LYS A 1 731 ? 33.928 25.410 -19.028 1.00 81.69 731 LYS A C 1
ATOM 6105 O O . LYS A 1 731 ? 34.843 24.734 -18.563 1.00 81.69 731 LYS A O 1
ATOM 6110 N N . CYS A 1 732 ? 32.716 25.442 -18.468 1.00 81.00 732 CYS A N 1
ATOM 6111 C CA . CYS A 1 732 ? 32.364 24.647 -17.285 1.00 81.00 732 CYS A CA 1
ATOM 6112 C C . CYS A 1 732 ? 32.526 23.136 -17.520 1.00 81.00 732 CYS A C 1
ATOM 6114 O O . CYS A 1 732 ? 33.042 22.448 -16.643 1.00 81.00 732 CYS A O 1
ATOM 6116 N N . ILE A 1 733 ? 32.140 22.634 -18.698 1.00 83.94 733 ILE A N 1
ATOM 6117 C CA . ILE A 1 733 ? 32.257 21.212 -19.051 1.00 83.94 733 ILE A CA 1
ATOM 6118 C C . ILE A 1 733 ? 33.724 20.789 -19.164 1.00 83.94 733 ILE A C 1
ATOM 6120 O O . ILE A 1 733 ? 34.106 19.797 -18.554 1.00 83.94 733 ILE A O 1
ATOM 6124 N N . ILE A 1 734 ? 34.571 21.525 -19.896 1.00 84.69 734 ILE A N 1
ATOM 6125 C CA . ILE A 1 734 ? 35.993 21.156 -20.053 1.00 84.69 734 ILE A CA 1
ATOM 6126 C C . ILE A 1 734 ? 36.711 21.131 -18.700 1.00 84.69 734 ILE A C 1
ATOM 6128 O O . ILE A 1 734 ? 37.547 20.264 -18.455 1.00 84.69 734 ILE A O 1
ATOM 6132 N N . LEU A 1 735 ? 36.392 22.084 -17.823 1.00 83.25 735 LEU A N 1
ATOM 6133 C CA . LEU A 1 735 ? 37.030 22.208 -16.515 1.00 83.25 735 LEU A CA 1
ATOM 6134 C C . LEU A 1 735 ? 36.477 21.228 -15.470 1.00 83.25 735 LEU A C 1
ATOM 6136 O O . LEU A 1 735 ? 37.028 21.167 -14.376 1.00 83.25 735 LEU A O 1
ATOM 6140 N N . PHE A 1 736 ? 35.414 20.479 -15.776 1.00 83.19 736 PHE A N 1
ATOM 6141 C CA . PHE A 1 736 ? 34.703 19.631 -14.815 1.00 83.19 736 PHE A CA 1
ATOM 6142 C C . PHE A 1 736 ? 35.608 18.599 -14.129 1.00 83.19 736 PHE A C 1
ATOM 6144 O O . PHE A 1 736 ? 35.648 18.545 -12.901 1.00 83.19 736 PHE A O 1
ATOM 6151 N N . GLU A 1 737 ? 36.358 17.808 -14.905 1.00 81.31 737 GLU A N 1
ATOM 6152 C CA . GLU A 1 737 ? 37.236 16.755 -14.369 1.00 81.31 737 GLU A CA 1
ATOM 6153 C C . GLU A 1 737 ? 38.322 17.349 -13.456 1.00 81.31 737 GLU A C 1
ATOM 6155 O O . GLU A 1 737 ? 38.476 16.935 -12.308 1.00 81.31 737 GLU A O 1
ATOM 6160 N N . GLU A 1 738 ? 39.021 18.380 -13.935 1.00 82.81 738 GLU A N 1
ATOM 6161 C CA . GLU A 1 738 ? 40.116 19.020 -13.199 1.00 82.81 738 GLU A CA 1
ATOM 6162 C C . GLU A 1 738 ? 39.611 19.749 -11.934 1.00 82.81 738 GLU A C 1
ATOM 6164 O O . GLU A 1 738 ? 40.271 19.694 -10.896 1.00 82.81 738 GLU A O 1
ATOM 6169 N N . LYS A 1 739 ? 38.417 20.367 -11.971 1.00 80.12 739 LYS A N 1
ATOM 6170 C CA . LYS A 1 739 ? 37.789 21.013 -10.802 1.00 80.12 739 LYS A CA 1
ATOM 6171 C C . LYS A 1 739 ? 37.309 20.012 -9.749 1.00 80.12 739 LYS A C 1
ATOM 6173 O O . LYS A 1 739 ? 37.505 20.265 -8.564 1.00 80.12 739 LYS A O 1
ATOM 6178 N N . ASN A 1 740 ? 36.734 18.875 -10.145 1.00 76.75 740 ASN A N 1
ATOM 6179 C CA . ASN A 1 740 ? 36.321 17.841 -9.188 1.00 76.75 740 ASN A CA 1
ATOM 6180 C C . ASN A 1 740 ? 37.522 17.202 -8.488 1.00 76.75 740 ASN A C 1
ATOM 6182 O O . ASN A 1 740 ? 37.503 17.008 -7.274 1.00 76.75 740 ASN A O 1
ATOM 6186 N N . ILE A 1 741 ? 38.591 16.910 -9.235 1.00 80.00 741 ILE A N 1
ATOM 6187 C CA . ILE A 1 741 ? 39.826 16.369 -8.656 1.00 80.00 741 ILE A CA 1
ATOM 6188 C C . ILE A 1 741 ? 40.454 17.378 -7.682 1.00 80.00 741 ILE A C 1
ATOM 6190 O O . ILE A 1 741 ? 40.910 16.991 -6.605 1.00 80.00 741 ILE A O 1
ATOM 6194 N N . LEU A 1 742 ? 40.445 18.669 -8.030 1.00 82.31 742 LEU A N 1
ATOM 6195 C CA . LEU A 1 742 ? 40.878 19.743 -7.137 1.00 82.31 742 LEU A CA 1
ATOM 6196 C C . LEU A 1 742 ? 40.040 19.790 -5.848 1.00 82.31 742 LEU A C 1
ATOM 6198 O O . LEU A 1 742 ? 40.623 19.867 -4.770 1.00 82.31 742 LEU A O 1
ATOM 6202 N N . GLY A 1 743 ? 38.711 19.688 -5.951 1.00 75.88 743 GLY A N 1
ATOM 6203 C CA . GLY A 1 743 ? 37.797 19.659 -4.804 1.00 75.88 743 GLY A CA 1
ATOM 6204 C C . GLY A 1 743 ? 38.062 18.491 -3.850 1.00 75.88 743 GLY A C 1
ATOM 6205 O O . GLY A 1 743 ? 38.161 18.704 -2.646 1.00 75.88 743 GLY A O 1
ATOM 6206 N N . ILE A 1 744 ? 38.288 17.281 -4.380 1.00 76.06 744 ILE A N 1
ATOM 6207 C CA . ILE A 1 744 ? 38.662 16.100 -3.578 1.00 76.06 744 ILE A CA 1
ATOM 6208 C C . ILE A 1 744 ? 39.984 16.337 -2.836 1.00 76.06 744 ILE A C 1
ATOM 6210 O O . ILE A 1 744 ? 40.115 16.006 -1.660 1.00 76.06 744 ILE A O 1
ATOM 6214 N N . TYR A 1 745 ? 40.996 16.898 -3.505 1.00 80.25 745 TYR A N 1
ATOM 6215 C CA . TYR A 1 745 ? 42.269 17.178 -2.841 1.00 80.25 745 TYR A CA 1
ATOM 6216 C C . TYR A 1 745 ? 42.158 18.295 -1.796 1.00 80.25 745 TYR A C 1
ATOM 6218 O O . TYR A 1 745 ? 42.824 18.205 -0.767 1.00 80.25 745 TYR A O 1
ATOM 6226 N N . ALA A 1 746 ? 41.318 19.306 -2.029 1.00 78.06 746 ALA A N 1
ATOM 6227 C CA . ALA A 1 746 ? 41.054 20.377 -1.072 1.00 78.06 746 ALA A CA 1
ATOM 6228 C C . ALA A 1 746 ? 40.312 19.866 0.176 1.00 78.06 746 ALA A C 1
ATOM 6230 O O . ALA A 1 746 ? 40.735 20.160 1.290 1.00 78.06 746 ALA A O 1
ATOM 6231 N N . SER A 1 747 ? 39.289 19.019 0.017 1.00 75.75 747 SER A N 1
ATOM 6232 C CA . SER A 1 747 ? 38.555 18.442 1.152 1.00 75.75 747 SER A CA 1
ATOM 6233 C C . SER A 1 747 ? 39.428 17.514 2.006 1.00 75.75 747 SER A C 1
ATOM 6235 O O . SER A 1 747 ? 39.307 17.493 3.230 1.00 75.75 747 SER A O 1
ATOM 6237 N N . ILE A 1 748 ? 40.351 16.771 1.382 1.00 73.25 748 ILE A N 1
ATOM 6238 C CA . ILE A 1 748 ? 41.346 15.952 2.092 1.00 73.25 748 ILE A CA 1
ATOM 6239 C C . ILE A 1 748 ? 42.320 16.832 2.902 1.00 73.25 748 ILE A C 1
ATOM 6241 O O . ILE A 1 748 ? 42.727 16.417 3.988 1.00 73.25 748 ILE A O 1
ATOM 6245 N N . ASP A 1 749 ? 42.681 18.027 2.410 1.00 75.12 749 ASP A N 1
ATOM 6246 C CA . ASP A 1 749 ? 43.566 18.975 3.122 1.00 75.12 749 ASP A CA 1
ATOM 6247 C C . ASP A 1 749 ? 42.873 19.580 4.357 1.00 75.12 749 ASP A C 1
ATOM 6249 O O . ASP A 1 749 ? 43.534 19.869 5.354 1.00 75.12 749 ASP A O 1
ATOM 6253 N N . GLU A 1 750 ? 41.542 19.715 4.318 1.00 70.12 750 GLU A N 1
ATOM 6254 C CA . GLU A 1 750 ? 40.729 20.258 5.414 1.00 70.12 750 GLU A CA 1
ATOM 6255 C C . GLU A 1 750 ? 40.342 19.224 6.488 1.00 70.12 750 GLU A C 1
ATOM 6257 O O . GLU A 1 750 ? 40.234 19.581 7.661 1.00 70.12 750 GLU A O 1
ATOM 6262 N N . GLN A 1 751 ? 40.126 17.951 6.125 1.00 62.69 751 GLN A N 1
ATOM 6263 C CA . GLN A 1 751 ? 39.477 16.968 7.014 1.00 62.69 751 GLN A CA 1
ATOM 6264 C C . GLN A 1 751 ? 40.415 15.970 7.723 1.00 62.69 751 GLN A C 1
ATOM 6266 O O . GLN A 1 751 ? 39.967 15.295 8.650 1.00 62.69 751 GLN A O 1
ATOM 6271 N N . ILE A 1 752 ? 41.690 15.833 7.332 1.00 57.25 752 ILE A N 1
ATOM 6272 C CA . ILE A 1 752 ? 42.583 14.785 7.872 1.00 57.25 752 ILE A CA 1
ATOM 6273 C C . ILE A 1 752 ? 43.854 15.383 8.508 1.00 57.25 752 ILE A C 1
ATOM 6275 O O . ILE A 1 752 ? 44.581 16.157 7.884 1.00 57.25 752 ILE A O 1
ATOM 6279 N N . GLU A 1 753 ? 44.202 14.952 9.730 1.00 59.28 753 GLU A N 1
ATOM 6280 C CA . GLU A 1 753 ? 45.544 15.144 10.311 1.00 59.28 753 GLU A CA 1
ATOM 6281 C C . GLU A 1 753 ? 46.570 14.248 9.593 1.00 59.28 753 GLU A C 1
ATOM 6283 O O . GLU A 1 753 ? 46.958 13.175 10.052 1.00 59.28 753 GLU A O 1
ATOM 6288 N N . VAL A 1 754 ? 46.986 14.677 8.403 1.00 58.66 754 VAL A N 1
ATOM 6289 C CA . VAL A 1 754 ? 48.002 14.002 7.588 1.00 58.66 754 VAL A CA 1
ATOM 6290 C C . VAL A 1 754 ? 49.415 14.396 8.058 1.00 58.66 754 VAL A C 1
ATOM 6292 O O . VAL A 1 754 ? 49.664 15.561 8.373 1.00 58.66 754 VAL A O 1
ATOM 6295 N N . LEU A 1 755 ? 50.364 13.447 8.053 1.00 60.09 755 LEU A N 1
ATOM 6296 C CA . LEU A 1 755 ? 51.802 13.691 8.266 1.00 60.09 755 LEU A CA 1
ATOM 6297 C C . LEU A 1 755 ? 52.331 14.817 7.347 1.00 60.09 755 LEU A C 1
ATOM 6299 O O . LEU A 1 755 ? 52.011 14.861 6.159 1.00 60.09 755 LEU A O 1
ATOM 6303 N N . GLU A 1 756 ? 53.209 15.686 7.863 1.00 61.31 756 GLU A N 1
ATOM 6304 C CA . GLU A 1 756 ? 53.765 16.875 7.174 1.00 61.31 756 GLU A CA 1
ATOM 6305 C C . GLU A 1 756 ? 54.270 16.589 5.740 1.00 61.31 756 GLU A C 1
ATOM 6307 O O . GLU A 1 756 ? 54.064 17.367 4.804 1.00 61.31 756 GLU A O 1
ATOM 6312 N N . SER A 1 757 ? 54.903 15.425 5.544 1.00 61.94 757 SER A N 1
ATOM 6313 C CA . SER A 1 757 ? 55.453 15.011 4.248 1.00 61.94 757 SER A CA 1
ATOM 6314 C C . SER A 1 757 ? 54.381 14.746 3.186 1.00 61.94 757 SER A C 1
ATOM 6316 O O . SER A 1 757 ? 54.602 15.026 2.007 1.00 61.94 757 SER A O 1
ATOM 6318 N N . ASP A 1 758 ? 53.198 14.287 3.587 1.00 65.88 758 ASP A N 1
ATOM 6319 C CA . ASP A 1 758 ? 52.087 14.009 2.681 1.00 65.88 758 ASP A CA 1
ATOM 6320 C C . ASP A 1 758 ? 51.211 15.256 2.462 1.00 65.88 758 ASP A C 1
ATOM 6322 O O . ASP A 1 758 ? 50.714 15.445 1.349 1.00 65.88 758 ASP A O 1
ATOM 6326 N N . LYS A 1 759 ? 51.163 16.197 3.424 1.00 69.69 759 LYS A N 1
ATOM 6327 C CA . LYS A 1 759 ? 50.615 17.557 3.211 1.00 69.69 759 LYS A CA 1
ATOM 6328 C C . LYS A 1 759 ? 51.352 18.311 2.104 1.00 69.69 759 LYS A C 1
ATOM 6330 O O . LYS A 1 759 ? 50.729 18.945 1.254 1.00 69.69 759 LYS A O 1
ATOM 6335 N N . SER A 1 760 ? 52.684 18.210 2.060 1.00 72.12 760 SER A N 1
ATOM 6336 C CA . SER A 1 760 ? 53.479 18.849 0.999 1.00 72.12 760 SER A CA 1
ATOM 6337 C C . SER A 1 760 ? 53.145 18.298 -0.399 1.00 72.12 760 SER A C 1
ATOM 6339 O O . SER A 1 760 ? 53.009 19.059 -1.359 1.00 72.12 760 SER A O 1
ATOM 6341 N N . LYS A 1 761 ? 52.925 16.979 -0.515 1.00 78.00 761 LYS A N 1
ATOM 6342 C CA . LYS A 1 761 ? 52.512 16.323 -1.766 1.00 78.00 761 LYS A CA 1
ATOM 6343 C C . LYS A 1 761 ? 51.092 16.716 -2.165 1.00 78.00 761 LYS A C 1
ATOM 6345 O O . LYS A 1 761 ? 50.845 16.939 -3.348 1.00 78.00 761 LYS A O 1
ATOM 6350 N N . LEU A 1 762 ? 50.180 16.817 -1.197 1.00 79.69 762 LEU A N 1
ATOM 6351 C CA . LEU A 1 762 ? 48.799 17.235 -1.422 1.00 79.69 762 LEU A CA 1
ATOM 6352 C C . LEU A 1 762 ? 48.729 18.678 -1.939 1.00 79.69 762 LEU A C 1
ATOM 6354 O O . LEU A 1 762 ? 48.139 18.917 -2.990 1.00 79.69 762 LEU A O 1
ATOM 6358 N N . ARG A 1 763 ? 49.438 19.619 -1.302 1.00 79.81 763 ARG A N 1
ATOM 6359 C CA . ARG A 1 763 ? 49.521 21.020 -1.757 1.00 79.81 763 ARG A CA 1
ATOM 6360 C C . ARG A 1 763 ? 50.151 21.166 -3.138 1.00 79.81 763 ARG A C 1
ATOM 6362 O O . ARG A 1 763 ? 49.676 21.963 -3.944 1.00 79.81 763 ARG A O 1
ATOM 6369 N N . ASN A 1 764 ? 51.172 20.366 -3.447 1.00 83.38 764 ASN A N 1
ATOM 6370 C CA . ASN A 1 764 ? 51.751 20.327 -4.791 1.00 83.38 764 ASN A CA 1
ATOM 6371 C C . ASN A 1 764 ? 50.742 19.832 -5.837 1.00 83.38 764 ASN A C 1
ATOM 6373 O O . ASN A 1 764 ? 50.700 20.376 -6.939 1.00 83.38 764 ASN A O 1
ATOM 6377 N N . LYS A 1 765 ? 49.898 18.846 -5.502 1.00 83.88 765 LYS A N 1
ATOM 6378 C CA . LYS A 1 765 ? 48.804 18.409 -6.381 1.00 83.88 765 LYS A CA 1
ATOM 6379 C C . LYS A 1 765 ? 47.746 19.502 -6.551 1.00 83.88 765 LYS A C 1
ATOM 6381 O O . LYS A 1 765 ? 47.409 19.804 -7.687 1.00 83.88 765 LYS A O 1
ATOM 6386 N N . ILE A 1 766 ? 47.283 20.143 -5.475 1.00 82.81 766 ILE A N 1
ATOM 6387 C CA . ILE A 1 766 ? 46.331 21.271 -5.541 1.00 82.81 766 ILE A CA 1
ATOM 6388 C C . ILE A 1 766 ? 46.871 22.377 -6.464 1.00 82.81 766 ILE A C 1
ATOM 6390 O O . ILE A 1 766 ? 46.179 22.822 -7.377 1.00 82.81 766 ILE A O 1
ATOM 6394 N N . LYS A 1 767 ? 48.143 22.763 -6.294 1.00 84.94 767 LYS A N 1
ATOM 6395 C CA . LYS A 1 767 ? 48.810 23.755 -7.149 1.00 84.94 767 LYS A CA 1
ATOM 6396 C C . LYS A 1 767 ? 48.866 23.320 -8.618 1.00 84.94 767 LYS A C 1
ATOM 6398 O O . LYS A 1 767 ? 48.522 24.111 -9.489 1.00 84.94 767 LYS A O 1
ATOM 6403 N N . LEU A 1 768 ? 49.233 22.067 -8.890 1.00 87.31 768 LEU A N 1
ATOM 6404 C CA . LEU A 1 768 ? 49.280 21.514 -10.248 1.00 87.31 768 LEU A CA 1
ATOM 6405 C C . LEU A 1 768 ? 47.910 21.574 -10.946 1.00 87.31 768 LEU A C 1
ATOM 6407 O O . LEU A 1 768 ? 47.835 21.934 -12.118 1.00 87.31 768 LEU A O 1
ATOM 6411 N N . TYR A 1 769 ? 46.831 21.216 -10.246 1.00 79.50 769 TYR A N 1
ATOM 6412 C CA . TYR A 1 769 ? 45.477 21.246 -10.810 1.00 79.50 769 TYR A CA 1
ATOM 6413 C C . TYR A 1 769 ? 44.972 22.685 -11.027 1.00 79.50 769 TYR A C 1
ATOM 6415 O O . TYR A 1 769 ? 44.359 22.955 -12.059 1.00 79.50 769 TYR A O 1
ATOM 6423 N N . ASN A 1 770 ? 45.318 23.636 -10.150 1.00 81.38 770 ASN A N 1
ATOM 6424 C CA . ASN A 1 770 ? 45.061 25.066 -10.381 1.00 81.38 770 ASN A CA 1
ATOM 6425 C C . ASN A 1 770 ? 45.789 25.595 -11.630 1.00 81.38 770 ASN A C 1
ATOM 6427 O O . ASN A 1 770 ? 45.170 26.226 -12.485 1.00 81.38 770 ASN A O 1
ATOM 6431 N N . GLU A 1 771 ? 47.079 25.280 -11.787 1.00 83.31 771 GLU A N 1
ATOM 6432 C CA . GLU A 1 771 ? 47.868 25.679 -12.963 1.00 83.31 771 GLU A CA 1
ATOM 6433 C C . GLU A 1 771 ? 47.307 25.085 -14.265 1.00 83.31 771 GLU A C 1
ATOM 6435 O O . GLU A 1 771 ? 47.268 25.757 -15.299 1.00 83.31 771 GLU A O 1
ATOM 6440 N N . LYS A 1 772 ? 46.824 23.835 -14.226 1.00 81.38 772 LYS A N 1
ATOM 6441 C CA . LYS A 1 772 ? 46.148 23.204 -15.366 1.00 81.38 772 LYS A CA 1
ATOM 6442 C C . LYS A 1 772 ? 44.841 23.903 -15.733 1.00 81.38 772 LYS A C 1
ATOM 6444 O O . LYS A 1 772 ? 44.611 24.132 -16.920 1.00 81.38 772 LYS A O 1
ATOM 6449 N N . ILE A 1 773 ? 44.001 24.239 -14.750 1.00 81.56 773 ILE A N 1
ATOM 6450 C CA . ILE A 1 773 ? 42.747 24.972 -14.976 1.00 81.56 773 ILE A CA 1
ATOM 6451 C C . ILE A 1 773 ? 43.054 26.313 -15.650 1.00 81.56 773 ILE A C 1
ATOM 6453 O O . ILE A 1 773 ? 42.528 26.577 -16.730 1.00 81.56 773 ILE A O 1
ATOM 6457 N N . GLU A 1 774 ? 43.977 27.104 -15.096 1.00 81.56 774 GLU A N 1
ATOM 6458 C CA . GLU A 1 774 ? 44.375 28.390 -15.683 1.00 81.56 774 GLU A CA 1
ATOM 6459 C C . GLU A 1 774 ? 44.910 28.242 -17.113 1.00 81.56 774 GLU A C 1
ATOM 6461 O O . GLU A 1 774 ? 44.594 29.045 -17.992 1.00 81.56 774 GLU A O 1
ATOM 6466 N N . HIS A 1 775 ? 45.713 27.210 -17.377 1.00 83.12 775 HIS A N 1
ATOM 6467 C CA . HIS A 1 775 ? 46.238 26.946 -18.713 1.00 83.12 775 HIS A CA 1
ATOM 6468 C C . HIS A 1 775 ? 45.119 26.640 -19.726 1.00 83.12 775 HIS A C 1
ATOM 6470 O O . HIS A 1 775 ? 45.153 27.133 -20.857 1.00 83.12 775 HIS A O 1
ATOM 6476 N N . ILE A 1 776 ? 44.117 25.843 -19.338 1.00 79.19 776 ILE A N 1
ATOM 6477 C CA . ILE A 1 776 ? 42.955 25.532 -20.184 1.00 79.19 776 ILE A CA 1
ATOM 6478 C C . ILE A 1 776 ? 42.135 26.799 -20.467 1.00 79.19 776 ILE A C 1
ATOM 6480 O O . ILE A 1 776 ? 41.745 27.030 -21.613 1.00 79.19 776 ILE A O 1
ATOM 6484 N N . GLU A 1 777 ? 41.919 27.645 -19.459 1.00 78.00 777 GLU A N 1
ATOM 6485 C CA . GLU A 1 777 ? 41.185 28.906 -19.606 1.00 78.00 777 GLU A CA 1
ATOM 6486 C C . GLU A 1 777 ? 41.900 29.897 -20.532 1.00 78.00 777 GLU A C 1
ATOM 6488 O O . GLU A 1 777 ? 41.273 30.443 -21.440 1.00 78.00 777 GLU A O 1
ATOM 6493 N N . ARG A 1 778 ? 43.219 30.080 -20.367 1.00 79.00 778 ARG A N 1
ATOM 6494 C CA . ARG A 1 778 ? 44.026 30.946 -21.247 1.00 79.00 778 ARG A CA 1
ATOM 6495 C C . ARG A 1 778 ? 43.987 30.471 -22.695 1.00 79.00 778 ARG A C 1
ATOM 6497 O O . ARG A 1 778 ? 43.815 31.278 -23.600 1.00 79.00 778 ARG A O 1
ATOM 6504 N N . ARG A 1 779 ? 44.091 29.158 -22.921 1.00 77.75 779 ARG A N 1
ATOM 6505 C CA . ARG A 1 779 ? 44.020 28.578 -24.268 1.00 77.75 779 ARG A CA 1
ATOM 6506 C C . ARG A 1 779 ? 42.666 28.838 -24.934 1.00 77.75 779 ARG A C 1
ATOM 6508 O O . ARG A 1 779 ? 42.640 29.116 -26.129 1.00 77.75 779 ARG A O 1
ATOM 6515 N N . LEU A 1 780 ? 41.563 28.742 -24.188 1.00 75.56 780 LEU A N 1
ATOM 6516 C CA . LEU A 1 780 ? 40.227 29.065 -24.702 1.00 75.56 780 LEU A CA 1
ATOM 6517 C C . LEU A 1 780 ? 40.101 30.554 -25.055 1.00 75.56 780 LEU A C 1
ATOM 6519 O O . LEU A 1 780 ? 39.596 30.859 -26.130 1.00 75.56 780 LEU A O 1
ATOM 6523 N N . LEU A 1 781 ? 40.618 31.459 -24.216 1.00 75.94 781 LEU A N 1
ATOM 6524 C CA . LEU A 1 781 ? 40.623 32.905 -24.485 1.00 75.94 781 LEU A CA 1
ATOM 6525 C C . LEU A 1 781 ? 41.376 33.251 -25.776 1.00 75.94 781 LEU A C 1
ATOM 6527 O O . LEU A 1 781 ? 40.829 33.940 -26.630 1.00 75.94 781 LEU A O 1
ATOM 6531 N N . THR A 1 782 ? 42.566 32.681 -25.984 1.00 75.69 782 THR A N 1
ATOM 6532 C CA . THR A 1 782 ? 43.332 32.892 -27.225 1.00 75.69 782 THR A CA 1
ATOM 6533 C C . THR A 1 782 ? 42.564 32.431 -28.470 1.00 75.69 782 THR A C 1
ATOM 6535 O O . THR A 1 782 ? 42.653 33.051 -29.524 1.00 75.69 782 THR A O 1
ATOM 6538 N N . ILE A 1 783 ? 41.790 31.345 -28.380 1.00 71.25 783 ILE A N 1
ATOM 6539 C CA . ILE A 1 783 ? 40.977 30.849 -29.505 1.00 71.25 783 ILE A CA 1
ATOM 6540 C C . ILE A 1 783 ? 39.800 31.792 -29.804 1.00 71.25 783 ILE A C 1
ATOM 6542 O O . ILE A 1 783 ? 39.471 31.997 -30.972 1.00 71.25 783 ILE A O 1
ATOM 6546 N N . VAL A 1 784 ? 39.182 32.368 -28.770 1.00 70.00 784 VAL A N 1
ATOM 6547 C CA . VAL A 1 784 ? 38.098 33.355 -28.907 1.00 70.00 784 VAL A CA 1
ATOM 6548 C C . VAL A 1 784 ? 38.614 34.630 -29.573 1.00 70.00 784 VAL A C 1
ATOM 6550 O O . VAL A 1 784 ? 38.022 35.087 -30.548 1.00 70.00 784 VAL A O 1
ATOM 6553 N N . GLU A 1 785 ? 39.758 35.147 -29.121 1.00 72.75 785 GLU A N 1
ATOM 6554 C CA . GLU A 1 785 ? 40.416 36.329 -29.698 1.00 72.75 785 GLU A CA 1
ATOM 6555 C C . GLU A 1 785 ? 40.773 36.120 -31.177 1.00 72.75 785 GLU A C 1
ATOM 6557 O O . GLU A 1 785 ? 40.468 36.963 -32.019 1.00 72.75 785 GLU A O 1
ATOM 6562 N N . LEU A 1 786 ? 41.336 34.957 -31.525 1.00 71.56 786 LEU A N 1
ATOM 6563 C CA . LEU A 1 786 ? 41.671 34.609 -32.910 1.00 71.56 786 LEU A CA 1
ATOM 6564 C C . LEU A 1 786 ? 40.438 34.500 -33.823 1.00 71.56 786 LEU A C 1
ATOM 6566 O O . LEU A 1 786 ? 40.522 34.832 -35.007 1.00 71.56 786 LEU A O 1
ATOM 6570 N N . ASN A 1 787 ? 39.300 34.026 -33.304 1.00 66.12 787 ASN A N 1
ATOM 6571 C CA . ASN A 1 787 ? 38.046 33.988 -34.062 1.00 66.12 787 ASN A CA 1
ATOM 6572 C C . ASN A 1 787 ? 37.461 35.394 -34.249 1.00 66.12 787 ASN A C 1
ATOM 6574 O O . ASN A 1 787 ? 37.061 35.723 -35.363 1.00 66.12 787 ASN A O 1
ATOM 6578 N N . TYR A 1 788 ? 37.495 36.240 -33.216 1.00 67.62 788 TYR A N 1
ATOM 6579 C CA . TYR A 1 788 ? 37.067 37.638 -33.308 1.00 67.62 788 TYR A CA 1
ATOM 6580 C C . TYR A 1 788 ? 37.894 38.422 -34.340 1.00 67.62 788 TYR A C 1
ATOM 6582 O O . TYR A 1 788 ? 37.340 39.076 -35.221 1.00 67.62 788 TYR A O 1
ATOM 6590 N N . GLU A 1 789 ? 39.226 38.296 -34.314 1.00 71.81 789 GLU A N 1
ATOM 6591 C CA . GLU A 1 789 ? 40.100 38.930 -35.312 1.00 71.81 789 GLU A CA 1
ATOM 6592 C C . GLU A 1 789 ? 39.807 38.465 -36.743 1.00 71.81 789 GLU A C 1
ATOM 6594 O O . GLU A 1 789 ? 39.945 39.234 -37.699 1.00 71.81 789 GLU A O 1
ATOM 6599 N N . LYS A 1 790 ? 39.424 37.196 -36.909 1.00 72.50 790 LYS A N 1
ATOM 6600 C CA . LYS A 1 790 ? 39.055 36.638 -38.207 1.00 72.50 790 LYS A CA 1
ATOM 6601 C C . LYS A 1 790 ? 37.713 37.187 -38.695 1.00 72.50 790 LYS A C 1
ATOM 6603 O O . LYS A 1 790 ? 37.634 37.588 -39.851 1.00 72.50 790 LYS A O 1
ATOM 6608 N N . GLU A 1 791 ? 36.700 37.261 -37.835 1.00 67.12 791 GLU A N 1
ATOM 6609 C CA . GLU A 1 791 ? 35.402 37.860 -38.176 1.00 67.12 791 GLU A CA 1
ATOM 6610 C C . GLU A 1 791 ? 35.537 39.335 -38.548 1.00 67.12 791 GLU A C 1
ATOM 6612 O O . GLU A 1 791 ? 34.950 39.767 -39.537 1.00 67.12 791 GLU A O 1
ATOM 6617 N N . VAL A 1 792 ? 36.363 40.095 -37.820 1.00 73.88 792 VAL A N 1
ATOM 6618 C CA . VAL A 1 792 ? 36.674 41.493 -38.148 1.00 73.88 792 VAL A CA 1
ATOM 6619 C C . VAL A 1 792 ? 37.311 41.597 -39.534 1.00 73.88 792 VAL A C 1
ATOM 6621 O O . VAL A 1 792 ? 36.862 42.405 -40.344 1.00 73.88 792 VAL A O 1
ATOM 6624 N N . LYS A 1 793 ? 38.295 40.745 -39.854 1.00 76.12 793 LYS A N 1
ATOM 6625 C CA . LYS A 1 793 ? 38.929 40.710 -41.185 1.00 76.12 793 LYS A CA 1
ATOM 6626 C C . LYS A 1 793 ? 37.961 40.301 -42.297 1.00 76.12 793 LYS A C 1
ATOM 6628 O O . LYS A 1 793 ? 38.025 40.865 -43.387 1.00 76.12 793 LYS A O 1
ATOM 6633 N N . ASP A 1 794 ? 37.066 39.349 -42.042 1.00 73.56 794 ASP A N 1
ATOM 6634 C CA . ASP A 1 794 ? 36.060 38.897 -43.009 1.00 73.56 794 ASP A CA 1
ATOM 6635 C C . ASP A 1 794 ? 34.983 39.981 -43.242 1.00 73.56 794 ASP A C 1
ATOM 6637 O O . ASP A 1 794 ? 34.596 40.234 -44.385 1.00 73.56 794 ASP A O 1
ATOM 6641 N N . LEU A 1 795 ? 34.561 40.696 -42.190 1.00 72.31 795 LEU A N 1
ATOM 6642 C CA . LEU A 1 795 ? 33.684 41.873 -42.268 1.00 72.31 795 LEU A CA 1
ATOM 6643 C C . LEU A 1 795 ? 34.352 43.030 -43.009 1.00 72.31 795 LEU A C 1
ATOM 6645 O O . LEU A 1 795 ? 33.733 43.626 -43.889 1.00 72.31 795 LEU A O 1
ATOM 6649 N N . GLU A 1 796 ? 35.609 43.340 -42.697 1.00 76.75 796 GLU A N 1
ATOM 6650 C CA . GLU A 1 796 ? 36.393 44.344 -43.418 1.00 76.75 796 GLU A CA 1
ATOM 6651 C C . GLU A 1 796 ? 36.547 43.964 -44.892 1.00 76.75 796 GLU A C 1
ATOM 6653 O O . GLU A 1 796 ? 36.331 44.805 -45.760 1.00 76.75 796 GLU A O 1
ATOM 6658 N N . SER A 1 797 ? 36.831 42.697 -45.201 1.00 74.19 797 SER A N 1
ATOM 6659 C CA . SER A 1 797 ? 36.903 42.192 -46.575 1.00 74.19 797 SER A CA 1
ATOM 6660 C C . SER A 1 797 ? 35.563 42.319 -47.306 1.00 74.19 797 SER A C 1
ATOM 6662 O O . SER A 1 797 ? 35.523 42.794 -48.443 1.00 74.19 797 SER A O 1
ATOM 6664 N N . TYR A 1 798 ? 34.449 41.992 -46.643 1.00 73.56 798 TYR A N 1
ATOM 6665 C CA . TYR A 1 798 ? 33.105 42.188 -47.182 1.00 73.56 798 TYR A CA 1
ATOM 6666 C C . TYR A 1 798 ? 32.812 43.671 -47.440 1.00 73.56 798 TYR A C 1
ATOM 6668 O O . TYR A 1 798 ? 32.423 44.031 -48.552 1.00 73.56 798 TYR A O 1
ATOM 6676 N N . TYR A 1 799 ? 33.065 44.559 -46.475 1.00 72.38 799 TYR A N 1
ATOM 6677 C CA . TYR A 1 799 ? 32.876 45.999 -46.660 1.00 72.38 799 TYR A CA 1
ATOM 6678 C C . TYR A 1 799 ? 33.789 46.572 -47.744 1.00 72.38 799 TYR A C 1
ATOM 6680 O O . TYR A 1 799 ? 33.337 47.416 -48.514 1.00 72.38 799 TYR A O 1
ATOM 6688 N N . ASN A 1 800 ? 35.024 46.091 -47.869 1.00 76.50 800 ASN A N 1
ATOM 6689 C CA . ASN A 1 800 ? 35.939 46.476 -48.945 1.00 76.50 800 ASN A CA 1
ATOM 6690 C C . ASN A 1 800 ? 35.427 45.997 -50.314 1.00 76.50 800 ASN A C 1
ATOM 6692 O O . ASN A 1 800 ? 35.478 46.752 -51.287 1.00 76.50 800 ASN A O 1
ATOM 6696 N N . SER A 1 801 ? 34.831 44.799 -50.377 1.00 71.00 801 SER A N 1
ATOM 6697 C CA . SER A 1 801 ? 34.199 44.266 -51.591 1.00 71.00 801 SER A CA 1
ATOM 6698 C C . SER A 1 801 ? 32.947 45.053 -52.008 1.00 71.00 801 SER A C 1
ATOM 6700 O O . SER A 1 801 ? 32.764 45.327 -53.193 1.00 71.00 801 SER A O 1
ATOM 6702 N N . VAL A 1 802 ? 32.129 45.498 -51.046 1.00 70.44 802 VAL A N 1
ATOM 6703 C CA . VAL A 1 802 ? 30.938 46.336 -51.281 1.00 70.44 802 VAL A CA 1
ATOM 6704 C C . VAL A 1 802 ? 31.327 47.776 -51.632 1.00 70.44 802 VAL A C 1
ATOM 6706 O O . VAL A 1 802 ? 30.660 48.420 -52.438 1.00 70.44 802 VAL A O 1
ATOM 6709 N N . ARG A 1 803 ? 32.429 48.287 -51.069 1.00 73.06 803 ARG A N 1
ATOM 6710 C CA . ARG A 1 803 ? 32.973 49.627 -51.354 1.00 73.06 803 ARG A CA 1
ATOM 6711 C C . ARG A 1 803 ? 33.778 49.702 -52.656 1.00 73.06 803 ARG A C 1
ATOM 6713 O O . ARG A 1 803 ? 34.223 50.787 -53.015 1.00 73.06 803 ARG A O 1
ATOM 6720 N N . GLY A 1 804 ? 33.954 48.588 -53.370 1.00 59.47 804 GLY A N 1
ATOM 6721 C CA . GLY A 1 804 ? 34.636 48.563 -54.664 1.00 59.47 804 GLY A CA 1
ATOM 6722 C C . GLY A 1 804 ? 36.129 48.896 -54.596 1.00 59.47 804 GLY A C 1
ATOM 6723 O O . GLY A 1 804 ? 36.676 49.411 -55.568 1.00 59.47 804 GLY A O 1
ATOM 6724 N N . GLN A 1 805 ? 36.795 48.621 -53.473 1.00 56.47 805 GLN A N 1
ATOM 6725 C CA . GLN A 1 805 ? 38.248 48.754 -53.363 1.00 56.47 805 GLN A CA 1
ATOM 6726 C C . GLN A 1 805 ? 38.877 47.368 -53.545 1.00 56.47 805 GLN A C 1
ATOM 6728 O O . GLN A 1 805 ? 38.805 46.525 -52.653 1.00 56.47 805 GLN A O 1
ATOM 6733 N N . ARG A 1 806 ? 39.424 47.124 -54.743 1.00 47.84 806 ARG A N 1
ATOM 6734 C CA . ARG A 1 806 ? 40.371 46.033 -55.008 1.00 47.84 806 ARG A CA 1
ATOM 6735 C C . ARG A 1 806 ? 41.789 46.501 -54.750 1.00 47.84 806 ARG A C 1
ATOM 6737 O O . ARG A 1 806 ? 42.089 47.641 -55.174 1.00 47.84 806 ARG A O 1
#

Foldseek 3Di:
DDDPPDDDPPPDDLVNVLVVLVPDDPVPQDPVNLVVVLVVLLVCLVPQQADDLVRLLSLLSSLLSLLVNVLVDVDVSSVVVLLSCLQRHHLQHHDLPPPDPVPSSLVSLLSSLLSLLVSLVSQLPDPDHPVSSLQSNLVSLLSNLVNLLVCLVVVRCVVSSLCSCQSSCSLLSLLSSAPPDPVSNVSSLVSLLSQLVDPSCLVSNLVSLCLQVLLVVLLDPDDDDPPNLSSLSSLLSSCVVPVLPCVSNDPDDPLSSLLSLLLVLLVCLVVVHLDSNNLSSLSSNLSNLVSDLVVLVCLLCVLPDPPCVPVVVVVVVVCVVDPDDPSVVSSVSNLVSLLSSLVSLLVLLLVAPVVVSCVVSDCSVLSSLLSNLSSLLSSLVSLQVVVVVVVPDDPPDDDDVSVVVVVVSVVSSLSSLQSLLSSLLSNCLRHLDDDDDPSNSSVVSSLSSLLSCLLGLCLVSDPCLVVLVSLVVSLVVSVVPDDCLLDVSNLSSLVSNLSNLVNDLVSLVVPVDPVVLVVLLVLLVVLVPDPDDVDPSSVVSSLSSNQSSLSSLLSVLVSCLPPPVCLVCLVVLVVCLVVCLVVVVSLAVDVSSVLSVLSSVLSCCSSVSDPLLCCLVDCSVVSVLVSLLNHDLVSVLSVLVSLVVQCVDPVSLVSNLVSCVVDVSNLVSLLVSLCVQQVPDPDDPDRDLDDDPPCLVVLVSSLVSCCSSQVRVVPPLVVCLPDPSSVVSVLCSNLVVLSVVLVVLVVCLVPDPDDPVVNVVSVVSNVVSVVVSVVVVVVSVVVSVVSVVVVVVVVVVVVCVVVVPD

pLDDT: mean 76.28, std 15.77, range [25.3, 95.0]

Organism: Plasmodium malariae (NCBI:txid5858)

Secondary structure (DSSP, 8-state):
--------TTS--HHHHHHHHHHS-TTSS-HHHHHHHHHHHHHHHHH-SSB-HHHHHHHHHHHHHHHHHHHH---HHHHHHHHHHHHHS-SS-B-TT--S-HHHHHHHHHHHHHHHHHHHHHHHT-SS--HHHHHHHHHHHHHHHHHHHHHHHTTSSHHHHHHHHHHTTHHHHHHHHTTS-HHHHHHHHHHHHHHHTSGGGHHHHHHT-HHHHHHHHHHS-PPPPTTHHHHHHHHHHHHHHHGGGGGGT-SS-HHHHHHHHHHHHHHHHHTT---HHHHHHHHHHHHHHHT-HHHHHHHHHTTS-GGGTTTHHHHHHHHTTS-PPPHHHHHHHHHHHHHHHHHHHHHHHHHS-HHHHHHHH-HHHHHHHHHHHHHHHHHHHHHHHHHHTTTTS-S-S--HHHHHHHHHHHHHHHHHHHHHHHHHHHHHHHT-S---GGGHHHHHHHHHHHHHHHTSGGGGTS-HHHHHHHHHHHHHHHHTTS-TTT-HHHHHHHHHHHHHHHH-HHHHHHH--HHHHHHHHHHHHHHHH----S-HHHHHHHHHHHHHHHHHHHHHHHH-TT-GGGGGGHHHHHHHHHHHHHH-HHHHH-HHHHHHHHHHHHHHHHTTSS-HHHHHHSHHHHHHHHHHHTS-HHHHHHHHHHHHHHHTSHHHHHHHHHHHHH--HHHHHHHHHHHHHHH-S-S-SS--S---GGGHHHHHHHHHHHHHHTTTTTS-HHHHHS-HHHHHHHHHHHTHHHHHHHHHHHHHHHH----HHHHHHHHHHHHHHHHHHHHHHHHHHHHHHHHHHHHHHHHHHHHHHHTT--

Sequence (806 aa):
MIVNANFTANEVSIEHICKLIGKEDVENISADEQKKIISFILNFYKTCKSFTIKEIENLKNFLKLVINKFKEGKNSFFEDLLLINFENASSSFINAKVNDDTSSYTDNVRQYFLSIFDLSVYLKGRESRPHHIIRAVVNYLRLFLLNALKMIRSNYCAKFYCQIISEGNILETLNNFYSNNEIADMVIIYCFLLLTGHKEFDKDVIKCRILKEFTSPLISSNVITKNYYLILQILINLISRNGKNMKFLINNDEVVLLNNIVEKIYNHVKKGIFDFTCVNLLKLFAYLIEGRSNIIDSLLTASGNEHLTRYEQKQEERKKQQKEQPTQDLYISFFENTNKIVDCVECLIKADKICNVIKDKGDLFYDFLCILFCVLKRILDVILSLRVSKIGKSESDIYSIEREKKEINEQREELLIRSILNLSLNFLVHNSYVLPGEKKMLHLLCMDLVIGVSSSYYSELLNHKNVLVRVIAEMDKVKERGDEYNNYLYVKFFEIIFYMSVHNEQVCKEYFNKEFILQVENKIYQLDKIRNSEDLKEREGMNSLKIYYFGIIYIYIKLNLEIKEKDFLVPFVNYVILKELTEKSFLLQNELYYLLFLQFLNISFLCNLYDFKKFVQNDSFVDLMKVCRGSTLRVKTSILNLLLRWLERKDFSDTLKWHVRKNKLIFTILFEYWRVVQATEEGTDLPSLDAPEEYNNERYMIYEIFKILTNNFTKYLNYFCENDEILNIFKCIILFEEKNILGIYASIDEQIEVLESDKSKLRNKIKLYNEKIEHIERRLLTIVELNYEKEVKDLESYYNSVRGQR

=== Feature glossary ===
A reading guide for the features in this record.

Start from the sequence.

  · This is the polypeptide sequence — one letter per residue, N-terminus first. Length ranges from a few dozen residues for small domains to over a thousand fo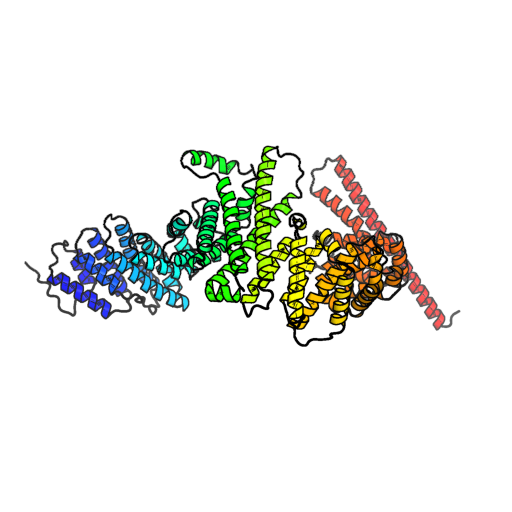r large multi-domain proteins.

Fold it, and you get atomic coordinates and the backbone conformation that goes with them.

  · Structure coordinates are given as an mmCIF _atom_site loop: one row per atom with element, residue name, chain id, sequence number, and x/y/z position in Å. Only the four main-chain atoms per residue are included here; side chains are omitted to keep the record compact.

  · Backbone dihedral angles. Every residue except chain termini has a φ (preceding-C → N → Cα → C) and a ψ (N → Cα → C → next-N). They are reported in degrees following the IUPAC sign convention. Secondary structure is essentially a statement about which (φ, ψ) basin each residue occupies.

  · The SS8 string is DSSP's per-residue secondary-structure call. α-helix (H) means an i→i+4 H-bond ladder; β-strand (E) means the residue participates in a β-sheet; 3₁₀ (G) and π (I) are tighter and wider helices; T/S are turns/bends; '-' is loop.

  · SS3 is a coarse helix/strand/coil call (letters a/b/c) made by the P-SEA algorithm from inter-Cα distances and dihedrals. It is less detailed than DSSP but needs only Cα positions.

Summarize the fold with a handful of shape descriptors and a per-residue structural alphabet.

  · Radius of gyration (Rg) is the root-mean-square distance of Cα atoms from their centroid — a single number for overall size and compactness. A globular domain of N residues has Rg ≈ 2.2·N^0.38 Å; an extended or disordered chain has a much larger Rg. The Cα contact count is the number of residue pairs whose Cα atoms are within 8 Å and are more than four positions apart in sequence — a standard proxy for tertiary packing density. The bounding box is the smallest axis-aligned box enclosing all Cα atoms.

  · The Foldseek 3Di string encodes local tertiary geometry as a 20-letter alphabet — one character per residue — derived from the relative positions of nearby Cα atoms. Unlike the amino-acid sequence, 3Di is a direct function of the 3D structure, so two proteins with the same fold have similar 3Di strings even at low sequence identity.

  · Solvent-accessible surface area (SASA) is the area in Å² traced out by the centre of a 1.4 Å probe sphere (a water molecule) rolled over the protein's van der Waals surface (Shrake–Rupley / Lee–Richards construction). Buried residues have near-zero SASA; fully exposed residues can exceed 200 Å². The total SASA scales roughly with the number of surface residues.

Ask how reliable the model is.

  · pLDDT (predicted Local Distance Difference Test) is AlphaFold's per-residue confidence score, ranging from 0 to 100. Values above 90 indicate high confidence (typically well-packed cores); 70–90 is confident; 50–70 low confidence; below 50 usually means the region is disordered or the prediction is unreliable there. AlphaFold stores pLDDT in the mmCIF B-factor column.

  · B-factor (Debye–Waller factor) reflects atomic displacement in the crystal lattice. It is an experimental observable (units Å²), not a prediction; low values mean the atom is pinned down, high values mean it moves or is heterogeneous across the crystal.

  · Predicted Aligned Error (PAE) is an AlphaFold confidence matrix: entry (i, j) is the expected error in the position of residue j, in ångströms, when the prediction is superimposed on the true structure at residue i. Low PAE within a block of residues means that block is internally rigid and well-predicted; high PAE between two blocks means their relative placement is uncertain even if each block individually is confident.

Place it in context: what it resembles, what it is annotated as, and how it looks.

  · Nearest PDB neighbors are the top structural matches found by Foldseek when searching this structure against the entire Protein Data Bank. Each hit reports a TM-score (0 to 1; >0.5 almost always implies the same fold) and an E-value. These are *structural* homologs — they may share no detectable sequence similarity.

  · Functional annotations link the protein to curated databases. InterPro entries identify conserved domains and families by matching the sequence against member-database signatures (Pfam, PROSITE, CDD, …). Gene Ontology (GO) terms describe molecular function, biological process, and cellular component in a controlled vocabulary. CATH places the structure in a hierarchical fold classification (Class/Architecture/Topology/Homologous-superfamily). The organism is the source species.

  · Three diagnostic plots accompany the record. The Cα contact map visualizes the tertiary structure as a 2D adjacency matrix (8 Å cutoff, sequence-local contacts suppressed). The Ramachandran plot shows the distribution of backbone (φ, ψ) torsions, with points in the α and β basins reflecting secondary structure content. The PAE plot shows AlphaFold's inter-residue confidence as a color matrix.

  · Six rendered views show the 3D structure from the faces of a cube — i.e. along ±x, ±y, ±z. Rendering representation is drawn randomly per protein from cartoon (secondary-structure ribbons), sticks (backbone bonds), or molecular surface; coloring is either N→C rainbow (blue at the N-terminus through red at the C-terminus) or one color per chain.